Protein AF-0000000087767840 (afdb_homodimer)

InterPro domains:
  IPR015883 Beta-hexosaminidase, catalytic domain [PF00728] (191-527)
  IPR017853 Glycoside hydrolase superfamily [SSF51445] (191-541)
  IPR025705 Beta-hexosaminidase [PIRSF001093] (43-561)
  IPR025705 Beta-hexosaminidase [PR00738] (151-171)
  IPR025705 Beta-hexosaminidase [PR00738] (185-202)
  IPR025705 Beta-hexosaminidase [PR00738] (215-236)
  IPR025705 Beta-hexosaminidase [PR00738] 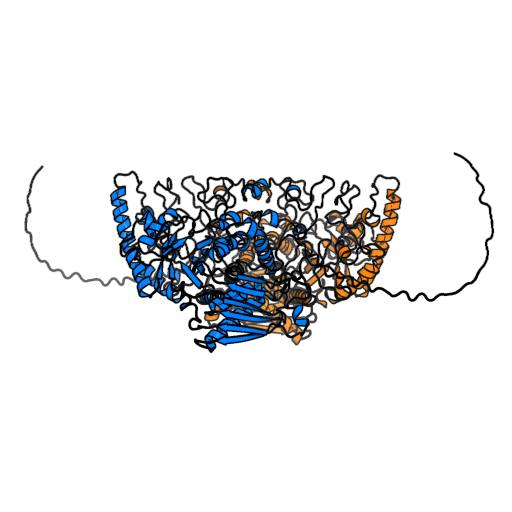(267-284)
  IPR025705 Beta-hexosaminidase [PR00738] (342-355)
  IPR025705 Beta-hexosaminidase [PR00738] (492-508)
  IPR025705 Beta-hexosaminidase [PR00738] (509-526)
  IPR025705 Beta-hexosaminidase [PTHR22600] (43-574)
  IPR029018 Beta-hexosaminidase-like, domain 2 [G3DSA:3.30.379.10] (41-187)
  IPR029018 Beta-hexosaminidase-like, domain 2 [SSF55545] (48-190)
  IPR029019 Beta-hexosaminidase, eukaryotic type, N-terminal [PF14845] (48-168)

Structure (mmCIF, N/CA/C/O backbone):
data_AF-0000000087767840-model_v1
#
loop_
_entity.id
_entity.type
_entity.pdbx_description
1 polymer Beta-hexosaminidase
#
loop_
_atom_site.group_PDB
_atom_site.id
_atom_site.type_symbol
_atom_site.label_atom_id
_atom_site.label_alt_id
_atom_site.label_comp_id
_atom_site.label_asym_id
_atom_site.label_entity_id
_atom_site.label_seq_id
_atom_site.pdbx_PDB_ins_code
_atom_site.Cartn_x
_atom_site.Cartn_y
_atom_site.Cartn_z
_atom_site.occupancy
_atom_site.B_iso_or_equiv
_atom_site.auth_seq_id
_atom_site.auth_comp_id
_atom_site.auth_asym_id
_atom_site.auth_atom_id
_atom_site.pdbx_PDB_model_num
ATOM 1 N N . MET A 1 1 ? 37.094 -31.891 -56.281 1 14.4 1 MET A N 1
ATOM 2 C CA . MET A 1 1 ? 38.344 -32.438 -56.812 1 14.4 1 MET A CA 1
ATOM 3 C C . MET A 1 1 ? 39.031 -33.312 -55.75 1 14.4 1 MET A C 1
ATOM 5 O O . MET A 1 1 ? 38.719 -33.25 -54.562 1 14.4 1 MET A O 1
ATOM 9 N N . ARG A 1 2 ? 40.375 -33.25 -55.844 1 15.21 2 ARG A N 1
ATOM 10 C CA . ARG A 1 2 ? 41.5 -34.125 -56.094 1 15.21 2 ARG A CA 1
ATOM 11 C C . ARG A 1 2 ? 42.094 -34.625 -54.781 1 15.21 2 ARG A C 1
ATOM 13 O O . ARG A 1 2 ? 41.844 -34.062 -53.719 1 15.21 2 ARG A O 1
ATOM 20 N N . ARG A 1 3 ? 43.312 -34.844 -54.75 1 14.16 3 ARG A N 1
ATOM 21 C CA . ARG A 1 3 ? 44.281 -35.938 -54.688 1 14.16 3 ARG A CA 1
ATOM 22 C C . ARG A 1 3 ? 45.031 -35.938 -53.375 1 14.16 3 ARG A C 1
ATOM 24 O O . ARG A 1 3 ? 45.219 -36.969 -52.719 1 14.16 3 ARG A O 1
ATOM 31 N N . LEU A 1 4 ? 45.75 -34.75 -53.125 1 14.25 4 LEU A N 1
ATOM 32 C CA . LEU A 1 4 ? 47.188 -35 -53.094 1 14.25 4 LEU A CA 1
ATOM 33 C C . LEU A 1 4 ? 47.594 -35.656 -51.75 1 14.25 4 LEU A C 1
ATOM 35 O O . LEU A 1 4 ? 46.875 -35.5 -50.75 1 14.25 4 LEU A O 1
ATOM 39 N N . GLN A 1 5 ? 48.781 -35.656 -51.281 1 13.77 5 GLN A N 1
ATOM 40 C CA . GLN A 1 5 ? 49.906 -36.594 -51.062 1 13.77 5 GLN A CA 1
ATOM 41 C C . GLN A 1 5 ? 50.25 -36.688 -49.594 1 13.77 5 GLN A C 1
ATOM 43 O O . GLN A 1 5 ? 50.5 -37.781 -49.062 1 13.77 5 GLN A O 1
ATOM 48 N N . ALA A 1 6 ? 50.781 -35.469 -48.969 1 15.95 6 ALA A N 1
ATOM 49 C CA . ALA A 1 6 ? 52.188 -35.688 -48.562 1 15.95 6 ALA A CA 1
ATOM 50 C C . ALA A 1 6 ? 52.281 -36.625 -47.375 1 15.95 6 ALA A C 1
ATOM 52 O O . ALA A 1 6 ? 51.344 -36.781 -46.625 1 15.95 6 ALA A O 1
ATOM 53 N N . ARG A 1 7 ? 53.5 -36.875 -46.719 1 15.53 7 ARG A N 1
ATOM 54 C CA . ARG A 1 7 ? 54.531 -37.844 -46.344 1 15.53 7 ARG A CA 1
ATOM 55 C C . ARG A 1 7 ? 54.594 -38 -44.812 1 15.53 7 ARG A C 1
ATOM 57 O O . ARG A 1 7 ? 54.906 -37.031 -44.094 1 15.53 7 ARG A O 1
ATOM 64 N N . GLY A 1 8 ? 53.906 -38.906 -44.125 1 13.84 8 GLY A N 1
ATOM 65 C CA . GLY A 1 8 ? 53.5 -39.094 -42.75 1 13.84 8 GLY A CA 1
ATOM 66 C C . GLY A 1 8 ? 54.625 -39.688 -41.906 1 13.84 8 GLY A C 1
ATOM 67 O O . GLY A 1 8 ? 54.375 -40.094 -40.75 1 13.84 8 GLY A O 1
ATOM 68 N N . VAL A 1 9 ? 55.906 -39.75 -42.406 1 15.02 9 VAL A N 1
ATOM 69 C CA . VAL A 1 9 ? 56.25 -41.031 -41.844 1 15.02 9 VAL A CA 1
ATOM 70 C C . VAL A 1 9 ? 56.375 -40.906 -40.312 1 15.02 9 VAL A C 1
ATOM 72 O O . VAL A 1 9 ? 55.75 -41.688 -39.562 1 15.02 9 VAL A O 1
ATOM 75 N N . ARG A 1 10 ? 57.562 -40.469 -39.719 1 15.62 10 ARG A N 1
ATOM 76 C CA . ARG A 1 10 ? 58.438 -41.469 -39.094 1 15.62 10 ARG A CA 1
ATOM 77 C C . ARG A 1 10 ? 58.125 -41.625 -37.625 1 15.62 10 ARG A C 1
ATOM 79 O O . ARG A 1 10 ? 57.438 -40.781 -37.031 1 15.62 10 ARG A O 1
ATOM 86 N N . ALA A 1 11 ? 59.219 -41.812 -36.719 1 16.53 11 ALA A N 1
ATOM 87 C CA . ALA A 1 11 ? 59.625 -42.938 -35.906 1 16.53 11 ALA A CA 1
ATOM 88 C C . ALA A 1 11 ? 59.25 -42.75 -34.438 1 16.53 11 ALA A C 1
ATOM 90 O O . ALA A 1 11 ? 58.969 -41.625 -34.031 1 16.53 11 ALA A O 1
ATOM 91 N N . THR A 1 12 ? 59.875 -43.438 -33.469 1 15.76 12 THR A N 1
ATOM 92 C CA . THR A 1 12 ? 59.656 -44.5 -32.469 1 15.76 12 THR A CA 1
ATOM 93 C C . THR A 1 12 ? 59.906 -43.969 -31.062 1 15.76 12 THR A C 1
ATOM 95 O O . THR A 1 12 ? 59.781 -44.719 -30.094 1 15.76 12 THR A O 1
ATOM 98 N N . ALA A 1 13 ? 60.125 -42.688 -30.781 1 16.31 13 ALA A N 1
ATOM 99 C CA . ALA A 1 13 ? 61.062 -42.406 -29.719 1 16.31 13 ALA A CA 1
ATOM 100 C C . ALA A 1 13 ? 60.531 -42.844 -28.359 1 16.31 13 ALA A C 1
ATOM 102 O O . ALA A 1 13 ? 59.375 -42.531 -28 1 16.31 13 ALA A O 1
ATOM 103 N N . GLY A 1 14 ? 61.188 -43.719 -27.688 1 15.73 14 GLY A N 1
ATOM 104 C CA . GLY A 1 14 ? 60.938 -44.656 -26.594 1 15.73 14 GLY A CA 1
ATOM 105 C C . GLY A 1 14 ? 60.656 -43.938 -25.281 1 15.73 14 GLY A C 1
ATOM 106 O O . GLY A 1 14 ? 59.469 -43.688 -24.953 1 15.73 14 GLY A O 1
ATOM 107 N N . GLY A 1 15 ? 61.688 -43.844 -24.328 1 16.19 15 GLY A N 1
ATOM 108 C CA . GLY A 1 15 ? 61.75 -44.656 -23.125 1 16.19 15 GLY A CA 1
ATOM 109 C C . GLY A 1 15 ? 61.219 -43.906 -21.891 1 16.19 15 GLY A C 1
ATOM 110 O O . GLY A 1 15 ? 60.312 -44.406 -21.219 1 16.19 15 GLY A O 1
ATOM 111 N N . PRO A 1 16 ? 62.031 -42.938 -21.25 1 18.22 16 PRO A N 1
ATOM 112 C CA . PRO A 1 16 ? 62.469 -43.281 -19.891 1 18.22 16 PRO A CA 1
ATOM 113 C C . PRO A 1 16 ? 61.469 -42.812 -18.828 1 18.22 16 PRO A C 1
ATOM 115 O O . PRO A 1 16 ? 60.625 -41.938 -19.094 1 18.22 16 PRO A O 1
ATOM 118 N N . ARG A 1 17 ? 61.688 -43.188 -17.453 1 18.27 17 ARG A N 1
ATOM 119 C CA . ARG A 1 17 ? 61.094 -43.688 -16.203 1 18.27 17 ARG A CA 1
ATOM 120 C C . ARG A 1 17 ? 60.719 -42.531 -15.289 1 18.27 17 ARG A C 1
ATOM 122 O O . ARG A 1 17 ? 59.75 -42.594 -14.547 1 18.27 17 ARG A O 1
ATOM 129 N N . GLY A 1 18 ? 61.5 -41.344 -15.289 1 17.02 18 GLY A N 1
ATOM 130 C CA . GLY A 1 18 ? 61.969 -41.031 -13.938 1 17.02 18 GLY A CA 1
ATOM 131 C C . GLY A 1 18 ? 60.875 -40.5 -13.047 1 17.02 18 GLY A C 1
ATOM 132 O O . GLY A 1 18 ? 59.781 -40.125 -13.531 1 17.02 18 GLY A O 1
ATOM 133 N N . THR A 1 19 ? 61.312 -39.688 -11.969 1 19.17 19 THR A N 1
ATOM 134 C CA . THR A 1 19 ? 61.219 -39.5 -10.523 1 19.17 19 THR A CA 1
ATOM 135 C C . THR A 1 19 ? 60.094 -38.531 -10.172 1 19.17 19 THR A C 1
ATOM 137 O O . THR A 1 19 ? 59.906 -37.531 -10.836 1 19.17 19 THR A O 1
ATOM 140 N N . LEU A 1 20 ? 59.188 -39 -9.336 1 18.48 20 LEU A N 1
ATOM 141 C CA . LEU A 1 20 ? 57.844 -38.625 -8.867 1 18.48 20 LEU A CA 1
ATOM 142 C C . LEU A 1 20 ? 57.906 -37.344 -8.008 1 18.48 20 LEU A C 1
ATOM 144 O O . LEU A 1 20 ? 58.25 -37.438 -6.824 1 18.48 20 LEU A O 1
ATOM 148 N N . ALA A 1 21 ? 58.719 -36.312 -8.352 1 19.33 21 ALA A N 1
ATOM 149 C CA . ALA A 1 21 ? 58.812 -35.312 -7.289 1 19.33 21 ALA A CA 1
ATOM 150 C C . ALA A 1 21 ? 57.438 -34.781 -6.887 1 19.33 21 ALA A C 1
ATOM 152 O O . ALA A 1 21 ? 56.656 -34.406 -7.746 1 19.33 21 ALA A O 1
ATOM 153 N N . LEU A 1 22 ? 57.125 -34.938 -5.676 1 19.12 22 LEU A N 1
ATOM 154 C CA . LEU A 1 22 ? 55.969 -34.719 -4.801 1 19.12 22 LEU A CA 1
ATOM 155 C C . LEU A 1 22 ? 55.656 -33.25 -4.707 1 19.12 22 LEU A C 1
ATOM 157 O O . LEU A 1 22 ? 56.344 -32.5 -4.008 1 19.12 22 LEU A O 1
ATOM 161 N N . ARG A 1 23 ? 55.719 -32.438 -5.801 1 18.42 23 ARG A N 1
ATOM 162 C CA . ARG A 1 23 ? 55.594 -31.016 -5.418 1 18.42 23 ARG A CA 1
ATOM 163 C C . ARG A 1 23 ? 54.281 -30.75 -4.699 1 18.42 23 ARG A C 1
ATOM 165 O O . ARG A 1 23 ? 53.219 -31.203 -5.141 1 18.42 23 ARG A O 1
ATOM 172 N N . THR A 1 24 ? 54.438 -30.453 -3.459 1 21.47 24 THR A N 1
ATOM 173 C CA . THR A 1 24 ? 53.5 -30.047 -2.406 1 21.47 24 THR A CA 1
ATOM 174 C C . THR A 1 24 ? 52.688 -28.859 -2.848 1 21.47 24 THR A C 1
ATOM 176 O O . THR A 1 24 ? 53.219 -27.781 -3.131 1 21.47 24 THR A O 1
ATOM 179 N N . LEU A 1 25 ? 51.719 -29.031 -3.779 1 21.23 25 LEU A N 1
ATOM 180 C CA . LEU A 1 25 ? 50.938 -27.891 -4.242 1 21.23 25 LEU A CA 1
ATOM 181 C C . LEU A 1 25 ? 50.25 -27.203 -3.072 1 21.23 25 LEU A C 1
ATOM 183 O O . LEU A 1 25 ? 49.438 -27.812 -2.375 1 21.23 25 LEU A O 1
ATOM 187 N N . CYS A 1 26 ? 50.969 -26.234 -2.525 1 20.5 26 CYS A N 1
ATOM 188 C CA . CYS A 1 26 ? 50.438 -25.281 -1.557 1 20.5 26 CYS A CA 1
ATOM 189 C C . CYS A 1 26 ? 49.156 -24.641 -2.059 1 20.5 26 CYS A C 1
ATOM 191 O O . CYS A 1 26 ? 49.156 -23.969 -3.09 1 20.5 26 CYS A O 1
ATOM 193 N N . ALA A 1 27 ? 48.062 -25.375 -1.836 1 21.2 27 ALA A N 1
ATOM 194 C CA . ALA A 1 27 ? 46.719 -24.953 -2.197 1 21.2 27 ALA A CA 1
ATOM 195 C C . ALA A 1 27 ? 46.406 -23.547 -1.663 1 21.2 27 ALA A C 1
ATOM 197 O O . ALA A 1 27 ? 46.312 -23.344 -0.449 1 21.2 27 ALA A O 1
ATOM 198 N N . LEU A 1 28 ? 47 -22.562 -2.393 1 21.48 28 LEU A N 1
ATOM 199 C CA . LEU A 1 28 ? 46.625 -21.188 -2.055 1 21.48 28 LEU A CA 1
ATOM 200 C C . LEU A 1 28 ? 45.125 -21.031 -2.055 1 21.48 28 LEU A C 1
ATOM 202 O O . LEU A 1 28 ? 44.469 -21.234 -3.086 1 21.48 28 LEU A O 1
ATOM 206 N N . LEU A 1 29 ? 44.5 -21.359 -0.953 1 22.59 29 LEU A N 1
ATOM 207 C CA . LEU A 1 29 ? 43.094 -21.109 -0.675 1 22.59 29 LEU A CA 1
ATOM 208 C C . LEU A 1 29 ? 42.75 -19.656 -0.995 1 22.59 29 LEU A C 1
ATOM 210 O O . LEU A 1 29 ? 43.25 -18.734 -0.343 1 22.59 29 LEU A O 1
ATOM 214 N N . VAL A 1 30 ? 42.625 -19.328 -2.279 1 23.3 30 VAL A N 1
ATOM 215 C CA . VAL A 1 30 ? 42.125 -18 -2.629 1 23.3 30 VAL A CA 1
ATOM 216 C C . VAL A 1 30 ? 40.75 -17.766 -1.977 1 23.3 30 VAL A C 1
ATOM 218 O O . VAL A 1 30 ? 39.781 -18.469 -2.281 1 23.3 30 VAL A O 1
ATOM 221 N N . VAL A 1 31 ? 40.75 -17.359 -0.746 1 24.27 31 VAL A N 1
ATOM 222 C CA . VAL A 1 31 ? 39.562 -16.812 -0.067 1 24.27 31 VAL A CA 1
ATOM 223 C C . VAL A 1 31 ? 38.906 -15.75 -0.939 1 24.27 31 VAL A C 1
ATOM 225 O O . VAL A 1 31 ? 39.531 -14.734 -1.265 1 24.27 31 VAL A O 1
ATOM 228 N N . ALA A 1 32 ? 38.062 -16.219 -1.858 1 24.17 32 ALA A N 1
ATOM 229 C CA . ALA A 1 32 ? 37.25 -15.289 -2.637 1 24.17 32 ALA A CA 1
ATOM 230 C C . ALA A 1 32 ? 36.562 -14.266 -1.733 1 24.17 32 ALA A C 1
ATOM 232 O O . ALA A 1 32 ? 35.719 -14.617 -0.908 1 24.17 32 ALA A O 1
ATOM 233 N N . GLN A 1 33 ? 37.344 -13.242 -1.322 1 25.7 33 GLN A N 1
ATOM 234 C CA . GLN A 1 33 ? 36.812 -12.031 -0.719 1 25.7 33 GLN A CA 1
ATOM 235 C C . GLN A 1 33 ? 35.656 -11.477 -1.542 1 25.7 33 GLN A C 1
ATOM 237 O O . GLN A 1 33 ? 35.844 -11.086 -2.697 1 25.7 33 GLN A O 1
ATOM 242 N N . GLY A 1 34 ? 34.594 -12.109 -1.526 1 23.67 34 GLY A N 1
ATOM 243 C CA . GLY A 1 34 ? 33.406 -11.492 -2.123 1 23.67 34 GLY A CA 1
ATOM 244 C C . GLY A 1 34 ? 33.312 -10.008 -1.843 1 23.67 34 GLY A C 1
ATOM 245 O O . GLY A 1 34 ? 33.094 -9.602 -0.698 1 23.67 34 GLY A O 1
ATOM 246 N N . ARG A 1 35 ? 34.125 -9.227 -2.592 1 27.34 35 ARG A N 1
ATOM 247 C CA . ARG A 1 35 ? 34.094 -7.77 -2.637 1 27.34 35 ARG A CA 1
ATOM 248 C C . ARG A 1 35 ? 32.656 -7.281 -2.912 1 27.34 35 ARG A C 1
ATOM 250 O O . ARG A 1 35 ? 32.125 -7.516 -3.992 1 27.34 35 ARG A O 1
ATOM 257 N N . GLY A 1 36 ? 31.859 -7.324 -2.012 1 27.94 36 GLY A N 1
ATOM 258 C CA . GLY A 1 36 ? 30.797 -6.352 -2.209 1 27.94 36 GLY A CA 1
ATOM 259 C C . GLY A 1 36 ? 31.297 -5.027 -2.758 1 27.94 36 GLY A C 1
ATOM 260 O O . GLY A 1 36 ? 32.156 -4.391 -2.164 1 27.94 36 GLY A O 1
ATOM 261 N N . ALA A 1 37 ? 31.469 -5.016 -4.066 1 28.83 37 ALA A N 1
ATOM 262 C CA . ALA A 1 37 ? 31.859 -3.783 -4.738 1 28.83 37 ALA A CA 1
ATOM 263 C C . ALA A 1 37 ? 31.234 -2.564 -4.07 1 28.83 37 ALA A C 1
ATOM 265 O O . ALA A 1 37 ? 30.016 -2.428 -4.043 1 28.83 37 ALA A O 1
ATOM 266 N N . ALA A 1 38 ? 31.844 -2.01 -3.123 1 30.78 38 ALA A N 1
ATOM 267 C CA . ALA A 1 38 ? 31.562 -0.62 -2.773 1 30.78 38 ALA A CA 1
ATOM 268 C C . ALA A 1 38 ? 31.547 0.264 -4.016 1 30.78 38 ALA A C 1
ATOM 270 O O . ALA A 1 38 ? 32.594 0.491 -4.641 1 30.78 38 ALA A O 1
ATOM 271 N N . VAL A 1 39 ? 30.641 0.196 -4.859 1 30.34 39 VAL A N 1
ATOM 272 C CA . VAL A 1 39 ? 30.578 1.286 -5.828 1 30.34 39 VAL A CA 1
ATOM 273 C C . VAL A 1 39 ? 30.859 2.613 -5.129 1 30.34 39 VAL A C 1
ATOM 275 O O . VAL A 1 39 ? 30.156 2.994 -4.195 1 30.34 39 VAL A O 1
ATOM 278 N N . SER A 1 40 ? 32.031 3.117 -5.098 1 34.78 40 SER A N 1
ATOM 279 C CA . SER A 1 40 ? 32.469 4.453 -4.695 1 34.78 40 SER A CA 1
ATOM 280 C C . SER A 1 40 ? 31.609 5.531 -5.363 1 34.78 40 SER A C 1
ATOM 282 O O . SER A 1 40 ? 32 6.105 -6.375 1 34.78 40 SER A O 1
ATOM 284 N N . ASP A 1 41 ? 30.422 5.309 -5.645 1 39.34 41 ASP A N 1
ATOM 285 C CA . ASP A 1 41 ? 29.781 6.332 -6.453 1 39.34 41 ASP A CA 1
ATOM 286 C C . ASP A 1 41 ? 29.672 7.652 -5.695 1 39.34 41 ASP A C 1
ATOM 288 O O . ASP A 1 41 ? 28.859 8.516 -6.039 1 39.34 41 ASP A O 1
ATOM 292 N N . GLY A 1 42 ? 30.781 7.934 -4.848 1 47.81 42 GLY A N 1
ATOM 293 C CA . GLY A 1 42 ? 30.844 9.203 -4.148 1 47.81 42 GLY A CA 1
ATOM 294 C C . GLY A 1 42 ? 29.922 9.273 -2.945 1 47.81 42 GLY A C 1
ATOM 295 O O . GLY A 1 42 ? 29.844 10.305 -2.273 1 47.81 42 GLY A O 1
ATOM 296 N N . THR A 1 43 ? 29.141 8.328 -2.809 1 53.97 43 THR A N 1
ATOM 297 C CA . THR A 1 43 ? 28.266 8.391 -1.639 1 53.97 43 THR A CA 1
ATOM 298 C C . THR A 1 43 ? 29.062 8.07 -0.368 1 53.97 43 THR A C 1
ATOM 300 O O . THR A 1 43 ? 29.75 7.055 -0.295 1 53.97 43 THR A O 1
ATOM 303 N N . PRO A 1 44 ? 29.141 9.094 0.521 1 60.88 44 PRO A N 1
ATOM 304 C CA . PRO A 1 44 ? 29.812 8.789 1.792 1 60.88 44 PRO A CA 1
ATOM 305 C C . PRO A 1 44 ? 29.312 7.496 2.428 1 60.88 44 PRO A C 1
ATOM 307 O O . PRO A 1 44 ? 28.109 7.184 2.346 1 60.88 44 PRO A O 1
ATOM 310 N N . PRO A 1 45 ? 30.25 6.602 2.76 1 63.88 45 PRO A N 1
ATOM 311 C CA . PRO A 1 45 ? 29.891 5.309 3.336 1 63.88 45 PRO A CA 1
ATOM 312 C C . PRO A 1 45 ? 28.891 5.434 4.488 1 63.88 45 PRO A C 1
ATOM 314 O O . PRO A 1 45 ? 28.125 4.508 4.754 1 63.88 45 PRO A O 1
ATOM 317 N N . VAL A 1 46 ? 29 6.625 5.113 1 79.5 46 VAL A N 1
ATOM 318 C CA . VAL A 1 46 ? 28.125 6.906 6.242 1 79.5 46 VAL A CA 1
ATOM 319 C C . VAL A 1 46 ? 27.328 8.188 5.973 1 79.5 46 VAL A C 1
ATOM 321 O O . VAL A 1 46 ? 27.906 9.203 5.578 1 79.5 46 VAL A O 1
ATOM 324 N N . SER A 1 47 ? 26.047 8.031 5.98 1 84.75 47 SER A N 1
ATOM 325 C CA . SER A 1 47 ? 25.219 9.227 5.762 1 84.75 47 SER A CA 1
ATOM 326 C C . SER A 1 47 ? 24 9.234 6.676 1 84.75 47 SER A C 1
ATOM 328 O O . SER A 1 47 ? 23.453 8.18 6.988 1 84.75 47 SER A O 1
ATOM 330 N N . ILE A 1 48 ? 23.781 10.43 7.234 1 92.19 48 ILE A N 1
ATOM 331 C CA . ILE A 1 48 ? 22.609 10.672 8.047 1 92.19 48 ILE A CA 1
ATOM 332 C C . ILE A 1 48 ? 21.75 11.758 7.395 1 92.19 48 ILE A C 1
ATOM 334 O O . ILE A 1 48 ? 22.266 12.789 6.949 1 92.19 48 ILE A O 1
ATOM 338 N N . TRP A 1 49 ? 20.484 11.477 7.133 1 95.12 49 TRP A N 1
ATOM 339 C CA . TRP A 1 49 ? 19.516 12.5 6.754 1 95.12 49 TRP A CA 1
ATOM 340 C C . TRP A 1 49 ? 18.609 12.852 7.922 1 95.12 49 TRP A C 1
ATOM 342 O O . TRP A 1 49 ? 18.031 11.961 8.562 1 95.12 49 TRP A O 1
ATOM 352 N N . PRO A 1 50 ? 18.391 14.164 8.234 1 97.5 50 PRO A N 1
ATOM 353 C CA . PRO A 1 50 ? 19.078 15.344 7.695 1 97.5 50 PRO A CA 1
ATOM 354 C C . PRO A 1 50 ? 20.531 15.414 8.117 1 97.5 50 PRO A C 1
ATOM 356 O O . PRO A 1 50 ? 20.953 14.727 9.062 1 97.5 50 PRO A O 1
ATOM 359 N N . LEU A 1 51 ? 21.266 16.281 7.402 1 97 51 LEU A N 1
ATOM 360 C CA . LEU A 1 51 ? 22.672 16.469 7.727 1 97 51 LEU A CA 1
ATOM 361 C C . LEU A 1 51 ? 22.844 17.016 9.148 1 97 51 LEU A C 1
ATOM 363 O O . LEU A 1 51 ? 22.312 18.078 9.477 1 97 51 LEU A O 1
ATOM 367 N N . PRO A 1 52 ? 23.609 16.281 9.992 1 97.38 52 PRO A N 1
ATOM 368 C CA . PRO A 1 52 ? 23.781 16.766 11.367 1 97.38 52 PRO A CA 1
ATOM 369 C C . PRO A 1 52 ? 24.703 17.984 11.461 1 97.38 52 PRO A C 1
ATOM 371 O O . PRO A 1 52 ? 25.469 18.25 10.539 1 97.38 52 PRO A O 1
ATOM 374 N N . GLU A 1 53 ? 24.562 18.656 12.586 1 97.38 53 GLU A N 1
ATOM 375 C CA . GLU A 1 53 ? 25.422 19.812 12.844 1 97.38 53 GLU A CA 1
ATOM 376 C C . GLU A 1 53 ? 26.906 19.391 12.805 1 97.38 53 GLU A C 1
ATOM 378 O O . GLU A 1 53 ? 27.734 20.125 12.273 1 97.38 53 GLU A O 1
ATOM 383 N N . SER A 1 54 ? 27.141 18.234 13.414 1 96.31 54 SER A N 1
ATOM 384 C CA . SER A 1 54 ? 28.484 17.688 13.375 1 96.31 54 SER A CA 1
ATOM 385 C C . SER A 1 54 ? 28.453 16.172 13.273 1 96.31 54 SER A C 1
ATOM 387 O O . SER A 1 54 ? 27.703 15.508 13.984 1 96.31 54 SER A O 1
ATOM 389 N N . LEU A 1 55 ? 29.188 15.641 12.336 1 94.62 55 LEU A N 1
ATOM 390 C CA . LEU A 1 55 ? 29.375 14.203 12.125 1 94.62 55 LEU A CA 1
ATOM 391 C C . LEU A 1 55 ? 30.859 13.875 11.898 1 94.62 55 LEU A C 1
ATOM 393 O O . LEU A 1 55 ? 31.484 14.414 10.984 1 94.62 55 LEU A O 1
ATOM 397 N N . SER A 1 56 ? 31.422 13.117 12.781 1 93.19 56 SER A N 1
ATOM 398 C CA . SER A 1 56 ? 32.781 12.641 12.648 1 93.19 56 SER A CA 1
ATOM 399 C C . SER A 1 56 ? 32.844 11.117 12.5 1 93.19 56 SER A C 1
ATOM 401 O O . SER A 1 56 ? 32.219 10.391 13.273 1 93.19 56 SER A O 1
ATOM 403 N N . VAL A 1 57 ? 33.469 10.656 11.469 1 90.25 57 VAL A N 1
ATOM 404 C CA . VAL A 1 57 ? 33.594 9.227 11.203 1 90.25 57 VAL A CA 1
ATOM 405 C C . VAL A 1 57 ? 35.062 8.891 10.945 1 90.25 57 VAL A C 1
ATOM 407 O O . VAL A 1 57 ? 35.875 9.773 10.633 1 90.25 57 VAL A O 1
ATOM 410 N N . ASN A 1 58 ? 35.406 7.645 11.156 1 84.38 58 ASN A N 1
ATOM 411 C CA . ASN A 1 58 ? 36.719 7.184 10.766 1 84.38 58 ASN A CA 1
ATOM 412 C C . ASN A 1 58 ? 36.906 7.191 9.25 1 84.38 58 ASN A C 1
ATOM 414 O O . ASN A 1 58 ? 36.219 6.465 8.539 1 84.38 58 ASN A O 1
ATOM 418 N N . SER A 1 59 ? 37.812 7.949 8.742 1 77.44 59 SER A N 1
ATOM 419 C CA . SER A 1 59 ? 38 8.156 7.309 1 77.44 59 SER A CA 1
ATOM 420 C C . SER A 1 59 ? 38.531 6.898 6.629 1 77.44 59 SER A C 1
ATOM 422 O O . SER A 1 59 ? 38.312 6.695 5.434 1 77.44 59 SER A O 1
ATOM 424 N N . ALA A 1 60 ? 39.188 6.055 7.375 1 76.56 60 ALA A N 1
ATOM 425 C CA . ALA A 1 60 ? 39.75 4.844 6.773 1 76.56 60 ALA A CA 1
ATOM 426 C C . ALA A 1 60 ? 38.656 3.818 6.488 1 76.56 60 ALA A C 1
ATOM 428 O O . ALA A 1 60 ? 38.719 3.086 5.5 1 76.56 60 ALA A O 1
ATOM 429 N N . CYS A 1 61 ? 37.594 3.953 7.215 1 77.69 61 CYS A N 1
ATOM 430 C CA . CYS A 1 61 ? 36.406 3.088 7.117 1 77.69 61 CYS A CA 1
ATOM 431 C C . CYS A 1 61 ? 36.812 1.685 6.672 1 77.69 61 CYS A C 1
ATOM 433 O O . CYS A 1 61 ? 36.469 1.261 5.566 1 77.69 61 CYS A O 1
ATOM 435 N N . SER A 1 62 ? 37.562 0.986 7.398 1 72.25 62 SER A N 1
ATOM 436 C CA . SER A 1 62 ? 37.969 -0.37 7.066 1 72.25 62 SER A CA 1
ATOM 437 C C . SER A 1 62 ? 36.812 -1.359 7.215 1 72.25 62 SER A C 1
ATOM 439 O O . SER A 1 62 ? 35.875 -1.103 7.949 1 72.25 62 SER A O 1
ATOM 441 N N . ALA A 1 63 ? 36.875 -2.369 6.469 1 69.06 63 ALA A N 1
ATOM 442 C CA . ALA A 1 63 ? 35.844 -3.379 6.395 1 69.06 63 ALA A CA 1
ATOM 443 C C . ALA A 1 63 ? 35.594 -4.02 7.762 1 69.06 63 ALA A C 1
ATOM 445 O O . ALA A 1 63 ? 34.5 -4.523 8.031 1 69.06 63 ALA A O 1
ATOM 446 N N . ASN A 1 64 ? 36.469 -3.896 8.602 1 69.56 64 ASN A N 1
ATOM 447 C CA . ASN A 1 64 ? 36.375 -4.566 9.891 1 69.56 64 ASN A CA 1
ATOM 448 C C . ASN A 1 64 ? 35.75 -3.654 10.945 1 69.56 64 ASN A C 1
ATOM 450 O O . ASN A 1 64 ? 35.5 -4.082 12.078 1 69.56 64 ASN A O 1
ATOM 454 N N . GLU A 1 65 ? 35.469 -2.508 10.547 1 79.5 65 GLU A N 1
ATOM 455 C CA . GLU A 1 65 ? 34.906 -1.543 11.492 1 79.5 65 GLU A CA 1
ATOM 456 C C . GLU A 1 65 ? 33.406 -1.383 11.305 1 79.5 65 GLU A C 1
ATOM 458 O O . GLU A 1 65 ? 32.938 -0.307 10.93 1 79.5 65 GLU A O 1
ATOM 463 N N . THR A 1 66 ? 32.719 -2.432 11.547 1 82.94 66 THR A N 1
ATOM 464 C CA . THR A 1 66 ? 31.266 -2.459 11.375 1 82.94 66 THR A CA 1
ATOM 465 C C . THR A 1 66 ? 30.578 -2.881 12.672 1 82.94 66 THR A C 1
ATOM 467 O O . THR A 1 66 ? 31.219 -3.447 13.562 1 82.94 66 THR A O 1
ATOM 470 N N . LEU A 1 67 ? 29.375 -2.469 12.898 1 84.5 67 LEU A N 1
ATOM 471 C CA . LEU A 1 67 ? 28.562 -2.812 14.062 1 84.5 67 LEU A CA 1
ATOM 472 C C . LEU A 1 67 ? 27.141 -3.205 13.641 1 84.5 67 LEU A C 1
ATOM 474 O O . LEU A 1 67 ? 26.453 -2.428 12.977 1 84.5 67 LEU A O 1
ATOM 478 N N . SER A 1 68 ? 26.766 -4.375 14 1 81.5 68 SER A N 1
ATOM 479 C CA . SER A 1 68 ? 25.359 -4.77 13.859 1 81.5 68 SER A CA 1
ATOM 480 C C . SER A 1 68 ? 24.547 -4.348 15.078 1 81.5 68 SER A C 1
ATOM 482 O O . SER A 1 68 ? 24.953 -4.566 16.219 1 81.5 68 SER A O 1
ATOM 484 N N . LEU A 1 69 ? 23.422 -3.73 14.805 1 84.25 69 LEU A N 1
ATOM 485 C CA . LEU A 1 69 ? 22.578 -3.295 15.906 1 84.25 69 LEU A CA 1
ATOM 486 C C . LEU A 1 69 ? 21.578 -4.387 16.281 1 84.25 69 LEU A C 1
ATOM 488 O O . LEU A 1 69 ? 20.766 -4.199 17.203 1 84.25 69 LEU A O 1
ATOM 492 N N . HIS A 1 70 ? 21.641 -5.457 15.617 1 76.69 70 HIS A N 1
ATOM 493 C CA . HIS A 1 70 ? 20.75 -6.562 15.938 1 76.69 70 HIS A CA 1
ATOM 494 C C . HIS A 1 70 ? 20.969 -7.047 17.375 1 76.69 70 HIS A C 1
ATOM 496 O O . HIS A 1 70 ? 22.094 -7.246 17.797 1 76.69 70 HIS A O 1
ATOM 502 N N . GLY A 1 71 ? 19.891 -7.219 18.156 1 78.25 71 GLY A N 1
ATOM 503 C CA . GLY A 1 71 ? 19.953 -7.703 19.516 1 78.25 71 GLY A CA 1
ATOM 504 C C . GLY A 1 71 ? 20.516 -6.68 20.484 1 78.25 71 GLY A C 1
ATOM 505 O O . GLY A 1 71 ? 20.906 -7.02 21.609 1 78.25 71 GLY A O 1
ATOM 506 N N . ALA A 1 72 ? 20.641 -5.453 20.078 1 87.75 72 ALA A N 1
ATOM 507 C CA . ALA A 1 72 ? 21.172 -4.398 20.938 1 87.75 72 ALA A CA 1
ATOM 508 C C . ALA A 1 72 ? 20.406 -4.32 22.25 1 87.75 72 ALA A C 1
ATOM 510 O O . ALA A 1 72 ? 19.188 -4.484 22.266 1 87.75 72 ALA A O 1
ATOM 511 N N . GLN A 1 73 ? 21.188 -4.078 23.359 1 89.44 73 GLN A N 1
ATOM 512 C CA . GLN A 1 73 ? 20.609 -4 24.688 1 89.44 73 GLN A CA 1
ATOM 513 C C . GLN A 1 73 ? 20.578 -2.559 25.188 1 89.44 73 GLN A C 1
ATOM 515 O O . GLN A 1 73 ? 21.609 -1.894 25.266 1 89.44 73 GLN A O 1
ATOM 520 N N . LEU A 1 74 ? 19.422 -2.127 25.656 1 94.69 74 LEU A N 1
ATOM 521 C CA . LEU A 1 74 ? 19.188 -0.737 26.031 1 94.69 74 LEU A CA 1
ATOM 522 C C . LEU A 1 74 ? 19.344 -0.553 27.531 1 94.69 74 LEU A C 1
ATOM 524 O O . LEU A 1 74 ? 18.812 -1.351 28.312 1 94.69 74 LEU A O 1
ATOM 528 N N . SER A 1 75 ? 20.125 0.373 27.953 1 96.38 75 SER A N 1
ATOM 529 C CA . SER A 1 75 ? 20.141 0.896 29.312 1 96.38 75 SER A CA 1
ATOM 530 C C . SER A 1 75 ? 19.797 2.383 29.328 1 96.38 75 SER A C 1
ATOM 532 O O . SER A 1 75 ? 20.234 3.139 28.469 1 96.38 75 SER A O 1
ATOM 534 N N . VAL A 1 76 ? 18.953 2.814 30.328 1 97.19 76 VAL A N 1
ATOM 535 C CA . VAL A 1 76 ? 18.453 4.18 30.359 1 97.19 76 VAL A CA 1
ATOM 536 C C . VAL A 1 76 ? 18.797 4.828 31.703 1 97.19 76 VAL A C 1
ATOM 538 O O . VAL A 1 76 ? 18.594 4.223 32.75 1 97.19 76 VAL A O 1
ATOM 541 N N . GLN A 1 77 ? 19.375 5.98 31.672 1 97.19 77 GLN A N 1
ATOM 542 C CA . GLN A 1 77 ? 19.609 6.812 32.844 1 97.19 77 GLN A CA 1
ATOM 543 C C . GLN A 1 77 ? 18.906 8.156 32.719 1 97.19 77 GLN A C 1
ATOM 545 O O . GLN A 1 77 ? 19.156 8.922 31.781 1 97.19 77 GLN A O 1
ATOM 550 N N . ILE A 1 78 ? 18 8.438 33.625 1 96.62 78 ILE A N 1
ATOM 551 C CA . ILE A 1 78 ? 17.25 9.695 33.688 1 96.62 78 ILE A CA 1
ATOM 552 C C . ILE A 1 78 ? 17.812 10.57 34.781 1 96.62 78 ILE A C 1
ATOM 554 O O . ILE A 1 78 ? 17.797 10.18 35.969 1 96.62 78 ILE A O 1
ATOM 558 N N . ARG A 1 79 ? 18.203 11.719 34.5 1 96.5 79 ARG A N 1
ATOM 559 C CA . ARG A 1 79 ? 18.812 12.578 35.5 1 96.5 79 ARG A CA 1
ATOM 560 C C . ARG A 1 79 ? 17.75 13.367 36.281 1 96.5 79 ARG A C 1
ATOM 562 O O . ARG A 1 79 ? 17.891 13.578 37.5 1 96.5 79 ARG A O 1
ATOM 569 N N . SER A 1 80 ? 16.719 13.867 35.531 1 95.75 80 SER A N 1
ATOM 570 C CA . SER A 1 80 ? 15.625 14.602 36.156 1 95.75 80 SER A CA 1
ATOM 571 C C . SER A 1 80 ? 14.289 14.289 35.5 1 95.75 80 SER A C 1
ATOM 573 O O . SER A 1 80 ? 14.242 14.062 34.281 1 95.75 80 SER A O 1
ATOM 575 N N . GLY A 1 81 ? 13.211 14.305 36.281 1 93.25 81 GLY A N 1
ATOM 576 C CA . GLY A 1 81 ? 11.883 13.992 35.812 1 93.25 81 GLY A CA 1
ATOM 577 C C . GLY A 1 81 ? 11.344 12.68 36.344 1 93.25 81 GLY A C 1
ATOM 578 O O . GLY A 1 81 ? 11.945 12.062 37.219 1 93.25 81 GLY A O 1
ATOM 579 N N . ASP A 1 82 ? 10.211 12.281 35.969 1 93.44 82 ASP A N 1
ATOM 580 C CA . ASP A 1 82 ? 9.594 11.023 36.375 1 93.44 82 ASP A CA 1
ATOM 581 C C . ASP A 1 82 ? 10.312 9.828 35.75 1 93.44 82 ASP A C 1
ATOM 583 O O . ASP A 1 82 ? 10.172 9.555 34.562 1 93.44 82 ASP A O 1
ATOM 587 N N . GLN A 1 83 ? 10.93 9.062 36.594 1 94.12 83 GLN A N 1
ATOM 588 C CA . GLN A 1 83 ? 11.805 7.977 36.156 1 94.12 83 GLN A CA 1
ATOM 589 C C . GLN A 1 83 ? 11.008 6.906 35.406 1 94.12 83 GLN A C 1
ATOM 591 O O . GLN A 1 83 ? 11.453 6.406 34.375 1 94.12 83 GLN A O 1
ATOM 596 N N . GLN A 1 84 ? 9.938 6.633 35.969 1 94.81 84 GLN A N 1
ATOM 597 C CA . GLN A 1 84 ? 9.148 5.559 35.375 1 94.81 84 GLN A CA 1
ATOM 598 C C . GLN A 1 84 ? 8.57 5.98 34.031 1 94.81 84 GLN A C 1
ATOM 600 O O . GLN A 1 84 ? 8.742 5.285 33.031 1 94.81 84 GLN A O 1
ATOM 605 N N . ALA A 1 85 ? 7.934 7.148 34 1 95.5 85 ALA A N 1
ATOM 606 C CA . ALA A 1 85 ? 7.32 7.633 32.781 1 95.5 85 ALA A CA 1
ATOM 607 C C . ALA A 1 85 ? 8.367 7.84 31.672 1 95.5 85 ALA A C 1
ATOM 609 O O . ALA A 1 85 ? 8.141 7.48 30.516 1 95.5 85 ALA A O 1
ATOM 610 N N . ALA A 1 86 ? 9.469 8.375 32.094 1 96.25 86 ALA A N 1
ATOM 611 C CA . ALA A 1 86 ? 10.555 8.625 31.141 1 96.25 86 ALA A CA 1
ATOM 612 C C . ALA A 1 86 ? 11.148 7.32 30.609 1 96.25 86 ALA A C 1
ATOM 614 O O . ALA A 1 86 ? 11.43 7.191 29.422 1 96.25 86 ALA A O 1
ATOM 615 N N . GLY A 1 87 ? 11.336 6.402 31.531 1 96.31 87 GLY A N 1
ATOM 616 C CA . GLY A 1 87 ? 11.82 5.094 31.125 1 96.31 87 GLY A CA 1
ATOM 617 C C . GLY A 1 87 ? 10.898 4.387 30.141 1 96.31 87 GLY A C 1
ATOM 618 O O . GLY A 1 87 ? 11.359 3.799 29.172 1 96.31 87 GLY A O 1
ATOM 619 N N . ASP A 1 88 ? 9.688 4.453 30.484 1 96 88 ASP A N 1
ATOM 620 C CA . ASP A 1 88 ? 8.695 3.846 29.594 1 96 88 ASP A CA 1
ATOM 621 C C . ASP A 1 88 ? 8.719 4.484 28.219 1 96 88 ASP A C 1
ATOM 623 O O . ASP A 1 88 ? 8.609 3.791 27.203 1 96 88 ASP A O 1
ATOM 627 N N . TYR A 1 89 ? 8.828 5.816 28.172 1 97.25 89 TYR A N 1
ATOM 628 C CA . TYR A 1 89 ? 8.938 6.516 26.906 1 97.25 89 TYR A CA 1
ATOM 629 C C . TYR A 1 89 ? 10.125 5.996 26.094 1 97.25 89 TYR A C 1
ATOM 631 O O . TYR A 1 89 ? 9.977 5.641 24.922 1 97.25 89 TYR A O 1
ATOM 639 N N . VAL A 1 90 ? 11.273 5.922 26.672 1 97.69 90 VAL A N 1
ATOM 640 C CA . VAL A 1 90 ? 12.5 5.562 25.969 1 97.69 90 VAL A CA 1
ATOM 641 C C . VAL A 1 90 ? 12.398 4.125 25.469 1 97.69 90 VAL A C 1
ATOM 643 O O . VAL A 1 90 ? 12.781 3.83 24.328 1 97.69 90 VAL A O 1
ATOM 646 N N . ARG A 1 91 ? 11.891 3.225 26.266 1 96.38 91 ARG A N 1
ATOM 647 C CA . ARG A 1 91 ? 11.773 1.821 25.875 1 96.38 91 ARG A CA 1
ATOM 648 C C . ARG A 1 91 ? 10.812 1.652 24.703 1 96.38 91 ARG A C 1
ATOM 650 O O . ARG A 1 91 ? 11.07 0.869 23.797 1 96.38 91 ARG A O 1
ATOM 657 N N . LYS A 1 92 ? 9.719 2.338 24.797 1 95.5 92 LYS A N 1
ATOM 658 C CA . LYS A 1 92 ? 8.773 2.264 23.688 1 95.5 92 LYS A CA 1
ATOM 659 C C . LYS A 1 92 ? 9.367 2.85 22.422 1 95.5 92 LYS A C 1
ATOM 661 O O . LYS A 1 92 ? 9.25 2.262 21.344 1 95.5 92 LYS A O 1
ATOM 666 N N . ALA A 1 93 ? 10 4.035 22.531 1 96.75 93 ALA A N 1
ATOM 667 C CA . ALA A 1 93 ? 10.672 4.645 21.391 1 96.75 93 ALA A CA 1
ATOM 668 C C . ALA A 1 93 ? 11.75 3.719 20.828 1 96.75 93 ALA A C 1
ATOM 670 O O . ALA A 1 93 ? 11.93 3.637 19.609 1 96.75 93 ALA A O 1
ATOM 671 N N . TRP A 1 94 ? 12.422 3.018 21.672 1 94.81 94 TRP A N 1
ATOM 672 C CA . TRP A 1 94 ? 13.469 2.074 21.281 1 94.81 94 TRP A CA 1
ATOM 673 C C . TRP A 1 94 ? 12.883 0.911 20.484 1 94.81 94 TRP A C 1
ATOM 675 O O . TRP A 1 94 ? 13.422 0.525 19.438 1 94.81 94 TRP A O 1
ATOM 685 N N . ARG A 1 95 ? 11.789 0.368 20.938 1 91.56 95 ARG A N 1
ATOM 686 C CA . ARG A 1 95 ? 11.125 -0.727 20.234 1 91.56 95 ARG A CA 1
ATOM 687 C C . ARG A 1 95 ? 10.711 -0.304 18.828 1 91.56 95 ARG A C 1
ATOM 689 O O . ARG A 1 95 ? 10.859 -1.068 17.875 1 91.56 95 ARG A O 1
ATOM 696 N N . LEU A 1 96 ? 10.227 0.86 18.719 1 90.81 96 LEU A N 1
ATOM 697 C CA . LEU A 1 96 ? 9.859 1.387 17.406 1 90.81 96 LEU A CA 1
ATOM 698 C C . LEU A 1 96 ? 11.094 1.564 16.531 1 90.81 96 LEU A C 1
ATOM 700 O O . LEU A 1 96 ? 11.07 1.229 15.344 1 90.81 96 LEU A O 1
ATOM 704 N N . ALA A 1 97 ? 12.148 2.047 17.125 1 89.88 97 ALA A N 1
ATOM 705 C CA . ALA A 1 97 ? 13.391 2.277 16.391 1 89.88 97 ALA A CA 1
ATOM 706 C C . ALA A 1 97 ? 13.977 0.966 15.875 1 89.88 97 ALA A C 1
ATOM 708 O O . ALA A 1 97 ? 14.531 0.914 14.773 1 89.88 97 ALA A O 1
ATOM 709 N N . GLN A 1 98 ? 13.867 -0.038 16.609 1 84.44 98 GLN A N 1
ATOM 710 C CA . GLN A 1 98 ? 14.398 -1.342 16.219 1 84.44 98 GLN A CA 1
ATOM 711 C C . GLN A 1 98 ? 13.727 -1.86 14.961 1 84.44 98 GLN A C 1
ATOM 713 O O . GLN A 1 98 ? 14.352 -2.578 14.172 1 84.44 98 GLN A O 1
ATOM 718 N N . GLN A 1 99 ? 12.539 -1.45 14.773 1 77.38 99 GLN A N 1
ATOM 719 C CA . GLN A 1 99 ? 11.82 -1.842 13.562 1 77.38 99 GLN A CA 1
ATOM 720 C C . GLN A 1 99 ? 12.414 -1.156 12.336 1 77.38 99 GLN A C 1
ATOM 722 O O . GLN A 1 99 ? 12.195 -1.605 11.203 1 77.38 99 GLN A O 1
ATOM 727 N N . ASP A 1 100 ? 13.086 -0.124 12.578 1 77.19 100 ASP A N 1
ATOM 728 C CA . ASP A 1 100 ? 13.633 0.665 11.477 1 77.19 100 ASP A CA 1
ATOM 729 C C . ASP A 1 100 ? 14.875 -0.007 10.883 1 77.19 100 ASP A C 1
ATOM 731 O O . ASP A 1 100 ? 15.211 0.225 9.719 1 77.19 100 ASP A O 1
ATOM 735 N N . TRP A 1 101 ? 15.602 -0.74 11.641 1 70.94 101 TRP A N 1
ATOM 736 C CA . TRP A 1 101 ? 16.781 -1.387 11.086 1 70.94 101 TRP A CA 1
ATOM 737 C C . TRP A 1 101 ? 16.641 -2.904 11.094 1 70.94 101 TRP A C 1
ATOM 739 O O . TRP A 1 101 ? 17.484 -3.623 10.562 1 70.94 101 TRP A O 1
ATOM 749 N N . SER A 1 102 ? 15.656 -3.48 11.836 1 61.59 102 SER A N 1
ATOM 750 C CA . SER A 1 102 ? 15.469 -4.926 11.875 1 61.59 102 SER A CA 1
ATOM 751 C C . SER A 1 102 ? 14.344 -5.359 10.93 1 61.59 102 SER A C 1
ATOM 753 O O . SER A 1 102 ? 13.305 -5.848 11.383 1 61.59 102 SER A O 1
ATOM 755 N N . VAL A 1 103 ? 14.18 -4.758 9.93 1 51.88 103 VAL A N 1
ATOM 756 C CA . VAL A 1 103 ? 13.008 -5.184 9.18 1 51.88 103 VAL A CA 1
ATOM 757 C C . VAL A 1 103 ? 12.977 -6.707 9.078 1 51.88 103 VAL A C 1
ATOM 759 O O . VAL A 1 103 ? 11.906 -7.316 9.102 1 51.88 103 VAL A O 1
ATOM 762 N N . ASN A 1 104 ? 14.039 -7.5 8.711 1 44.75 104 ASN A N 1
ATOM 763 C CA . ASN A 1 104 ? 13.969 -8.945 8.57 1 44.75 104 ASN A CA 1
ATOM 764 C C . ASN A 1 104 ? 14.547 -9.664 9.789 1 44.75 104 ASN A C 1
ATOM 766 O O . ASN A 1 104 ? 15.75 -9.914 9.852 1 44.75 104 ASN A O 1
ATOM 770 N N . SER A 1 105 ? 13.867 -9.484 10.875 1 43.62 105 SER A N 1
ATOM 771 C CA . SER A 1 105 ? 14.258 -10.078 12.156 1 43.62 105 SER A CA 1
ATOM 772 C C . SER A 1 105 ? 14.531 -11.57 12.016 1 43.62 105 SER A C 1
ATOM 774 O O . SER A 1 105 ? 15.297 -12.141 12.789 1 43.62 105 SER A O 1
ATOM 776 N N . ALA A 1 106 ? 13.789 -12.25 11.258 1 40 106 ALA A N 1
ATOM 777 C CA . ALA A 1 106 ? 13.852 -13.703 11.281 1 40 106 ALA A CA 1
ATOM 778 C C . ALA A 1 106 ? 15.266 -14.203 10.977 1 40 106 ALA A C 1
ATOM 780 O O . ALA A 1 106 ? 15.727 -15.188 11.562 1 40 106 ALA A O 1
ATOM 781 N N . ALA A 1 107 ? 15.875 -13.695 10.039 1 38.78 107 ALA A N 1
ATOM 782 C CA . ALA A 1 107 ? 17.203 -14.234 9.75 1 38.78 107 ALA A CA 1
ATOM 783 C C . ALA A 1 107 ? 18.141 -14.023 10.938 1 38.78 107 ALA A C 1
ATOM 785 O O . ALA A 1 107 ? 19 -14.867 11.219 1 38.78 107 ALA A O 1
ATOM 786 N N . MET A 1 108 ? 18.047 -12.93 11.586 1 43 108 MET A N 1
ATOM 787 C CA . MET A 1 108 ? 19.125 -12.547 12.508 1 43 108 MET A CA 1
ATOM 788 C C . MET A 1 108 ? 18.875 -13.141 13.898 1 43 108 MET A C 1
ATOM 790 O O . MET A 1 108 ? 19.703 -12.969 14.797 1 43 108 MET A O 1
ATOM 794 N N . ALA A 1 109 ? 17.609 -13.414 14.195 1 40.94 109 ALA A N 1
ATOM 795 C CA . ALA A 1 109 ? 17.469 -14.102 15.477 1 40.94 109 ALA A CA 1
ATOM 796 C C . ALA A 1 109 ? 18.375 -15.312 15.555 1 40.94 109 ALA A C 1
ATOM 798 O O . ALA A 1 109 ? 18.547 -15.906 16.625 1 40.94 109 ALA A O 1
ATOM 799 N N . MET A 1 110 ? 18.75 -15.75 14.492 1 36.19 110 MET A N 1
ATOM 800 C CA . MET A 1 110 ? 19.5 -17 14.516 1 36.19 110 MET A CA 1
ATOM 801 C C . MET A 1 110 ? 20.844 -16.828 15.219 1 36.19 110 MET A C 1
ATOM 803 O O . MET A 1 110 ? 21.531 -17.797 15.484 1 36.19 110 MET A O 1
ATOM 807 N N . THR A 1 111 ? 21.453 -15.695 15.055 1 41.41 111 THR A N 1
ATOM 808 C CA . THR A 1 111 ? 22.844 -15.844 15.469 1 41.41 111 THR A CA 1
ATOM 809 C C . THR A 1 111 ? 22.984 -15.625 16.969 1 41.41 111 THR A C 1
ATOM 811 O O . THR A 1 111 ? 24.078 -15.766 17.531 1 41.41 111 THR A O 1
ATOM 814 N N . GLY A 1 112 ? 22.078 -15.984 17.812 1 46.41 112 GLY A N 1
ATOM 815 C CA . GLY A 1 112 ? 22.266 -15.984 19.25 1 46.41 112 GLY A CA 1
ATOM 816 C C . GLY A 1 112 ? 23.188 -14.891 19.734 1 46.41 112 GLY A C 1
ATOM 817 O O . GLY A 1 112 ? 23.516 -14.828 20.922 1 46.41 112 GLY A O 1
ATOM 818 N N . ALA A 1 113 ? 24.016 -14.305 18.953 1 51.09 113 ALA A N 1
ATOM 819 C CA . ALA A 1 113 ? 25.047 -13.414 19.469 1 51.09 113 ALA A CA 1
ATOM 820 C C . ALA A 1 113 ? 24.438 -12.188 20.141 1 51.09 113 ALA A C 1
ATOM 822 O O . ALA A 1 113 ? 23.422 -11.664 19.672 1 51.09 113 ALA A O 1
ATOM 823 N N . SER A 1 114 ? 24.875 -11.906 21.328 1 64.69 114 SER A N 1
ATOM 824 C CA . SER A 1 114 ? 24.531 -10.734 22.141 1 64.69 114 SER A CA 1
ATOM 825 C C . SER A 1 114 ? 24.812 -9.445 21.375 1 64.69 114 SER A C 1
ATOM 827 O O . SER A 1 114 ? 25.891 -9.289 20.797 1 64.69 114 SER A O 1
ATOM 829 N N . GLY A 1 115 ? 23.828 -8.594 21.031 1 77.19 115 GLY A N 1
ATOM 830 C CA . GLY A 1 115 ? 23.984 -7.312 20.359 1 77.19 115 GLY A CA 1
ATOM 831 C C . GLY A 1 115 ? 24.688 -6.277 21.203 1 77.19 115 GLY A C 1
ATOM 832 O O . GLY A 1 115 ? 25.047 -6.547 22.359 1 77.19 115 GLY A O 1
ATOM 833 N N . PRO A 1 116 ? 25.078 -5.129 20.672 1 86.44 116 PRO A N 1
ATOM 834 C CA . PRO A 1 116 ? 25.812 -4.086 21.406 1 86.44 116 PRO A CA 1
ATOM 835 C C . PRO A 1 116 ? 24.984 -3.467 22.531 1 86.44 116 PRO A C 1
ATOM 837 O O . PRO A 1 116 ? 23.75 -3.604 22.547 1 86.44 116 PRO A O 1
ATOM 840 N N . ALA A 1 117 ? 25.797 -2.867 23.469 1 92.44 117 ALA A N 1
ATOM 841 C CA . ALA A 1 117 ? 25.141 -2.078 24.516 1 92.44 117 ALA A CA 1
ATOM 842 C C . ALA A 1 117 ? 24.812 -0.67 24.016 1 92.44 117 ALA A C 1
ATOM 844 O O . ALA A 1 117 ? 25.656 -0.022 23.391 1 92.44 117 ALA A O 1
ATOM 845 N N . VAL A 1 118 ? 23.625 -0.262 24.234 1 95.75 118 VAL A N 1
ATOM 846 C CA . VAL A 1 118 ? 23.188 1.097 23.938 1 95.75 118 VAL A CA 1
ATOM 847 C C . VAL A 1 118 ? 22.797 1.812 25.234 1 95.75 118 VAL A C 1
ATOM 849 O O . VAL A 1 118 ? 21.828 1.424 25.891 1 95.75 118 VAL A O 1
ATOM 852 N N . GLN A 1 119 ? 23.578 2.854 25.578 1 97.69 119 GLN A N 1
ATOM 853 C CA . GLN A 1 119 ? 23.297 3.633 26.781 1 97.69 119 GLN A CA 1
ATOM 854 C C . GLN A 1 119 ? 22.672 4.98 26.438 1 97.69 119 GLN A C 1
ATOM 856 O O . GLN A 1 119 ? 23.25 5.754 25.656 1 97.69 119 GLN A O 1
ATOM 861 N N . VAL A 1 120 ? 21.5 5.27 27.031 1 98.5 120 VAL A N 1
ATOM 862 C CA . VAL A 1 120 ? 20.797 6.531 26.828 1 98.5 120 VAL A CA 1
ATOM 863 C C . VAL A 1 120 ? 20.781 7.332 28.125 1 98.5 120 VAL A C 1
ATOM 865 O O . VAL A 1 120 ? 20.359 6.824 29.172 1 98.5 120 VAL A O 1
ATOM 868 N N . VAL A 1 121 ? 21.281 8.57 28.078 1 98.31 121 VAL A N 1
ATOM 869 C CA . VAL A 1 121 ? 21.234 9.492 29.203 1 98.31 121 VAL A CA 1
ATOM 870 C C . VAL A 1 121 ? 20.375 10.695 28.859 1 98.31 121 VAL A C 1
ATOM 872 O O . VAL A 1 121 ? 20.625 11.383 27.859 1 98.31 121 VAL A O 1
ATOM 875 N N . VAL A 1 122 ? 19.375 10.977 29.656 1 98.44 122 VAL A N 1
ATOM 876 C CA . VAL A 1 122 ? 18.484 12.125 29.453 1 98.44 122 VAL A CA 1
ATOM 877 C C . VAL A 1 122 ? 18.656 13.109 30.609 1 98.44 122 VAL A C 1
ATOM 879 O O . VAL A 1 122 ? 18.547 12.727 31.781 1 98.44 122 VAL A O 1
ATOM 882 N N . ARG A 1 123 ? 18.828 14.359 30.344 1 97.75 123 ARG A N 1
ATOM 883 C CA . ARG A 1 123 ? 19.078 15.359 31.375 1 97.75 123 ARG A CA 1
ATOM 884 C C . ARG A 1 123 ? 17.781 15.812 32.031 1 97.75 123 ARG A C 1
ATOM 886 O O . ARG A 1 123 ? 17.703 15.875 33.25 1 97.75 123 ARG A O 1
ATOM 893 N N . ASP A 1 124 ? 16.812 16.219 31.266 1 97 124 ASP A N 1
ATOM 894 C CA . ASP A 1 124 ? 15.516 16.688 31.75 1 97 124 ASP A CA 1
ATOM 895 C C . ASP A 1 124 ? 14.367 15.922 31.094 1 97 124 ASP A C 1
ATOM 897 O O . ASP A 1 124 ? 13.961 16.25 29.969 1 97 124 ASP A O 1
ATOM 901 N N . ALA A 1 125 ? 13.75 14.969 31.844 1 95.94 125 ALA A N 1
ATOM 902 C CA . ALA A 1 125 ? 12.656 14.156 31.328 1 95.94 125 ALA A CA 1
ATOM 903 C C . ALA A 1 125 ? 11.32 14.562 31.938 1 95.94 125 ALA A C 1
ATOM 905 O O . ALA A 1 125 ? 10.453 13.719 32.156 1 95.94 125 ALA A O 1
ATOM 906 N N . SER A 1 126 ? 11.227 15.828 32.219 1 93.94 126 SER A N 1
ATOM 907 C CA . SER A 1 126 ? 10.016 16.312 32.844 1 93.94 126 SER A CA 1
ATOM 908 C C . SER A 1 126 ? 8.812 16.203 31.922 1 93.94 126 SER A C 1
ATOM 910 O O . SER A 1 126 ? 7.672 16.078 32.375 1 93.94 126 SER A O 1
ATOM 912 N N . CYS A 1 127 ? 9.047 16.25 30.656 1 95.06 127 CYS A N 1
ATOM 913 C CA . CYS A 1 127 ? 7.977 16.109 29.688 1 95.06 127 CYS A CA 1
ATOM 914 C C . CYS A 1 127 ? 7.941 14.695 29.109 1 95.06 127 CYS A C 1
ATOM 916 O O . CYS A 1 127 ? 8.727 14.352 28.234 1 95.06 127 CYS A O 1
ATOM 918 N N . ALA A 1 128 ? 6.953 13.883 29.609 1 95.44 128 ALA A N 1
ATOM 919 C CA . ALA A 1 128 ? 6.883 12.492 29.156 1 95.44 128 ALA A CA 1
ATOM 920 C C . ALA A 1 128 ? 5.512 12.172 28.578 1 95.44 128 ALA A C 1
ATOM 922 O O . ALA A 1 128 ? 5.152 11.008 28.422 1 95.44 128 ALA A O 1
ATOM 923 N N . THR A 1 129 ? 4.734 13.273 28.281 1 95.81 129 THR A N 1
ATOM 924 C CA . THR A 1 129 ? 3.426 13.109 27.656 1 95.81 129 THR A CA 1
ATOM 925 C C . THR A 1 129 ? 3.277 14.055 26.469 1 95.81 129 THR A C 1
ATOM 927 O O . THR A 1 129 ? 3.977 15.07 26.375 1 95.81 129 THR A O 1
ATOM 930 N N . PRO A 1 130 ? 2.354 13.758 25.578 1 96.44 130 PRO A N 1
ATOM 931 C CA . PRO A 1 130 ? 2.168 14.609 24.406 1 96.44 130 PRO A CA 1
ATOM 932 C C . PRO A 1 130 ? 1.812 16.047 24.766 1 96.44 130 PRO A C 1
ATOM 934 O O . PRO A 1 130 ? 2.197 16.984 24.047 1 96.44 130 PRO A O 1
ATOM 937 N N . ALA A 1 131 ? 1.208 16.281 25.906 1 95.19 131 ALA A N 1
ATOM 938 C CA . ALA A 1 131 ? 0.687 17.578 26.281 1 95.19 131 ALA A CA 1
ATOM 939 C C . ALA A 1 131 ? 1.821 18.562 26.594 1 95.19 131 ALA A C 1
ATOM 941 O O . ALA A 1 131 ? 1.668 19.766 26.438 1 95.19 131 ALA A O 1
ATOM 942 N N . CYS A 1 132 ? 2.902 18.062 26.969 1 95.44 132 CYS A N 1
ATOM 943 C CA . CYS A 1 132 ? 3.973 18.953 27.391 1 95.44 132 CYS A CA 1
ATOM 944 C C . CYS A 1 132 ? 5 19.141 26.297 1 95.44 132 CYS A C 1
ATOM 946 O O . CYS A 1 132 ? 5.969 19.891 26.453 1 95.44 132 CYS A O 1
ATOM 948 N N . TYR A 1 133 ? 4.859 18.453 25.188 1 97.06 133 TYR A N 1
ATOM 949 C CA . TYR A 1 133 ? 5.727 18.641 24.031 1 97.06 133 TYR A CA 1
ATOM 950 C C . TYR A 1 133 ? 5.332 19.891 23.266 1 97.06 133 TYR A C 1
ATOM 952 O O . TYR A 1 133 ? 4.27 19.938 22.641 1 97.06 133 TYR A O 1
ATOM 960 N N . THR A 1 134 ? 6.18 20.938 23.312 1 96.12 134 THR A N 1
ATOM 961 C CA . THR A 1 134 ? 5.855 22.219 22.719 1 96.12 134 THR A CA 1
ATOM 962 C C . THR A 1 134 ? 6.949 22.672 21.75 1 96.12 134 THR A C 1
ATOM 964 O O . THR A 1 134 ? 7.938 21.953 21.562 1 96.12 134 THR A O 1
ATOM 967 N N . THR A 1 135 ? 6.727 23.828 21.172 1 94.19 135 THR A N 1
ATOM 968 C CA . THR A 1 135 ? 7.676 24.438 20.234 1 94.19 135 THR A CA 1
ATOM 969 C C . THR A 1 135 ? 8.969 24.812 20.938 1 94.19 135 THR A C 1
ATOM 971 O O . THR A 1 135 ? 10.016 24.953 20.312 1 94.19 135 THR A O 1
ATOM 974 N N . ALA A 1 136 ? 8.969 24.875 22.203 1 94.38 136 ALA A N 1
ATOM 975 C CA . ALA A 1 136 ? 10.125 25.312 22.984 1 94.38 136 ALA A CA 1
ATOM 976 C C . ALA A 1 136 ? 10.969 24.141 23.453 1 94.38 136 ALA A C 1
ATOM 978 O O . ALA A 1 136 ? 12.055 24.312 24 1 94.38 136 ALA A O 1
ATOM 979 N N . THR A 1 137 ? 10.523 22.953 23.203 1 97.25 137 THR A N 1
ATOM 980 C CA . THR A 1 137 ? 11.219 21.75 23.672 1 97.25 137 THR A CA 1
ATOM 981 C C . THR A 1 137 ? 12.594 21.641 23 1 97.25 137 THR A C 1
ATOM 983 O O . THR A 1 137 ? 12.711 21.766 21.781 1 97.25 137 THR A O 1
ATOM 986 N N . ASN A 1 138 ? 13.609 21.438 23.875 1 98.19 138 ASN A N 1
ATOM 987 C CA . ASN A 1 138 ? 14.961 21.203 23.359 1 98.19 138 ASN A CA 1
ATOM 988 C C . ASN A 1 138 ? 15.078 19.828 22.703 1 98.19 138 ASN A C 1
ATOM 990 O O . ASN A 1 138 ? 14.742 18.812 23.328 1 98.19 138 ASN A O 1
ATOM 994 N N . GLU A 1 139 ? 15.562 19.781 21.484 1 98.56 139 GLU A N 1
ATOM 995 C CA . GLU A 1 139 ? 15.586 18.531 20.734 1 98.56 139 GLU A CA 1
ATOM 996 C C . GLU A 1 139 ? 17.016 18.078 20.453 1 98.56 139 GLU A C 1
ATOM 998 O O . GLU A 1 139 ? 17.25 17.172 19.656 1 98.56 139 GLU A O 1
ATOM 1003 N N . SER A 1 140 ? 18.016 18.703 21.078 1 98.44 140 SER A N 1
ATOM 1004 C CA . SER A 1 140 ? 19.422 18.422 20.812 1 98.44 140 SER A CA 1
ATOM 1005 C C . SER A 1 140 ? 19.828 17.062 21.375 1 98.44 140 SER A C 1
ATOM 1007 O O . SER A 1 140 ? 19.188 16.547 22.297 1 98.44 140 SER A O 1
ATOM 1009 N N . TYR A 1 141 ? 20.875 16.422 20.781 1 98.69 141 TYR A N 1
ATOM 1010 C CA . TYR A 1 141 ? 21.406 15.148 21.25 1 98.69 141 TYR A CA 1
ATOM 1011 C C . TYR A 1 141 ? 22.844 14.961 20.781 1 98.69 141 TYR A C 1
ATOM 1013 O O . TYR A 1 141 ? 23.312 15.672 19.891 1 98.69 141 TYR A O 1
ATOM 1021 N N . SER A 1 142 ? 23.484 14.109 21.422 1 98.69 142 SER A N 1
ATOM 1022 C CA . SER A 1 142 ? 24.766 13.57 20.969 1 98.69 142 SER A CA 1
ATOM 1023 C C . SER A 1 142 ? 24.719 12.047 20.906 1 98.69 142 SER A C 1
ATOM 1025 O O . SER A 1 142 ? 24.031 11.398 21.703 1 98.69 142 SER A O 1
ATOM 1027 N N . LEU A 1 143 ? 25.328 11.469 19.906 1 98.31 143 LEU A N 1
ATOM 1028 C CA . LEU A 1 143 ? 25.438 10.039 19.656 1 98.31 143 LEU A CA 1
ATOM 1029 C C . LEU A 1 143 ? 26.891 9.641 19.406 1 98.31 143 LEU A C 1
ATOM 1031 O O . LEU A 1 143 ? 27.562 10.234 18.547 1 98.31 143 LEU A O 1
ATOM 1035 N N . SER A 1 144 ? 27.359 8.703 20.234 1 97.56 144 SER A N 1
ATOM 1036 C CA . SER A 1 144 ? 28.719 8.203 20.047 1 97.56 144 SER A CA 1
ATOM 1037 C C . SER A 1 144 ? 28.734 6.688 19.953 1 97.56 144 SER A C 1
ATOM 1039 O O . SER A 1 144 ? 28.078 5.996 20.719 1 97.56 144 SER A O 1
ATOM 1041 N N . ILE A 1 145 ? 29.406 6.207 18.938 1 95.5 145 ILE A N 1
ATOM 1042 C CA . ILE A 1 145 ? 29.672 4.781 18.766 1 95.5 145 ILE A CA 1
ATOM 1043 C C . ILE A 1 145 ? 31.172 4.527 18.812 1 95.5 145 ILE A C 1
ATOM 1045 O O . ILE A 1 145 ? 31.906 5.023 17.953 1 95.5 145 ILE A O 1
ATOM 1049 N N . SER A 1 146 ? 31.578 3.723 19.781 1 94.44 146 SER A N 1
ATOM 1050 C CA . SER A 1 146 ? 33 3.477 19.953 1 94.44 146 SER A CA 1
ATOM 1051 C C . SER A 1 146 ? 33.531 2.457 18.953 1 94.44 146 SER A C 1
ATOM 1053 O O . SER A 1 146 ? 32.75 1.773 18.297 1 94.44 146 SER A O 1
ATOM 1055 N N . LYS A 1 147 ? 34.781 2.371 18.891 1 90.19 147 LYS A N 1
ATOM 1056 C CA . LYS A 1 147 ? 35.438 1.384 18.031 1 90.19 147 LYS A CA 1
ATOM 1057 C C . LYS A 1 147 ? 35.062 -0.036 18.453 1 90.19 147 LYS A C 1
ATOM 1059 O O . LYS A 1 147 ? 35.031 -0.946 17.625 1 90.19 147 LYS A O 1
ATOM 1064 N N . GLN A 1 148 ? 34.844 -0.207 19.734 1 88.69 148 GLN A N 1
ATOM 1065 C CA . GLN A 1 148 ? 34.531 -1.52 20.297 1 88.69 148 GLN A CA 1
ATOM 1066 C C . GLN A 1 148 ? 33.031 -1.846 20.156 1 88.69 148 GLN A C 1
ATOM 1068 O O . GLN A 1 148 ? 32.625 -2.961 20.453 1 88.69 148 GLN A O 1
ATOM 1073 N N . GLY A 1 149 ? 32.281 -0.831 19.719 1 89.38 149 GLY A N 1
ATOM 1074 C CA . GLY A 1 149 ? 30.875 -1.123 19.406 1 89.38 149 GLY A CA 1
ATOM 1075 C C . GLY A 1 149 ? 29.922 -0.598 20.453 1 89.38 149 GLY A C 1
ATOM 1076 O O . GLY A 1 149 ? 28.703 -0.822 20.375 1 89.38 149 GLY A O 1
ATOM 1077 N N . GLY A 1 150 ? 30.391 0.075 21.438 1 93.06 150 GLY A N 1
ATOM 1078 C CA . GLY A 1 150 ? 29.516 0.704 22.406 1 93.06 150 GLY A CA 1
ATOM 1079 C C . GLY A 1 150 ? 28.797 1.928 21.859 1 93.06 150 GLY A C 1
ATOM 1080 O O . GLY A 1 150 ? 29.406 2.752 21.172 1 93.06 150 GLY A O 1
ATOM 1081 N N . VAL A 1 151 ? 27.5 2.012 22.125 1 96.69 151 VAL A N 1
ATOM 1082 C CA . VAL A 1 151 ? 26.688 3.137 21.656 1 96.69 151 VAL A CA 1
ATOM 1083 C C . VAL A 1 151 ? 26.25 3.986 22.844 1 96.69 151 VAL A C 1
ATOM 1085 O O . VAL A 1 151 ? 25.703 3.465 23.812 1 96.69 151 VAL A O 1
ATOM 1088 N N . GLN A 1 152 ? 26.531 5.254 22.781 1 98.12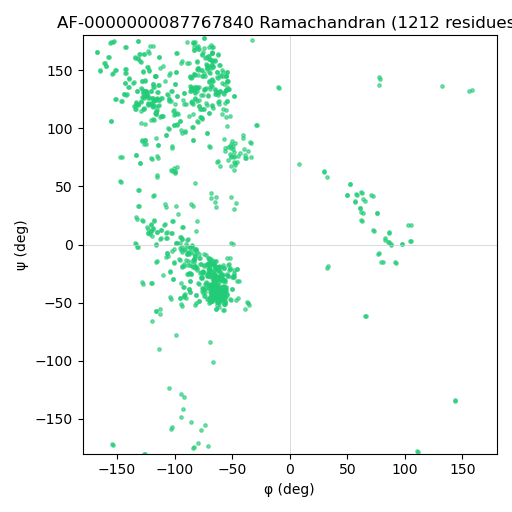 152 GLN A N 1
ATOM 1089 C CA . GLN A 1 152 ? 26.125 6.188 23.812 1 98.12 152 GLN A CA 1
ATOM 1090 C C . GLN A 1 152 ? 25.297 7.332 23.234 1 98.12 152 GLN A C 1
ATOM 1092 O O . GLN A 1 152 ? 25.719 7.969 22.266 1 98.12 152 GLN A O 1
ATOM 1097 N N . ILE A 1 153 ? 24.156 7.594 23.844 1 98.69 153 ILE A N 1
ATOM 1098 C CA . ILE A 1 153 ? 23.281 8.695 23.469 1 98.69 153 ILE A CA 1
ATOM 1099 C C . ILE A 1 153 ? 23.047 9.609 24.672 1 98.69 153 ILE A C 1
ATOM 1101 O O . ILE A 1 153 ? 22.734 9.141 25.766 1 98.69 153 ILE A O 1
ATOM 1105 N N . GLU A 1 154 ? 23.312 10.852 24.5 1 98.69 154 GLU A N 1
ATOM 1106 C CA . GLU A 1 154 ? 22.984 11.875 25.484 1 98.69 154 GLU A CA 1
ATOM 1107 C C . GLU A 1 154 ? 22.047 12.93 24.891 1 98.69 154 GLU A C 1
ATOM 1109 O O . GLU A 1 154 ? 22.297 13.422 23.781 1 98.69 154 GLU A O 1
ATOM 1114 N N . ALA A 1 155 ? 20.969 13.266 25.609 1 98.69 155 ALA A N 1
ATOM 1115 C CA . ALA A 1 155 ? 20.016 14.25 25.125 1 98.69 155 ALA A CA 1
ATOM 1116 C C . ALA A 1 155 ? 19.484 15.109 26.266 1 98.69 155 ALA A C 1
ATOM 1118 O O . ALA A 1 155 ? 19.453 14.672 27.422 1 98.69 155 ALA A O 1
ATOM 1119 N N . GLN A 1 156 ? 19.109 16.359 25.922 1 98 156 GLN A N 1
ATOM 1120 C CA . GLN A 1 156 ? 18.531 17.266 26.906 1 98 156 GLN A CA 1
ATOM 1121 C C . GLN A 1 156 ? 17.141 16.797 27.328 1 98 156 GLN A C 1
ATOM 1123 O O . GLN A 1 156 ? 16.766 16.906 28.484 1 98 156 GLN A O 1
ATOM 1128 N N . THR A 1 157 ? 16.344 16.328 26.422 1 98.5 157 THR A N 1
ATOM 1129 C CA . THR A 1 157 ? 14.984 15.875 26.672 1 98.5 157 THR A CA 1
ATOM 1130 C C . THR A 1 157 ? 14.742 14.508 26.031 1 98.5 157 THR A C 1
ATOM 1132 O O . THR A 1 157 ? 15.617 13.984 25.344 1 98.5 157 THR A O 1
ATOM 1135 N N . LEU A 1 158 ? 13.562 13.938 26.266 1 98.31 158 LEU A N 1
ATOM 1136 C CA . LEU A 1 158 ? 13.164 12.656 25.688 1 98.31 158 LEU A CA 1
ATOM 1137 C C . LEU A 1 158 ? 13.047 12.766 24.172 1 98.31 158 LEU A C 1
ATOM 1139 O O . LEU A 1 158 ? 13.32 11.797 23.453 1 98.31 158 LEU A O 1
ATOM 1143 N N . ILE A 1 159 ? 12.68 13.938 23.656 1 98.56 159 ILE A N 1
ATOM 1144 C CA . ILE A 1 159 ? 12.523 14.141 22.219 1 98.56 159 ILE A CA 1
ATOM 1145 C C . ILE A 1 159 ? 13.891 14.062 21.531 1 98.56 159 ILE A C 1
ATOM 1147 O O . ILE A 1 159 ? 14.008 13.531 20.422 1 98.56 159 ILE A O 1
ATOM 1151 N N . GLY A 1 160 ? 14.891 14.578 22.203 1 98.69 160 GLY A N 1
ATOM 1152 C CA . GLY A 1 160 ? 16.234 14.422 21.688 1 98.69 160 GLY A CA 1
ATOM 1153 C C . GLY A 1 160 ? 16.641 12.969 21.531 1 98.69 160 GLY A C 1
ATOM 1154 O O . GLY A 1 160 ? 17.359 12.617 20.578 1 98.69 160 GLY A O 1
ATOM 1155 N N . VAL A 1 161 ? 16.219 12.102 22.422 1 98.62 161 VAL A N 1
ATOM 1156 C CA . VAL A 1 161 ? 16.5 10.68 22.344 1 98.62 161 VAL A CA 1
ATOM 1157 C C . VAL A 1 161 ? 15.875 10.094 21.078 1 98.62 161 VAL A C 1
ATOM 1159 O O . VAL A 1 161 ? 16.516 9.312 20.375 1 98.62 161 VAL A O 1
ATOM 1162 N N . SER A 1 162 ? 14.648 10.453 20.812 1 98.06 162 SER A N 1
ATOM 1163 C CA . SER A 1 162 ? 13.969 9.977 19.609 1 98.06 162 SER A CA 1
ATOM 1164 C C . SER A 1 162 ? 14.75 10.352 18.344 1 98.06 162 SER A C 1
ATOM 1166 O O . SER A 1 162 ? 14.875 9.547 17.422 1 98.06 162 SER A O 1
ATOM 1168 N N . HIS A 1 163 ? 15.266 11.562 18.312 1 98.44 163 HIS A N 1
ATOM 1169 C CA . HIS A 1 163 ? 16.047 11.992 17.156 1 98.44 163 HIS A CA 1
ATOM 1170 C C . HIS A 1 163 ? 17.359 11.242 17.062 1 98.44 163 HIS A C 1
ATOM 1172 O O . HIS A 1 163 ? 17.859 10.961 15.969 1 98.44 163 HIS A O 1
ATOM 1178 N N . ALA A 1 164 ? 17.969 10.938 18.188 1 98.31 164 ALA A N 1
ATOM 1179 C CA . ALA A 1 164 ? 19.172 10.117 18.188 1 98.31 164 ALA A CA 1
ATOM 1180 C C . ALA A 1 164 ? 18.891 8.734 17.609 1 98.31 164 ALA A C 1
ATOM 1182 O O . ALA A 1 164 ? 19.703 8.188 16.859 1 98.31 164 ALA A O 1
ATOM 1183 N N . PHE A 1 165 ? 17.734 8.188 17.969 1 96.31 165 PHE A N 1
ATOM 1184 C CA . PHE A 1 165 ? 17.344 6.902 17.406 1 96.31 165 PHE A CA 1
ATOM 1185 C C . PHE A 1 165 ? 17.172 6.996 15.891 1 96.31 165 PHE A C 1
ATOM 1187 O O . PHE A 1 165 ? 17.484 6.059 15.164 1 96.31 165 PHE A O 1
ATOM 1194 N N . SER A 1 166 ? 16.641 8.109 15.414 1 95.38 166 SER A N 1
ATOM 1195 C CA . SER A 1 166 ? 16.531 8.336 13.977 1 95.38 166 SER A CA 1
ATOM 1196 C C . SER A 1 166 ? 17.906 8.32 13.312 1 95.38 166 SER A C 1
ATOM 1198 O O . SER A 1 166 ? 18.078 7.746 12.242 1 95.38 166 SER A O 1
ATOM 1200 N N . SER A 1 167 ? 18.859 8.945 13.938 1 95.31 167 SER A N 1
ATOM 1201 C CA . SER A 1 167 ? 20.219 8.953 13.422 1 95.31 167 SER A CA 1
ATOM 1202 C C . SER A 1 167 ? 20.812 7.547 13.398 1 95.31 167 SER A C 1
ATOM 1204 O O . SER A 1 167 ? 21.484 7.164 12.445 1 95.31 167 SER A O 1
ATOM 1206 N N . LEU A 1 168 ? 20.578 6.844 14.438 1 92.19 168 LEU A N 1
ATOM 1207 C CA . LEU A 1 168 ? 21.047 5.465 14.5 1 92.19 168 LEU A CA 1
ATOM 1208 C C . LEU A 1 168 ? 20.438 4.633 13.367 1 92.19 168 LEU A C 1
ATOM 1210 O O . LEU A 1 168 ? 21.125 3.816 12.758 1 92.19 168 LEU A O 1
ATOM 1214 N N . ALA A 1 169 ? 19.203 4.84 13.148 1 88.38 169 ALA A N 1
ATOM 1215 C CA . ALA A 1 169 ? 18.516 4.125 12.07 1 88.38 169 ALA A CA 1
ATOM 1216 C C . ALA A 1 169 ? 19.109 4.492 10.711 1 88.38 169 ALA A C 1
ATOM 1218 O O . ALA A 1 169 ? 19.172 3.652 9.805 1 88.38 169 ALA A O 1
ATOM 1219 N N . SER A 1 170 ? 19.469 5.699 10.586 1 88.25 170 SER A N 1
ATOM 1220 C CA . SER A 1 170 ? 20.094 6.156 9.352 1 88.25 170 SER A CA 1
ATOM 1221 C C . SER A 1 170 ? 21.453 5.496 9.156 1 88.25 170 SER A C 1
ATOM 1223 O O . SER A 1 170 ? 21.859 5.23 8.023 1 88.25 170 SER A O 1
ATOM 1225 N N . LEU A 1 171 ? 22.109 5.312 10.219 1 88.06 171 LEU A N 1
ATOM 1226 C CA . LEU A 1 171 ? 23.438 4.727 10.172 1 88.06 171 LEU A CA 1
ATOM 1227 C C . LEU A 1 171 ? 23.375 3.227 9.906 1 88.06 171 LEU A C 1
ATOM 1229 O O . LEU A 1 171 ? 24.203 2.678 9.188 1 88.06 171 LEU A O 1
ATOM 1233 N N . ALA A 1 172 ? 22.312 2.668 10.57 1 78.06 172 ALA A N 1
ATOM 1234 C CA . ALA A 1 172 ? 22.078 1.238 10.383 1 78.06 172 ALA A CA 1
ATOM 1235 C C . ALA A 1 172 ? 21.078 0.989 9.258 1 78.06 172 ALA A C 1
ATOM 1237 O O . ALA A 1 172 ? 20.188 1.815 9.008 1 78.06 172 ALA A O 1
ATOM 1238 N N . SER A 1 173 ? 21.562 0.72 8.039 1 63.94 173 SER A N 1
ATOM 1239 C CA . SER A 1 173 ? 20.562 0.46 7.016 1 63.94 173 SER A CA 1
ATOM 1240 C C . SER A 1 173 ? 20.031 -0.969 7.109 1 63.94 173 SER A C 1
ATOM 1242 O O . SER A 1 173 ? 20.672 -1.831 7.719 1 63.94 173 SER A O 1
ATOM 1244 N N . ALA A 1 174 ? 18.734 -0.982 6.762 1 57.62 174 ALA A N 1
ATOM 1245 C CA . ALA A 1 174 ? 18.109 -2.305 6.781 1 57.62 174 ALA A CA 1
ATOM 1246 C C . ALA A 1 174 ? 19 -3.336 6.094 1 57.62 174 ALA A C 1
ATOM 1248 O O . ALA A 1 174 ? 18.953 -4.523 6.426 1 57.62 174 ALA A O 1
ATOM 1249 N N . ASP A 1 175 ? 19.859 -2.818 5.281 1 60.69 175 ASP A N 1
ATOM 1250 C CA . ASP A 1 175 ? 20.625 -3.801 4.52 1 60.69 175 ASP A CA 1
ATOM 1251 C C . ASP A 1 175 ? 22.109 -3.73 4.867 1 60.69 175 ASP A C 1
ATOM 1253 O O . ASP A 1 175 ? 22.938 -4.434 4.27 1 60.69 175 ASP A O 1
ATOM 1257 N N . ALA A 1 176 ? 22.391 -2.771 5.812 1 66.19 176 ALA A N 1
ATOM 1258 C CA . ALA A 1 176 ? 23.812 -2.615 6.086 1 66.19 176 ALA A CA 1
ATOM 1259 C C . ALA A 1 176 ? 24.062 -2.33 7.562 1 66.19 176 ALA A C 1
ATOM 1261 O O . ALA A 1 176 ? 23.281 -1.62 8.203 1 66.19 176 ALA A O 1
ATOM 1262 N N . ASP A 1 177 ? 25.125 -2.977 8.078 1 75.44 177 ASP A N 1
ATOM 1263 C CA . ASP A 1 177 ? 25.609 -2.648 9.414 1 75.44 177 ASP A CA 1
ATOM 1264 C C . ASP A 1 177 ? 26.203 -1.242 9.453 1 75.44 177 ASP A C 1
ATOM 1266 O O . ASP A 1 177 ? 26.516 -0.663 8.406 1 75.44 177 ASP A O 1
ATOM 1270 N N . VAL A 1 178 ? 26.234 -0.731 10.648 1 80.75 178 VAL A N 1
ATOM 1271 C CA . VAL A 1 178 ? 26.938 0.541 10.812 1 80.75 178 VAL A CA 1
ATOM 1272 C C . VAL A 1 178 ? 28.406 0.374 10.453 1 80.75 178 VAL A C 1
ATOM 1274 O O . VAL A 1 178 ? 29.047 -0.601 10.859 1 80.75 178 VAL A O 1
ATOM 1277 N N . SER A 1 179 ? 28.891 1.261 9.656 1 85 179 SER A N 1
ATOM 1278 C CA . SER A 1 179 ? 30.281 1.137 9.211 1 85 179 SER A CA 1
ATOM 1279 C C . SER A 1 179 ? 31.078 2.383 9.562 1 85 179 SER A C 1
ATOM 1281 O O . SER A 1 179 ? 30.531 3.377 10.031 1 85 179 SER A O 1
ATOM 1283 N N . CYS A 1 180 ? 32.438 2.258 9.461 1 88.12 180 CYS A N 1
ATOM 1284 C CA . CYS A 1 180 ? 33.375 3.365 9.602 1 88.12 180 CYS A CA 1
ATOM 1285 C C . CYS A 1 180 ? 33.438 3.83 11.047 1 88.12 180 CYS A C 1
ATOM 1287 O O . CYS A 1 180 ? 33.438 5.031 11.32 1 88.12 180 CYS A O 1
ATOM 1289 N N . LEU A 1 181 ? 33.469 2.9 11.953 1 90.31 181 LEU A N 1
ATOM 1290 C CA . LEU A 1 181 ? 33.625 3.217 13.375 1 90.31 181 LEU A CA 1
ATOM 1291 C C . LEU A 1 181 ? 35 3.76 13.68 1 90.31 181 LEU A C 1
ATOM 1293 O O . LEU A 1 181 ? 36 3.375 13.031 1 90.31 181 LEU A O 1
ATOM 1297 N N . PRO A 1 182 ? 35.156 4.641 14.758 1 93.25 182 PRO A N 1
ATOM 1298 C CA . PRO A 1 182 ? 34.094 5.191 15.602 1 93.25 182 PRO A CA 1
ATOM 1299 C C . PRO A 1 182 ? 33.312 6.312 14.914 1 93.25 182 PRO A C 1
ATOM 1301 O O . PRO A 1 182 ? 33.781 6.867 13.914 1 93.25 182 PRO A O 1
ATOM 1304 N N . ILE A 1 183 ? 32.156 6.609 15.445 1 94.81 183 ILE A N 1
ATOM 1305 C CA . ILE A 1 183 ? 31.281 7.664 14.93 1 94.81 183 ILE A CA 1
ATOM 1306 C C . ILE A 1 183 ? 30.875 8.594 16.062 1 94.81 183 ILE A C 1
ATOM 1308 O O . ILE A 1 183 ? 30.562 8.141 17.172 1 94.81 183 ILE A O 1
ATOM 1312 N N . GLN A 1 184 ? 30.953 9.898 15.836 1 96.5 184 GLN A N 1
ATOM 1313 C CA . GLN A 1 184 ? 30.453 10.914 16.75 1 96.5 184 GLN A CA 1
ATOM 1314 C C . GLN A 1 184 ? 29.5 11.875 16.047 1 96.5 184 GLN A C 1
ATOM 1316 O O . GLN A 1 184 ? 29.828 12.445 15.008 1 96.5 184 GLN A O 1
ATOM 1321 N N . VAL A 1 185 ? 28.328 12.039 16.625 1 97.62 185 VAL A N 1
ATOM 1322 C CA . VAL A 1 185 ? 27.312 12.945 16.094 1 97.62 185 VAL A CA 1
ATOM 1323 C C . VAL A 1 185 ? 26.906 13.945 17.172 1 97.62 185 VAL A C 1
ATOM 1325 O O . VAL A 1 185 ? 26.641 13.555 18.328 1 97.62 185 VAL A O 1
ATOM 1328 N N . VAL A 1 186 ? 26.922 15.195 16.953 1 98.38 186 VAL A N 1
ATOM 1329 C CA . VAL A 1 186 ? 26.297 16.266 17.719 1 98.38 186 VAL A CA 1
ATOM 1330 C C . VAL A 1 186 ? 25.297 17 16.844 1 98.38 186 VAL A C 1
ATOM 1332 O O . VAL A 1 186 ? 25.641 17.5 15.773 1 98.38 186 VAL A O 1
ATOM 1335 N N . ASP A 1 187 ? 24.047 17.094 17.359 1 98.5 187 ASP A N 1
ATOM 1336 C CA . ASP A 1 187 ? 23.031 17.562 16.422 1 98.5 187 ASP A CA 1
ATOM 1337 C C . ASP A 1 187 ? 21.891 18.281 17.156 1 98.5 187 ASP A C 1
ATOM 1339 O O . ASP A 1 187 ? 21.672 18.047 18.344 1 98.5 187 ASP A O 1
ATOM 1343 N N . ARG A 1 188 ? 21.297 19.203 16.516 1 98.31 188 ARG A N 1
ATOM 1344 C CA . ARG A 1 188 ? 20.141 19.984 16.953 1 98.31 188 ARG A CA 1
ATOM 1345 C C . ARG A 1 188 ? 19.422 20.625 15.766 1 98.31 188 ARG A C 1
ATOM 1347 O O . ARG A 1 188 ? 20.016 20.859 14.719 1 98.31 188 ARG A O 1
ATOM 1354 N N . PRO A 1 189 ? 18.141 20.891 15.914 1 98.38 189 PRO A N 1
ATOM 1355 C CA . PRO A 1 189 ? 17.422 21.484 14.789 1 98.38 189 PRO A CA 1
ATOM 1356 C C . PRO A 1 189 ? 17.719 22.969 14.625 1 98.38 189 PRO A C 1
ATOM 1358 O O . PRO A 1 189 ? 17.906 23.688 15.617 1 98.38 189 PRO A O 1
ATOM 1361 N N . ARG A 1 190 ? 17.656 23.438 13.414 1 98.06 190 ARG A N 1
ATOM 1362 C CA . ARG A 1 190 ? 17.734 24.859 13.086 1 98.06 190 ARG A CA 1
ATOM 1363 C C . ARG A 1 190 ? 16.453 25.578 13.469 1 98.06 190 ARG A C 1
ATOM 1365 O O . ARG A 1 190 ? 16.484 26.703 13.969 1 98.06 190 ARG A O 1
ATOM 1372 N N . PHE A 1 191 ? 15.297 25 13.25 1 98.44 191 PHE A N 1
ATOM 1373 C CA . PHE A 1 191 ? 13.992 25.578 13.547 1 98.44 191 PHE A CA 1
ATOM 1374 C C . PHE A 1 191 ? 13.203 24.688 14.492 1 98.44 191 PHE A C 1
ATOM 1376 O O . PHE A 1 191 ? 13.273 23.453 14.391 1 98.44 191 PHE A O 1
ATOM 1383 N N . PRO A 1 192 ? 12.367 25.234 15.297 1 98.12 192 PRO A N 1
ATOM 1384 C CA . PRO A 1 192 ? 11.594 24.422 16.25 1 98.12 192 PRO A CA 1
ATOM 1385 C C . PRO A 1 192 ? 10.352 23.797 15.609 1 98.12 192 PRO A C 1
ATOM 1387 O O . PRO A 1 192 ? 9.773 22.875 16.172 1 98.12 192 PRO A O 1
ATOM 1390 N N . HIS A 1 193 ? 9.906 24.312 14.477 1 98.62 193 HIS A N 1
ATOM 1391 C CA . HIS A 1 193 ? 8.734 23.766 13.789 1 98.62 193 HIS A CA 1
ATOM 1392 C C . HIS A 1 193 ? 9.117 23.219 12.422 1 98.62 193 HIS A C 1
ATOM 1394 O O . HIS A 1 193 ? 9.469 23.969 11.516 1 98.62 193 HIS A O 1
ATOM 1400 N N . ARG A 1 194 ? 9.055 22.016 12.203 1 98.88 194 ARG A N 1
ATOM 1401 C CA . ARG A 1 194 ? 9.297 21.266 10.969 1 98.88 194 ARG A CA 1
ATOM 1402 C C . ARG A 1 194 ? 8.125 20.328 10.656 1 98.88 194 ARG A C 1
ATOM 1404 O O . ARG A 1 194 ? 8.133 19.172 11.062 1 98.88 194 ARG A O 1
ATOM 1411 N N . GLY A 1 195 ? 7.156 20.891 9.906 1 98.81 195 GLY A N 1
ATOM 1412 C CA . GLY A 1 195 ? 5.844 20.266 9.922 1 98.81 195 GLY A CA 1
ATOM 1413 C C . GLY A 1 195 ? 5.461 19.656 8.586 1 98.81 195 GLY A C 1
ATOM 1414 O O . GLY A 1 195 ? 6.105 19.922 7.57 1 98.81 195 GLY A O 1
ATOM 1415 N N . LEU A 1 196 ? 4.508 18.766 8.609 1 98.88 196 LEU A N 1
ATOM 1416 C CA . LEU A 1 196 ? 3.775 18.188 7.488 1 98.88 196 LEU A CA 1
ATOM 1417 C C . LEU A 1 196 ? 2.273 18.219 7.746 1 98.88 196 LEU A C 1
ATOM 1419 O O . LEU A 1 196 ? 1.807 17.75 8.789 1 98.88 196 LEU A O 1
ATOM 1423 N N . LEU A 1 197 ? 1.586 18.891 6.883 1 98.75 197 LEU A N 1
ATOM 1424 C CA . LEU A 1 197 ? 0.128 18.875 6.949 1 98.75 197 LEU A CA 1
ATOM 1425 C C . LEU A 1 197 ? -0.44 17.672 6.207 1 98.75 197 LEU A C 1
ATOM 1427 O O . LEU A 1 197 ? 0.016 17.344 5.109 1 98.75 197 LEU A O 1
ATOM 1431 N N . LEU A 1 198 ? -1.368 16.984 6.785 1 98.62 198 LEU A N 1
ATOM 1432 C CA . LEU A 1 198 ? -2.117 15.922 6.121 1 98.62 198 LEU A CA 1
ATOM 1433 C C . LEU A 1 198 ? -3.619 16.156 6.25 1 98.62 198 LEU A C 1
ATOM 1435 O O . LEU A 1 198 ? -4.148 16.219 7.359 1 98.62 198 LEU A O 1
ATOM 1439 N N . ASP A 1 199 ? -4.258 16.344 5.156 1 97.75 199 ASP A N 1
ATOM 1440 C CA . ASP A 1 199 ? -5.715 16.406 5.102 1 97.75 199 ASP A CA 1
ATOM 1441 C C . ASP A 1 199 ? -6.324 15.016 5 1 97.75 199 ASP A C 1
ATOM 1443 O O . ASP A 1 199 ? -6.031 14.266 4.062 1 97.75 199 ASP A O 1
ATOM 1447 N N . THR A 1 200 ? -7.195 14.656 5.926 1 97.25 200 THR A N 1
ATOM 1448 C CA . THR A 1 200 ? -7.809 13.328 5.934 1 97.25 200 THR A CA 1
ATOM 1449 C C . THR A 1 200 ? -9.297 13.422 5.617 1 97.25 200 THR A C 1
ATOM 1451 O O . THR A 1 200 ? -10.047 12.477 5.848 1 97.25 200 THR A O 1
ATOM 1454 N N . ALA A 1 201 ? -9.742 14.594 5.148 1 96.19 201 ALA A N 1
ATOM 1455 C CA . ALA A 1 201 ? -11.156 14.805 4.852 1 96.19 201 ALA A CA 1
ATOM 1456 C C . ALA A 1 201 ? -11.445 14.555 3.373 1 96.19 201 ALA A C 1
ATOM 1458 O O . ALA A 1 201 ? -12.469 13.961 3.029 1 96.19 201 ALA A O 1
ATOM 1459 N N . ARG A 1 202 ? -10.617 15.102 2.555 1 94.31 202 ARG A N 1
ATOM 1460 C CA . ARG A 1 202 ? -10.828 14.93 1.12 1 94.31 202 ARG A CA 1
ATOM 1461 C C . ARG A 1 202 ? -10.586 13.484 0.704 1 94.31 202 ARG A C 1
ATOM 1463 O O . ARG A 1 202 ? -11.203 12.992 -0.243 1 94.31 202 ARG A O 1
ATOM 1470 N N . ASN A 1 203 ? -9.609 12.867 1.363 1 91.5 203 ASN A N 1
ATOM 1471 C CA . ASN A 1 203 ? -9.344 11.438 1.305 1 91.5 203 ASN A CA 1
ATOM 1472 C C . ASN A 1 203 ? -9.141 10.844 2.697 1 91.5 203 ASN A C 1
ATOM 1474 O O . ASN A 1 203 ? -8.445 11.43 3.529 1 91.5 203 ASN A O 1
ATOM 1478 N N . TRP A 1 204 ? -9.836 9.703 2.945 1 91.38 204 TRP A N 1
ATOM 1479 C CA . TRP A 1 204 ? -9.602 9.023 4.211 1 91.38 204 TRP A CA 1
ATOM 1480 C C . TRP A 1 204 ? -8.336 8.172 4.145 1 91.38 204 TRP A C 1
ATOM 1482 O O . TRP A 1 204 ? -8.086 7.488 3.148 1 91.38 204 TRP A O 1
ATOM 1492 N N . PHE A 1 205 ? -7.5 8.227 5.137 1 92.19 205 PHE A N 1
ATOM 1493 C CA . PHE A 1 205 ? -6.32 7.395 5.316 1 92.19 205 PHE A CA 1
ATOM 1494 C C . PHE A 1 205 ? -6.434 6.566 6.59 1 92.19 205 PHE A C 1
ATOM 1496 O O . PHE A 1 205 ? -6.793 7.09 7.648 1 92.19 205 PHE A O 1
ATOM 1503 N N . SER A 1 206 ? -6.105 5.336 6.52 1 87 206 SER A N 1
ATOM 1504 C CA . SER A 1 206 ? -6.18 4.484 7.699 1 87 206 SER A CA 1
ATOM 1505 C C . SER A 1 206 ? -5.156 4.906 8.75 1 87 206 SER A C 1
ATOM 1507 O O . SER A 1 206 ? -4.164 5.562 8.43 1 87 206 SER A O 1
ATOM 1509 N N . VAL A 1 207 ? -5.398 4.535 9.992 1 90.44 207 VAL A N 1
ATOM 1510 C CA . VAL A 1 207 ? -4.453 4.797 11.07 1 90.44 207 VAL A CA 1
ATOM 1511 C C . VAL A 1 207 ? -3.092 4.199 10.727 1 90.44 207 VAL A C 1
ATOM 1513 O O . VAL A 1 207 ? -2.055 4.828 10.953 1 90.44 207 VAL A O 1
ATOM 1516 N N . GLU A 1 208 ? -3.074 3.025 10.07 1 85.81 208 GLU A N 1
ATOM 1517 C CA . GLU A 1 208 ? -1.822 2.379 9.688 1 85.81 208 GLU A CA 1
ATOM 1518 C C . GLU A 1 208 ? -1.101 3.18 8.602 1 85.81 208 GLU A C 1
ATOM 1520 O O . GLU A 1 208 ? 0.126 3.305 8.633 1 85.81 208 GLU A O 1
ATOM 1525 N N . ASP A 1 209 ? -1.883 3.664 7.629 1 89.06 209 ASP A N 1
ATOM 1526 C CA . ASP A 1 209 ? -1.272 4.508 6.605 1 89.06 209 ASP A CA 1
ATOM 1527 C C . ASP A 1 209 ? -0.622 5.742 7.23 1 89.06 209 ASP A C 1
ATOM 1529 O O . ASP A 1 209 ? 0.496 6.113 6.863 1 89.06 209 ASP A O 1
ATOM 1533 N N . ILE A 1 210 ? -1.321 6.375 8.141 1 96.44 210 ILE A N 1
ATOM 1534 C CA . ILE A 1 210 ? -0.811 7.574 8.789 1 96.44 210 ILE A CA 1
ATOM 1535 C C . ILE A 1 210 ? 0.47 7.242 9.555 1 96.44 210 ILE A C 1
ATOM 1537 O O . ILE A 1 210 ? 1.459 7.977 9.469 1 96.44 210 ILE A O 1
ATOM 1541 N N . LYS A 1 211 ? 0.502 6.141 10.242 1 95.06 211 LYS A N 1
ATOM 1542 C CA . LYS A 1 211 ? 1.669 5.746 11.023 1 95.06 211 LYS A CA 1
ATOM 1543 C C . LYS A 1 211 ? 2.85 5.41 10.117 1 95.06 211 LYS A C 1
ATOM 1545 O O . LYS A 1 211 ? 3.928 5.996 10.25 1 95.06 211 LYS A O 1
ATOM 1550 N N . LYS A 1 212 ? 2.613 4.594 9.117 1 90.5 212 LYS A N 1
ATOM 1551 C CA . LYS A 1 212 ? 3.701 3.975 8.359 1 90.5 212 LYS A CA 1
ATOM 1552 C C . LYS A 1 212 ? 4.156 4.875 7.215 1 90.5 212 LYS A C 1
ATOM 1554 O O . LYS A 1 212 ? 5.348 4.938 6.902 1 90.5 212 LYS A O 1
ATOM 1559 N N . LYS A 1 213 ? 3.193 5.527 6.586 1 94 213 LYS A N 1
ATOM 1560 C CA . LYS A 1 213 ? 3.535 6.27 5.375 1 94 213 LYS A CA 1
ATOM 1561 C C . LYS A 1 213 ? 3.84 7.73 5.695 1 94 213 LYS A C 1
ATOM 1563 O O . LYS A 1 213 ? 4.422 8.445 4.875 1 94 213 LYS A O 1
ATOM 1568 N N . VAL A 1 214 ? 3.375 8.172 6.875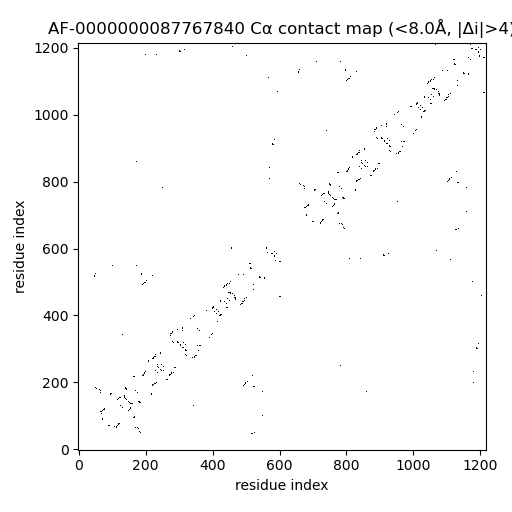 1 98.19 214 VAL A N 1
ATOM 1569 C CA . VAL A 1 214 ? 3.516 9.586 7.188 1 98.19 214 VAL A CA 1
ATOM 1570 C C . VAL A 1 214 ? 4.438 9.766 8.391 1 98.19 214 VAL A C 1
ATOM 1572 O O . VAL A 1 214 ? 5.578 10.211 8.25 1 98.19 214 VAL A O 1
ATOM 1575 N N . ILE A 1 215 ? 4.121 9.164 9.516 1 98.56 215 ILE A N 1
ATOM 1576 C CA . ILE A 1 215 ? 4.805 9.438 10.773 1 98.56 215 ILE A CA 1
ATOM 1577 C C . ILE A 1 215 ? 6.191 8.797 10.758 1 98.56 215 ILE A C 1
ATOM 1579 O O . ILE A 1 215 ? 7.18 9.422 11.148 1 98.56 215 ILE A O 1
ATOM 1583 N N . ASP A 1 216 ? 6.34 7.59 10.312 1 96.56 216 ASP A N 1
ATOM 1584 C CA . ASP A 1 216 ? 7.629 6.902 10.336 1 96.56 216 ASP A CA 1
ATOM 1585 C C . ASP A 1 216 ? 8.664 7.641 9.484 1 96.56 216 ASP A C 1
ATOM 1587 O O . ASP A 1 216 ? 9.766 7.926 9.953 1 96.56 216 ASP A O 1
ATOM 1591 N N . PRO A 1 217 ? 8.305 7.988 8.234 1 97.5 217 PRO A N 1
ATOM 1592 C CA . PRO A 1 217 ? 9.297 8.75 7.48 1 97.5 217 PRO A CA 1
ATOM 1593 C C . PRO A 1 217 ? 9.562 10.133 8.07 1 97.5 217 PRO A C 1
ATOM 1595 O O . PRO A 1 217 ? 10.672 10.656 7.973 1 97.5 217 PRO A O 1
ATOM 1598 N N . MET A 1 218 ? 8.547 10.773 8.703 1 98.69 218 MET A N 1
ATOM 1599 C CA . MET A 1 218 ? 8.773 12.031 9.414 1 98.69 218 MET A CA 1
ATOM 1600 C C . MET A 1 218 ? 9.836 11.859 10.5 1 98.69 218 MET A C 1
ATOM 1602 O O . MET A 1 218 ? 10.734 12.688 10.633 1 98.69 218 MET A O 1
ATOM 1606 N N . HIS A 1 219 ? 9.711 10.766 11.211 1 98.12 219 HIS A N 1
ATOM 1607 C CA . HIS A 1 219 ? 10.688 10.445 12.242 1 98.12 219 HIS A CA 1
ATOM 1608 C C . HIS A 1 219 ? 12.086 10.312 11.648 1 98.12 219 HIS A C 1
ATOM 1610 O O . HIS A 1 219 ? 13.047 10.891 12.172 1 98.12 219 HIS A O 1
ATOM 1616 N N . LEU A 1 220 ? 12.219 9.648 10.539 1 95.62 220 LEU A N 1
ATOM 1617 C CA . LEU A 1 220 ? 13.523 9.383 9.93 1 95.62 220 LEU A CA 1
ATOM 1618 C C . LEU A 1 220 ? 14.125 10.672 9.375 1 95.62 220 LEU A C 1
ATOM 1620 O O . LEU A 1 220 ? 15.336 10.75 9.156 1 95.62 220 LEU A O 1
ATOM 1624 N N . THR A 1 221 ? 13.266 11.633 9.109 1 98.31 221 THR A N 1
ATOM 1625 C CA . THR A 1 221 ? 13.734 12.898 8.562 1 98.31 221 THR A CA 1
ATOM 1626 C C . THR A 1 221 ? 13.672 14.008 9.617 1 98.31 221 THR A C 1
ATOM 1628 O O . THR A 1 221 ? 13.852 15.188 9.297 1 98.31 221 THR A O 1
ATOM 1631 N N . LYS A 1 222 ? 13.344 13.664 10.844 1 98.5 222 LYS A N 1
ATOM 1632 C CA . LYS A 1 222 ? 13.359 14.477 12.055 1 98.5 222 LYS A CA 1
ATOM 1633 C C . LYS A 1 222 ? 12.398 15.656 11.938 1 98.5 222 LYS A C 1
ATOM 1635 O O . LYS A 1 222 ? 12.695 16.75 12.414 1 98.5 222 LYS A O 1
ATOM 1640 N N . MET A 1 223 ? 11.391 15.484 11.172 1 98.81 223 MET A N 1
ATOM 1641 C CA . MET A 1 223 ? 10.242 16.375 11.273 1 98.81 223 MET A CA 1
ATOM 1642 C C . MET A 1 223 ? 9.523 16.203 12.609 1 98.81 223 MET A C 1
ATOM 1644 O O . MET A 1 223 ? 9.586 15.125 13.211 1 98.81 223 MET A O 1
ATOM 1648 N N . ASN A 1 224 ? 8.828 17.297 13.094 1 98.81 224 ASN A N 1
ATOM 1649 C CA . ASN A 1 224 ? 8.391 17.125 14.477 1 98.81 224 ASN A CA 1
ATOM 1650 C C . ASN A 1 224 ? 6.93 17.531 14.656 1 98.81 224 ASN A C 1
ATOM 1652 O O . ASN A 1 224 ? 6.406 17.5 15.766 1 98.81 224 ASN A O 1
ATOM 1656 N N . VAL A 1 225 ? 6.242 17.953 13.609 1 98.88 225 VAL A N 1
ATOM 1657 C CA . VAL A 1 225 ? 4.84 18.328 13.742 1 98.88 225 VAL A CA 1
ATOM 1658 C C . VAL A 1 225 ? 4.027 17.719 12.602 1 98.88 225 VAL A C 1
ATOM 1660 O O . VAL A 1 225 ? 4.332 17.938 11.43 1 98.88 225 VAL A O 1
ATOM 1663 N N . LEU A 1 226 ? 3.102 16.922 12.898 1 98.88 226 LEU A N 1
ATOM 1664 C CA . LEU A 1 226 ? 2.055 16.562 11.945 1 98.88 226 LEU A CA 1
ATOM 1665 C C . LEU A 1 226 ? 0.796 17.391 12.18 1 98.88 226 LEU A C 1
ATOM 1667 O O . LEU A 1 226 ? 0.126 17.234 13.203 1 98.88 226 LEU A O 1
ATOM 1671 N N . LYS A 1 227 ? 0.577 18.359 11.344 1 98.75 227 LYS A N 1
ATOM 1672 C CA . LYS A 1 227 ? -0.689 19.078 11.375 1 98.75 227 LYS A CA 1
ATOM 1673 C C . LYS A 1 227 ? -1.809 18.266 10.742 1 98.75 227 LYS A C 1
ATOM 1675 O O . LYS A 1 227 ? -1.816 18.047 9.523 1 98.75 227 LYS A O 1
ATOM 1680 N N . TRP A 1 228 ? -2.666 17.797 11.531 1 98.69 228 TRP A N 1
ATOM 1681 C CA . TRP A 1 228 ? -3.754 16.922 11.102 1 98.69 228 TRP A CA 1
ATOM 1682 C C . TRP A 1 228 ? -4.996 17.734 10.75 1 98.69 228 TRP A C 1
ATOM 1684 O O . TRP A 1 228 ? -5.711 18.219 11.641 1 98.69 228 TRP A O 1
ATOM 1694 N N . HIS A 1 229 ? -5.207 18.016 9.492 1 98.44 229 HIS A N 1
ATOM 1695 C CA . HIS A 1 229 ? -6.438 18.609 8.977 1 98.44 229 HIS A CA 1
ATOM 1696 C C . HIS A 1 229 ? -7.582 17.594 9 1 98.44 229 HIS A C 1
ATOM 1698 O O . HIS A 1 229 ? -7.758 16.828 8.047 1 98.44 229 HIS A O 1
ATOM 1704 N N . VAL A 1 230 ? -8.352 17.641 10.008 1 96.38 230 VAL A N 1
ATOM 1705 C CA . VAL A 1 230 ? -9.164 16.516 10.453 1 96.38 230 VAL A CA 1
ATOM 1706 C C . VAL A 1 230 ? -10.414 16.391 9.578 1 96.38 230 VAL A C 1
ATOM 1708 O O . VAL A 1 230 ? -10.781 15.297 9.156 1 96.38 230 VAL A O 1
ATOM 1711 N N . TYR A 1 231 ? -11.086 17.5 9.391 1 97.44 231 TYR A N 1
ATOM 1712 C CA . TYR A 1 231 ? -12.289 17.516 8.555 1 97.44 231 TYR A CA 1
ATOM 1713 C C . TYR A 1 231 ? -12.227 18.656 7.547 1 97.44 231 TYR A C 1
ATOM 1715 O O . TYR A 1 231 ? -11.383 19.562 7.664 1 97.44 231 TYR A O 1
ATOM 1723 N N . ASP A 1 232 ? -13.016 18.609 6.578 1 97.75 232 ASP A N 1
ATOM 1724 C CA . ASP A 1 232 ? -13.266 19.656 5.582 1 97.75 232 ASP A CA 1
ATOM 1725 C C . ASP A 1 232 ? -14.672 19.516 4.992 1 97.75 232 ASP A C 1
ATOM 1727 O O . ASP A 1 232 ? -15.492 18.75 5.5 1 97.75 232 ASP A O 1
ATOM 1731 N N . SER A 1 233 ? -14.984 20.25 4.012 1 96.81 233 SER A N 1
ATOM 1732 C CA . SER A 1 233 ? -16.312 20.281 3.406 1 96.81 233 SER A CA 1
ATOM 1733 C C . SER A 1 233 ? -16.734 18.891 2.932 1 96.81 233 SER A C 1
ATOM 1735 O O . SER A 1 233 ? -17.922 18.594 2.844 1 96.81 233 SER A O 1
ATOM 1737 N N . GLN A 1 234 ? -15.805 17.969 2.729 1 95.81 234 GLN A N 1
ATOM 1738 C CA . GLN A 1 234 ? -16.078 16.703 2.057 1 95.81 234 GLN A CA 1
ATOM 1739 C C . GLN A 1 234 ? -16.438 15.617 3.062 1 95.81 234 GLN A C 1
ATOM 1741 O O . GLN A 1 234 ? -17.234 14.719 2.758 1 95.81 234 GLN A O 1
ATOM 1746 N N . SER A 1 235 ? -15.805 15.641 4.203 1 96.62 235 SER A N 1
ATOM 1747 C CA . SER A 1 235 ? -16.109 14.633 5.211 1 96.62 235 SER A CA 1
ATOM 1748 C C . SER A 1 235 ? -15.648 15.078 6.598 1 96.62 235 SER A C 1
ATOM 1750 O O . SER A 1 235 ? -14.859 16.016 6.719 1 96.62 235 SER A O 1
ATOM 1752 N N . GLN A 1 236 ? -16.203 14.586 7.586 1 97.75 236 GLN A N 1
ATOM 1753 C CA . GLN A 1 236 ? -15.812 14.688 8.992 1 97.75 236 GLN A CA 1
ATOM 1754 C C . GLN A 1 236 ? -15.664 13.312 9.625 1 97.75 236 GLN A C 1
ATOM 1756 O O . GLN A 1 236 ? -16.609 12.812 10.25 1 97.75 236 GLN A O 1
ATOM 1761 N N . PRO A 1 237 ? -14.469 12.711 9.57 1 96.38 237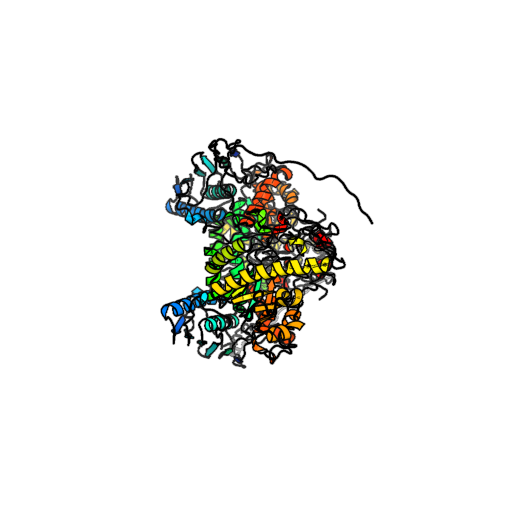 PRO A N 1
ATOM 1762 C CA . PRO A 1 237 ? -14.297 11.305 9.93 1 96.38 237 PRO A CA 1
ATOM 1763 C C . PRO A 1 237 ? -13.992 11.109 11.414 1 96.38 237 PRO A C 1
ATOM 1765 O O . PRO A 1 237 ? -13.992 9.977 11.898 1 96.38 237 PRO A O 1
ATOM 1768 N N . LEU A 1 238 ? -13.758 12.141 12.172 1 97.5 238 LEU A N 1
ATOM 1769 C CA . LEU A 1 238 ? -13.438 12.023 13.586 1 97.5 238 LEU A CA 1
ATOM 1770 C C . LEU A 1 238 ? -14.703 11.883 14.422 1 97.5 238 LEU A C 1
ATOM 1772 O O . LEU A 1 238 ? -15.664 12.633 14.234 1 97.5 238 LEU A O 1
ATOM 1776 N N . GLU A 1 239 ? -14.656 10.984 15.32 1 95.75 239 GLU A N 1
ATOM 1777 C CA . GLU A 1 239 ? -15.75 10.75 16.25 1 95.75 239 GLU A CA 1
ATOM 1778 C C . GLU A 1 239 ? -16.078 12.016 17.047 1 95.75 239 GLU A C 1
ATOM 1780 O O . GLU A 1 239 ? -15.188 12.695 17.531 1 95.75 239 GLU A O 1
ATOM 1785 N N . VAL A 1 240 ? -17.344 12.398 17.109 1 96 240 VAL A N 1
ATOM 1786 C CA . VAL A 1 240 ? -17.859 13.5 17.906 1 96 240 VAL A CA 1
ATOM 1787 C C . VAL A 1 240 ? -18.875 12.977 18.922 1 96 240 VAL A C 1
ATOM 1789 O O . VAL A 1 240 ? -19.891 12.383 18.547 1 96 240 VAL A O 1
ATOM 1792 N N . ARG A 1 241 ? -18.688 13.195 20.141 1 93.88 241 ARG A N 1
ATOM 1793 C CA . ARG A 1 241 ? -19.547 12.641 21.188 1 93.88 241 ARG A CA 1
ATOM 1794 C C . ARG A 1 241 ? -20.672 13.594 21.531 1 93.88 241 ARG A C 1
ATOM 1796 O O . ARG A 1 241 ? -21.828 13.172 21.719 1 93.88 241 ARG A O 1
ATOM 1803 N N . TRP A 1 242 ? -20.438 14.867 21.656 1 95.31 242 TRP A N 1
ATOM 1804 C CA . TRP A 1 242 ? -21.438 15.859 22.047 1 95.31 242 TRP A CA 1
ATOM 1805 C C . TRP A 1 242 ? -22.516 16 20.984 1 95.31 242 TRP A C 1
ATOM 1807 O O . TRP A 1 242 ? -23.672 16.281 21.312 1 95.31 242 TRP A O 1
ATOM 1817 N N . TRP A 1 243 ? -22.141 15.852 19.703 1 96.81 243 TRP A N 1
ATOM 1818 C CA . TRP A 1 243 ? -23.047 15.945 18.562 1 96.81 243 TRP A CA 1
ATOM 1819 C C . TRP A 1 243 ? -22.812 14.797 17.594 1 96.81 243 TRP A C 1
ATOM 1821 O O . TRP A 1 243 ? -22.312 15.016 16.484 1 96.81 243 TRP A O 1
ATOM 1831 N N . PRO A 1 244 ? -23.266 13.648 17.891 1 94.38 244 PRO A N 1
ATOM 1832 C CA . PRO A 1 244 ? -22.969 12.438 17.125 1 94.38 244 PRO A CA 1
ATOM 1833 C C . PRO A 1 244 ? -23.391 12.547 15.656 1 94.38 244 PRO A C 1
ATOM 1835 O O . PRO A 1 244 ? -22.766 11.93 14.789 1 94.38 244 PRO A O 1
ATOM 1838 N N . ALA A 1 245 ? -24.375 13.375 15.359 1 95.19 245 ALA A N 1
ATOM 1839 C CA . ALA A 1 245 ? -24.844 13.531 13.984 1 95.19 245 ALA A CA 1
ATOM 1840 C C . ALA A 1 245 ? -23.75 14.133 13.102 1 95.19 245 ALA A C 1
ATOM 1842 O O . ALA A 1 245 ? -23.797 13.992 11.875 1 95.19 245 ALA A O 1
ATOM 1843 N N . LEU A 1 246 ? -22.734 14.773 13.688 1 97.19 246 LEU A N 1
ATOM 1844 C CA . LEU A 1 246 ? -21.656 15.422 12.938 1 97.19 246 LEU A CA 1
ATOM 1845 C C . LEU A 1 246 ? -20.594 14.406 12.547 1 97.19 246 LEU A C 1
ATOM 1847 O O . LEU A 1 246 ? -19.688 14.727 11.766 1 97.19 246 LEU A O 1
ATOM 1851 N N . TRP A 1 247 ? -20.594 13.156 13.109 1 94.5 247 TRP A N 1
ATOM 1852 C CA . TRP A 1 247 ? -19.688 12.102 12.68 1 94.5 247 TRP A CA 1
ATOM 1853 C C . TRP A 1 247 ? -20.047 11.602 11.289 1 94.5 247 TRP A C 1
ATOM 1855 O O . TRP A 1 247 ? -20.734 10.602 11.141 1 94.5 247 TRP A O 1
ATOM 1865 N N . GLN A 1 248 ? -19.516 12.336 10.211 1 93.62 248 GLN A N 1
ATOM 1866 C CA . GLN A 1 248 ? -19.875 12.148 8.805 1 93.62 248 GLN A CA 1
ATOM 1867 C C . GLN A 1 248 ? -18.688 11.656 7.988 1 93.62 248 GLN A C 1
ATOM 1869 O O . GLN A 1 248 ? -18.141 12.398 7.176 1 93.62 248 GLN A O 1
ATOM 1874 N N . PRO A 1 249 ? -18.359 10.328 8.148 1 91.25 249 PRO A N 1
ATOM 1875 C CA . PRO A 1 249 ? -17.297 9.719 7.352 1 91.25 249 PRO A CA 1
ATOM 1876 C C . PRO A 1 249 ? -17.781 9.25 5.984 1 91.25 249 PRO A C 1
ATOM 1878 O O . PRO A 1 249 ? -18.969 9.375 5.668 1 91.25 249 PRO A O 1
ATOM 1881 N N . TYR A 1 250 ? -16.859 8.797 5.148 1 85.25 250 TYR A N 1
ATOM 1882 C CA . TYR A 1 250 ? -17.234 8.227 3.857 1 85.25 250 TYR A CA 1
ATOM 1883 C C . TYR A 1 250 ? -17.953 6.895 4.031 1 85.25 250 TYR A C 1
ATOM 1885 O O . TYR A 1 250 ? -18.781 6.516 3.203 1 85.25 250 TYR A O 1
ATOM 1893 N N . SER A 1 251 ? -17.516 6.172 5.055 1 77.06 251 SER A N 1
ATOM 1894 C CA . SER A 1 251 ? -18.141 4.902 5.402 1 77.06 251 SER A CA 1
ATOM 1895 C C . SER A 1 251 ? -17.969 4.594 6.887 1 77.06 251 SER A C 1
ATOM 1897 O O . SER A 1 251 ? -17.219 5.281 7.59 1 77.06 251 SER A O 1
ATOM 1899 N N . ARG A 1 252 ? -18.531 3.605 7.332 1 74.88 252 ARG A N 1
ATOM 1900 C CA . ARG A 1 252 ? -18.469 3.24 8.742 1 74.88 252 ARG A CA 1
ATOM 1901 C C . ARG A 1 252 ? -17.078 2.748 9.125 1 74.88 252 ARG A C 1
ATOM 1903 O O . ARG A 1 252 ? -16.734 2.684 10.312 1 74.88 252 ARG A O 1
ATOM 1910 N N . GLN A 1 253 ? -16.328 2.424 8.094 1 72.25 253 GLN A N 1
ATOM 1911 C CA . GLN A 1 253 ? -14.992 1.9 8.367 1 72.25 253 GLN A CA 1
ATOM 1912 C C . GLN A 1 253 ? -13.93 2.979 8.18 1 72.25 253 GLN A C 1
ATOM 1914 O O . GLN A 1 253 ? -12.781 2.801 8.586 1 72.25 253 GLN A O 1
ATOM 1919 N N . GLN A 1 254 ? -14.367 3.977 7.547 1 83.69 254 GLN A N 1
ATOM 1920 C CA . GLN A 1 254 ? -13.422 5.055 7.266 1 83.69 254 GLN A CA 1
ATOM 1921 C C . GLN A 1 254 ? -13.594 6.203 8.258 1 83.69 254 GLN A C 1
ATOM 1923 O O . GLN A 1 254 ? -13.891 7.332 7.859 1 83.69 254 GLN A O 1
ATOM 1928 N N . VAL A 1 255 ? -13.352 5.855 9.547 1 89.25 255 VAL A N 1
ATOM 1929 C CA . VAL A 1 255 ? -13.562 6.762 10.672 1 89.25 255 VAL A CA 1
ATOM 1930 C C . VAL A 1 255 ? -12.297 6.852 11.508 1 89.25 255 VAL A C 1
ATOM 1932 O O . VAL A 1 255 ? -11.383 6.039 11.352 1 89.25 255 VAL A O 1
ATOM 1935 N N . TYR A 1 256 ? -12.219 7.836 12.328 1 94.56 256 TYR A N 1
ATOM 1936 C CA . TYR A 1 256 ? -11.289 7.922 13.445 1 94.56 256 TYR A CA 1
ATOM 1937 C C . TYR A 1 256 ? -12.039 8.016 14.773 1 94.56 256 TYR A C 1
ATOM 1939 O O . TYR A 1 256 ? -12.641 9.047 15.078 1 94.56 256 TYR A O 1
ATOM 1947 N N . THR A 1 257 ? -11.992 6.961 15.492 1 93.56 257 THR A N 1
ATOM 1948 C CA . THR A 1 257 ? -12.516 7.039 16.844 1 93.56 257 THR A CA 1
ATOM 1949 C C . THR A 1 257 ? -11.602 7.871 17.734 1 93.56 257 THR A C 1
ATOM 1951 O O . THR A 1 257 ? -10.453 8.141 17.375 1 93.56 257 THR A O 1
ATOM 1954 N N . VAL A 1 258 ? -12.117 8.32 18.859 1 95.19 258 VAL A N 1
ATOM 1955 C CA . VAL A 1 258 ? -11.305 9.062 19.812 1 95.19 258 VAL A CA 1
ATOM 1956 C C . VAL A 1 258 ? -10.102 8.219 20.234 1 95.19 258 VAL A C 1
ATOM 1958 O O . VAL A 1 258 ? -8.984 8.727 20.328 1 95.19 258 VAL A O 1
ATOM 1961 N N . ASP A 1 259 ? -10.297 6.918 20.406 1 94.12 259 ASP A N 1
ATOM 1962 C CA . ASP A 1 259 ? -9.211 6.023 20.781 1 94.12 259 ASP A CA 1
ATOM 1963 C C . ASP A 1 259 ? -8.164 5.934 19.672 1 94.12 259 ASP A C 1
ATOM 1965 O O . ASP A 1 259 ? -6.961 5.887 19.953 1 94.12 259 ASP A O 1
ATOM 1969 N N . GLN A 1 260 ? -8.617 5.887 18.453 1 93.44 260 GLN A N 1
ATOM 1970 C CA . GLN A 1 260 ? -7.691 5.84 17.328 1 93.44 260 GLN A CA 1
ATOM 1971 C C . GLN A 1 260 ? -6.891 7.133 17.219 1 93.44 260 GLN A C 1
ATOM 1973 O O . GLN A 1 260 ? -5.695 7.105 16.906 1 93.44 260 GLN A O 1
ATOM 1978 N N . ALA A 1 261 ? -7.559 8.242 17.469 1 97.31 261 ALA A N 1
ATOM 1979 C CA . ALA A 1 261 ? -6.84 9.508 17.469 1 97.31 261 ALA A CA 1
ATOM 1980 C C . ALA A 1 261 ? -5.762 9.523 18.562 1 97.31 261 ALA A C 1
ATOM 1982 O O . ALA A 1 261 ? -4.629 9.938 18.312 1 97.31 261 ALA A O 1
ATOM 1983 N N . LYS A 1 262 ? -6.082 9.016 19.688 1 96.94 262 LYS A N 1
ATOM 1984 C CA . LYS A 1 262 ? -5.121 8.945 20.797 1 96.94 262 LYS A CA 1
ATOM 1985 C C . LYS A 1 262 ? -3.973 8 20.453 1 96.94 262 LYS A C 1
ATOM 1987 O O . LYS A 1 262 ? -2.828 8.25 20.844 1 96.94 262 LYS A O 1
ATOM 1992 N N . GLU A 1 263 ? -4.312 6.945 19.781 1 96.25 263 GLU A N 1
ATOM 1993 C CA . GLU A 1 263 ? -3.283 6.016 19.344 1 96.25 263 GLU A CA 1
ATOM 1994 C C . GLU A 1 263 ? -2.285 6.703 18.406 1 96.25 263 GLU A C 1
ATOM 1996 O O . GLU A 1 263 ? -1.072 6.527 18.562 1 96.25 263 GLU A O 1
ATOM 2001 N N . VAL A 1 264 ? -2.787 7.461 17.484 1 98.12 264 VAL A N 1
ATOM 2002 C CA . VAL A 1 264 ? -1.935 8.188 16.547 1 98.12 264 VAL A CA 1
ATOM 2003 C C . VAL A 1 264 ? -1.068 9.188 17.312 1 98.12 264 VAL A C 1
ATOM 2005 O O . VAL A 1 264 ? 0.131 9.305 17.047 1 98.12 264 VAL A O 1
ATOM 2008 N N . ILE A 1 265 ? -1.659 9.875 18.281 1 98.62 265 ILE A N 1
ATOM 2009 C CA . ILE A 1 265 ? -0.956 10.875 19.078 1 98.62 265 ILE A CA 1
ATOM 2010 C C . ILE A 1 265 ? 0.175 10.203 19.859 1 98.62 265 ILE A C 1
ATOM 2012 O O . ILE A 1 265 ? 1.309 10.695 19.859 1 98.62 265 ILE A O 1
ATOM 2016 N N . ASP A 1 266 ? -0.082 9.094 20.453 1 97.75 266 ASP A N 1
ATOM 2017 C CA . ASP A 1 266 ? 0.899 8.359 21.25 1 97.75 266 ASP A CA 1
ATOM 2018 C C . ASP A 1 266 ? 2.027 7.824 20.375 1 97.75 266 ASP A C 1
ATOM 2020 O O . ASP A 1 266 ? 3.203 7.945 20.734 1 97.75 266 ASP A O 1
ATOM 2024 N N . TYR A 1 267 ? 1.627 7.238 19.25 1 97.88 267 TYR A N 1
ATOM 2025 C CA . TYR A 1 267 ? 2.607 6.719 18.312 1 97.88 267 TYR A CA 1
ATOM 2026 C C . TYR A 1 267 ? 3.551 7.82 17.844 1 97.88 267 TYR A C 1
ATOM 2028 O O . TYR A 1 267 ? 4.77 7.641 17.828 1 97.88 267 TYR A O 1
ATOM 2036 N N . ALA A 1 268 ? 2.965 8.945 17.453 1 98.81 268 ALA A N 1
ATOM 2037 C CA . ALA A 1 268 ? 3.74 10.086 16.984 1 98.81 268 ALA A CA 1
ATOM 2038 C C . ALA A 1 268 ? 4.668 10.617 18.062 1 98.81 268 ALA A C 1
ATOM 2040 O O . ALA A 1 268 ? 5.832 10.922 17.812 1 98.81 268 ALA A O 1
ATOM 2041 N N . PHE A 1 269 ? 4.16 10.711 19.266 1 98.62 269 PHE A N 1
ATOM 2042 C CA . PHE A 1 269 ? 4.934 11.219 20.375 1 98.62 269 PHE A CA 1
ATOM 2043 C C . PHE A 1 269 ? 6.199 10.398 20.594 1 98.62 269 PHE A C 1
ATOM 2045 O O . PHE A 1 269 ? 7.285 10.953 20.781 1 98.62 269 PHE A O 1
ATOM 2052 N N . HIS A 1 270 ? 6.105 9.125 20.453 1 98.31 270 HIS A N 1
ATOM 2053 C CA . HIS A 1 270 ? 7.246 8.25 20.672 1 98.31 270 HIS A CA 1
ATOM 2054 C C . HIS A 1 270 ? 8.172 8.234 19.453 1 98.31 270 HIS A C 1
ATOM 2056 O O . HIS A 1 270 ? 9.25 7.645 19.5 1 98.31 270 HIS A O 1
ATOM 2062 N N . ARG A 1 271 ? 7.711 8.891 18.391 1 98.31 271 ARG A N 1
ATOM 2063 C CA . ARG A 1 271 ? 8.562 9.109 17.219 1 98.31 271 ARG A CA 1
ATOM 2064 C C . ARG A 1 271 ? 9.086 10.547 17.188 1 98.31 271 ARG A C 1
ATOM 2066 O O . ARG A 1 271 ? 9.664 10.977 16.188 1 98.31 271 ARG A O 1
ATOM 2073 N N . GLY A 1 272 ? 8.891 11.32 18.297 1 98.38 272 GLY A N 1
ATOM 2074 C CA . GLY A 1 272 ? 9.375 12.688 18.406 1 98.38 272 GLY A CA 1
ATOM 2075 C C . GLY A 1 272 ? 8.539 13.68 17.609 1 98.38 272 GLY A C 1
ATOM 2076 O O . GLY A 1 272 ? 9.062 14.688 17.141 1 98.38 272 GLY A O 1
ATOM 2077 N N . ILE A 1 273 ? 7.262 13.359 17.406 1 98.81 273 ILE A N 1
ATOM 2078 C CA . ILE A 1 273 ? 6.375 14.18 16.594 1 98.81 273 ILE A CA 1
ATOM 2079 C C . ILE A 1 273 ? 5.137 14.562 17.406 1 98.81 273 ILE A C 1
ATOM 2081 O O . ILE A 1 273 ? 4.566 13.727 18.109 1 98.81 273 ILE A O 1
ATOM 2085 N N . ARG A 1 274 ? 4.797 15.789 17.391 1 98.25 274 ARG A N 1
ATOM 2086 C CA . ARG A 1 274 ? 3.539 16.203 18.016 1 98.25 274 ARG A CA 1
ATOM 2087 C C . ARG A 1 274 ? 2.443 16.359 16.969 1 98.25 274 ARG A C 1
ATOM 2089 O O . ARG A 1 274 ? 2.719 16.719 15.82 1 98.25 274 ARG A O 1
ATOM 2096 N N . ILE A 1 275 ? 1.215 16.109 17.328 1 98.75 275 ILE A N 1
ATOM 2097 C CA . ILE A 1 275 ? 0.057 16.25 16.453 1 98.75 275 ILE A CA 1
ATOM 2098 C C . ILE A 1 275 ? -0.608 17.594 16.703 1 98.75 275 ILE A C 1
ATOM 2100 O O . ILE A 1 275 ? -1.088 17.875 17.797 1 98.75 275 ILE A O 1
ATOM 2104 N N . LEU A 1 276 ? -0.547 18.469 15.734 1 98.62 276 LEU A N 1
ATOM 2105 C CA . LEU A 1 276 ? -1.247 19.75 15.742 1 98.62 276 LEU A CA 1
ATOM 2106 C C . LEU A 1 276 ? -2.578 19.641 15 1 98.62 276 LEU A C 1
ATOM 2108 O O . LEU A 1 276 ? -2.605 19.547 13.773 1 98.62 276 LEU A O 1
ATOM 2112 N N . PRO A 1 277 ? -3.684 19.625 15.75 1 98.25 277 PRO A N 1
ATOM 2113 C CA . PRO A 1 277 ? -4.969 19.516 15.055 1 98.25 277 PRO A CA 1
ATOM 2114 C C . PRO A 1 277 ? -5.395 20.812 14.375 1 98.25 277 PRO A C 1
ATOM 2116 O O . PRO A 1 277 ? -5.105 21.906 14.875 1 98.25 277 PRO A O 1
ATOM 2119 N N . GLU A 1 278 ? -5.996 20.688 13.305 1 98.62 278 GLU A N 1
ATOM 2120 C CA . GLU A 1 278 ? -6.645 21.812 12.641 1 98.62 278 GLU A CA 1
ATOM 2121 C C . GLU A 1 278 ? -8.141 21.562 12.469 1 98.62 278 GLU A C 1
ATOM 2123 O O . GLU A 1 278 ? -8.539 20.594 11.828 1 98.62 278 GLU A O 1
ATOM 2128 N N . PHE A 1 279 ? -8.898 22.422 13.016 1 98.12 279 PHE A N 1
ATOM 2129 C CA . PHE A 1 279 ? -10.344 22.469 12.867 1 98.12 279 PHE A CA 1
ATOM 2130 C C . PHE A 1 279 ? -10.773 23.734 12.133 1 98.12 279 PHE A C 1
ATOM 2132 O O . PHE A 1 279 ? -11.172 24.719 12.758 1 98.12 279 PHE A O 1
ATOM 2139 N N . ASP A 1 280 ? -10.758 23.641 10.859 1 97.88 280 ASP A N 1
ATOM 2140 C CA . ASP A 1 280 ? -10.945 24.797 10 1 97.88 280 ASP A CA 1
ATOM 2141 C C . ASP A 1 280 ? -12.344 25.391 10.164 1 97.88 280 ASP A C 1
ATOM 2143 O O . ASP A 1 280 ? -13.328 24.641 10.219 1 97.88 280 ASP A O 1
ATOM 2147 N N . MET A 1 281 ? -12.43 26.703 10.305 1 97.81 281 MET A N 1
ATOM 2148 C CA . MET A 1 281 ? -13.672 27.453 10.43 1 97.81 281 MET A CA 1
ATOM 2149 C C . MET A 1 281 ? -13.422 28.938 10.195 1 97.81 281 MET A C 1
ATOM 2151 O O . MET A 1 281 ? -12.328 29.438 10.461 1 97.81 281 MET A O 1
ATOM 2155 N N . PRO A 1 282 ? -14.312 29.688 9.703 1 97.31 282 PRO A N 1
ATOM 2156 C CA . PRO A 1 282 ? -15.648 29.203 9.359 1 97.31 282 PRO A CA 1
ATOM 2157 C C . PRO A 1 282 ? -15.703 28.547 7.98 1 97.31 282 PRO A C 1
ATOM 2159 O O . PRO A 1 282 ? -16.703 27.922 7.629 1 97.31 282 PRO A O 1
ATOM 2162 N N . GLY A 1 283 ? -14.703 28.734 7.141 1 94.81 283 GLY A N 1
ATOM 2163 C CA . GLY A 1 283 ? -14.656 28.125 5.82 1 94.81 283 GLY A CA 1
ATOM 2164 C C . GLY A 1 283 ? -14.508 26.625 5.859 1 94.81 283 GLY A C 1
ATOM 2165 O O . GLY A 1 283 ? -14.273 26.047 6.926 1 94.81 283 GLY A O 1
ATOM 2166 N N . HIS A 1 284 ? -14.766 25.938 4.715 1 95.31 284 HIS A N 1
ATOM 2167 C CA . HIS A 1 284 ? -14.484 24.516 4.551 1 95.31 284 HIS A CA 1
ATOM 2168 C C . HIS A 1 284 ? -15.297 23.672 5.527 1 95.31 284 HIS A C 1
ATOM 2170 O O . HIS A 1 284 ? -14.75 22.781 6.184 1 95.31 284 HIS A O 1
ATOM 2176 N N . THR A 1 285 ? -16.594 24 5.652 1 97.62 285 THR A N 1
ATOM 2177 C CA . THR A 1 285 ? -17.391 23.344 6.68 1 97.62 285 THR A CA 1
ATOM 2178 C C . THR A 1 285 ? -18.719 22.859 6.105 1 97.62 285 THR A C 1
ATOM 2180 O O . THR A 1 285 ? -19.688 22.688 6.848 1 97.62 285 THR A O 1
ATOM 2183 N N . ASP A 1 286 ? -18.812 22.672 4.828 1 97.25 286 ASP A N 1
ATOM 2184 C CA . ASP A 1 286 ? -20.062 22.25 4.219 1 97.25 286 ASP A CA 1
ATOM 2185 C C . ASP A 1 286 ? -20.578 20.953 4.844 1 97.25 286 ASP A C 1
ATOM 2187 O O . ASP A 1 286 ? -21.781 20.734 4.93 1 97.25 286 ASP A O 1
ATOM 2191 N N . ILE A 1 287 ? -19.75 20.094 5.273 1 97.69 287 ILE A N 1
ATOM 2192 C CA . ILE A 1 287 ? -20.078 18.766 5.785 1 97.69 287 ILE A CA 1
ATOM 2193 C C . ILE A 1 287 ? -20.984 18.891 7 1 97.69 287 ILE A C 1
ATOM 2195 O O . ILE A 1 287 ? -21.734 17.953 7.332 1 97.69 287 ILE A O 1
ATOM 2199 N N . PHE A 1 288 ? -20.984 20.016 7.699 1 98.12 288 PHE A N 1
ATOM 2200 C CA . PHE A 1 288 ? -21.844 20.25 8.859 1 98.12 288 PHE A CA 1
ATOM 2201 C C . PHE A 1 288 ? -23.312 20.297 8.453 1 98.12 288 PHE A C 1
ATOM 2203 O O . PHE A 1 288 ? -24.188 20.047 9.281 1 98.12 288 PHE A O 1
ATOM 2210 N N . ALA A 1 289 ? -23.594 20.641 7.207 1 97.81 289 ALA A N 1
ATOM 2211 C CA . ALA A 1 289 ? -24.969 20.703 6.703 1 97.81 289 ALA A CA 1
ATOM 2212 C C . ALA A 1 289 ? -25.609 19.312 6.73 1 97.81 289 ALA A C 1
ATOM 2214 O O . ALA A 1 289 ? -26.828 19.203 6.871 1 97.81 289 ALA A O 1
ATOM 2215 N N . LYS A 1 290 ? -24.812 18.281 6.609 1 95.44 290 LYS A N 1
ATOM 2216 C CA . LYS A 1 290 ? -25.344 16.922 6.664 1 95.44 290 LYS A CA 1
ATOM 2217 C C . LYS A 1 290 ? -25.906 16.609 8.047 1 95.44 290 LYS A C 1
ATOM 2219 O O . LYS A 1 290 ? -26.844 15.828 8.18 1 95.44 290 LYS A O 1
ATOM 2224 N N . ALA A 1 291 ? -25.281 17.234 9.047 1 96.44 291 ALA A N 1
ATOM 2225 C CA . ALA A 1 291 ? -25.781 17.062 10.406 1 96.44 291 ALA A CA 1
ATOM 2226 C C . ALA A 1 291 ? -26.953 17.984 10.672 1 96.44 291 ALA A C 1
ATOM 2228 O O . ALA A 1 291 ? -27.938 17.578 11.305 1 96.44 291 ALA A O 1
ATOM 2229 N N . ASP A 1 292 ? -26.875 19.203 10.258 1 97.38 292 ASP A N 1
ATOM 2230 C CA . ASP A 1 292 ? -27.891 20.234 10.414 1 97.38 292 ASP A CA 1
ATOM 2231 C C . ASP A 1 292 ? -27.766 21.312 9.352 1 97.38 292 ASP A C 1
ATOM 2233 O O . ASP A 1 292 ? -26.906 22.203 9.453 1 97.38 292 ASP A O 1
ATOM 2237 N N . PRO A 1 293 ? -28.656 21.344 8.359 1 96.69 293 PRO A N 1
ATOM 2238 C CA . PRO A 1 293 ? -28.547 22.297 7.254 1 96.69 293 PRO A CA 1
ATOM 2239 C C . PRO A 1 293 ? -28.562 23.75 7.73 1 96.69 293 PRO A C 1
ATOM 2241 O O . PRO A 1 293 ? -28.047 24.641 7.039 1 96.69 293 PRO A O 1
ATOM 2244 N N . SER A 1 294 ? -29.156 24 8.844 1 96.44 294 SER A N 1
ATOM 2245 C CA . SER A 1 294 ? -29.25 25.359 9.336 1 96.44 294 SER A CA 1
ATOM 2246 C C . SER A 1 294 ? -27.906 25.891 9.789 1 96.44 294 SER A C 1
ATOM 2248 O O . SER A 1 294 ? -27.734 27.094 10 1 96.44 294 SER A O 1
ATOM 2250 N N . MET A 1 295 ? -26.906 25.031 9.906 1 97.62 295 MET A N 1
ATOM 2251 C CA . MET A 1 295 ? -25.578 25.391 10.406 1 97.62 295 MET A CA 1
ATOM 2252 C C . MET A 1 295 ? -24.781 26.109 9.328 1 97.62 295 MET A C 1
ATOM 2254 O O . MET A 1 295 ? -23.875 26.891 9.641 1 97.62 295 MET A O 1
ATOM 2258 N N . VAL A 1 296 ? -25.094 25.906 8 1 98.19 296 VAL A N 1
ATOM 2259 C CA . VAL A 1 296 ? -24.156 26.234 6.938 1 98.19 296 VAL A CA 1
ATOM 2260 C C . VAL A 1 296 ? -24.812 27.156 5.918 1 98.19 296 VAL A C 1
ATOM 2262 O O . VAL A 1 296 ? -25.969 26.953 5.551 1 98.19 296 VAL A O 1
ATOM 2265 N N . ALA A 1 297 ? -24.109 28.172 5.594 1 96.69 297 ALA A N 1
ATOM 2266 C CA . ALA A 1 297 ? -24.516 29.062 4.508 1 96.69 297 ALA A CA 1
ATOM 2267 C C . ALA A 1 297 ? -24.031 28.547 3.162 1 96.69 297 ALA A C 1
ATOM 2269 O O . ALA A 1 297 ? -22.938 27.984 3.068 1 96.69 297 ALA A O 1
ATOM 2270 N N . CYS A 1 298 ? -24.812 28.703 2.088 1 94.5 298 CYS A N 1
ATOM 2271 C CA . CYS A 1 298 ? -24.516 28.484 0.672 1 94.5 298 CYS A CA 1
ATOM 2272 C C . CYS A 1 298 ? -24.188 27.031 0.39 1 94.5 298 CYS A C 1
ATOM 2274 O O . CYS A 1 298 ? -23.438 26.734 -0.543 1 94.5 298 CYS A O 1
ATOM 2276 N N . SER A 1 299 ? -24.562 26.109 1.214 1 94.62 299 SER A N 1
ATOM 2277 C CA . SER A 1 299 ? -24.359 24.688 0.967 1 94.62 299 SER A CA 1
ATOM 2278 C C . SER A 1 299 ? -24.953 24.266 -0.372 1 94.62 299 SER A C 1
ATOM 2280 O O . SER A 1 299 ? -26.125 24.547 -0.65 1 94.62 299 SER A O 1
ATOM 2282 N N . GLY A 1 300 ? -24.203 23.703 -1.22 1 88.12 300 GLY A N 1
ATOM 2283 C CA . GLY A 1 300 ? -24.672 23.156 -2.48 1 88.12 300 GLY A CA 1
ATOM 2284 C C . GLY A 1 300 ? -24.812 24.188 -3.572 1 88.12 300 GLY A C 1
ATOM 2285 O O . GLY A 1 300 ? -25.312 23.906 -4.656 1 88.12 300 GLY A O 1
ATOM 2286 N N . PHE A 1 301 ? -24.406 25.328 -3.26 1 91.19 301 PHE A N 1
ATOM 2287 C CA . PHE A 1 301 ? -24.531 26.375 -4.262 1 91.19 301 PHE A CA 1
ATOM 2288 C C . PHE A 1 301 ? -23.609 26.109 -5.441 1 91.19 301 PHE A C 1
ATOM 2290 O O . PHE A 1 301 ? -22.469 25.688 -5.254 1 91.19 301 PHE A O 1
ATOM 2297 N N . LEU A 1 302 ? -24.062 26.375 -6.684 1 88.44 302 LEU A N 1
ATOM 2298 C CA . LEU A 1 302 ? -23.344 26.203 -7.949 1 88.44 302 LEU A CA 1
ATOM 2299 C C . LEU A 1 302 ? -23.531 27.438 -8.844 1 88.44 302 LEU A C 1
ATOM 2301 O O . LEU A 1 302 ? -24.531 28.156 -8.719 1 88.44 302 LEU A O 1
ATOM 2305 N N . PRO A 1 303 ? -22.672 27.672 -9.867 1 88.5 303 PRO A N 1
ATOM 2306 C CA . PRO A 1 303 ? -21.359 27.031 -9.953 1 88.5 303 PRO A CA 1
ATOM 2307 C C . PRO A 1 303 ? -20.484 27.312 -8.727 1 88.5 303 PRO A C 1
ATOM 2309 O O . PRO A 1 303 ? -20.656 28.344 -8.07 1 88.5 303 PRO A O 1
ATOM 2312 N N . TRP A 1 304 ? -19.703 26.312 -8.484 1 84.5 304 TRP A N 1
ATOM 2313 C CA . TRP A 1 304 ? -18.984 26.406 -7.207 1 84.5 304 TRP A CA 1
ATOM 2314 C C . TRP A 1 304 ? -18.016 27.578 -7.215 1 84.5 304 TRP A C 1
ATOM 2316 O O . TRP A 1 304 ? -17.734 28.156 -6.168 1 84.5 304 TRP A O 1
ATOM 2326 N N . ASP A 1 305 ? -17.578 27.625 -8.57 1 76 305 ASP A N 1
ATOM 2327 C CA . ASP A 1 305 ? -16.594 28.703 -8.711 1 76 305 ASP A CA 1
ATOM 2328 C C . ASP A 1 305 ? -17.25 29.953 -9.305 1 76 305 ASP A C 1
ATOM 2330 O O . ASP A 1 305 ? -18.328 29.875 -9.883 1 76 305 ASP A O 1
ATOM 2334 N N . GLY A 1 306 ? -17.266 31.109 -8.68 1 56.22 306 GLY A N 1
ATOM 2335 C CA . GLY A 1 306 ? -17.812 32.312 -9.297 1 56.22 306 GLY A CA 1
ATOM 2336 C C . GLY A 1 306 ? -16.906 32.906 -10.352 1 56.22 306 GLY A C 1
ATOM 2337 O O . GLY A 1 306 ? -15.836 32.375 -10.625 1 56.22 306 GLY A O 1
ATOM 2338 N N . LEU A 1 307 ? -17.578 33.844 -11.141 1 44.44 307 LEU A N 1
ATOM 2339 C CA . LEU A 1 307 ? -16.969 34.656 -12.172 1 44.44 307 LEU A CA 1
ATOM 2340 C C . LEU A 1 307 ? -15.711 35.344 -11.656 1 44.44 307 LEU A C 1
ATOM 2342 O O . LEU A 1 307 ? -15.781 36.344 -10.93 1 44.44 307 LEU A O 1
ATOM 2346 N N . GLY A 1 308 ? -14.453 34.719 -11.742 1 42.94 308 GLY A N 1
ATOM 2347 C CA . GLY A 1 308 ? -13.102 35.219 -11.523 1 42.94 308 GLY A CA 1
ATOM 2348 C C . GLY A 1 308 ? -12.75 35.344 -10.055 1 42.94 308 GLY A C 1
ATOM 2349 O O . GLY A 1 308 ? -13.641 35.469 -9.203 1 42.94 308 GLY A O 1
ATOM 2350 N N . TRP A 1 309 ? -11.578 34.969 -9.562 1 42.12 309 TRP A N 1
ATOM 2351 C CA . TRP A 1 309 ? -11.109 35.219 -8.203 1 42.12 309 TRP A CA 1
ATOM 2352 C C . TRP A 1 309 ? -11.609 36.594 -7.703 1 42.12 309 TRP A C 1
ATOM 2354 O O . TRP A 1 309 ? -11.875 36.75 -6.508 1 42.12 309 TRP A O 1
ATOM 2364 N N . ASP A 1 310 ? -11.336 37.562 -8.523 1 42.81 310 ASP A N 1
ATOM 2365 C CA . ASP A 1 310 ? -11.82 38.906 -8.352 1 42.81 310 ASP A CA 1
ATOM 2366 C C . ASP A 1 310 ? -13.344 38.969 -8.461 1 42.81 310 ASP A C 1
ATOM 2368 O O . ASP A 1 310 ? -13.945 40 -8.18 1 42.81 310 ASP A O 1
ATOM 2372 N N . VAL A 1 311 ? -14.023 37.844 -9.008 1 49.56 311 VAL A N 1
ATOM 2373 C CA . VAL A 1 311 ? -15.453 37.906 -9.305 1 49.56 311 VAL A CA 1
ATOM 2374 C C . VAL A 1 311 ? -16.203 36.906 -8.422 1 49.56 311 VAL A C 1
ATOM 2376 O O . VAL A 1 311 ? -15.719 35.812 -8.172 1 49.56 311 VAL A O 1
ATOM 2379 N N . GLY A 1 312 ? -17.047 37.188 -7.449 1 61.31 312 GLY A N 1
ATOM 2380 C CA . GLY A 1 312 ? -18.109 36.719 -6.566 1 61.31 312 GLY A CA 1
ATOM 2381 C C . GLY A 1 312 ? -18.344 35.219 -6.648 1 61.31 312 GLY A C 1
ATOM 2382 O O . GLY A 1 312 ? -19.188 34.75 -7.426 1 61.31 312 GLY A O 1
ATOM 2383 N N . THR A 1 313 ? -17.344 34.312 -6.137 1 79.06 313 THR A N 1
ATOM 2384 C CA . THR A 1 313 ? -17.516 32.875 -6.121 1 79.06 313 THR A CA 1
ATOM 2385 C C . THR A 1 313 ? -18.078 32.406 -4.781 1 79.06 313 THR A C 1
ATOM 2387 O O . THR A 1 313 ? -18.047 33.156 -3.801 1 79.06 313 THR A O 1
ATOM 2390 N N . TRP A 1 314 ? -18.672 31.234 -4.902 1 87.81 314 TRP A N 1
ATOM 2391 C CA . TRP A 1 314 ? -19.172 30.641 -3.672 1 87.81 314 TRP A CA 1
ATOM 2392 C C . TRP A 1 314 ? -18.031 29.969 -2.891 1 87.81 314 TRP A C 1
ATOM 2394 O O . TRP A 1 314 ? -18.062 29.938 -1.658 1 87.81 314 TRP A O 1
ATOM 2404 N N . CYS A 1 315 ? -17.031 29.406 -3.598 1 89.31 315 CYS A N 1
ATOM 2405 C CA . CYS A 1 315 ? -15.891 28.75 -2.98 1 89.31 315 CYS A CA 1
ATOM 2406 C C . CYS A 1 315 ? -14.789 28.5 -4.004 1 89.31 315 CYS A C 1
ATOM 2408 O O . CYS A 1 315 ? -15.008 28.641 -5.207 1 89.31 315 CYS A O 1
ATOM 2410 N N . ASN A 1 316 ? -13.594 28.188 -3.512 1 83.06 316 ASN A N 1
ATOM 2411 C CA . ASN A 1 316 ? -12.461 27.891 -4.379 1 83.06 316 ASN A CA 1
ATOM 2412 C C . ASN A 1 316 ? -12.406 26.422 -4.746 1 83.06 316 ASN A C 1
ATOM 2414 O O . ASN A 1 316 ? -11.812 26.047 -5.758 1 83.06 316 ASN A O 1
ATOM 2418 N N . GLN A 1 317 ? -12.961 25.547 -3.916 1 84.75 317 GLN A N 1
ATOM 2419 C CA . GLN A 1 317 ? -13.117 24.125 -4.148 1 84.75 317 GLN A CA 1
ATOM 2420 C C . GLN A 1 317 ? -14.453 23.609 -3.607 1 84.75 317 GLN A C 1
ATOM 2422 O O . GLN A 1 317 ? -14.828 23.938 -2.477 1 84.75 317 GLN A O 1
ATOM 2427 N N . PRO A 1 318 ? -15.172 22.906 -4.449 1 89.38 318 PRO A N 1
ATOM 2428 C CA . PRO A 1 318 ? -16.469 22.422 -3.977 1 89.38 318 PRO A CA 1
ATOM 2429 C C . PRO A 1 318 ? -16.344 21.328 -2.92 1 89.38 318 PRO A C 1
ATOM 2431 O O . PRO A 1 318 ? -15.305 20.656 -2.844 1 89.38 318 PRO A O 1
ATOM 2434 N N . PRO A 1 319 ? -17.328 21.094 -2.154 1 92.25 319 PRO A N 1
ATOM 2435 C CA . PRO A 1 319 ? -18.594 21.828 -2.152 1 92.25 319 PRO A CA 1
ATOM 2436 C C . PRO A 1 319 ? -18.5 23.156 -1.413 1 92.25 319 PRO A C 1
ATOM 2438 O O . PRO A 1 319 ? -17.703 23.297 -0.476 1 92.25 319 PRO A O 1
ATOM 2441 N N . ALA A 1 320 ? -19.375 24.078 -1.872 1 91.88 320 ALA A N 1
ATOM 2442 C CA . ALA A 1 320 ? -19.469 25.344 -1.162 1 91.88 320 ALA A CA 1
ATOM 2443 C C . ALA A 1 320 ? -20.219 25.172 0.159 1 91.88 320 ALA A C 1
ATOM 2445 O O . ALA A 1 320 ? -21.141 24.359 0.26 1 91.88 320 ALA A O 1
ATOM 2446 N N . GLY A 1 321 ? -19.828 25.953 1.128 1 94.44 321 GLY A N 1
ATOM 2447 C CA . GLY A 1 321 ? -20.484 25.938 2.424 1 94.44 321 GLY A CA 1
ATOM 2448 C C . GLY A 1 321 ? -19.594 26.422 3.551 1 94.44 321 GLY A C 1
ATOM 2449 O O . GLY A 1 321 ? -18.422 26.047 3.633 1 94.44 321 GLY A O 1
ATOM 2450 N N . GLN A 1 322 ? -20.141 27.328 4.383 1 96.69 322 GLN A N 1
ATOM 2451 C CA . GLN A 1 322 ? -19.422 27.859 5.531 1 96.69 322 GLN A CA 1
ATOM 2452 C C . GLN A 1 322 ? -20.344 28 6.742 1 96.69 322 GLN A C 1
ATOM 2454 O O . GLN A 1 322 ? -21.516 28.344 6.602 1 96.69 322 GLN A O 1
ATOM 2459 N N . ILE A 1 323 ? -19.859 27.734 7.871 1 98.06 323 ILE A N 1
ATOM 2460 C CA . ILE A 1 323 ? -20.641 27.875 9.094 1 98.06 323 ILE A CA 1
ATOM 2461 C C . ILE A 1 323 ? -21.188 29.297 9.195 1 98.06 323 ILE A C 1
ATOM 2463 O O . ILE A 1 323 ? -20.438 30.266 9.047 1 98.06 323 ILE A O 1
ATOM 2467 N N . ARG A 1 324 ? -22.469 29.406 9.5 1 97.44 324 ARG A N 1
ATOM 2468 C CA . ARG A 1 324 ? -23.109 30.719 9.703 1 97.44 324 ARG A CA 1
ATOM 2469 C C . ARG A 1 324 ? -22.578 31.391 10.961 1 97.44 324 ARG A C 1
ATOM 2471 O O . ARG A 1 324 ? -22.344 30.734 11.977 1 97.44 324 ARG A O 1
ATOM 2478 N N . PRO A 1 325 ? -22.406 32.719 10.859 1 96.12 325 PRO A N 1
ATOM 2479 C CA . PRO A 1 325 ? -21.812 33.406 12.008 1 96.12 325 PRO A CA 1
ATOM 2480 C C . PRO A 1 325 ? -22.641 33.25 13.281 1 96.12 325 PRO A C 1
ATOM 2482 O O . PRO A 1 325 ? -22.078 33.25 14.383 1 96.12 325 PRO A O 1
ATOM 2485 N N . GLU A 1 326 ? -23.938 33.094 13.211 1 94.25 326 GLU A N 1
ATOM 2486 C CA . GLU A 1 326 ? -24.812 32.969 14.375 1 94.25 326 GLU A CA 1
ATOM 2487 C C . GLU A 1 326 ? -24.594 31.641 15.102 1 94.25 326 GLU A C 1
ATOM 2489 O O . GLU A 1 326 ? -25.047 31.469 16.234 1 94.25 326 GLU A O 1
ATOM 2494 N N . ASN A 1 327 ? -23.891 30.734 14.43 1 97.06 327 ASN A N 1
ATOM 2495 C CA . ASN A 1 327 ? -23.703 29.406 15.008 1 97.06 327 ASN A CA 1
ATOM 2496 C C . ASN A 1 327 ? -22.312 29.234 15.617 1 97.06 327 ASN A C 1
ATOM 2498 O O . ASN A 1 327 ? -21.859 28.125 15.844 1 97.06 327 ASN A O 1
ATOM 2502 N N . VAL A 1 328 ? -21.609 30.312 15.938 1 97.44 328 VAL A N 1
ATOM 2503 C CA . VAL A 1 328 ? -20.266 30.281 16.484 1 97.44 328 VAL A CA 1
ATOM 2504 C C . VAL A 1 328 ? -20.266 29.547 17.828 1 97.44 328 VAL A C 1
ATOM 2506 O O . VAL A 1 328 ? -19.297 28.875 18.172 1 97.44 328 VAL A O 1
ATOM 2509 N N . SER A 1 329 ? -21.391 29.578 18.578 1 96.81 329 SER A N 1
ATOM 2510 C CA . SER A 1 329 ? -21.453 28.906 19.875 1 96.81 329 SER A CA 1
ATOM 2511 C C . SER A 1 329 ? -21.359 27.391 19.734 1 96.81 329 SER A C 1
ATOM 2513 O O . SER A 1 329 ? -20.766 26.719 20.562 1 96.81 329 SER A O 1
ATOM 2515 N N . VAL A 1 330 ? -21.953 26.891 18.703 1 97.75 330 VAL A N 1
ATOM 2516 C CA . VAL A 1 330 ? -21.859 25.453 18.422 1 97.75 330 VAL A CA 1
ATOM 2517 C C . VAL A 1 330 ? -20.406 25.094 18.109 1 97.75 330 VAL A C 1
ATOM 2519 O O . VAL A 1 330 ? -19.891 24.094 18.594 1 97.75 330 VAL A O 1
ATOM 2522 N N . MET A 1 331 ? -19.75 25.922 17.344 1 97.88 331 MET A N 1
ATOM 2523 C CA . MET A 1 331 ? -18.375 25.656 16.938 1 97.88 331 MET A CA 1
ATOM 2524 C C . MET A 1 331 ? -17.438 25.719 18.125 1 97.88 331 MET A C 1
ATOM 2526 O O . MET A 1 331 ? -16.5 24.922 18.234 1 97.88 331 MET A O 1
ATOM 2530 N N . THR A 1 332 ? -17.656 26.688 19.031 1 97.75 332 THR A N 1
ATOM 2531 C CA . THR A 1 332 ? -16.781 26.797 20.203 1 97.75 332 THR A CA 1
ATOM 2532 C C . THR A 1 332 ? -16.984 25.625 21.141 1 97.75 332 THR A C 1
ATOM 2534 O O . THR A 1 332 ? -16.031 25.156 21.766 1 97.75 332 THR A O 1
ATOM 2537 N N . ARG A 1 333 ? -18.188 25.109 21.266 1 97.38 333 ARG A N 1
ATOM 2538 C CA . ARG A 1 333 ? -18.438 23.922 22.062 1 97.38 333 ARG A CA 1
ATOM 2539 C C . ARG A 1 333 ? -17.719 22.703 21.469 1 97.38 333 ARG A C 1
ATOM 2541 O O . ARG A 1 333 ? -17.141 21.906 22.203 1 97.38 333 ARG A O 1
ATOM 2548 N N . LEU A 1 334 ? -17.828 22.547 20.203 1 97.88 334 LEU A N 1
ATOM 2549 C CA . LEU A 1 334 ? -17.125 21.469 19.516 1 97.88 334 LEU A CA 1
ATOM 2550 C C . LEU A 1 334 ? -15.617 21.594 19.703 1 97.88 334 LEU A C 1
ATOM 2552 O O . LEU A 1 334 ? -14.93 20.594 19.938 1 97.88 334 LEU A O 1
ATOM 2556 N N . LEU A 1 335 ? -15.156 22.781 19.562 1 97.81 335 LEU A N 1
ATOM 2557 C CA . LEU A 1 335 ? -13.734 23.047 19.75 1 97.81 335 LEU A CA 1
ATOM 2558 C C . LEU A 1 335 ? -13.258 22.594 21.125 1 97.81 335 LEU A C 1
ATOM 2560 O O . LEU A 1 335 ? -12.164 22.047 21.266 1 97.81 335 LEU A O 1
ATOM 2564 N N . GLU A 1 336 ? -14.047 22.812 22.156 1 97.38 336 GLU A N 1
ATOM 2565 C CA . GLU A 1 336 ? -13.727 22.375 23.5 1 97.38 336 GLU A CA 1
ATOM 2566 C C . GLU A 1 336 ? -13.594 20.859 23.562 1 97.38 336 GLU A C 1
ATOM 2568 O O . GLU A 1 336 ? -12.633 20.328 24.141 1 97.38 336 GLU A O 1
ATOM 2573 N N . GLU A 1 337 ? -14.484 20.172 22.969 1 96.75 337 GLU A N 1
ATOM 2574 C CA . GLU A 1 337 ? -14.406 18.719 22.938 1 96.75 337 GLU A CA 1
ATOM 2575 C C . GLU A 1 337 ? -13.164 18.25 22.188 1 96.75 337 GLU A C 1
ATOM 2577 O O . GLU A 1 337 ? -12.461 17.344 22.656 1 96.75 337 GLU A O 1
ATOM 2582 N N . TRP A 1 338 ? -12.945 18.859 21.062 1 96.81 338 TRP A N 1
ATOM 2583 C CA . TRP A 1 338 ? -11.828 18.438 20.219 1 96.81 338 TRP A CA 1
ATOM 2584 C C . TRP A 1 338 ? -10.5 18.703 20.906 1 96.81 338 TRP A C 1
ATOM 2586 O O . TRP A 1 338 ? -9.555 17.922 20.781 1 96.81 338 TRP A O 1
ATOM 2596 N N . MET A 1 339 ? -10.422 19.781 21.656 1 97 339 MET A N 1
ATOM 2597 C CA . MET A 1 339 ? -9.188 20.109 22.359 1 97 339 MET A CA 1
ATOM 2598 C C . MET A 1 339 ? -8.953 19.125 23.5 1 97 339 MET A C 1
ATOM 2600 O O . MET A 1 339 ? -7.812 18.938 23.938 1 97 339 MET A O 1
ATOM 2604 N N . GLU A 1 340 ? -9.961 18.469 23.969 1 96.25 340 GLU A N 1
ATOM 2605 C CA . GLU A 1 340 ? -9.797 17.406 24.953 1 96.25 340 GLU A CA 1
ATOM 2606 C C . GLU A 1 340 ? -9.18 16.156 24.312 1 96.25 340 GLU A C 1
ATOM 2608 O O . GLU A 1 340 ? -8.422 15.438 24.969 1 96.25 340 GLU A O 1
ATOM 2613 N N . VAL A 1 341 ? -9.492 15.945 23.078 1 97.06 341 VAL A N 1
ATOM 2614 C CA . VAL A 1 341 ? -8.977 14.789 22.359 1 97.06 341 VAL A CA 1
ATOM 2615 C C . VAL A 1 341 ? -7.516 15.023 21.984 1 97.06 341 VAL A C 1
ATOM 2617 O O . VAL A 1 341 ? -6.695 14.102 22.062 1 97.06 341 VAL A O 1
ATOM 2620 N N . PHE A 1 342 ? -7.172 16.234 21.625 1 98.19 342 PHE A N 1
ATOM 2621 C CA . PHE A 1 342 ? -5.836 16.578 21.156 1 98.19 342 PHE A CA 1
ATOM 2622 C C . PHE A 1 342 ? -5.117 17.453 22.172 1 98.19 342 PHE A C 1
ATOM 2624 O O . PHE A 1 342 ? -5.383 18.656 22.281 1 98.19 342 PHE A O 1
ATOM 2631 N N . PRO A 1 343 ? -4.137 16.984 22.812 1 97 343 PRO A N 1
ATOM 2632 C CA . PRO A 1 343 ? -3.535 17.688 23.938 1 97 343 PRO A CA 1
ATOM 2633 C C . PRO A 1 343 ? -2.49 18.719 23.5 1 97 343 PRO A C 1
ATOM 2635 O O . PRO A 1 343 ? -1.919 19.422 24.344 1 97 343 PRO A O 1
ATOM 2638 N N . ASN A 1 344 ? -2.23 18.859 22.234 1 97.38 344 ASN A N 1
ATOM 2639 C CA . ASN A 1 344 ? -1.202 19.766 21.734 1 97.38 344 ASN A CA 1
ATOM 2640 C C . ASN A 1 344 ? -1.429 21.203 22.234 1 97.38 344 ASN A C 1
ATOM 2642 O O . ASN A 1 344 ? -2.572 21.641 22.359 1 97.38 344 ASN A O 1
ATOM 2646 N N . SER A 1 345 ? -0.36 21.891 22.484 1 97.12 345 SER A N 1
ATOM 2647 C CA . SER A 1 345 ? -0.414 23.25 23.031 1 97.12 345 SER A CA 1
ATOM 2648 C C . SER A 1 345 ? -0.9 24.234 21.984 1 97.12 345 SER A C 1
ATOM 2650 O O . SER A 1 345 ? -1.301 25.359 22.312 1 97.12 345 SER A O 1
ATOM 2652 N N . VAL A 1 346 ? -0.874 23.891 20.766 1 98.19 346 VAL A N 1
ATOM 2653 C CA . VAL A 1 346 ? -1.331 24.75 19.672 1 98.19 346 VAL A CA 1
ATOM 2654 C C . VAL A 1 346 ? -2.562 24.125 19.016 1 98.19 346 VAL A C 1
ATOM 2656 O O . VAL A 1 346 ? -2.633 22.906 18.844 1 98.19 346 VAL A O 1
ATOM 2659 N N . VAL A 1 347 ? -3.506 24.922 18.734 1 98.06 347 VAL A N 1
ATOM 2660 C CA . VAL A 1 347 ? -4.684 24.516 17.969 1 98.06 347 VAL A CA 1
ATOM 2661 C C . VAL A 1 347 ? -4.891 25.453 16.797 1 98.06 347 VAL A C 1
ATOM 2663 O O . VAL A 1 347 ? -4.855 26.688 16.953 1 98.06 347 VAL A O 1
ATOM 2666 N N . SER A 1 348 ? -5.004 24.891 15.656 1 98.69 348 SER A N 1
ATOM 2667 C CA . SER A 1 348 ? -5.281 25.688 14.469 1 98.69 348 SER A CA 1
ATOM 2668 C C . SER A 1 348 ? -6.762 25.641 14.094 1 98.69 348 SER A C 1
ATOM 2670 O O . SER A 1 348 ? -7.387 24.578 14.172 1 98.69 348 SER A O 1
ATOM 2672 N N . THR A 1 349 ? -7.285 26.781 13.727 1 98.5 349 THR A N 1
ATOM 2673 C CA . THR A 1 349 ? -8.656 26.797 13.219 1 98.5 349 THR A CA 1
ATOM 2674 C C . THR A 1 349 ? -8.68 27.312 11.781 1 98.5 349 THR A C 1
ATOM 2676 O O . THR A 1 349 ? -9.742 27.688 11.266 1 98.5 349 THR A O 1
ATOM 2679 N N . GLY A 1 350 ? -7.523 27.359 11.203 1 97.44 350 GLY A N 1
ATOM 2680 C CA . GLY A 1 350 ? -7.336 27.625 9.789 1 97.44 350 GLY A CA 1
ATOM 2681 C C . GLY A 1 350 ? -7.762 29.031 9.383 1 97.44 350 GLY A C 1
ATOM 2682 O O . GLY A 1 350 ? -6.93 29.844 8.984 1 97.44 350 GLY A O 1
ATOM 2683 N N . ALA A 1 351 ? -9.109 29.312 9.586 1 96.75 351 ALA A N 1
ATOM 2684 C CA . ALA A 1 351 ? -9.719 30.516 9.023 1 96.75 351 ALA A CA 1
ATOM 2685 C C . ALA A 1 351 ? -9.383 30.656 7.543 1 96.75 351 ALA A C 1
ATOM 2687 O O . ALA A 1 351 ? -8.961 31.719 7.094 1 96.75 351 ALA A O 1
ATOM 2688 N N . ASP A 1 352 ? -9.469 29.516 6.895 1 93.75 352 ASP A N 1
ATOM 2689 C CA . ASP A 1 352 ? -9.07 29.406 5.496 1 93.75 352 ASP A CA 1
ATOM 2690 C C . ASP A 1 352 ? -10.195 29.844 4.566 1 93.75 352 ASP A C 1
ATOM 2692 O O . ASP A 1 352 ? -11.312 29.344 4.656 1 93.75 352 ASP A O 1
ATOM 2696 N N . GLU A 1 353 ? -9.938 30.812 3.775 1 92.12 353 GLU A N 1
ATOM 2697 C CA . GLU A 1 353 ? -10.734 31.188 2.609 1 92.12 353 GLU A CA 1
ATOM 2698 C C . GLU A 1 353 ? -12.18 31.5 3.006 1 92.12 353 GLU A C 1
ATOM 2700 O O . GLU A 1 353 ? -13.117 31.031 2.373 1 92.12 353 GLU A O 1
ATOM 2705 N N . TRP A 1 354 ? -12.352 32.188 4.039 1 94.38 354 TRP A N 1
ATOM 2706 C CA . TRP A 1 354 ? -13.68 32.75 4.324 1 94.38 354 TRP A CA 1
ATOM 2707 C C . TRP A 1 354 ? -14.195 33.562 3.143 1 94.38 354 TRP A C 1
ATOM 2709 O O . TRP A 1 354 ? -13.438 34.281 2.504 1 94.38 354 TRP A O 1
ATOM 2719 N N . ASN A 1 355 ? -15.523 33.406 2.9 1 92.38 355 ASN A N 1
ATOM 2720 C CA . ASN A 1 355 ? -16.156 34.031 1.747 1 92.38 355 ASN A CA 1
ATOM 2721 C C . ASN A 1 355 ? -17.406 34.812 2.148 1 92.38 355 ASN A C 1
ATOM 2723 O O . ASN A 1 355 ? -18.422 34.219 2.527 1 92.38 355 ASN A O 1
ATOM 2727 N N . ALA A 1 356 ? -17.391 36.156 1.979 1 92.69 356 ALA A N 1
ATOM 2728 C CA . ALA A 1 356 ? -18.484 37.031 2.367 1 92.69 356 ALA A CA 1
ATOM 2729 C C . ALA A 1 356 ? -19.734 36.75 1.54 1 92.69 356 ALA A C 1
ATOM 2731 O O . ALA A 1 356 ? -20.859 36.812 2.051 1 92.69 356 ALA A O 1
ATOM 2732 N N . ASN A 1 357 ? -19.594 36.469 0.241 1 91.75 357 ASN A N 1
ATOM 2733 C CA . ASN A 1 357 ? -20.734 36.125 -0.618 1 91.75 357 ASN A CA 1
ATOM 2734 C C . ASN A 1 357 ? -21.469 34.906 -0.121 1 91.75 357 ASN A C 1
ATOM 2736 O O . ASN A 1 357 ? -22.703 34.844 -0.155 1 91.75 357 ASN A O 1
ATOM 2740 N N . CYS A 1 358 ? -20.719 33.938 0.299 1 92.94 358 CYS A N 1
ATOM 2741 C CA . CYS A 1 358 ? -21.312 32.719 0.833 1 92.94 358 CYS A CA 1
ATOM 2742 C C . CYS A 1 358 ? -22.156 33 2.074 1 92.94 358 CYS A C 1
ATOM 2744 O O . CYS A 1 358 ? -23.312 32.594 2.164 1 92.94 358 CYS A O 1
ATOM 2746 N N . TRP A 1 359 ? -21.594 33.844 3.02 1 94.31 359 TRP A N 1
ATOM 2747 C CA . TRP A 1 359 ? -22.312 34.188 4.246 1 94.31 359 TRP A CA 1
ATOM 2748 C C . TRP A 1 359 ? -23.594 34.969 3.941 1 94.31 359 TRP A C 1
ATOM 2750 O O . TRP A 1 359 ? -24.609 34.781 4.613 1 94.31 359 TRP A O 1
ATOM 2760 N N . ALA A 1 360 ? -23.547 35.75 2.922 1 92.94 360 ALA A N 1
ATOM 2761 C CA . ALA A 1 360 ? -24.703 36.562 2.557 1 92.94 360 ALA A CA 1
ATOM 2762 C C . ALA A 1 360 ? -25.641 35.781 1.619 1 92.94 360 ALA A C 1
ATOM 2764 O O . ALA A 1 360 ? -26.766 36.219 1.384 1 92.94 360 ALA A O 1
ATOM 2765 N N . GLU A 1 361 ? -25.109 34.719 1.015 1 92.56 361 GLU A N 1
ATOM 2766 C CA . GLU A 1 361 ? -25.797 33.938 0.01 1 92.56 361 GLU A CA 1
ATOM 2767 C C . GLU A 1 361 ? -26.25 34.781 -1.168 1 92.56 361 GLU A C 1
ATOM 2769 O O . GLU A 1 361 ? -27.375 34.625 -1.655 1 92.56 361 GLU A O 1
ATOM 2774 N N . ARG A 1 362 ? -25.391 35.688 -1.441 1 89.19 362 ARG A N 1
ATOM 2775 C CA . ARG A 1 362 ? -25.562 36.531 -2.615 1 89.19 362 ARG A CA 1
ATOM 2776 C C . ARG A 1 362 ? -24.203 37.031 -3.107 1 89.19 362 ARG A C 1
ATOM 2778 O O . ARG A 1 362 ? -23.328 37.375 -2.303 1 89.19 362 ARG A O 1
ATOM 2785 N N . ILE A 1 363 ? -24.141 37.188 -4.418 1 87.81 363 ILE A N 1
ATOM 2786 C CA . ILE A 1 363 ? -22.906 37.656 -5.004 1 87.81 363 ILE A CA 1
ATOM 2787 C C . ILE A 1 363 ? -22.938 39.188 -5.102 1 87.81 363 ILE A C 1
ATOM 2789 O O . ILE A 1 363 ? -23.844 39.75 -5.703 1 87.81 363 ILE A O 1
ATOM 2793 N N . VAL A 1 364 ? -22.016 39.812 -4.484 1 88.44 364 VAL A N 1
ATOM 2794 C CA . VAL A 1 364 ? -21.828 41.25 -4.602 1 88.44 364 VAL A CA 1
ATOM 2795 C C . VAL A 1 364 ? -20.531 41.531 -5.34 1 88.44 364 VAL A C 1
ATOM 2797 O O . VAL A 1 364 ? -19.438 41.375 -4.789 1 88.44 364 VAL A O 1
ATOM 2800 N N . PRO A 1 365 ? -20.625 42.062 -6.59 1 84.25 365 PRO A N 1
ATOM 2801 C CA . PRO A 1 365 ? -19.406 42.312 -7.363 1 84.25 365 PRO A CA 1
ATOM 2802 C C . PRO A 1 365 ? -18.5 43.344 -6.703 1 84.25 365 PRO A C 1
ATOM 2804 O O . PRO A 1 365 ? -19 44.344 -6.148 1 84.25 365 PRO A O 1
ATOM 2807 N N . LYS A 1 366 ? -17.266 43.188 -6.785 1 86.31 366 LYS A N 1
ATOM 2808 C CA . LYS A 1 366 ? -16.281 44.031 -6.121 1 86.31 366 LYS A CA 1
ATOM 2809 C C . LYS A 1 366 ? -16.312 45.469 -6.66 1 86.31 366 LYS A C 1
ATOM 2811 O O . LYS A 1 366 ? -16 46.438 -5.941 1 86.31 366 LYS A O 1
ATOM 2816 N N . ASN A 1 367 ? -16.75 45.625 -7.887 1 86.94 367 ASN A N 1
ATOM 2817 C CA . ASN A 1 367 ? -16.766 46.938 -8.516 1 86.94 367 ASN A CA 1
ATOM 2818 C C . ASN A 1 367 ? -18.125 47.625 -8.336 1 86.94 367 ASN A C 1
ATOM 2820 O O . ASN A 1 367 ? -18.328 48.75 -8.82 1 86.94 367 ASN A O 1
ATOM 2824 N N . SER A 1 368 ? -18.969 47 -7.609 1 89.12 368 SER A N 1
ATOM 2825 C CA . SER A 1 368 ? -20.281 47.625 -7.387 1 89.12 368 SER A CA 1
ATOM 2826 C C . SER A 1 368 ? -20.203 48.688 -6.297 1 89.12 368 SER A C 1
ATOM 2828 O O . SER A 1 368 ? -19.328 48.656 -5.438 1 89.12 368 SER A O 1
ATOM 2830 N N . SER A 1 369 ? -21.203 49.625 -6.355 1 94.06 369 SER A N 1
ATOM 2831 C CA . SER A 1 369 ? -21.25 50.688 -5.387 1 94.06 369 SER A CA 1
ATOM 2832 C C . SER A 1 369 ? -21.609 50.188 -3.996 1 94.06 369 SER A C 1
ATOM 2834 O O . SER A 1 369 ? -21.297 50.844 -2.992 1 94.06 369 SER A O 1
ATOM 2836 N N . GLU A 1 370 ? -22.156 49 -3.912 1 93.62 370 GLU A N 1
ATOM 2837 C CA . GLU A 1 370 ? -22.594 48.469 -2.633 1 93.62 370 GLU A CA 1
ATOM 2838 C C . GLU A 1 370 ? -21.484 47.688 -1.954 1 93.62 370 GLU A C 1
ATOM 2840 O O . GLU A 1 370 ? -21.562 47.375 -0.762 1 93.62 370 GLU A O 1
ATOM 2845 N N . TYR A 1 371 ? -20.438 47.375 -2.682 1 92.75 371 TYR A N 1
ATOM 2846 C CA . TYR A 1 371 ? -19.453 46.406 -2.221 1 92.75 371 TYR A CA 1
ATOM 2847 C C . TYR A 1 371 ? -18.734 46.906 -0.972 1 92.75 371 TYR A C 1
ATOM 2849 O O . TYR A 1 371 ? -18.562 46.156 -0.007 1 92.75 371 TYR A O 1
ATOM 2857 N N . PRO A 1 372 ? -18.406 48.219 -0.887 1 95 372 PRO A N 1
ATOM 2858 C CA . PRO A 1 372 ? -17.672 48.688 0.294 1 95 372 PRO A CA 1
ATOM 2859 C C . PRO A 1 372 ? -18.438 48.469 1.593 1 95 372 PRO A C 1
ATOM 2861 O O . PRO A 1 372 ? -17.891 48 2.58 1 95 372 PRO A O 1
ATOM 2864 N N . GLN A 1 373 ? -19.672 48.812 1.598 1 96.25 373 GLN A N 1
ATOM 2865 C CA . GLN A 1 373 ? -20.484 48.625 2.793 1 96.25 373 GLN A CA 1
ATOM 2866 C C . GLN A 1 373 ? -20.734 47.156 3.062 1 96.25 373 GLN A C 1
ATOM 2868 O O . GLN A 1 373 ? -20.703 46.719 4.215 1 96.25 373 GLN A O 1
ATOM 2873 N N . PHE A 1 374 ? -21.078 46.406 2.053 1 94.69 374 PHE A N 1
ATOM 2874 C CA . PHE A 1 374 ? -21.266 44.969 2.146 1 94.69 374 PHE A CA 1
ATOM 2875 C C . PHE A 1 374 ? -20.062 44.312 2.793 1 94.69 374 PHE A C 1
ATOM 2877 O O . PHE A 1 374 ? -20.203 43.5 3.721 1 94.69 374 PHE A O 1
ATOM 2884 N N . TRP A 1 375 ? -18.812 44.688 2.312 1 94.56 375 TRP A N 1
ATOM 2885 C CA . TRP A 1 375 ? -17.562 44.125 2.809 1 94.56 375 TRP A CA 1
ATOM 2886 C C . TRP A 1 375 ? -17.359 44.5 4.277 1 94.56 375 TRP A C 1
ATOM 2888 O O . TRP A 1 375 ? -17.031 43.625 5.094 1 94.56 375 TRP A O 1
ATOM 2898 N N . ALA A 1 376 ? -17.594 45.75 4.605 1 96 376 ALA A N 1
ATOM 2899 C CA . ALA A 1 376 ? -17.406 46.219 5.977 1 96 376 ALA A CA 1
ATOM 2900 C C . ALA A 1 376 ? -18.312 45.469 6.945 1 96 376 ALA A C 1
ATOM 2902 O O . ALA A 1 376 ? -17.875 45.062 8.023 1 96 376 ALA A O 1
ATOM 2903 N N . ASP A 1 377 ? -19.531 45.312 6.543 1 96.44 377 ASP A N 1
ATOM 2904 C CA . ASP A 1 377 ? -20.5 44.594 7.375 1 96.44 377 ASP A CA 1
ATOM 2905 C C . ASP A 1 377 ? -20.094 43.125 7.547 1 96.44 377 ASP A C 1
ATOM 2907 O O . ASP A 1 377 ? -20.203 42.562 8.641 1 96.44 377 ASP A O 1
ATOM 2911 N N . SER A 1 378 ? -19.703 42.531 6.457 1 95.44 378 SER A N 1
ATOM 2912 C CA . SER A 1 378 ? -19.297 41.156 6.488 1 95.44 378 SER A CA 1
ATOM 2913 C C . SER A 1 378 ? -18.062 40.938 7.363 1 95.44 378 SER A C 1
ATOM 2915 O O . SER A 1 378 ? -17.969 39.969 8.125 1 95.44 378 SER A O 1
ATOM 2917 N N . LEU A 1 379 ? -17.094 41.844 7.273 1 96.69 379 LEU A N 1
ATOM 2918 C CA . LEU A 1 379 ? -15.859 41.781 8.047 1 96.69 379 LEU A CA 1
ATOM 2919 C C . LEU A 1 379 ? -16.141 41.875 9.539 1 96.69 379 LEU A C 1
ATOM 2921 O O . LEU A 1 379 ? -15.477 41.25 10.352 1 96.69 379 LEU A O 1
ATOM 2925 N N . GLU A 1 380 ? -17.109 42.75 9.883 1 97.25 380 GLU A N 1
ATOM 2926 C CA . GLU A 1 380 ? -17.469 42.875 11.289 1 97.25 380 GLU A CA 1
ATOM 2927 C C . GLU A 1 380 ? -18.016 41.531 11.844 1 97.25 380 GLU A C 1
ATOM 2929 O O . GLU A 1 380 ? -17.734 41.188 12.992 1 97.25 380 GLU A O 1
ATOM 2934 N N . LYS A 1 381 ? -18.766 40.875 11.062 1 97.31 381 LYS A N 1
ATOM 2935 C CA . LYS A 1 381 ? -19.281 39.562 11.461 1 97.31 381 LYS A CA 1
ATOM 2936 C C . LYS A 1 381 ? -18.141 38.562 11.633 1 97.31 381 LYS A C 1
ATOM 2938 O O . LYS A 1 381 ? -18.141 37.781 12.57 1 97.31 381 LYS A O 1
ATOM 2943 N N . LEU A 1 382 ? -17.188 38.594 10.664 1 97.62 382 LEU A N 1
ATOM 2944 C CA . LEU A 1 382 ? -16.047 37.719 10.75 1 97.62 382 LEU A CA 1
ATOM 2945 C C . LEU A 1 382 ? -15.227 38 12.008 1 97.62 382 LEU A C 1
ATOM 2947 O O . LEU A 1 382 ? -14.797 37.062 12.695 1 97.62 382 LEU A O 1
ATOM 2951 N N . LYS A 1 383 ? -15.031 39.281 12.305 1 97.81 383 LYS A N 1
ATOM 2952 C CA . LYS A 1 383 ? -14.305 39.688 13.508 1 97.81 383 LYS A CA 1
ATOM 2953 C C . LYS A 1 383 ? -14.961 39.125 14.766 1 97.81 383 LYS A C 1
ATOM 2955 O O . LYS A 1 383 ? -14.281 38.562 15.625 1 97.81 383 LYS A O 1
ATOM 2960 N N . ALA A 1 384 ? -16.266 39.312 14.836 1 97.94 384 ALA A N 1
ATOM 2961 C CA . ALA A 1 384 ? -17 38.812 16 1 97.94 384 ALA A CA 1
ATOM 2962 C C . ALA A 1 384 ? -16.844 37.312 16.141 1 97.94 384 ALA A C 1
ATOM 2964 O O . ALA A 1 384 ? -16.688 36.781 17.25 1 97.94 384 ALA A O 1
ATOM 2965 N N . PHE A 1 385 ? -16.984 36.594 15.086 1 98.06 385 PHE A N 1
ATOM 2966 C CA . PHE A 1 385 ? -16.812 35.125 15.055 1 98.06 385 PHE A CA 1
ATOM 2967 C C . PHE A 1 385 ? -15.43 34.75 15.57 1 98.06 385 PHE A C 1
ATOM 2969 O O . PHE A 1 385 ? -15.312 33.906 16.453 1 98.06 385 PHE A O 1
ATOM 2976 N N . GLN A 1 386 ? -14.336 35.375 15.023 1 98.31 386 GLN A N 1
ATOM 2977 C CA . GLN A 1 386 ? -12.961 35.031 15.352 1 98.31 386 GLN A CA 1
ATOM 2978 C C . GLN A 1 386 ? -12.641 35.375 16.812 1 98.31 386 GLN A C 1
ATOM 2980 O O . GLN A 1 386 ? -11.844 34.688 17.453 1 98.31 386 GLN A O 1
ATOM 2985 N N . VAL A 1 387 ? -13.258 36.469 17.297 1 98.56 387 VAL A N 1
ATOM 2986 C CA . VAL A 1 387 ? -13.062 36.844 18.688 1 98.56 387 VAL A CA 1
ATOM 2987 C C . VAL A 1 387 ? -13.492 35.719 19.594 1 98.56 387 VAL A C 1
ATOM 2989 O O . VAL A 1 387 ? -12.773 35.344 20.547 1 98.56 387 VAL A O 1
ATOM 2992 N N . GLU A 1 388 ? -14.625 35.156 19.328 1 98.31 388 GLU A N 1
ATOM 2993 C CA . GLU A 1 388 ? -15.141 34.031 20.141 1 98.31 388 GLU A CA 1
ATOM 2994 C C . GLU A 1 388 ? -14.25 32.812 20.031 1 98.31 388 GLU A C 1
ATOM 2996 O O . GLU A 1 388 ? -14 32.125 21.031 1 98.31 388 GLU A O 1
ATOM 3001 N N . VAL A 1 389 ? -13.805 32.5 18.844 1 98.38 389 VAL A N 1
ATOM 3002 C CA . VAL A 1 389 ? -12.945 31.328 18.609 1 98.38 389 VAL A CA 1
ATOM 3003 C C . VAL A 1 389 ? -11.633 31.5 19.359 1 98.38 389 VAL A C 1
ATOM 3005 O O . VAL A 1 389 ? -11.203 30.609 20.094 1 98.38 389 VAL A O 1
ATOM 3008 N N . ALA A 1 390 ? -11 32.688 19.188 1 98.31 390 ALA A N 1
ATOM 3009 C CA . ALA A 1 390 ? -9.734 32.969 19.859 1 98.31 390 ALA A CA 1
ATOM 3010 C C . ALA A 1 390 ? -9.883 32.875 21.375 1 98.31 390 ALA A C 1
ATOM 3012 O O . ALA A 1 390 ? -9 32.344 22.062 1 98.31 390 ALA A O 1
ATOM 3013 N N . ALA A 1 391 ? -10.977 33.406 21.875 1 98.19 391 ALA A N 1
ATOM 3014 C CA . ALA A 1 391 ? -11.227 33.375 23.312 1 98.19 391 ALA A CA 1
ATOM 3015 C C . ALA A 1 391 ? -11.367 31.953 23.828 1 98.19 391 ALA A C 1
ATOM 3017 O O . ALA A 1 391 ? -10.914 31.641 24.922 1 98.19 391 ALA A O 1
ATOM 3018 N N . THR A 1 392 ? -12.023 31.156 23.078 1 98.38 392 THR A N 1
ATOM 3019 C CA . THR A 1 392 ? -12.227 29.766 23.453 1 98.38 392 THR A CA 1
ATOM 3020 C C . THR A 1 392 ? -10.891 29.031 23.516 1 98.38 392 THR A C 1
ATOM 3022 O O . THR A 1 392 ? -10.633 28.281 24.469 1 98.38 392 THR A O 1
ATOM 3025 N N . VAL A 1 393 ? -9.992 29.219 22.516 1 98.25 393 VAL A N 1
ATOM 3026 C CA . VAL A 1 393 ? -8.68 28.594 22.5 1 98.25 393 VAL A CA 1
ATOM 3027 C C . VAL A 1 393 ? -7.852 29.094 23.688 1 98.25 393 VAL A C 1
ATOM 3029 O O . VAL A 1 393 ? -7.223 28.297 24.391 1 98.25 393 VAL A O 1
ATOM 3032 N N . ALA A 1 394 ? -7.918 30.406 23.906 1 97.44 394 ALA A N 1
ATOM 3033 C CA . ALA A 1 394 ? -7.188 31 25.031 1 97.44 394 ALA A CA 1
ATOM 3034 C C . ALA A 1 394 ? -7.703 30.469 26.359 1 97.44 394 ALA A C 1
ATOM 3036 O O . ALA A 1 394 ? -6.922 30.25 27.297 1 97.44 394 ALA A O 1
ATOM 3037 N N . GLY A 1 395 ? -8.984 30.344 26.453 1 97.25 395 GLY A N 1
ATOM 3038 C CA . GLY A 1 395 ? -9.586 29.812 27.672 1 97.25 395 GLY A CA 1
ATOM 3039 C C . GLY A 1 395 ? -9.109 28.422 28.031 1 97.25 395 GLY A C 1
ATOM 3040 O O . GLY A 1 395 ? -9.07 28.062 29.203 1 97.25 395 GLY A O 1
ATOM 3041 N N . ALA A 1 396 ? -8.758 27.688 27.031 1 96.75 396 ALA A N 1
ATOM 3042 C CA . ALA A 1 396 ? -8.227 26.344 27.25 1 96.75 396 ALA A CA 1
ATOM 3043 C C . ALA A 1 396 ? -6.711 26.359 27.422 1 96.75 396 ALA A C 1
ATOM 3045 O O . ALA A 1 396 ? -6.066 25.312 27.469 1 96.75 396 ALA A O 1
ATOM 3046 N N . GLN A 1 397 ? -6.133 27.547 27.438 1 95.94 397 GLN A N 1
ATOM 3047 C CA . GLN A 1 397 ? -4.707 27.781 27.641 1 95.94 397 GLN A CA 1
ATOM 3048 C C . GLN A 1 397 ? -3.891 27.203 26.484 1 95.94 397 GLN A C 1
ATOM 3050 O O . GLN A 1 397 ? -2.857 26.562 26.719 1 95.94 397 GLN A O 1
ATOM 3055 N N . ARG A 1 398 ? -4.434 27.328 25.359 1 97.12 398 ARG A N 1
ATOM 3056 C CA . ARG A 1 398 ? -3.738 26.922 24.156 1 97.12 398 ARG A CA 1
ATOM 3057 C C . ARG A 1 398 ? -3.346 28.125 23.312 1 97.12 398 ARG A C 1
ATOM 3059 O O . ARG A 1 398 ? -3.922 29.203 23.453 1 97.12 398 ARG A O 1
ATOM 3066 N N . GLN A 1 399 ? -2.314 27.953 22.547 1 97.81 399 GLN A N 1
ATOM 3067 C CA . GLN A 1 399 ? -1.955 28.953 21.547 1 97.81 399 GLN A CA 1
ATOM 3068 C C . GLN A 1 399 ? -2.756 28.766 20.266 1 97.81 399 GLN A C 1
ATOM 3070 O O . GLN A 1 399 ? -2.949 27.625 19.797 1 97.81 399 GLN A O 1
ATOM 3075 N N . TRP A 1 400 ? -3.301 29.875 19.766 1 98.38 400 TRP A N 1
ATOM 3076 C CA . TRP A 1 400 ? -4.145 29.859 18.562 1 98.38 400 TRP A CA 1
ATOM 3077 C C . TRP A 1 400 ? -3.301 29.969 17.297 1 98.38 400 TRP A C 1
ATOM 3079 O O . TRP A 1 400 ? -2.236 30.594 17.312 1 98.38 400 TRP A O 1
ATOM 3089 N N . ALA A 1 401 ? -3.66 29.312 16.203 1 98.75 401 ALA A N 1
ATOM 3090 C CA . ALA A 1 401 ? -3.006 29.406 14.898 1 98.75 401 ALA A CA 1
ATOM 3091 C C . ALA A 1 401 ? -4.035 29.531 13.781 1 98.75 401 ALA A C 1
ATOM 3093 O O . ALA A 1 401 ? -5.094 28.906 13.82 1 98.75 401 ALA A O 1
ATOM 3094 N N . VAL A 1 402 ? -3.777 30.359 12.797 1 98.69 402 VAL A N 1
ATOM 3095 C CA . VAL A 1 402 ? -4.629 30.562 11.633 1 98.69 402 VAL A CA 1
ATOM 3096 C C . VAL A 1 402 ? -3.762 30.781 10.391 1 98.69 402 VAL A C 1
ATOM 3098 O O . VAL A 1 402 ? -2.543 30.938 10.5 1 98.69 402 VAL A O 1
ATOM 3101 N N . TYR A 1 403 ? -4.332 30.781 9.227 1 98.38 403 TYR A N 1
ATOM 3102 C CA . TYR A 1 403 ? -3.627 31.078 7.988 1 98.38 403 TYR A CA 1
ATOM 3103 C C . TYR A 1 403 ? -3.477 32.594 7.805 1 98.38 403 TYR A C 1
ATOM 3105 O O . TYR A 1 403 ? -4.074 33.375 8.547 1 98.38 403 TYR A O 1
ATOM 3113 N N . ASP A 1 404 ? -2.725 33.031 6.879 1 97.81 404 ASP A N 1
ATOM 3114 C CA . ASP A 1 404 ? -2.213 34.406 6.805 1 97.81 404 ASP A CA 1
ATOM 3115 C C . ASP A 1 404 ? -3.262 35.344 6.227 1 97.81 404 ASP A C 1
ATOM 3117 O O . ASP A 1 404 ? -3.105 36.562 6.293 1 97.81 404 ASP A O 1
ATOM 3121 N N . GLU A 1 405 ? -4.434 34.875 5.793 1 96.06 405 GLU A N 1
ATOM 3122 C CA . GLU A 1 405 ? -5.512 35.75 5.32 1 96.06 405 GLU A CA 1
ATOM 3123 C C . GLU A 1 405 ? -6 36.656 6.426 1 96.06 405 GLU A C 1
ATOM 3125 O O . GLU A 1 405 ? -6.371 37.812 6.164 1 96.06 405 GLU A O 1
ATOM 3130 N N . SER A 1 406 ? -6.043 36.156 7.594 1 97.06 406 SER A N 1
ATOM 3131 C CA . SER A 1 406 ? -6.516 36.938 8.734 1 97.06 406 SER A CA 1
ATOM 3132 C C . SER A 1 406 ? -5.707 38.219 8.906 1 97.06 406 SER A C 1
ATOM 3134 O O . SER A 1 406 ? -6.227 39.25 9.383 1 97.06 406 SER A O 1
ATOM 3136 N N . PHE A 1 407 ? -4.457 38.188 8.531 1 97.88 407 PHE A N 1
ATOM 3137 C CA . PHE A 1 407 ? -3.561 39.344 8.664 1 97.88 407 PHE A CA 1
ATOM 3138 C C . PHE A 1 407 ? -3.572 40.188 7.398 1 97.88 407 PHE A C 1
ATOM 3140 O O . PHE A 1 407 ? -3.703 41.406 7.465 1 97.88 407 PHE A O 1
ATOM 3147 N N . VAL A 1 408 ? -3.504 39.562 6.254 1 97.06 408 VAL A N 1
ATOM 3148 C CA . VAL A 1 408 ? -3.232 40.281 5.027 1 97.06 408 VAL A CA 1
ATOM 3149 C C . VAL A 1 408 ? -4.547 40.656 4.34 1 97.06 408 VAL A C 1
ATOM 3151 O O . VAL A 1 408 ? -4.789 41.812 4.027 1 97.06 408 VAL A O 1
ATOM 3154 N N . ASP A 1 409 ? -5.375 39.688 4.145 1 94.62 409 ASP A N 1
ATOM 3155 C CA . ASP A 1 409 ? -6.605 39.938 3.398 1 94.62 409 ASP A CA 1
ATOM 3156 C C . ASP A 1 409 ? -7.633 40.688 4.25 1 94.62 409 ASP A C 1
ATOM 3158 O O . ASP A 1 409 ? -8.312 41.594 3.766 1 94.62 409 ASP A O 1
ATOM 3162 N N . TRP A 1 410 ? -7.785 40.344 5.496 1 96.44 410 TRP A N 1
ATOM 3163 C CA . TRP A 1 410 ? -8.867 40.875 6.324 1 96.44 410 TRP A CA 1
ATOM 3164 C C . TRP A 1 410 ? -8.344 41.906 7.332 1 96.44 410 TRP A C 1
ATOM 3166 O O . TRP A 1 410 ? -9.125 42.531 8.039 1 96.44 410 TRP A O 1
ATOM 3176 N N . LYS A 1 411 ? -7.074 42.031 7.469 1 96.44 411 LYS A N 1
ATOM 3177 C CA . LYS A 1 411 ? -6.422 43.062 8.266 1 96.44 411 LYS A CA 1
ATOM 3178 C C . LYS A 1 411 ? -6.98 43.094 9.688 1 96.44 411 LYS A C 1
ATOM 3180 O O . LYS A 1 411 ? -7.359 44.156 10.195 1 96.44 411 LYS A O 1
ATOM 3185 N N . LEU A 1 412 ? -6.961 41.938 10.25 1 97.25 412 LEU A N 1
ATOM 3186 C CA . LEU A 1 412 ? -7.566 41.781 11.57 1 97.25 412 LEU A CA 1
ATOM 3187 C C . LEU A 1 412 ? -6.543 42.094 12.664 1 97.25 412 LEU A C 1
ATOM 3189 O O . LEU A 1 412 ? -6.887 42.125 13.852 1 97.25 412 LEU A O 1
ATOM 3193 N N . ASN A 1 413 ? -5.262 42.281 12.312 1 95.75 413 ASN A N 1
ATOM 3194 C CA . ASN A 1 413 ? -4.234 42.594 13.297 1 95.75 413 ASN A CA 1
ATOM 3195 C C . ASN A 1 413 ? -4.582 43.812 14.109 1 95.75 413 ASN A C 1
ATOM 3197 O O . ASN A 1 413 ? -5.16 44.781 13.586 1 95.75 413 ASN A O 1
ATOM 3201 N N . GLY A 1 414 ? -4.215 43.812 15.391 1 94.19 414 GLY A N 1
ATOM 3202 C CA . GLY A 1 414 ? -4.5 44.938 16.281 1 94.19 414 GLY A CA 1
ATOM 3203 C C . GLY A 1 414 ? -5.863 44.812 16.938 1 94.19 414 GLY A C 1
ATOM 3204 O O . GLY A 1 414 ? -6.258 45.719 17.703 1 94.19 414 GLY A O 1
ATOM 3205 N N . THR A 1 415 ? -6.562 43.781 16.625 1 96 415 THR A N 1
ATOM 3206 C CA . THR A 1 415 ? -7.867 43.531 17.234 1 96 415 THR A CA 1
ATOM 3207 C C . THR A 1 415 ? -7.879 42.219 18 1 96 415 THR A C 1
ATOM 3209 O O . THR A 1 415 ? -6.945 41.438 17.875 1 96 415 THR A O 1
ATOM 3212 N N . ASP A 1 416 ? -8.984 41.969 18.766 1 96.81 416 ASP A N 1
ATOM 3213 C CA . ASP A 1 416 ? -9.148 40.75 19.516 1 96.81 416 ASP A CA 1
ATOM 3214 C C . ASP A 1 416 ? -9.5 39.594 18.578 1 96.81 416 ASP A C 1
ATOM 3216 O O . ASP A 1 416 ? -9.469 38.406 18.969 1 96.81 416 ASP A O 1
ATOM 3220 N N . ALA A 1 417 ? -9.766 39.906 17.312 1 98.25 417 ALA A N 1
ATOM 3221 C CA . ALA A 1 417 ? -10.078 38.875 16.312 1 98.25 417 ALA A CA 1
ATOM 3222 C C . ALA A 1 417 ? -8.812 38.188 15.844 1 98.25 417 ALA A C 1
ATOM 3224 O O . ALA A 1 417 ? -8.883 37.125 15.234 1 98.25 417 ALA A O 1
ATOM 3225 N N . LEU A 1 418 ? -7.699 38.781 16.094 1 98.56 418 LEU A N 1
ATOM 3226 C CA . LEU A 1 418 ? -6.387 38.188 15.828 1 98.56 418 LEU A CA 1
ATOM 3227 C C . LEU A 1 418 ? -5.371 38.625 16.875 1 98.56 418 LEU A C 1
ATOM 3229 O O . LEU A 1 418 ? -4.473 39.438 16.594 1 98.56 418 LEU A O 1
ATOM 3233 N N . PRO A 1 419 ? -5.438 38.094 18.047 1 98.25 419 PRO A N 1
ATOM 3234 C CA . PRO A 1 419 ? -4.578 38.531 19.141 1 98.25 419 PRO A CA 1
ATOM 3235 C C . PRO A 1 419 ? -3.096 38.281 18.875 1 98.25 419 PRO A C 1
ATOM 3237 O O . PRO A 1 419 ? -2.738 37.344 18.156 1 98.25 419 PRO A O 1
ATOM 3240 N N . LYS A 1 420 ? -2.252 39.188 19.438 1 96.94 420 LYS A N 1
ATOM 3241 C CA . LYS A 1 420 ? -0.808 38.969 19.391 1 96.94 420 LYS A CA 1
ATOM 3242 C C . LYS A 1 420 ? -0.439 37.594 19.969 1 96.94 420 LYS A C 1
ATOM 3244 O O . LYS A 1 420 ? -1.148 37.062 20.812 1 96.94 420 LYS A O 1
ATOM 3249 N N . GLY A 1 421 ? 0.618 37.031 19.438 1 96 421 GLY A N 1
ATOM 3250 C CA . GLY A 1 421 ? 1.06 35.719 19.875 1 96 421 GLY A CA 1
ATOM 3251 C C . GLY A 1 421 ? 0.466 34.594 19.078 1 96 421 GLY A C 1
ATOM 3252 O O . GLY A 1 421 ? 0.929 33.469 19.172 1 96 421 GLY A O 1
ATOM 3253 N N . THR A 1 422 ? -0.608 34.875 18.297 1 98.31 422 THR A N 1
ATOM 3254 C CA . THR A 1 422 ? -1.154 33.906 17.375 1 98.31 422 THR A CA 1
ATOM 3255 C C . THR A 1 422 ? -0.095 33.438 16.375 1 98.31 422 THR A C 1
ATOM 3257 O O . THR A 1 422 ? 0.738 34.25 15.945 1 98.31 422 THR A O 1
ATOM 3260 N N . ILE A 1 423 ? -0.027 32.156 16.062 1 98.62 423 ILE A N 1
ATOM 3261 C CA . ILE A 1 423 ? 0.84 31.656 15.008 1 98.62 423 ILE A CA 1
ATOM 3262 C C . ILE A 1 423 ? 0.15 31.828 13.656 1 98.62 423 ILE A C 1
ATOM 3264 O O . ILE A 1 423 ? -1.003 31.422 13.484 1 98.62 423 ILE A O 1
ATOM 3268 N N . LEU A 1 424 ? 0.817 32.5 12.734 1 98.75 424 LEU A N 1
ATOM 3269 C CA . LEU A 1 424 ? 0.313 32.625 11.367 1 98.75 424 LEU A CA 1
ATOM 3270 C C . LEU A 1 424 ? 1.014 31.641 10.438 1 98.75 424 LEU A C 1
ATOM 3272 O O . LEU A 1 424 ? 2.238 31.688 10.297 1 98.75 424 LEU A O 1
ATOM 3276 N N . PHE A 1 425 ? 0.272 30.703 9.891 1 98.75 425 PHE A N 1
ATOM 3277 C CA . PHE A 1 425 ? 0.782 29.875 8.805 1 98.75 425 PHE A CA 1
ATOM 3278 C C . PHE A 1 425 ? 0.74 30.625 7.48 1 98.75 425 PHE A C 1
ATOM 3280 O O . PHE A 1 425 ? -0.335 31 7.008 1 98.75 425 PHE A O 1
ATOM 3287 N N . VAL A 1 426 ? 1.874 30.828 6.855 1 98.31 426 VAL A N 1
ATOM 3288 C CA . VAL A 1 426 ? 1.996 31.734 5.719 1 98.31 426 VAL A CA 1
ATOM 3289 C C . VAL A 1 426 ? 2.117 30.938 4.43 1 98.31 426 VAL A C 1
ATOM 3291 O O . VAL A 1 426 ? 3.205 30.469 4.078 1 98.31 426 VAL A O 1
ATOM 3294 N N . TRP A 1 427 ? 1.05 30.797 3.719 1 96.25 427 TRP A N 1
ATOM 3295 C CA . TRP A 1 427 ? 1.061 29.984 2.506 1 96.25 427 TRP A CA 1
ATOM 3296 C C . TRP A 1 427 ? 1.081 30.875 1.261 1 96.25 427 TRP A C 1
ATOM 3298 O O . TRP A 1 427 ? 1.522 30.438 0.193 1 96.25 427 TRP A O 1
ATOM 3308 N N . GLU A 1 428 ? 0.641 32.094 1.336 1 92.94 428 GLU A N 1
ATOM 3309 C CA . GLU A 1 428 ? 0.501 32.906 0.139 1 92.94 428 GLU A CA 1
ATOM 3310 C C . GLU A 1 428 ? 1.372 34.156 0.224 1 92.94 428 GLU A C 1
ATOM 3312 O O . GLU A 1 428 ? 1.905 34.625 -0.787 1 92.94 428 GLU A O 1
ATOM 3317 N N . TYR A 1 429 ? 1.582 34.75 1.417 1 94.62 429 TYR A N 1
ATOM 3318 C CA . TYR A 1 429 ? 2.156 36.062 1.549 1 94.62 429 TYR A CA 1
ATOM 3319 C C . TYR A 1 429 ? 3.51 36.031 2.248 1 94.62 429 TYR A C 1
ATOM 3321 O O . TYR A 1 429 ? 3.736 36.719 3.232 1 94.62 429 TYR A O 1
ATOM 3329 N N . GLU A 1 430 ? 4.375 35.312 1.687 1 94.19 430 GLU A N 1
ATOM 3330 C CA . GLU A 1 430 ? 5.711 35.188 2.25 1 94.19 430 GLU A CA 1
ATOM 3331 C C . GLU A 1 430 ? 6.383 36.531 2.445 1 94.19 430 GLU A C 1
ATOM 3333 O O . GLU A 1 430 ? 7.129 36.719 3.41 1 94.19 430 GLU A O 1
ATOM 3338 N N . ASP A 1 431 ? 6.148 37.438 1.535 1 94.75 431 ASP A N 1
ATOM 3339 C CA . ASP A 1 431 ? 6.777 38.781 1.551 1 94.75 431 ASP A CA 1
ATOM 3340 C C . ASP A 1 431 ? 6.293 39.594 2.738 1 94.75 431 ASP A C 1
ATOM 3342 O O . ASP A 1 431 ? 6.902 40.594 3.086 1 94.75 431 ASP A O 1
ATOM 3346 N N . GLN A 1 432 ? 5.238 39.188 3.404 1 96.56 432 GLN A N 1
ATOM 3347 C CA . GLN A 1 432 ? 4.664 39.938 4.516 1 96.56 432 GLN A CA 1
ATOM 3348 C C . GLN A 1 432 ? 5.129 39.375 5.859 1 96.56 432 GLN A C 1
ATOM 3350 O O . GLN A 1 432 ? 4.773 39.906 6.914 1 96.56 432 GLN A O 1
ATOM 3355 N N . MET A 1 433 ? 5.969 38.344 5.887 1 97.75 433 MET A N 1
ATOM 3356 C CA . MET A 1 433 ? 6.422 37.719 7.129 1 97.75 433 MET A CA 1
ATOM 3357 C C . MET A 1 433 ? 7.125 38.75 8.023 1 97.75 433 MET A C 1
ATOM 3359 O O . MET A 1 433 ? 6.91 38.75 9.234 1 97.75 433 MET A O 1
ATOM 3363 N N . PRO A 1 434 ? 7.957 39.719 7.465 1 97.44 434 PRO A N 1
ATOM 3364 C CA . PRO A 1 434 ? 8.562 40.75 8.328 1 97.44 434 PRO A CA 1
ATOM 3365 C C . PRO A 1 434 ? 7.523 41.594 9.031 1 97.44 434 PRO A C 1
ATOM 3367 O O . PRO A 1 434 ? 7.66 41.906 10.219 1 97.44 434 PRO A O 1
ATOM 3370 N N . ALA A 1 435 ? 6.504 41.938 8.312 1 97.31 435 ALA A N 1
ATOM 3371 C CA . ALA A 1 435 ? 5.445 42.781 8.898 1 97.31 435 ALA A CA 1
ATOM 3372 C C . ALA A 1 435 ? 4.684 42 9.969 1 97.31 435 ALA A C 1
ATOM 3374 O O . ALA A 1 435 ? 4.324 42.562 11.008 1 97.31 435 ALA A O 1
ATOM 3375 N N . MET A 1 436 ? 4.402 40.75 9.742 1 98.12 436 MET A N 1
ATOM 3376 C CA . MET A 1 436 ? 3.695 39.875 10.688 1 98.12 436 MET A CA 1
ATOM 3377 C C . MET A 1 436 ? 4.469 39.75 11.992 1 98.12 436 MET A C 1
ATOM 3379 O O . MET A 1 436 ? 3.9 39.938 13.07 1 98.12 436 MET A O 1
ATOM 3383 N N . THR A 1 437 ? 5.781 39.5 11.883 1 97.94 437 THR A N 1
ATOM 3384 C CA . THR A 1 437 ? 6.598 39.312 13.078 1 97.94 437 THR A CA 1
ATOM 3385 C C . THR A 1 437 ? 6.73 40.625 13.836 1 97.94 437 THR A C 1
ATOM 3387 O O . THR A 1 437 ? 6.707 40.656 15.07 1 97.94 437 THR A O 1
ATOM 3390 N N . ALA A 1 438 ? 6.809 41.75 13.117 1 97.31 438 ALA A N 1
ATOM 3391 C CA . ALA A 1 438 ? 6.883 43.062 13.742 1 97.31 438 ALA A CA 1
ATOM 3392 C C . ALA A 1 438 ? 5.605 43.375 14.516 1 97.31 438 ALA A C 1
ATOM 3394 O O . ALA A 1 438 ? 5.641 44.062 15.531 1 97.31 438 ALA A O 1
ATOM 3395 N N . ALA A 1 439 ? 4.527 42.844 14.039 1 97.62 439 ALA A N 1
ATOM 3396 C CA . ALA A 1 439 ? 3.229 43.094 14.656 1 97.62 439 ALA A CA 1
ATOM 3397 C C . ALA A 1 439 ? 2.996 42.188 15.852 1 97.62 439 ALA A C 1
ATOM 3399 O O . ALA A 1 439 ? 1.96 42.25 16.516 1 97.62 439 ALA A O 1
ATOM 3400 N N . GLY A 1 440 ? 3.914 41.25 16.141 1 97.31 440 GLY A N 1
ATOM 3401 C CA . GLY A 1 440 ? 3.84 40.5 17.375 1 97.31 440 GLY A CA 1
ATOM 3402 C C . GLY A 1 440 ? 3.34 39.062 17.156 1 97.31 440 GLY A C 1
ATOM 3403 O O . GLY A 1 440 ? 2.918 38.406 18.109 1 97.31 440 GLY A O 1
ATOM 3404 N N . TYR A 1 441 ? 3.367 38.594 15.93 1 98.19 441 TYR A N 1
ATOM 3405 C CA . TYR A 1 441 ? 2.928 37.219 15.617 1 98.19 441 TYR A CA 1
ATOM 3406 C C . TYR A 1 441 ? 4.121 36.312 15.383 1 98.19 441 TYR A C 1
ATOM 3408 O O . TYR A 1 441 ? 5.199 36.781 14.992 1 98.19 441 TYR A O 1
ATOM 3416 N N . ASP A 1 442 ? 4.016 35.062 15.727 1 97.94 442 ASP A N 1
ATOM 3417 C CA . ASP A 1 442 ? 4.922 34 15.242 1 97.94 442 ASP A CA 1
ATOM 3418 C C . ASP A 1 442 ? 4.477 33.5 13.875 1 97.94 442 ASP A C 1
ATOM 3420 O O . ASP A 1 442 ? 3.285 33.5 13.555 1 97.94 442 ASP A O 1
ATOM 3424 N N . VAL A 1 443 ? 5.473 33.125 13.055 1 98.31 443 VAL A N 1
ATOM 3425 C CA . VAL A 1 443 ? 5.082 32.719 11.703 1 98.31 443 VAL A CA 1
ATOM 3426 C C . VAL A 1 443 ? 5.691 31.359 11.375 1 98.31 443 VAL A C 1
ATOM 3428 O O . VAL A 1 443 ? 6.793 31.031 11.828 1 98.31 443 VAL A O 1
ATOM 3431 N N . VAL A 1 444 ? 4.996 30.484 10.703 1 98.69 444 VAL A N 1
ATOM 3432 C CA . VAL A 1 444 ? 5.453 29.25 10.078 1 98.69 444 VAL A CA 1
ATOM 3433 C C . VAL A 1 444 ? 5.324 29.359 8.562 1 98.69 444 VAL A C 1
ATOM 3435 O O . VAL A 1 444 ? 4.227 29.562 8.039 1 98.69 444 VAL A O 1
ATOM 3438 N N . ALA A 1 445 ? 6.422 29.234 7.867 1 98.44 445 ALA A N 1
ATOM 3439 C CA . ALA A 1 445 ? 6.418 29.359 6.414 1 98.44 445 ALA A CA 1
ATOM 3440 C C . ALA A 1 445 ? 5.875 28.078 5.766 1 98.44 445 ALA A C 1
ATOM 3442 O O . ALA A 1 445 ? 6.297 26.984 6.102 1 98.44 445 ALA A O 1
ATOM 3443 N N . 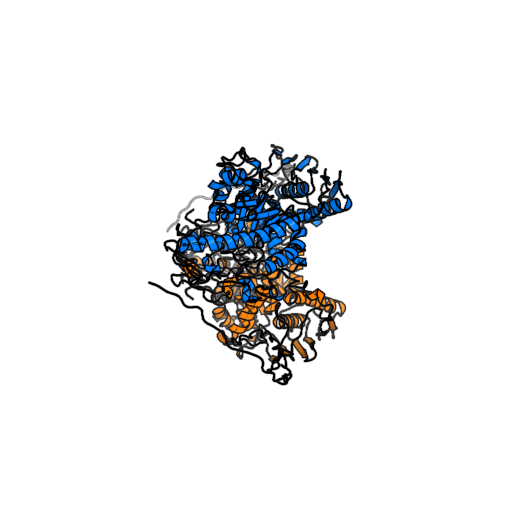MET A 1 446 ? 4.938 28.188 4.898 1 97.44 446 MET A N 1
ATOM 3444 C CA . MET A 1 446 ? 4.426 27.078 4.105 1 97.44 446 MET A CA 1
ATOM 3445 C C . MET A 1 446 ? 4.004 27.547 2.717 1 97.44 446 MET A C 1
ATOM 3447 O O . MET A 1 446 ? 2.887 27.281 2.277 1 97.44 446 MET A O 1
ATOM 3451 N N . PRO A 1 447 ? 4.902 28.219 1.979 1 96.31 447 PRO A N 1
ATOM 3452 C CA . PRO A 1 447 ? 4.539 28.797 0.683 1 96.31 447 PRO A CA 1
ATOM 3453 C C . PRO A 1 447 ? 4.109 27.734 -0.334 1 96.31 447 PRO A C 1
ATOM 3455 O O . PRO A 1 447 ? 4.82 26.75 -0.548 1 96.31 447 PRO A O 1
ATOM 3458 N N . TYR A 1 448 ? 2.951 27.953 -1.001 1 93.94 448 TYR A N 1
ATOM 3459 C CA . TYR A 1 448 ? 2.441 27 -1.986 1 93.94 448 TYR A CA 1
ATOM 3460 C C . TYR A 1 448 ? 3.414 26.844 -3.15 1 93.94 448 TYR A C 1
ATOM 3462 O O . TYR A 1 448 ? 3.479 25.797 -3.781 1 93.94 448 TYR A O 1
ATOM 3470 N N . LYS A 1 449 ? 4.277 27.797 -3.398 1 92 449 LYS A N 1
ATOM 3471 C CA . LYS A 1 449 ? 5.199 27.797 -4.531 1 92 449 LYS A CA 1
ATOM 3472 C C . LYS A 1 449 ? 6.344 26.812 -4.312 1 92 449 LYS A C 1
ATOM 3474 O O . LYS A 1 449 ? 7.016 26.406 -5.266 1 92 449 LYS A O 1
ATOM 3479 N N . HIS A 1 450 ? 6.512 26.438 -3.029 1 94.75 450 HIS A N 1
ATOM 3480 C CA . HIS A 1 450 ? 7.688 25.625 -2.75 1 94.75 450 HIS A CA 1
ATOM 3481 C C . HIS A 1 450 ? 7.309 24.344 -1.997 1 94.75 450 HIS A C 1
ATOM 3483 O O . HIS A 1 450 ? 7.926 23.297 -2.195 1 94.75 450 HIS A O 1
ATOM 3489 N N . TRP A 1 451 ? 6.297 24.438 -1.154 1 97.19 451 TRP A N 1
ATOM 3490 C CA . TRP A 1 451 ? 6.191 23.344 -0.19 1 97.19 451 TRP A CA 1
ATOM 3491 C C . TRP A 1 451 ? 4.789 22.734 -0.203 1 97.19 451 TRP A C 1
ATOM 3493 O O . TRP A 1 451 ? 4.371 22.109 0.768 1 97.19 451 TRP A O 1
ATOM 3503 N N . TYR A 1 452 ? 3.994 22.938 -1.324 1 94.75 452 TYR A N 1
ATOM 3504 C CA . TYR A 1 452 ? 2.797 22.141 -1.566 1 94.75 452 TYR A CA 1
ATOM 3505 C C . TYR A 1 452 ? 3.143 20.844 -2.293 1 94.75 452 TYR A C 1
ATOM 3507 O O . TYR A 1 452 ? 3.885 20.859 -3.279 1 94.75 452 TYR A O 1
ATOM 3515 N N . LEU A 1 453 ? 2.582 19.75 -1.862 1 92.5 453 LEU A N 1
ATOM 3516 C CA . LEU A 1 453 ? 3.008 18.453 -2.35 1 92.5 453 LEU A CA 1
ATOM 3517 C C . LEU A 1 453 ? 2.039 17.922 -3.4 1 92.5 453 LEU A C 1
ATOM 3519 O O . LEU A 1 453 ? 2.398 17.062 -4.203 1 92.5 453 LEU A O 1
ATOM 3523 N N . ASP A 1 454 ? 0.757 18.234 -3.395 1 82.88 454 ASP A N 1
ATOM 3524 C CA . ASP A 1 454 ? -0.194 17.609 -4.305 1 82.88 454 ASP A CA 1
ATOM 3525 C C . ASP A 1 454 ? -0.845 18.641 -5.219 1 82.88 454 ASP A C 1
ATOM 3527 O O . ASP A 1 454 ? -2.066 18.656 -5.379 1 82.88 454 ASP A O 1
ATOM 3531 N N . CYS A 1 455 ? -0.092 19.562 -5.727 1 75.44 455 CYS A N 1
ATOM 3532 C CA . CYS A 1 455 ? -0.565 20.453 -6.77 1 75.44 455 CYS A CA 1
ATOM 3533 C C . CYS A 1 455 ? 0.377 20.453 -7.965 1 75.44 455 CYS A C 1
ATOM 3535 O O . CYS A 1 455 ? 1.56 20.141 -7.828 1 75.44 455 CYS A O 1
ATOM 3537 N N . GLY A 1 456 ? -0.155 20.656 -9.062 1 70 456 GLY A N 1
ATOM 3538 C CA . GLY A 1 456 ? 0.606 20.688 -10.305 1 70 456 GLY A CA 1
ATOM 3539 C C . GLY A 1 456 ? 0.81 19.328 -10.922 1 70 456 GLY A C 1
ATOM 3540 O O . GLY A 1 456 ? 1.51 19.188 -11.93 1 70 456 GLY A O 1
ATOM 3541 N N . LEU A 1 457 ? 0.211 18.344 -10.242 1 66.94 457 LEU A N 1
ATOM 3542 C CA . LEU A 1 457 ? 0.299 17 -10.805 1 66.94 457 LEU A CA 1
ATOM 3543 C C . LEU A 1 457 ? -0.522 16.891 -12.078 1 66.94 457 LEU A C 1
ATOM 3545 O O . LEU A 1 457 ? -1.661 17.359 -12.133 1 66.94 457 LEU A O 1
ATOM 3549 N N . GLY A 1 458 ? -0.002 16.281 -13.117 1 56.09 458 GLY A N 1
ATOM 3550 C CA . GLY A 1 458 ? -0.744 16 -14.336 1 56.09 458 GLY A CA 1
ATOM 3551 C C . GLY A 1 458 ? -0.866 17.203 -15.258 1 56.09 458 GLY A C 1
ATOM 3552 O O . GLY A 1 458 ? -1.533 17.125 -16.297 1 56.09 458 GLY A O 1
ATOM 3553 N N . THR A 1 459 ? -0.597 18.344 -14.781 1 53.12 459 THR A N 1
ATOM 3554 C CA . THR A 1 459 ? -0.855 19.516 -15.617 1 53.12 459 THR A CA 1
ATOM 3555 C C . THR A 1 459 ? 0.431 20 -16.281 1 53.12 459 THR A C 1
ATOM 3557 O O . THR A 1 459 ? 1.495 20 -15.664 1 53.12 459 THR A O 1
ATOM 3560 N N . LYS A 1 460 ? 0.357 19.781 -17.703 1 48 460 LYS A N 1
ATOM 3561 C CA . LYS A 1 460 ? 1.449 20.406 -18.438 1 48 460 LYS A CA 1
ATOM 3562 C C . LYS A 1 460 ? 1.41 21.922 -18.312 1 48 460 LYS A C 1
ATOM 3564 O O . LYS A 1 460 ? 2.41 22.609 -18.547 1 48 460 LYS A O 1
ATOM 3569 N N . ASP A 1 461 ? 0.258 22.359 -18.141 1 45.53 461 ASP A N 1
ATOM 3570 C CA . ASP A 1 461 ? 0.012 23.781 -18.359 1 45.53 461 ASP A CA 1
ATOM 3571 C C . ASP A 1 461 ? 0.51 24.609 -17.172 1 45.53 461 ASP A C 1
ATOM 3573 O O . ASP A 1 461 ? 0.123 24.359 -16.031 1 45.53 461 ASP A O 1
ATOM 3577 N N . LYS A 1 462 ? 1.407 25.359 -17.5 1 53.03 462 LYS A N 1
ATOM 3578 C CA . LYS A 1 462 ? 1.979 26.391 -16.625 1 53.03 462 LYS A CA 1
ATOM 3579 C C . LYS A 1 462 ? 0.885 27.266 -16.016 1 53.03 462 LYS A C 1
ATOM 3581 O O . LYS A 1 462 ? 1.139 28 -15.062 1 53.03 462 LYS A O 1
ATOM 3586 N N . ASP A 1 463 ? -0.396 26.875 -16.406 1 52.31 463 ASP A N 1
ATOM 3587 C CA . ASP A 1 463 ? -1.337 27.922 -16.031 1 52.31 463 ASP A CA 1
ATOM 3588 C C . ASP A 1 463 ? -2.186 27.469 -14.836 1 52.31 463 ASP A C 1
ATOM 3590 O O . ASP A 1 463 ? -3.15 28.156 -14.469 1 52.31 463 ASP A O 1
ATOM 3594 N N . ASN A 1 464 ? -1.915 26.391 -14.156 1 60.59 464 ASN A N 1
ATOM 3595 C CA . ASN A 1 464 ? -2.576 26.031 -12.906 1 60.59 464 ASN A CA 1
ATOM 3596 C C . ASN A 1 464 ? -2.008 26.812 -11.727 1 60.59 464 ASN A C 1
ATOM 3598 O O . ASN A 1 464 ? -0.823 27.156 -11.711 1 60.59 464 ASN A O 1
ATOM 3602 N N . TRP A 1 465 ? -3 27.281 -10.914 1 68.5 465 TRP A N 1
ATOM 3603 C CA . TRP A 1 465 ? -2.627 28.234 -9.867 1 68.5 465 TRP A CA 1
ATOM 3604 C C . TRP A 1 465 ? -1.48 27.688 -9.023 1 68.5 465 TRP A C 1
ATOM 3606 O O . TRP A 1 465 ? -0.717 28.453 -8.43 1 68.5 465 TRP A O 1
ATOM 3616 N N . CYS A 1 466 ? -1.356 26.359 -9.078 1 77.06 466 CYS A N 1
ATOM 3617 C CA . CYS A 1 466 ? -0.333 25.781 -8.211 1 77.06 466 CYS A CA 1
ATOM 3618 C C . CYS A 1 466 ? 0.686 25 -9.023 1 77.06 466 CYS A C 1
ATOM 3620 O O . CYS A 1 466 ? 1.473 24.234 -8.461 1 77.06 466 CYS A O 1
ATOM 3622 N N . ALA A 1 467 ? 0.571 25.141 -10.312 1 75.62 467 ALA A N 1
ATOM 3623 C CA . ALA A 1 467 ? 1.598 24.547 -11.164 1 75.62 467 ALA A CA 1
ATOM 3624 C C . ALA A 1 467 ? 2.908 25.312 -11.07 1 75.62 467 ALA A C 1
ATOM 3626 O O . ALA A 1 467 ? 2.912 26.5 -10.734 1 75.62 467 ALA A O 1
ATOM 3627 N N . PRO A 1 468 ? 4.078 24.781 -11.312 1 78.06 468 PRO A N 1
ATOM 3628 C CA . PRO A 1 468 ? 4.332 23.375 -11.625 1 78.06 468 PRO A CA 1
ATOM 3629 C C . PRO A 1 468 ? 4.434 22.5 -10.383 1 78.06 468 PRO A C 1
ATOM 3631 O O . PRO A 1 468 ? 4.367 23 -9.258 1 78.06 468 PRO A O 1
ATOM 3634 N N . LEU A 1 469 ? 4.527 21.203 -10.586 1 79.12 469 LEU A N 1
ATOM 3635 C CA . LEU A 1 469 ? 4.836 20.281 -9.492 1 79.12 469 LEU A CA 1
ATOM 3636 C C . LEU A 1 469 ? 6.129 20.688 -8.797 1 79.12 469 LEU A C 1
ATOM 3638 O O . LEU A 1 469 ? 7.117 21.031 -9.453 1 79.12 469 LEU A O 1
ATOM 3642 N N . LYS A 1 470 ? 6.148 20.734 -7.523 1 89.38 470 LYS A N 1
ATOM 3643 C CA . LYS A 1 470 ? 7.352 21.047 -6.754 1 89.38 470 LYS A CA 1
ATOM 3644 C C . LYS A 1 470 ? 8.195 19.797 -6.539 1 89.38 470 LYS A C 1
ATOM 3646 O O . LYS A 1 470 ? 7.895 18.969 -5.668 1 89.38 470 LYS A O 1
ATOM 3651 N N . ASP A 1 471 ? 9.273 19.625 -7.332 1 86.5 471 ASP A N 1
ATOM 3652 C CA . ASP A 1 471 ? 10.164 18.484 -7.113 1 86.5 471 ASP A CA 1
ATOM 3653 C C . ASP A 1 471 ? 11.039 18.703 -5.883 1 86.5 471 ASP A C 1
ATOM 3655 O O . ASP A 1 471 ? 10.961 19.734 -5.23 1 86.5 471 ASP A O 1
ATOM 3659 N N . TRP A 1 472 ? 11.883 17.703 -5.539 1 92.75 472 TRP A N 1
ATOM 3660 C CA . TRP A 1 472 ? 12.633 17.766 -4.285 1 92.75 472 TRP A CA 1
ATOM 3661 C C . TRP A 1 472 ? 13.648 18.906 -4.328 1 92.75 472 TRP A C 1
ATOM 3663 O O . TRP A 1 472 ? 13.945 19.516 -3.301 1 92.75 472 TRP A O 1
ATOM 3673 N N . LYS A 1 473 ? 14.188 19.281 -5.551 1 93.38 473 LYS A N 1
ATOM 3674 C CA . LYS A 1 473 ? 15.164 20.359 -5.664 1 93.38 473 LYS A CA 1
ATOM 3675 C C . LYS A 1 473 ? 14.531 21.703 -5.363 1 93.38 473 LYS A C 1
ATOM 3677 O O . LYS A 1 473 ? 15.117 22.531 -4.66 1 93.38 473 LYS A O 1
ATOM 3682 N N . ASN A 1 474 ? 13.352 21.906 -5.949 1 91.31 474 ASN A N 1
ATOM 3683 C CA . ASN A 1 474 ? 12.602 23.125 -5.648 1 91.31 474 ASN A CA 1
ATOM 3684 C C . ASN A 1 474 ? 12.336 23.25 -4.152 1 91.31 474 ASN A C 1
ATOM 3686 O O . ASN A 1 474 ? 12.531 24.328 -3.576 1 91.31 474 ASN A O 1
ATOM 3690 N N . MET A 1 475 ? 11.961 22.219 -3.559 1 95.38 475 MET A N 1
ATOM 3691 C CA . MET A 1 475 ? 11.656 22.234 -2.129 1 95.38 475 MET A CA 1
ATOM 3692 C C . MET A 1 475 ? 12.922 22.469 -1.308 1 95.38 475 MET A C 1
ATOM 3694 O O . MET A 1 475 ? 12.891 23.156 -0.291 1 95.38 475 MET A O 1
ATOM 3698 N N . TYR A 1 476 ? 14.039 21.922 -1.771 1 96.94 476 TYR A N 1
ATOM 3699 C CA . TYR A 1 476 ? 15.312 22.031 -1.068 1 96.94 476 TYR A CA 1
ATOM 3700 C C . TYR A 1 476 ? 15.883 23.438 -1.154 1 96.94 476 TYR A C 1
ATOM 3702 O O . TYR A 1 476 ? 16.609 23.875 -0.259 1 96.94 476 TYR A O 1
ATOM 3710 N N . GLN A 1 477 ? 15.555 24.156 -2.135 1 95.06 477 GLN A N 1
ATOM 3711 C CA . GLN A 1 477 ? 16.172 25.453 -2.402 1 95.06 477 GLN A CA 1
ATOM 3712 C C . GLN A 1 477 ? 15.531 26.547 -1.546 1 95.06 477 GLN A C 1
ATOM 3714 O O . GLN A 1 477 ? 16.156 27.578 -1.279 1 95.06 477 GLN A O 1
ATOM 3719 N N . TYR A 1 478 ? 14.43 26.344 -1.076 1 95.94 478 TYR A N 1
ATOM 3720 C CA . TYR A 1 478 ? 13.727 27.375 -0.315 1 95.94 478 TYR A CA 1
ATOM 3721 C C . TYR A 1 478 ? 14.227 27.422 1.126 1 95.94 478 TYR A C 1
ATOM 3723 O O . TYR A 1 478 ? 14.445 26.375 1.743 1 95.94 478 TYR A O 1
ATOM 3731 N N . ASP A 1 479 ? 14.445 28.625 1.609 1 96.44 479 ASP A N 1
ATOM 3732 C CA . ASP A 1 479 ? 14.805 28.938 2.992 1 96.44 479 ASP A CA 1
ATOM 3733 C C . ASP A 1 479 ? 13.953 30.078 3.537 1 96.44 479 ASP A C 1
ATOM 3735 O O . ASP A 1 479 ? 14.031 31.203 3.051 1 96.44 479 ASP A O 1
ATOM 3739 N N . PRO A 1 480 ? 13.227 29.844 4.602 1 96.31 480 PRO A N 1
ATOM 3740 C CA . PRO A 1 480 ? 12.305 30.859 5.117 1 96.31 480 PRO A CA 1
ATOM 3741 C C . PRO A 1 480 ? 13.023 32.125 5.555 1 96.31 480 PRO A C 1
ATOM 3743 O O . PRO A 1 480 ? 12.406 33.188 5.637 1 96.31 480 PRO A O 1
ATOM 3746 N N . LEU A 1 481 ? 14.305 32.062 5.797 1 96.62 481 LEU A N 1
ATOM 3747 C CA . LEU A 1 481 ? 15.008 33.219 6.336 1 96.62 481 LEU A CA 1
ATOM 3748 C C . LEU A 1 481 ? 15.875 33.875 5.27 1 96.62 481 LEU A C 1
ATOM 3750 O O . LEU A 1 481 ? 16.438 34.969 5.496 1 96.62 481 LEU A O 1
ATOM 3754 N N . ALA A 1 482 ? 16 33.281 4.117 1 91.5 482 ALA A N 1
ATOM 3755 C CA . ALA A 1 482 ? 16.922 33.781 3.098 1 91.5 482 ALA A CA 1
ATOM 3756 C C . ALA A 1 482 ? 16.594 35.219 2.732 1 91.5 482 ALA A C 1
ATOM 3758 O O . ALA A 1 482 ? 17.5 36.031 2.574 1 91.5 482 ALA A O 1
ATOM 3759 N N . ASN A 1 483 ? 15.305 35.594 2.633 1 87.06 483 ASN A N 1
ATOM 3760 C CA . ASN A 1 483 ? 14.906 36.938 2.244 1 87.06 483 ASN A CA 1
ATOM 3761 C C . ASN A 1 483 ? 14.117 37.625 3.354 1 87.06 483 ASN A C 1
ATOM 3763 O O . ASN A 1 483 ? 13.367 38.562 3.094 1 87.06 483 ASN A O 1
ATOM 3767 N N . PHE A 1 484 ? 14.32 37.094 4.48 1 93.88 484 PHE A N 1
ATOM 3768 C CA . PHE A 1 484 ? 13.602 37.688 5.609 1 93.88 484 PHE A CA 1
ATOM 3769 C C . PHE A 1 484 ? 14.281 38.969 6.082 1 93.88 484 PHE A C 1
ATOM 3771 O O . PHE A 1 484 ? 15.453 38.969 6.457 1 93.88 484 PHE A O 1
ATOM 3778 N N . THR A 1 485 ? 13.586 40.094 6.141 1 91.56 485 THR A N 1
ATOM 3779 C CA . THR A 1 485 ? 14.156 41.406 6.473 1 91.56 485 THR A CA 1
ATOM 3780 C C . THR A 1 485 ? 13.633 41.906 7.82 1 91.56 485 THR A C 1
ATOM 3782 O O . THR A 1 485 ? 13.867 43.062 8.203 1 91.56 485 THR A O 1
ATOM 3785 N N . GLY A 1 486 ? 12.891 41.125 8.484 1 90.56 486 GLY A N 1
ATOM 3786 C CA . GLY A 1 486 ? 12.359 41.531 9.773 1 90.56 486 GLY A CA 1
ATOM 3787 C C . GLY A 1 486 ? 13.414 41.656 10.852 1 90.56 486 GLY A C 1
ATOM 3788 O O . GLY A 1 486 ? 14.531 41.156 10.68 1 90.56 486 GLY A O 1
ATOM 3789 N N . ARG A 1 487 ? 13.008 42.188 11.977 1 90.75 487 ARG A N 1
ATOM 3790 C CA . ARG A 1 487 ? 13.953 42.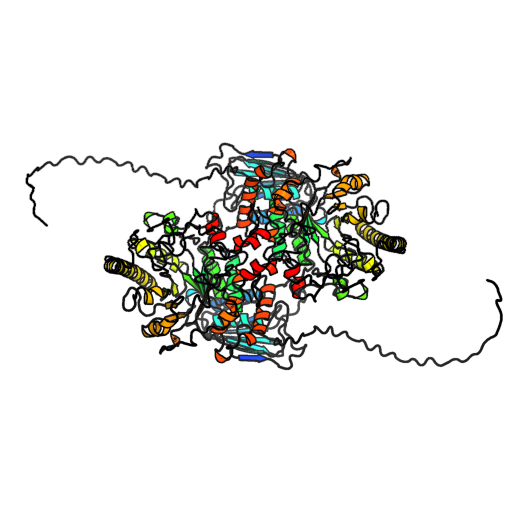469 13.055 1 90.75 487 ARG A CA 1
ATOM 3791 C C . ARG A 1 487 ? 14.156 41.25 13.945 1 90.75 487 ARG A C 1
ATOM 3793 O O . ARG A 1 487 ? 15.195 41.125 14.594 1 90.75 487 ARG A O 1
ATOM 3800 N N . ASP A 1 488 ? 13.188 40.406 13.945 1 93.31 488 ASP A N 1
ATOM 3801 C CA . ASP A 1 488 ? 13.25 39.281 14.875 1 93.31 488 ASP A CA 1
ATOM 3802 C C . ASP A 1 488 ? 13.07 37.938 14.141 1 93.31 488 ASP A C 1
ATOM 3804 O O . ASP A 1 488 ? 11.984 37.375 14.164 1 93.31 488 ASP A O 1
ATOM 3808 N N . PRO A 1 489 ? 14.133 37.406 13.641 1 95.19 489 PRO A N 1
ATOM 3809 C CA . PRO A 1 489 ? 14.047 36.156 12.906 1 95.19 489 PRO A CA 1
ATOM 3810 C C . PRO A 1 489 ? 13.602 34.969 13.789 1 95.19 489 PRO A C 1
ATOM 3812 O O . PRO A 1 489 ? 13.172 33.938 13.273 1 95.19 489 PRO A O 1
ATOM 3815 N N . SER A 1 490 ? 13.742 35.125 15.094 1 95.44 490 SER A N 1
ATOM 3816 C CA . SER A 1 490 ? 13.367 34.031 16 1 95.44 490 SER A CA 1
ATOM 3817 C C . SER A 1 490 ? 11.859 33.812 15.992 1 95.44 490 SER A C 1
ATOM 3819 O O . SER A 1 490 ? 11.391 32.75 16.438 1 95.44 490 SER A O 1
ATOM 3821 N N . ARG A 1 491 ? 11.078 34.719 15.484 1 97.25 491 ARG A N 1
ATOM 3822 C CA . ARG A 1 491 ? 9.625 34.594 15.414 1 97.25 491 ARG A CA 1
ATOM 3823 C C . ARG A 1 491 ? 9.211 33.781 14.18 1 97.25 491 ARG A C 1
ATOM 3825 O O . ARG A 1 491 ? 8.047 33.406 14.047 1 97.25 491 ARG A O 1
ATOM 3832 N N . VAL A 1 492 ? 10.148 33.594 13.312 1 98.25 492 VAL A N 1
ATOM 3833 C CA . VAL A 1 492 ? 9.953 32.594 12.281 1 98.25 492 VAL A CA 1
ATOM 3834 C C . VAL A 1 492 ? 10.242 31.203 12.852 1 98.25 492 VAL A C 1
ATOM 3836 O O . VAL A 1 492 ? 11.406 30.812 12.977 1 98.25 492 VAL A O 1
ATOM 3839 N N . LEU A 1 493 ? 9.219 30.453 13.094 1 98.44 493 LEU A N 1
ATOM 3840 C CA . LEU A 1 493 ? 9.344 29.219 13.852 1 98.44 493 LEU A CA 1
ATOM 3841 C C . LEU A 1 493 ? 9.867 28.078 12.961 1 98.44 493 LEU A C 1
ATOM 3843 O O . LEU A 1 493 ? 10.328 27.062 13.469 1 98.44 493 LEU A O 1
ATOM 3847 N N . GLY A 1 494 ? 9.734 28.234 11.672 1 98.38 494 GLY A N 1
ATOM 3848 C CA . GLY A 1 494 ? 10.148 27.219 10.719 1 98.38 494 GLY A CA 1
ATOM 3849 C C . GLY A 1 494 ? 9.227 27.109 9.523 1 98.38 494 GLY A C 1
ATOM 3850 O O . GLY A 1 494 ? 8.883 28.125 8.906 1 98.38 494 GLY A O 1
ATOM 3851 N N . GLY A 1 495 ? 8.93 25.828 9.227 1 98.62 495 GLY A N 1
ATOM 3852 C CA . GLY A 1 495 ? 8.125 25.641 8.031 1 98.62 495 GLY A CA 1
ATOM 3853 C C . GLY A 1 495 ? 7.332 24.344 8.047 1 98.62 495 GLY A C 1
ATOM 3854 O O . GLY A 1 495 ? 7.484 23.531 8.961 1 98.62 495 GLY A O 1
ATOM 3855 N N . GLU A 1 496 ? 6.484 24.234 6.984 1 98.56 496 GLU A N 1
ATOM 3856 C CA . GLU A 1 496 ? 5.566 23.109 6.871 1 98.56 496 GLU A CA 1
ATOM 3857 C C . GLU A 1 496 ? 5.258 22.797 5.41 1 98.56 496 GLU A C 1
ATOM 3859 O O . GLU A 1 496 ? 4.98 23.703 4.617 1 98.56 496 GLU A O 1
ATOM 3864 N N . ALA A 1 497 ? 5.492 21.5 5.031 1 98.38 497 ALA A N 1
ATOM 3865 C CA . ALA A 1 497 ? 4.969 21.031 3.744 1 98.38 497 ALA A CA 1
ATOM 3866 C C . ALA A 1 497 ? 3.488 20.688 3.846 1 98.38 497 ALA A C 1
ATOM 3868 O O . ALA A 1 497 ? 3.004 20.312 4.914 1 98.38 497 ALA A O 1
ATOM 3869 N N . ALA A 1 498 ? 2.797 20.844 2.766 1 97.75 498 ALA A N 1
ATOM 3870 C CA . ALA A 1 498 ? 1.349 20.656 2.846 1 97.75 498 ALA A CA 1
ATOM 3871 C C . ALA A 1 498 ? 0.873 19.578 1.881 1 97.75 498 ALA A C 1
ATOM 3873 O O . ALA A 1 498 ? 1.104 19.672 0.673 1 97.75 498 ALA A O 1
ATOM 3874 N N . MET A 1 499 ? 0.265 18.562 2.398 1 96.75 499 MET A N 1
ATOM 3875 C CA . MET A 1 499 ? -0.476 17.547 1.654 1 96.75 499 MET A CA 1
ATOM 3876 C C . MET A 1 499 ? -1.978 17.703 1.87 1 96.75 499 MET A C 1
ATOM 3878 O O . MET A 1 499 ? -2.543 17.094 2.781 1 96.75 499 MET A O 1
ATOM 3882 N N . TRP A 1 500 ? -2.637 18.406 0.982 1 94.88 500 TRP A N 1
ATOM 3883 C CA . TRP A 1 500 ? -4.062 18.688 1.093 1 94.88 500 TRP A CA 1
ATOM 3884 C C . TRP A 1 500 ? -4.898 17.531 0.581 1 94.88 500 TRP A C 1
ATOM 3886 O O . TRP A 1 500 ? -6.109 17.469 0.805 1 94.88 500 TRP A O 1
ATOM 3896 N N . SER A 1 501 ? -4.25 16.547 -0.059 1 90.69 501 SER A N 1
ATOM 3897 C CA . SER A 1 501 ? -4.855 15.32 -0.572 1 90.69 501 SER A CA 1
ATOM 3898 C C . SER A 1 501 ? -5.922 15.625 -1.617 1 90.69 501 SER A C 1
ATOM 3900 O O . SER A 1 501 ? -6.945 14.938 -1.684 1 90.69 501 SER A O 1
ATOM 3902 N N . GLU A 1 502 ? -5.719 16.688 -2.332 1 85.69 502 GLU A N 1
ATOM 3903 C CA . GLU A 1 502 ? -6.633 17.031 -3.418 1 85.69 502 GLU A CA 1
ATOM 3904 C C . GLU A 1 502 ? -6.391 16.156 -4.641 1 85.69 502 GLU A C 1
ATOM 3906 O O . GLU A 1 502 ? -7.312 15.906 -5.426 1 85.69 502 GLU A O 1
ATOM 3911 N N . MET A 1 503 ? -5.137 15.711 -4.738 1 80.75 503 MET A N 1
ATOM 3912 C CA . MET A 1 503 ? -4.746 14.938 -5.918 1 80.75 503 MET A CA 1
ATOM 3913 C C . MET A 1 503 ? -4.008 13.664 -5.516 1 80.75 503 MET A C 1
ATOM 3915 O O . MET A 1 503 ? -3.053 13.258 -6.18 1 80.75 503 MET A O 1
ATOM 3919 N N . VAL A 1 504 ? -4.426 13.148 -4.398 1 82.94 504 VAL A N 1
ATOM 3920 C CA . VAL A 1 504 ? -3.689 11.969 -3.941 1 82.94 504 VAL A CA 1
ATOM 3921 C C . VAL A 1 504 ? -4.637 11.016 -3.227 1 82.94 504 VAL A C 1
ATOM 3923 O O . VAL A 1 504 ? -5.324 11.398 -2.277 1 82.94 504 VAL A O 1
ATOM 3926 N N . ARG A 1 505 ? -4.688 9.883 -3.682 1 82.44 505 ARG A N 1
ATOM 3927 C CA . ARG A 1 505 ? -5.363 8.805 -2.975 1 82.44 505 ARG A CA 1
ATOM 3928 C C . ARG A 1 505 ? -4.371 7.949 -2.193 1 82.44 505 ARG A C 1
ATOM 3930 O O . ARG A 1 505 ? -3.158 8.07 -2.385 1 82.44 505 ARG A O 1
ATOM 3937 N N . PRO A 1 506 ? -4.855 7.168 -1.303 1 81.81 506 PRO A N 1
ATOM 3938 C CA . PRO A 1 506 ? -3.951 6.43 -0.42 1 81.81 506 PRO A CA 1
ATOM 3939 C C . PRO A 1 506 ? -2.92 5.602 -1.188 1 81.81 506 PRO A C 1
ATOM 3941 O O . PRO A 1 506 ? -1.78 5.461 -0.738 1 81.81 506 PRO A O 1
ATOM 3944 N N . VAL A 1 507 ? -3.172 5.215 -2.373 1 76.25 507 VAL A N 1
ATOM 3945 C CA . VAL A 1 507 ? -2.324 4.301 -3.133 1 76.25 507 VAL A CA 1
ATOM 3946 C C . VAL A 1 507 ? -1.028 5.008 -3.527 1 76.25 507 VAL A C 1
ATOM 3948 O O . VAL A 1 507 ? 0.027 4.375 -3.619 1 76.25 507 VAL A O 1
ATOM 3951 N N . ILE A 1 508 ? -1.044 6.316 -3.668 1 80.25 508 ILE A N 1
ATOM 3952 C CA . ILE A 1 508 ? 0.165 7.008 -4.102 1 80.25 508 ILE A CA 1
ATOM 3953 C C . ILE A 1 508 ? 0.586 8.023 -3.039 1 80.25 508 ILE A C 1
ATOM 3955 O O . ILE A 1 508 ? 1.359 8.938 -3.322 1 80.25 508 ILE A O 1
ATOM 3959 N N . LEU A 1 509 ? 0.075 7.91 -1.807 1 88.88 509 LEU A N 1
ATOM 3960 C CA . LEU A 1 509 ? 0.369 8.875 -0.75 1 88.88 509 LEU A CA 1
ATOM 3961 C C . LEU A 1 509 ? 1.871 8.977 -0.508 1 88.88 509 LEU A C 1
ATOM 3963 O O . LEU A 1 509 ? 2.449 10.062 -0.607 1 88.88 509 LEU A O 1
ATOM 3967 N N . ASP A 1 510 ? 2.502 7.805 -0.199 1 89.5 510 ASP A N 1
ATOM 3968 C CA . ASP A 1 510 ? 3.926 7.84 0.119 1 89.5 510 ASP A CA 1
ATOM 3969 C C . ASP A 1 510 ? 4.758 8.18 -1.116 1 89.5 510 ASP A C 1
ATOM 3971 O O . ASP A 1 510 ? 5.824 8.789 -1.007 1 89.5 510 ASP A O 1
ATOM 3975 N N . TYR A 1 511 ? 4.242 7.863 -2.307 1 84.25 511 TYR A N 1
ATOM 3976 C CA . TYR A 1 511 ? 4.914 8.18 -3.561 1 84.25 511 TYR A CA 1
ATOM 3977 C C . TYR A 1 511 ? 5 9.688 -3.764 1 84.25 511 TYR A C 1
ATOM 3979 O O . TYR A 1 511 ? 5.992 10.195 -4.297 1 84.25 511 TYR A O 1
ATOM 3987 N N . ILE A 1 512 ? 3.955 10.391 -3.371 1 87.38 512 ILE A N 1
ATOM 3988 C CA . ILE A 1 512 ? 3.896 11.828 -3.586 1 87.38 512 ILE A CA 1
ATOM 3989 C C . ILE A 1 512 ? 4.582 12.555 -2.43 1 87.38 512 ILE A C 1
ATOM 3991 O O . ILE A 1 512 ? 5.223 13.586 -2.627 1 87.38 512 ILE A O 1
ATOM 3995 N N . LEU A 1 513 ? 4.551 12.047 -1.27 1 94.44 513 LEU A N 1
ATOM 3996 C CA . LEU A 1 513 ? 5.137 12.672 -0.086 1 94.44 513 LEU A CA 1
ATOM 3997 C C . LEU A 1 513 ? 6.656 12.625 -0.144 1 94.44 513 LEU A C 1
ATOM 3999 O O . LEU A 1 513 ? 7.32 13.641 0.095 1 94.44 513 LEU A O 1
ATOM 4003 N N . TRP A 1 514 ? 7.141 11.445 -0.474 1 93.75 514 TRP A N 1
ATOM 4004 C CA . TRP A 1 514 ? 8.57 11.219 -0.282 1 93.75 514 TRP A CA 1
ATOM 4005 C C . TRP A 1 514 ? 9.258 10.945 -1.613 1 93.75 514 TRP A C 1
ATOM 4007 O O . TRP A 1 514 ? 8.672 10.344 -2.514 1 93.75 514 TRP A O 1
ATOM 4017 N N . PRO A 1 515 ? 10.469 11.43 -1.696 1 94.06 515 PRO A N 1
ATOM 4018 C CA . PRO A 1 515 ? 11.312 12.07 -0.688 1 94.06 515 PRO A CA 1
ATOM 4019 C C . PRO A 1 515 ? 11.18 13.594 -0.688 1 94.06 515 PRO A C 1
ATOM 4021 O O . PRO A 1 515 ? 12.008 14.289 -0.09 1 94.06 515 PRO A O 1
ATOM 4024 N N . ARG A 1 516 ? 10.188 14.148 -1.302 1 94.81 516 ARG A N 1
ATOM 4025 C CA . ARG A 1 516 ? 10.078 15.594 -1.471 1 94.81 516 ARG A CA 1
ATOM 4026 C C . ARG A 1 516 ? 9.977 16.297 -0.122 1 94.81 516 ARG A C 1
ATOM 4028 O O . ARG A 1 516 ? 10.672 17.281 0.125 1 94.81 516 ARG A O 1
ATOM 4035 N N . ALA A 1 517 ? 9.18 15.797 0.765 1 97.75 517 ALA A N 1
ATOM 4036 C CA . ALA A 1 517 ? 9.055 16.406 2.088 1 97.75 517 ALA A CA 1
ATOM 4037 C C . ALA A 1 517 ? 10.367 16.297 2.863 1 97.75 517 ALA A C 1
ATOM 4039 O O . ALA A 1 517 ? 10.648 17.141 3.719 1 97.75 517 ALA A O 1
ATOM 4040 N N . ALA A 1 518 ? 11.148 15.305 2.588 1 98.12 518 ALA A N 1
ATOM 4041 C CA . ALA A 1 518 ? 12.445 15.148 3.248 1 98.12 518 ALA A CA 1
ATOM 4042 C C . ALA A 1 518 ? 13.391 16.281 2.869 1 98.12 518 ALA A C 1
ATOM 4044 O O . ALA A 1 518 ? 14.242 16.672 3.666 1 98.12 518 ALA A O 1
ATOM 4045 N N . ALA A 1 519 ? 13.273 16.75 1.646 1 97.56 519 ALA A N 1
ATOM 4046 C CA . ALA A 1 519 ? 14.094 17.875 1.215 1 97.56 519 ALA A CA 1
ATOM 4047 C C . ALA A 1 519 ? 13.859 19.094 2.105 1 97.56 519 ALA A C 1
ATOM 4049 O O . ALA A 1 519 ? 14.812 19.719 2.57 1 97.56 519 ALA A O 1
ATOM 4050 N N . MET A 1 520 ? 12.633 19.391 2.377 1 98.06 520 MET A N 1
ATOM 4051 C CA . MET A 1 520 ? 12.305 20.5 3.279 1 98.06 520 MET A CA 1
ATOM 4052 C C . MET A 1 520 ? 12.82 20.219 4.688 1 98.06 520 MET A C 1
ATOM 4054 O O . MET A 1 520 ? 13.352 21.109 5.344 1 98.06 520 MET A O 1
ATOM 4058 N N . ALA A 1 521 ? 12.664 18.984 5.133 1 98.69 521 ALA A N 1
ATOM 4059 C CA . ALA A 1 521 ? 13.07 18.609 6.484 1 98.69 521 ALA A CA 1
ATOM 4060 C C . ALA A 1 521 ? 14.531 18.969 6.738 1 98.69 521 ALA A C 1
ATOM 4062 O O . ALA A 1 521 ? 14.867 19.531 7.789 1 98.69 521 ALA A O 1
ATOM 4063 N N . GLU A 1 522 ? 15.375 18.703 5.801 1 98.44 522 GLU A N 1
ATOM 4064 C CA . GLU A 1 522 ? 16.781 19.016 5.992 1 98.44 522 GLU A CA 1
ATOM 4065 C C . GLU A 1 522 ? 17.016 20.531 6.051 1 98.44 522 GLU A C 1
ATOM 4067 O O . GLU A 1 522 ? 17.797 21 6.871 1 98.44 522 GLU A O 1
ATOM 4072 N N . ARG A 1 523 ? 16.328 21.25 5.238 1 97.62 523 ARG A N 1
ATOM 4073 C CA . ARG A 1 523 ? 16.484 22.703 5.215 1 97.62 523 ARG A CA 1
ATOM 4074 C C . ARG A 1 523 ? 16.078 23.312 6.547 1 97.62 523 ARG A C 1
ATOM 4076 O O . ARG A 1 523 ? 16.625 24.359 6.949 1 97.62 523 ARG A O 1
ATOM 4083 N N . LEU A 1 524 ? 15.227 22.688 7.207 1 98.44 524 LEU A N 1
ATOM 4084 C CA . LEU A 1 524 ? 14.695 23.219 8.461 1 98.44 524 LEU A CA 1
ATOM 4085 C C . LEU A 1 524 ? 15.461 22.656 9.656 1 98.44 524 LEU A C 1
ATOM 4087 O O . LEU A 1 524 ? 15.32 23.156 10.773 1 98.44 524 LEU A O 1
ATOM 4091 N N . TRP A 1 525 ? 16.25 21.641 9.477 1 98.56 525 TRP A N 1
ATOM 4092 C CA . TRP A 1 525 ? 16.969 21 10.562 1 98.56 525 TRP A CA 1
ATOM 4093 C C . TRP A 1 525 ? 18.453 21.406 10.555 1 98.56 525 TRP A C 1
ATOM 4095 O O . TRP A 1 525 ? 19 21.781 11.586 1 98.56 525 TRP A O 1
ATOM 4105 N N . SER A 1 526 ? 19.062 21.406 9.461 1 98.19 526 SER A N 1
ATOM 4106 C CA . SER A 1 526 ? 20.516 21.469 9.312 1 98.19 526 SER A CA 1
ATOM 4107 C C . SER A 1 526 ? 21 22.906 9.242 1 98.19 526 SER A C 1
ATOM 4109 O O . SER A 1 526 ? 20.234 23.812 8.891 1 98.19 526 SER A O 1
ATOM 4111 N N . PRO A 1 527 ? 22.25 23.125 9.594 1 96.81 527 PRO A N 1
ATOM 4112 C CA . PRO A 1 527 ? 22.812 24.469 9.43 1 96.81 527 PRO A CA 1
ATOM 4113 C C . PRO A 1 527 ? 22.656 25 8 1 96.81 527 PRO A C 1
ATOM 4115 O O . PRO A 1 527 ? 22.938 24.281 7.039 1 96.81 527 PRO A O 1
ATOM 4118 N N . ALA A 1 528 ? 22.219 26.25 7.918 1 95.31 528 ALA A N 1
ATOM 4119 C CA . ALA A 1 528 ? 21.875 26.844 6.629 1 95.31 528 ALA A CA 1
ATOM 4120 C C . ALA A 1 528 ? 23.078 26.812 5.684 1 95.31 528 ALA A C 1
ATOM 4122 O O . ALA A 1 528 ? 22.922 26.531 4.492 1 95.31 528 ALA A O 1
ATOM 4123 N N . ASP A 1 529 ? 24.266 27 6.172 1 94.19 529 ASP A N 1
ATOM 4124 C CA . ASP A 1 529 ? 25.453 27.125 5.34 1 94.19 529 ASP A CA 1
ATOM 4125 C C . ASP A 1 529 ? 25.891 25.766 4.801 1 94.19 529 ASP A C 1
ATOM 4127 O O . ASP A 1 529 ? 26.531 25.688 3.748 1 94.19 529 ASP A O 1
ATOM 4131 N N . ALA A 1 530 ? 25.5 24.703 5.48 1 94.31 530 ALA A N 1
ATOM 4132 C CA . ALA A 1 530 ? 25.922 23.359 5.082 1 94.31 530 ALA A CA 1
ATOM 4133 C C . ALA A 1 530 ? 24.969 22.75 4.062 1 94.31 530 ALA A C 1
ATOM 4135 O O . ALA A 1 530 ? 25.25 21.703 3.477 1 94.31 530 ALA A O 1
ATOM 4136 N N . THR A 1 531 ? 23.844 23.438 3.809 1 94 531 THR A N 1
ATOM 4137 C CA . THR A 1 531 ? 22.797 22.828 3 1 94 531 THR A CA 1
ATOM 4138 C C . THR A 1 531 ? 22.312 23.781 1.912 1 94 531 THR A C 1
ATOM 4140 O O . THR A 1 531 ? 21.109 23.891 1.664 1 94 531 THR A O 1
ATOM 4143 N N . LYS A 1 532 ? 23.203 24.375 1.229 1 91.06 532 LYS A N 1
ATOM 4144 C CA . LYS A 1 532 ? 22.891 25.344 0.183 1 91.06 532 LYS A CA 1
ATOM 4145 C C . LYS A 1 532 ? 22.781 24.672 -1.18 1 91.06 532 LYS A C 1
ATOM 4147 O O . LYS A 1 532 ? 22.219 25.234 -2.115 1 91.06 532 LYS A O 1
ATOM 4152 N N . SER A 1 533 ? 23.344 23.453 -1.257 1 93.69 533 SER A N 1
ATOM 4153 C CA . SER A 1 533 ? 23.422 22.797 -2.559 1 93.69 533 SER A CA 1
ATOM 4154 C C . SER A 1 533 ? 22.578 21.531 -2.588 1 93.69 533 SER A C 1
ATOM 4156 O O . SER A 1 533 ? 22.891 20.547 -1.913 1 93.69 533 SER A O 1
ATOM 4158 N N . ALA A 1 534 ? 21.562 21.578 -3.432 1 94.12 534 ALA A N 1
ATOM 4159 C CA . ALA A 1 534 ? 20.766 20.359 -3.645 1 94.12 534 ALA A CA 1
ATOM 4160 C C . ALA A 1 534 ? 21.609 19.25 -4.242 1 94.12 534 ALA A C 1
ATOM 4162 O O . ALA A 1 534 ? 21.422 18.078 -3.906 1 94.12 534 ALA A O 1
ATOM 4163 N N . GLU A 1 535 ? 22.516 19.578 -5.098 1 92.75 535 GLU A N 1
ATOM 4164 C CA . GLU A 1 535 ? 23.391 18.609 -5.734 1 92.75 535 GLU A CA 1
ATOM 4165 C C . GLU A 1 535 ? 24.234 17.859 -4.703 1 92.75 535 GLU A C 1
ATOM 4167 O O . GLU A 1 535 ? 24.422 16.641 -4.801 1 92.75 535 GLU A O 1
ATOM 4172 N N . ALA A 1 536 ? 24.672 18.578 -3.77 1 93.44 536 ALA A N 1
ATOM 4173 C CA . ALA A 1 536 ? 25.5 17.984 -2.729 1 93.44 536 ALA A CA 1
ATOM 4174 C C . ALA A 1 536 ? 24.672 17.078 -1.824 1 93.44 536 ALA A C 1
ATOM 4176 O O . ALA A 1 536 ? 25.203 16.125 -1.237 1 93.44 536 ALA A O 1
ATOM 4177 N N . ALA A 1 537 ? 23.391 17.359 -1.76 1 95.5 537 ALA A N 1
ATOM 4178 C CA . ALA A 1 537 ? 22.516 16.609 -0.873 1 95.5 537 ALA A CA 1
ATOM 4179 C C . ALA A 1 537 ? 22.031 15.312 -1.54 1 95.5 537 ALA A C 1
ATOM 4181 O O . ALA A 1 537 ? 21.562 14.391 -0.864 1 95.5 537 ALA A O 1
ATOM 4182 N N . ARG A 1 538 ? 22.125 15.234 -2.812 1 93.75 538 ARG A N 1
ATOM 4183 C CA . ARG A 1 538 ? 21.469 14.203 -3.619 1 93.75 538 ARG A CA 1
ATOM 4184 C C . ARG A 1 538 ? 21.891 12.812 -3.174 1 93.75 538 ARG A C 1
ATOM 4186 O O . ARG A 1 538 ? 21.047 11.938 -2.965 1 93.75 538 ARG A O 1
ATOM 4193 N N . PRO A 1 539 ? 23.219 12.539 -2.961 1 89.62 539 PRO A N 1
ATOM 4194 C CA . PRO A 1 539 ? 23.594 11.18 -2.574 1 89.62 539 PRO A CA 1
ATOM 4195 C C . PRO A 1 539 ? 22.969 10.75 -1.246 1 89.62 539 PRO A C 1
ATOM 4197 O O . PRO A 1 539 ? 22.594 9.594 -1.085 1 89.62 539 PRO A O 1
ATOM 4200 N N . ARG A 1 540 ? 22.859 11.656 -0.343 1 92.38 540 ARG A N 1
ATOM 4201 C CA . ARG A 1 540 ? 22.266 11.336 0.95 1 92.38 540 ARG A CA 1
ATOM 4202 C C . ARG A 1 540 ? 20.766 11.102 0.816 1 92.38 540 ARG A C 1
ATOM 4204 O O . ARG A 1 540 ? 20.203 10.219 1.477 1 92.38 540 ARG A O 1
ATOM 4211 N N . LEU A 1 541 ? 20.172 11.875 -0.03 1 94.12 541 LEU A N 1
ATOM 4212 C CA . LEU A 1 541 ? 18.75 11.711 -0.252 1 94.12 541 LEU A CA 1
ATOM 4213 C C . LEU A 1 541 ? 18.453 10.383 -0.945 1 94.12 541 LEU A C 1
ATOM 4215 O O . LEU A 1 541 ? 17.453 9.734 -0.646 1 94.12 541 LEU A O 1
ATOM 4219 N N . GLU A 1 542 ? 19.297 9.992 -1.888 1 87.88 542 GLU A N 1
ATOM 4220 C CA . GLU A 1 542 ? 19.172 8.695 -2.547 1 87.88 542 GLU A CA 1
ATOM 4221 C C . GLU A 1 542 ? 19.25 7.551 -1.537 1 87.88 542 GLU A C 1
ATOM 4223 O O . GLU A 1 542 ? 18.5 6.574 -1.638 1 87.88 542 GLU A O 1
ATOM 4228 N N . ARG A 1 543 ? 20.125 7.684 -0.637 1 86.56 543 ARG A N 1
ATOM 4229 C CA . ARG A 1 543 ? 20.234 6.672 0.41 1 86.56 543 ARG A CA 1
ATOM 4230 C C . ARG A 1 543 ? 18.969 6.613 1.252 1 86.56 543 ARG A C 1
ATOM 4232 O O . ARG A 1 543 ? 18.516 5.527 1.628 1 86.56 543 ARG A O 1
ATOM 4239 N N . LEU A 1 544 ? 18.453 7.77 1.585 1 91.06 544 LEU A N 1
ATOM 4240 C CA . LEU A 1 544 ? 17.188 7.801 2.322 1 91.06 544 LEU A CA 1
ATOM 4241 C C . LEU A 1 544 ? 16.094 7.094 1.543 1 91.06 544 LEU A C 1
ATOM 4243 O O . LEU A 1 544 ? 15.312 6.324 2.115 1 91.06 544 LEU A O 1
ATOM 4247 N N . VAL A 1 545 ? 15.984 7.367 0.259 1 87.88 545 VAL A N 1
ATOM 4248 C CA . VAL A 1 545 ? 14.977 6.738 -0.591 1 87.88 545 VAL A CA 1
ATOM 4249 C C . VAL A 1 545 ? 15.109 5.219 -0.513 1 87.88 545 VAL A C 1
ATOM 4251 O O . VAL A 1 545 ? 14.117 4.512 -0.323 1 87.88 545 VAL A O 1
ATOM 4254 N N . ALA A 1 546 ? 16.297 4.766 -0.597 1 79.69 546 ALA A N 1
ATOM 4255 C CA . ALA A 1 546 ? 16.547 3.33 -0.512 1 79.69 546 ALA A CA 1
ATOM 4256 C C . ALA A 1 546 ? 16.094 2.773 0.837 1 79.69 546 ALA A C 1
ATOM 4258 O O . ALA A 1 546 ? 15.516 1.688 0.907 1 79.69 546 ALA A O 1
ATOM 4259 N N . GLN A 1 547 ? 16.359 3.516 1.836 1 82.88 547 GLN A N 1
ATOM 4260 C CA . GLN A 1 547 ? 15.977 3.086 3.18 1 82.88 547 GLN A CA 1
ATOM 4261 C C . GLN A 1 547 ? 14.461 3.031 3.334 1 82.88 547 GLN A C 1
ATOM 4263 O O . GLN A 1 547 ? 13.93 2.131 3.988 1 82.88 547 GLN A O 1
ATOM 4268 N N . LEU A 1 548 ? 13.797 4.004 2.822 1 87.12 548 LEU A N 1
ATOM 4269 C CA . LEU A 1 548 ? 12.344 4.027 2.889 1 87.12 548 LEU A CA 1
ATOM 4270 C C . LEU A 1 548 ? 11.75 2.84 2.135 1 87.12 548 LEU A C 1
ATOM 4272 O O . LEU A 1 548 ? 10.789 2.223 2.6 1 87.12 548 LEU A O 1
ATOM 4276 N N . GLU A 1 549 ? 12.328 2.518 1.021 1 77.06 549 GLU A N 1
ATOM 4277 C CA . GLU A 1 549 ? 11.859 1.371 0.247 1 77.06 549 GLU A CA 1
ATOM 4278 C C . GLU A 1 549 ? 12.016 0.075 1.038 1 77.06 549 GLU A C 1
ATOM 4280 O O . GLU A 1 549 ? 11.125 -0.779 1.014 1 77.06 549 GLU A O 1
ATOM 4285 N N . LEU A 1 550 ? 13.141 -0.001 1.686 1 72.56 550 LEU A N 1
ATOM 4286 C CA . LEU A 1 550 ? 13.406 -1.198 2.475 1 72.56 550 LEU A CA 1
ATOM 4287 C C . LEU A 1 550 ? 12.398 -1.339 3.611 1 72.56 550 LEU A C 1
ATOM 4289 O O . LEU A 1 550 ? 12.164 -2.445 4.102 1 72.56 550 LEU A O 1
ATOM 4293 N N . ARG A 1 551 ? 11.82 -0.252 3.928 1 76.62 551 ARG A N 1
ATOM 4294 C CA . ARG A 1 551 ? 10.852 -0.248 5.027 1 76.62 551 ARG A CA 1
ATOM 4295 C C . ARG A 1 551 ? 9.43 -0.42 4.508 1 76.62 551 ARG A C 1
ATOM 4297 O O . ARG A 1 551 ? 8.469 -0.252 5.258 1 76.62 551 ARG A O 1
ATOM 4304 N N . GLY A 1 552 ? 9.336 -0.657 3.275 1 72.06 552 GLY A N 1
ATOM 4305 C CA . GLY A 1 552 ? 8.047 -1 2.701 1 72.06 552 GLY A CA 1
ATOM 4306 C C . GLY A 1 552 ? 7.34 0.186 2.07 1 72.06 552 GLY A C 1
ATOM 4307 O O . GLY A 1 552 ? 6.211 0.058 1.586 1 72.06 552 GLY A O 1
ATOM 4308 N N . LEU A 1 553 ? 7.977 1.313 2.117 1 83.06 553 LEU A N 1
ATOM 4309 C CA . LEU A 1 553 ? 7.406 2.484 1.46 1 83.06 553 LEU A CA 1
ATOM 4310 C C . LEU A 1 553 ? 7.742 2.488 -0.028 1 83.06 553 LEU A C 1
ATOM 4312 O O . LEU A 1 553 ? 8.555 1.685 -0.488 1 83.06 553 LEU A O 1
ATOM 4316 N N . ARG A 1 554 ? 7.023 3.385 -0.705 1 78.88 554 ARG A N 1
ATOM 4317 C CA . ARG A 1 554 ? 7.25 3.543 -2.137 1 78.88 554 ARG A CA 1
ATOM 4318 C C . ARG A 1 554 ? 7.449 5.012 -2.502 1 78.88 554 ARG A C 1
ATOM 4320 O O . ARG A 1 554 ? 6.633 5.598 -3.215 1 78.88 554 ARG A O 1
ATOM 4327 N N . PRO A 1 555 ? 8.57 5.461 -2.061 1 87.06 555 PRO A N 1
ATOM 4328 C CA . PRO A 1 555 ? 8.867 6.848 -2.424 1 87.06 555 PRO A CA 1
ATOM 4329 C C . PRO A 1 555 ? 9.117 7.023 -3.92 1 87.06 555 PRO A C 1
ATOM 4331 O O . PRO A 1 555 ? 9.445 6.059 -4.613 1 87.06 555 PRO A O 1
ATOM 4334 N N . SER A 1 556 ? 8.875 8.211 -4.418 1 80.38 556 SER A N 1
ATOM 4335 C CA . SER A 1 556 ? 9.195 8.492 -5.812 1 80.38 556 SER A CA 1
ATOM 4336 C C . SER A 1 556 ? 10.703 8.523 -6.035 1 80.38 556 SER A C 1
ATOM 4338 O O . SER A 1 556 ? 11.461 8.898 -5.141 1 80.38 556 SER A O 1
ATOM 4340 N N . PRO A 1 557 ? 11.156 8.102 -7.246 1 74.81 557 PRO A N 1
ATOM 4341 C CA . PRO A 1 557 ? 12.555 8.383 -7.594 1 74.81 557 PRO A CA 1
ATOM 4342 C C . PRO A 1 557 ? 12.867 9.875 -7.625 1 74.81 557 PRO A C 1
ATOM 4344 O O . PRO A 1 557 ? 11.969 10.695 -7.773 1 74.81 557 PRO A O 1
ATOM 4347 N N . LEU A 1 558 ? 14.211 10.188 -7.383 1 81.88 558 LEU A N 1
ATOM 4348 C CA . LEU A 1 558 ? 14.602 11.586 -7.297 1 81.88 558 LEU A CA 1
ATOM 4349 C C . LEU A 1 558 ? 14.352 12.305 -8.617 1 81.88 558 LEU A C 1
ATOM 4351 O O . LEU A 1 558 ? 13.977 13.484 -8.625 1 81.88 558 LEU A O 1
ATOM 4355 N N . ASP A 1 559 ? 14.805 11.664 -9.75 1 67.69 559 ASP A N 1
ATOM 4356 C CA . ASP A 1 559 ? 14.656 12.312 -11.047 1 67.69 559 ASP A CA 1
ATOM 4357 C C . ASP A 1 559 ? 13.25 12.094 -11.609 1 67.69 559 ASP A C 1
ATOM 4359 O O . ASP A 1 559 ? 13.07 11.367 -12.586 1 67.69 559 ASP A O 1
ATOM 4363 N N . PHE A 1 560 ? 12.258 12.406 -10.844 1 55.28 560 PHE A N 1
ATOM 4364 C CA . PHE A 1 560 ? 10.836 12.719 -10.891 1 55.28 560 PHE A CA 1
ATOM 4365 C C . PHE A 1 560 ? 10 11.453 -11.062 1 55.28 560 PHE A C 1
ATOM 4367 O O . PHE A 1 560 ? 10.422 10.516 -11.75 1 55.28 560 PHE A O 1
ATOM 4374 N N . PRO A 1 561 ? 8.82 11.523 -10.375 1 53.16 561 PRO A N 1
ATOM 4375 C CA . PRO A 1 561 ? 7.738 10.555 -10.211 1 53.16 561 PRO A CA 1
ATOM 4376 C C . PRO A 1 561 ? 7.055 10.195 -11.531 1 53.16 561 PRO A C 1
ATOM 4378 O O . PRO A 1 561 ? 6.418 11.055 -12.148 1 53.16 561 PRO A O 1
ATOM 4381 N N . ASN A 1 562 ? 7.77 9.406 -12.398 1 57.28 562 ASN A N 1
ATOM 4382 C CA . ASN A 1 562 ? 7.043 8.898 -13.555 1 57.28 562 ASN A CA 1
ATOM 4383 C C . ASN A 1 562 ? 6.27 7.625 -13.219 1 57.28 562 ASN A C 1
ATOM 4385 O O . ASN A 1 562 ? 6.855 6.641 -12.758 1 57.28 562 ASN A O 1
ATOM 4389 N N . PHE A 1 563 ? 4.965 7.848 -13.258 1 60.81 563 PHE A N 1
ATOM 4390 C CA . PHE A 1 563 ? 4.109 6.707 -12.953 1 60.81 563 PHE A CA 1
ATOM 4391 C C . PHE A 1 563 ? 4.48 5.508 -13.812 1 60.81 563 PHE A C 1
ATOM 4393 O O . PHE A 1 563 ? 4.109 4.375 -13.5 1 60.81 563 PHE A O 1
ATOM 4400 N N . LYS A 1 564 ? 5.332 5.793 -14.844 1 63.41 564 LYS A N 1
ATOM 4401 C CA . LYS A 1 564 ? 5.812 4.699 -15.688 1 63.41 564 LYS A CA 1
ATOM 4402 C C . LYS A 1 564 ? 6.703 3.75 -14.891 1 63.41 564 LYS A C 1
ATOM 4404 O O . LYS A 1 564 ? 6.84 2.576 -15.25 1 63.41 564 LYS A O 1
ATOM 4409 N N . TYR A 1 565 ? 7.152 4.32 -13.914 1 69.31 565 TYR A N 1
ATOM 4410 C CA . TYR A 1 565 ? 8.016 3.535 -13.047 1 69.31 565 TYR A CA 1
ATOM 4411 C C . TYR A 1 565 ? 7.254 2.371 -12.422 1 69.31 565 TYR A C 1
ATOM 4413 O O . TYR A 1 565 ? 7.84 1.333 -12.109 1 69.31 565 TYR A O 1
ATOM 4421 N N . PHE A 1 566 ? 5.914 2.574 -12.453 1 72.62 566 PHE A N 1
ATOM 4422 C CA . PHE A 1 566 ? 5.098 1.534 -11.844 1 72.62 566 PHE A CA 1
ATOM 4423 C C . PHE A 1 566 ? 4.969 0.333 -12.766 1 72.62 566 PHE A C 1
ATOM 4425 O O . PHE A 1 566 ? 4.574 -0.752 -12.336 1 72.62 566 PHE A O 1
ATOM 4432 N N . LEU A 1 567 ? 5.398 0.516 -14.07 1 75.69 567 LEU A N 1
ATOM 4433 C CA . LEU A 1 567 ? 5.148 -0.505 -15.078 1 75.69 567 LEU A CA 1
ATOM 4434 C C . LEU A 1 567 ? 6.438 -1.221 -15.461 1 75.69 567 LEU A C 1
ATOM 4436 O O . LEU A 1 567 ? 6.516 -1.839 -16.531 1 75.69 567 LEU A O 1
ATOM 4440 N N . LEU A 1 568 ? 7.512 -1.112 -14.625 1 78.25 568 LEU A N 1
ATOM 4441 C CA . LEU A 1 568 ? 8.781 -1.78 -14.883 1 78.25 568 LEU A CA 1
ATOM 4442 C C . LEU A 1 568 ? 9.102 -2.787 -13.781 1 78.25 568 LEU A C 1
ATOM 4444 O O . LEU A 1 568 ? 8.773 -2.561 -12.617 1 78.25 568 LEU A O 1
ATOM 4448 N N . PRO A 1 569 ? 9.75 -3.928 -14.234 1 85.38 569 PRO A N 1
ATOM 4449 C CA . PRO A 1 569 ? 10.25 -4.812 -13.18 1 85.38 569 PRO A CA 1
ATOM 4450 C C . PRO A 1 569 ? 11.266 -4.129 -12.266 1 85.38 569 PRO A C 1
ATOM 4452 O O . PRO A 1 569 ? 12.023 -3.266 -12.719 1 85.38 569 PRO A O 1
ATOM 4455 N N . GLN A 1 570 ? 11.281 -4.453 -11.016 1 84.19 570 GLN A N 1
ATOM 4456 C CA . GLN A 1 570 ? 12.273 -3.953 -10.07 1 84.19 570 GLN A CA 1
ATOM 4457 C C . GLN A 1 570 ? 13.688 -4.215 -10.57 1 84.19 570 GLN A C 1
ATOM 4459 O O . GLN A 1 570 ? 14.602 -3.428 -10.305 1 84.19 570 GLN A O 1
ATOM 4464 N N . TRP A 1 571 ? 13.852 -5.258 -11.383 1 87.38 571 TRP A N 1
ATOM 4465 C CA . TRP A 1 571 ? 15.133 -5.629 -11.977 1 87.38 571 TRP A CA 1
ATOM 4466 C C . TRP A 1 571 ? 15.711 -4.473 -12.781 1 87.38 571 TRP A C 1
ATOM 4468 O O . TRP A 1 571 ? 16.938 -4.289 -12.82 1 87.38 571 TRP A O 1
ATOM 4478 N N . CYS A 1 572 ? 14.969 -3.658 -13.344 1 83.62 572 CYS A N 1
ATOM 4479 C CA . CYS A 1 572 ? 15.375 -2.553 -14.203 1 83.62 572 CYS A CA 1
ATOM 4480 C C . CYS A 1 572 ? 16.062 -1.458 -13.391 1 83.62 572 CYS A C 1
ATOM 4482 O O . CYS A 1 572 ? 16.719 -0.584 -13.953 1 83.62 572 CYS A O 1
ATOM 4484 N N . ASP A 1 573 ? 15.859 -1.521 -12.094 1 75.5 573 ASP A N 1
ATOM 4485 C CA . ASP A 1 573 ? 16.484 -0.501 -11.25 1 75.5 573 ASP A CA 1
ATOM 4486 C C . ASP A 1 573 ? 18 -0.581 -11.32 1 75.5 573 ASP A C 1
ATOM 4488 O O . ASP A 1 573 ? 18.688 0.429 -11.156 1 75.5 573 ASP A O 1
ATOM 4492 N N . THR A 1 574 ? 18.578 -1.823 -11.594 1 77.19 574 THR A N 1
ATOM 4493 C CA . THR A 1 574 ? 20.031 -1.995 -11.516 1 77.19 574 THR A CA 1
ATOM 4494 C C . THR A 1 574 ? 20.547 -2.73 -12.75 1 77.19 574 THR A C 1
ATOM 4496 O O . THR A 1 574 ? 21.766 -2.92 -12.898 1 77.19 574 THR A O 1
ATOM 4499 N N . ALA A 1 575 ? 19.625 -3.113 -13.617 1 86.25 575 ALA A N 1
ATOM 4500 C CA . ALA A 1 575 ? 20.031 -3.889 -14.789 1 86.25 575 ALA A CA 1
ATOM 4501 C C . ALA A 1 575 ? 20.875 -3.045 -15.742 1 86.25 575 ALA A C 1
ATOM 4503 O O . ALA A 1 575 ? 20.609 -1.855 -15.93 1 86.25 575 ALA A O 1
ATOM 4504 N N . PRO A 1 576 ? 21.953 -3.68 -16.234 1 85.62 576 PRO A N 1
ATOM 4505 C CA . PRO A 1 576 ? 22.609 -2.99 -17.359 1 85.62 576 PRO A CA 1
ATOM 4506 C C . PRO A 1 576 ? 21.688 -2.852 -18.562 1 85.62 576 PRO A C 1
ATOM 4508 O O . PRO A 1 576 ? 20.656 -3.51 -18.641 1 85.62 576 PRO A O 1
ATOM 4511 N N . PRO A 1 577 ? 22 -1.998 -19.516 1 87.25 577 PRO A N 1
ATOM 4512 C CA . PRO A 1 577 ? 21.172 -1.872 -20.719 1 87.25 577 PRO A CA 1
ATOM 4513 C C . PRO A 1 577 ? 20.953 -3.209 -21.422 1 87.25 577 PRO A C 1
ATOM 4515 O O . PRO A 1 577 ? 21.875 -3.996 -21.578 1 87.25 577 PRO A O 1
ATOM 4518 N N . GLN A 1 578 ? 19.797 -3.445 -21.766 1 89.12 578 GLN A N 1
ATOM 4519 C CA . GLN A 1 578 ? 19.375 -4.664 -22.438 1 89.12 578 GLN A CA 1
ATOM 4520 C C . GLN A 1 578 ? 18.766 -4.352 -23.797 1 89.12 578 GLN A C 1
ATOM 4522 O O . GLN A 1 578 ? 17.562 -4.543 -24 1 89.12 578 GLN A O 1
ATOM 4527 N N . PRO A 1 579 ? 19.562 -4 -24.781 1 87.69 579 PRO A N 1
ATOM 4528 C CA . PRO A 1 579 ? 19.016 -3.645 -26.078 1 87.69 579 PRO A CA 1
ATOM 4529 C C . PRO A 1 579 ? 18.438 -4.848 -26.828 1 87.69 579 PRO A C 1
ATOM 4531 O O . PRO A 1 579 ? 18.984 -5.949 -26.75 1 87.69 579 PRO A O 1
ATOM 4534 N N . ASP A 1 580 ? 17.312 -4.633 -27.484 1 84.75 580 ASP A N 1
ATOM 4535 C CA . ASP A 1 580 ? 16.781 -5.637 -28.391 1 84.75 580 ASP A CA 1
ATOM 4536 C C . ASP A 1 580 ? 17.438 -5.543 -29.766 1 84.75 580 ASP A C 1
ATOM 4538 O O . ASP A 1 580 ? 18.438 -4.84 -29.938 1 84.75 580 ASP A O 1
ATOM 4542 N N . SER A 1 581 ? 16.984 -6.297 -30.672 1 83.44 581 SER A N 1
ATOM 4543 C CA . SER A 1 581 ? 17.562 -6.34 -32 1 83.44 581 SER A CA 1
ATOM 4544 C C . SER A 1 581 ? 17.469 -4.984 -32.719 1 83.44 581 SER A C 1
ATOM 4546 O O . SER A 1 581 ? 18.234 -4.699 -33.625 1 83.44 581 SER A O 1
ATOM 4548 N N . GLU A 1 582 ? 16.594 -4.094 -32.25 1 81.38 582 GLU A N 1
ATOM 4549 C CA . GLU A 1 582 ? 16.438 -2.758 -32.812 1 81.38 582 GLU A CA 1
ATOM 4550 C C . GLU A 1 582 ? 17.219 -1.725 -32 1 81.38 582 GLU A C 1
ATOM 4552 O O . GLU A 1 582 ? 17.188 -0.531 -32.312 1 81.38 582 GLU A O 1
ATOM 4557 N N . GLY A 1 583 ? 17.891 -2.227 -31 1 82.06 583 GLY A N 1
ATOM 4558 C CA . GLY A 1 583 ? 18.703 -1.335 -30.203 1 82.06 583 GLY A CA 1
ATOM 4559 C C . GLY A 1 583 ? 17.938 -0.664 -29.078 1 82.06 583 GLY A C 1
ATOM 4560 O O . GLY A 1 583 ? 18.453 0.238 -28.422 1 82.06 583 GLY A O 1
ATOM 4561 N N . VAL A 1 584 ? 16.703 -1.142 -28.859 1 81.31 584 VAL A N 1
ATOM 4562 C CA . VAL A 1 584 ? 15.891 -0.531 -27.828 1 81.31 584 VAL A CA 1
ATOM 4563 C C . VAL A 1 584 ? 16.109 -1.271 -26.5 1 81.31 584 VAL A C 1
ATOM 4565 O O . VAL A 1 584 ? 15.945 -2.492 -26.438 1 81.31 584 VAL A O 1
ATOM 4568 N N . ASP A 1 585 ? 16.375 -0.452 -25.484 1 85.75 585 ASP A N 1
ATOM 4569 C CA . ASP A 1 585 ? 16.625 -1.028 -24.172 1 85.75 585 ASP A CA 1
ATOM 4570 C C . ASP A 1 585 ? 15.32 -1.519 -23.531 1 85.75 585 ASP A C 1
ATOM 4572 O O . ASP A 1 585 ? 14.328 -0.79 -23.5 1 85.75 585 ASP A O 1
ATOM 4576 N N . TYR A 1 586 ? 15.328 -2.693 -23 1 84.94 586 TYR A N 1
ATOM 4577 C CA . TYR A 1 586 ? 14.172 -3.293 -22.344 1 84.94 586 TYR A CA 1
ATOM 4578 C C . TYR A 1 586 ? 13.664 -2.414 -21.203 1 84.94 586 TYR A C 1
ATOM 4580 O O . TYR A 1 586 ? 12.461 -2.285 -21 1 84.94 586 TYR A O 1
ATOM 4588 N N . CYS A 1 587 ? 14.602 -1.784 -20.453 1 81.38 587 CYS A N 1
ATOM 4589 C CA . CYS A 1 587 ? 14.25 -1.034 -19.25 1 81.38 587 CYS A CA 1
ATOM 4590 C C . CYS A 1 587 ? 14 0.433 -19.578 1 81.38 587 CYS A C 1
ATOM 4592 O O . CYS A 1 587 ? 13.766 1.241 -18.672 1 81.38 587 CYS A O 1
ATOM 4594 N N . ALA A 1 588 ? 14.227 0.803 -20.859 1 71.06 588 ALA A N 1
ATOM 4595 C CA . ALA A 1 588 ? 13.922 2.18 -21.25 1 71.06 588 ALA A CA 1
ATOM 4596 C C . ALA A 1 588 ? 12.422 2.408 -21.328 1 71.06 588 ALA A C 1
ATOM 4598 O O . ALA A 1 588 ? 11.688 1.562 -21.844 1 71.06 588 ALA A O 1
ATOM 4599 N N . PRO A 1 589 ? 11.961 3.361 -20.547 1 54 589 PRO A N 1
ATOM 4600 C CA . PRO A 1 589 ? 10.516 3.623 -20.562 1 54 589 PRO A CA 1
ATOM 4601 C C . PRO A 1 589 ? 9.953 3.688 -21.984 1 54 589 PRO A C 1
ATOM 4603 O O . PRO A 1 589 ? 8.766 3.41 -22.188 1 54 589 PRO A O 1
ATOM 4606 N N . ALA A 1 590 ? 10.711 4.152 -23.078 1 44.03 590 ALA A N 1
ATOM 4607 C CA . ALA A 1 590 ? 10.211 4.344 -24.438 1 44.03 590 ALA A CA 1
ATOM 4608 C C . ALA A 1 590 ? 9.727 3.027 -25.047 1 44.03 590 ALA A C 1
ATOM 4610 O O . ALA A 1 590 ? 8.75 3.002 -25.797 1 44.03 590 ALA A O 1
ATOM 4611 N N . LYS A 1 591 ? 10.5 2.131 -25.031 1 44.69 591 LYS A N 1
ATOM 4612 C CA . LYS A 1 591 ? 10.164 0.911 -25.75 1 44.69 591 LYS A CA 1
ATOM 4613 C C . LYS A 1 591 ? 8.93 0.239 -25.156 1 44.69 591 LYS A C 1
ATOM 4615 O O . LYS A 1 591 ? 8.07 -0.263 -25.891 1 44.69 591 LYS A O 1
ATOM 4620 N N . LEU A 1 592 ? 9.125 0.012 -23.797 1 41.12 592 LEU A N 1
ATOM 4621 C CA . LEU A 1 592 ? 7.945 -0.66 -23.266 1 41.12 592 LEU A CA 1
ATOM 4622 C C . LEU A 1 592 ? 6.668 0.058 -23.688 1 41.12 592 LEU A C 1
ATOM 4624 O O . LEU A 1 592 ? 5.605 -0.559 -23.781 1 41.12 592 LEU A O 1
ATOM 4628 N N . TYR A 1 593 ? 6.895 1.475 -23.906 1 40.03 593 TYR A N 1
ATOM 4629 C CA . TYR A 1 593 ? 5.758 2.357 -24.125 1 40.03 593 TYR A CA 1
ATOM 4630 C C . TYR A 1 593 ? 5.875 3.059 -25.484 1 40.03 593 TYR A C 1
ATOM 4632 O O . TYR A 1 593 ? 5.344 4.156 -25.656 1 40.03 593 TYR A O 1
ATOM 4640 N N . ALA A 1 594 ? 6.734 2.656 -26.281 1 37.16 594 ALA A N 1
ATOM 4641 C CA . ALA A 1 594 ? 6.992 3.391 -27.516 1 37.16 594 ALA A CA 1
ATOM 4642 C C . ALA A 1 594 ? 5.703 3.973 -28.094 1 37.16 594 ALA A C 1
ATOM 4644 O O . ALA A 1 594 ? 5.703 5.07 -28.656 1 37.16 594 ALA A O 1
ATOM 4645 N N . ASP A 1 595 ? 4.809 3.131 -28.172 1 35.84 595 ASP A N 1
ATOM 4646 C CA . ASP A 1 595 ? 3.617 3.672 -28.812 1 35.84 595 ASP A CA 1
ATOM 4647 C C . ASP A 1 595 ? 2.711 4.363 -27.797 1 35.84 595 ASP A C 1
ATOM 4649 O O . ASP A 1 595 ? 1.544 4.641 -28.078 1 35.84 595 ASP A O 1
ATOM 4653 N N . VAL A 1 596 ? 3.139 4.289 -26.594 1 34.06 596 VAL A N 1
ATOM 4654 C CA . VAL A 1 596 ? 2.42 5.039 -25.562 1 34.06 596 VAL A CA 1
ATOM 4655 C C . VAL A 1 596 ? 2.922 6.48 -25.531 1 34.06 596 VAL A C 1
ATOM 4657 O O . VAL A 1 596 ? 4.129 6.723 -25.453 1 34.06 596 VAL A O 1
ATOM 4660 N N . ASP A 1 597 ? 2.328 7.352 -26.281 1 32.56 597 ASP A N 1
ATOM 4661 C CA . ASP A 1 597 ? 2.684 8.75 -26.047 1 32.56 597 ASP A CA 1
ATOM 4662 C C . ASP A 1 597 ? 2.881 9.023 -24.562 1 32.56 597 ASP A C 1
ATOM 4664 O O . ASP A 1 597 ? 1.909 9.211 -23.812 1 32.56 597 ASP A O 1
ATOM 4668 N N . LEU A 1 598 ? 3.928 8.586 -24.094 1 34.78 598 LEU A N 1
ATOM 4669 C CA . LEU A 1 598 ? 4.43 8.789 -22.734 1 34.78 598 LEU A CA 1
ATOM 4670 C C . LEU A 1 598 ? 4.465 10.273 -22.391 1 34.78 598 LEU A C 1
ATOM 4672 O O . LEU A 1 598 ? 4.84 10.641 -21.266 1 34.78 598 LEU A O 1
ATOM 4676 N N . SER A 1 599 ? 4.383 11.039 -23.484 1 35.22 599 SER A N 1
ATOM 4677 C CA . SER A 1 599 ? 4.402 12.469 -23.219 1 35.22 599 SER A CA 1
ATOM 4678 C C . SER A 1 599 ? 3.414 12.836 -22.109 1 35.22 599 SER A C 1
ATOM 4680 O O . SER A 1 599 ? 3.543 13.891 -21.484 1 35.22 599 SER A O 1
ATOM 4682 N N . VAL A 1 600 ? 2.514 12.016 -22.062 1 33.91 600 VAL A N 1
ATOM 4683 C CA . VAL A 1 600 ? 1.498 12.297 -21.047 1 33.91 600 VAL A CA 1
ATOM 4684 C C . VAL A 1 600 ? 2.102 12.156 -19.656 1 33.91 600 VAL A C 1
ATOM 4686 O O . VAL A 1 600 ? 1.771 12.922 -18.75 1 33.91 600 VAL A O 1
ATOM 4689 N N . PHE A 1 601 ? 2.795 11.094 -19.469 1 36.16 601 PHE A N 1
ATOM 4690 C CA . PHE A 1 601 ? 3.488 10.992 -18.188 1 36.16 601 PHE A CA 1
ATOM 4691 C C . PHE A 1 601 ? 4.598 12.039 -18.094 1 36.16 601 PHE A C 1
ATOM 4693 O O . PHE A 1 601 ? 4.93 12.5 -17 1 36.16 601 PHE A O 1
ATOM 4700 N N . ASP A 1 602 ? 5.18 12.234 -19.281 1 36.66 602 ASP A N 1
ATOM 4701 C CA . ASP A 1 602 ? 6.145 13.328 -19.281 1 36.66 602 ASP A CA 1
ATOM 4702 C C . ASP A 1 602 ? 5.5 14.633 -18.828 1 36.66 602 ASP A C 1
ATOM 4704 O O . ASP A 1 602 ? 6.152 15.469 -18.203 1 36.66 602 ASP A O 1
ATOM 4708 N N . ASN A 1 603 ? 4.324 14.82 -19.344 1 32.25 603 ASN A N 1
ATOM 4709 C CA . ASN A 1 603 ? 3.654 16.062 -18.969 1 32.25 603 ASN A CA 1
ATOM 4710 C C . ASN A 1 603 ? 3.162 16.031 -17.531 1 32.25 603 ASN A C 1
ATOM 4712 O O . ASN A 1 603 ? 2.666 17.031 -17 1 32.25 603 ASN A O 1
ATOM 4716 N N . LEU A 1 604 ? 2.773 14.93 -17.125 1 33.03 604 LEU A N 1
ATOM 4717 C CA . LEU A 1 604 ? 2.43 14.945 -15.703 1 33.03 604 LEU A CA 1
ATOM 4718 C C . LEU A 1 604 ? 3.604 15.438 -14.859 1 33.03 604 LEU A C 1
ATOM 4720 O O . LEU A 1 604 ? 3.422 15.852 -13.711 1 33.03 604 LEU A O 1
ATOM 4724 N N . VAL A 1 605 ? 4.918 14.969 -15.32 1 30.61 605 VAL A N 1
ATOM 4725 C CA . VAL A 1 605 ? 6.141 15.508 -14.727 1 30.61 605 VAL A CA 1
ATOM 4726 C C . VAL A 1 605 ? 6.758 16.531 -15.664 1 30.61 605 VAL A C 1
ATOM 4728 O O . VAL A 1 605 ? 6.688 16.391 -16.891 1 30.61 605 VAL A O 1
ATOM 4731 N N . GLY A 1 606 ? 6.445 17.734 -15.734 1 28.48 606 GLY A N 1
ATOM 4732 C CA . GLY A 1 606 ? 7.156 18.688 -16.578 1 28.48 606 GLY A CA 1
ATOM 4733 C C . GLY A 1 606 ? 8.438 18.125 -17.156 1 28.48 606 GLY A C 1
ATOM 4734 O O . GLY A 1 606 ? 8.961 17.125 -16.672 1 28.48 606 GLY A O 1
ATOM 4735 N N . PRO A 1 607 ? 8.68 18.391 -18.562 1 27.86 607 PRO A N 1
ATOM 4736 C CA . PRO A 1 607 ? 10.023 18.062 -19.047 1 27.86 607 PRO A CA 1
ATOM 4737 C C . PRO A 1 607 ? 11.094 18.172 -17.969 1 27.86 607 PRO A C 1
ATOM 4739 O O . PRO A 1 607 ? 11.102 19.156 -17.203 1 27.86 607 PRO A O 1
ATOM 4742 N N . ILE A 1 608 ? 11.508 17.031 -17.469 1 24.19 608 ILE A N 1
ATOM 4743 C CA . ILE A 1 608 ? 12.766 17.234 -16.766 1 24.19 608 ILE A CA 1
ATOM 4744 C C . ILE A 1 608 ? 13.797 17.859 -17.703 1 24.19 608 ILE A C 1
ATOM 4746 O O . ILE A 1 608 ? 13.969 17.406 -18.828 1 24.19 608 ILE A O 1
ATOM 4750 N N . MET B 1 1 ? -42.375 67.625 -0.637 1 15.55 1 MET B N 1
ATOM 4751 C CA . MET B 1 1 ? -43.156 68.562 0.164 1 15.55 1 MET B CA 1
ATOM 4752 C C . MET B 1 1 ? -43.625 67.938 1.45 1 15.55 1 MET B C 1
ATOM 4754 O O . MET B 1 1 ? -43.688 66.688 1.547 1 15.55 1 MET B O 1
ATOM 4758 N N . ARG B 1 2 ? -44.688 68.438 2.078 1 15.55 2 ARG B N 1
ATOM 4759 C CA . ARG B 1 2 ? -45 68.938 3.408 1 15.55 2 ARG B CA 1
ATOM 4760 C C . ARG B 1 2 ? -45.594 67.875 4.301 1 15.55 2 ARG B C 1
ATOM 4762 O O . ARG B 1 2 ? -45.969 66.812 3.816 1 15.55 2 ARG B O 1
ATOM 4769 N N . ARG B 1 3 ? -46.719 68.062 4.965 1 14.84 3 ARG B N 1
ATOM 4770 C CA . ARG B 1 3 ? -47.094 68.25 6.359 1 14.84 3 ARG B CA 1
ATOM 4771 C C . ARG B 1 3 ? -47.656 67 6.969 1 14.84 3 ARG B C 1
ATOM 4773 O O . ARG B 1 3 ? -48.094 66.125 6.246 1 14.84 3 ARG B O 1
ATOM 4780 N N . LEU B 1 4 ? -48.531 67.062 8.148 1 14.71 4 LEU B N 1
ATOM 4781 C CA . LEU B 1 4 ? -48.594 66.875 9.594 1 14.71 4 LEU B CA 1
ATOM 4782 C C . LEU B 1 4 ? -49.5 65.688 9.945 1 14.71 4 LEU B C 1
ATOM 4784 O O . LEU B 1 4 ? -49.094 64.812 10.719 1 14.71 4 LEU B O 1
ATOM 4788 N N . GLN B 1 5 ? -50.812 65.625 10.188 1 14.05 5 GLN B N 1
ATOM 4789 C CA . GLN B 1 5 ? -51.438 65.688 11.484 1 14.05 5 GLN B CA 1
ATOM 4790 C C . GLN B 1 5 ? -52 64.375 11.922 1 14.05 5 GLN B C 1
ATOM 4792 O O . GLN B 1 5 ? -52.562 63.594 11.109 1 14.05 5 GLN B O 1
ATOM 4797 N N . ALA B 1 6 ? -51.906 63.812 13.5 1 16.09 6 ALA B N 1
ATOM 4798 C CA . ALA B 1 6 ? -51.469 63.031 14.641 1 16.09 6 ALA B CA 1
ATOM 4799 C C . ALA B 1 6 ? -52.625 62.281 15.297 1 16.09 6 ALA B C 1
ATOM 4801 O O . ALA B 1 6 ? -52.438 61.688 16.359 1 16.09 6 ALA B O 1
ATOM 4802 N N . ARG B 1 7 ? -53.844 62.156 14.812 1 14.36 7 ARG B N 1
ATOM 4803 C CA . ARG B 1 7 ? -55 62.219 15.703 1 14.36 7 ARG B CA 1
ATOM 4804 C C . ARG B 1 7 ? -55.219 60.875 16.422 1 14.36 7 ARG B C 1
ATOM 4806 O O . ARG B 1 7 ? -54.719 59.844 15.977 1 14.36 7 ARG B O 1
ATOM 4813 N N . GLY B 1 8 ? -56.469 60.812 17.156 1 14.86 8 GLY B N 1
ATOM 4814 C CA . GLY B 1 8 ? -57 60.656 18.5 1 14.86 8 GLY B CA 1
ATOM 4815 C C . GLY B 1 8 ? -57.281 59.188 18.828 1 14.86 8 GLY B C 1
ATOM 4816 O O . GLY B 1 8 ? -57.156 58.312 17.969 1 14.86 8 GLY B O 1
ATOM 4817 N N . VAL B 1 9 ? -58.469 58.781 19.375 1 15.23 9 VAL B N 1
ATOM 4818 C CA . VAL B 1 9 ? -58.938 58.531 20.734 1 15.23 9 VAL B CA 1
ATOM 4819 C C . VAL B 1 9 ? -59.219 57.031 20.922 1 15.23 9 VAL B C 1
ATOM 4821 O O . VAL B 1 9 ? -58.812 56.438 21.922 1 15.23 9 VAL B O 1
ATOM 4824 N N . ARG B 1 10 ? -60.062 56.375 20.109 1 14.96 10 ARG B N 1
ATOM 4825 C CA . ARG B 1 10 ? -61.219 55.875 20.828 1 14.96 10 ARG B CA 1
ATOM 4826 C C . ARG B 1 10 ? -60.938 54.562 21.516 1 14.96 10 ARG B C 1
ATOM 4828 O O . ARG B 1 10 ? -60.125 53.781 21.047 1 14.96 10 ARG B O 1
ATOM 4835 N N . ALA B 1 11 ? -61.844 54.125 22.344 1 16.31 11 ALA B N 1
ATOM 4836 C CA . ALA B 1 11 ? -62.094 53.594 23.672 1 16.31 11 ALA B CA 1
ATOM 4837 C C . ALA B 1 11 ? -61.906 52.062 23.719 1 16.31 11 ALA B C 1
ATOM 4839 O O . ALA B 1 11 ? -61.875 51.438 22.672 1 16.31 11 ALA B O 1
ATOM 4840 N N . THR B 1 12 ? -62.531 51.469 24.547 1 15.09 12 THR B N 1
ATOM 4841 C CA . THR B 1 12 ? -62.312 50.75 25.797 1 15.09 12 THR B CA 1
ATOM 4842 C C . THR B 1 12 ? -62.406 49.219 25.594 1 15.09 12 THR B C 1
ATOM 4844 O O . THR B 1 12 ? -61.406 48.531 25.672 1 15.09 12 THR B O 1
ATOM 4847 N N . ALA B 1 13 ? -63.375 48.438 26.406 1 16.14 13 ALA B N 1
ATOM 4848 C CA . ALA B 1 13 ? -63.125 47.625 27.578 1 16.14 13 ALA B CA 1
ATOM 4849 C C . ALA B 1 13 ? -63.312 46.125 27.25 1 16.14 13 ALA B C 1
ATOM 4851 O O . ALA B 1 13 ? -62.625 45.281 27.812 1 16.14 13 ALA B O 1
ATOM 4852 N N . GLY B 1 14 ? -64.188 45.781 26.188 1 16.5 14 GLY B N 1
ATOM 4853 C CA . GLY B 1 14 ? -65.125 44.75 26.688 1 16.5 14 GLY B CA 1
ATOM 4854 C C . GLY B 1 14 ? -64.438 43.375 26.812 1 16.5 14 GLY B C 1
ATOM 4855 O O . GLY B 1 14 ? -63.375 43.156 26.266 1 16.5 14 GLY B O 1
ATOM 4856 N N . GLY B 1 15 ? -65.062 42.438 27.438 1 16.84 15 GLY B N 1
ATOM 4857 C CA . GLY B 1 15 ? -65 41.438 28.484 1 16.84 15 GLY B CA 1
ATOM 4858 C C . GLY B 1 15 ? -64.5 40.062 28 1 16.84 15 GLY B C 1
ATOM 4859 O O . GLY B 1 15 ? -63.656 39.438 28.609 1 16.84 15 GLY B O 1
ATOM 4860 N N . PRO B 1 16 ? -65.062 39.562 26.797 1 18.33 16 PRO B N 1
ATOM 4861 C CA . PRO B 1 16 ? -65.625 38.219 27.031 1 18.33 16 PRO B CA 1
ATOM 4862 C C . PRO B 1 16 ? -64.562 37.125 27.016 1 18.33 16 PRO B C 1
ATOM 4864 O O . PRO B 1 16 ? -63.469 37.281 26.406 1 18.33 16 PRO B O 1
ATOM 4867 N N . ARG B 1 17 ? -64.562 36.219 28.016 1 19.55 17 ARG B N 1
ATOM 4868 C CA . ARG B 1 17 ? -63.75 35.188 28.672 1 19.55 17 ARG B CA 1
ATOM 4869 C C . ARG B 1 17 ? -63.562 34 27.734 1 19.55 17 ARG B C 1
ATOM 4871 O O . ARG B 1 17 ? -64.438 33.156 27.562 1 19.55 17 ARG B O 1
ATOM 4878 N N . GLY B 1 18 ? -63.25 34.156 26.438 1 16.66 18 GLY B N 1
ATOM 4879 C CA . GLY B 1 18 ? -63.406 33 25.547 1 16.66 18 GLY B CA 1
ATOM 4880 C C . GLY B 1 18 ? -62.531 31.844 25.938 1 16.66 18 GLY B C 1
ATOM 4881 O O . GLY B 1 18 ? -61.406 32.031 26.422 1 16.66 18 GLY B O 1
ATOM 4882 N N . THR B 1 19 ? -63.188 30.734 26.219 1 19.56 19 THR B N 1
ATOM 4883 C CA . THR B 1 19 ? -62.906 29.406 26.734 1 19.56 19 THR B CA 1
ATOM 4884 C C . THR B 1 19 ? -61.812 28.719 25.922 1 19.56 19 THR B C 1
ATOM 4886 O O . THR B 1 19 ? -61.906 28.688 24.688 1 19.56 19 THR B O 1
ATOM 4889 N N . LEU B 1 20 ? -60.594 28.688 26.422 1 18.45 20 LEU B N 1
ATOM 4890 C CA . LEU B 1 20 ? -59.312 28.219 25.891 1 18.45 20 LEU B CA 1
ATOM 4891 C C . LEU B 1 20 ? -59.375 26.734 25.562 1 18.45 20 LEU B C 1
ATOM 4893 O O . LEU B 1 20 ? -59.5 25.891 26.453 1 18.45 20 LEU B O 1
ATOM 4897 N N . ALA B 1 21 ? -60.188 26.406 24.516 1 19.22 21 ALA B N 1
ATOM 4898 C CA . ALA B 1 21 ? -60.188 24.984 24.219 1 19.22 21 ALA B CA 1
ATOM 4899 C C . ALA B 1 21 ? -58.781 24.453 24.062 1 19.22 21 ALA B C 1
ATOM 4901 O O . ALA B 1 21 ? -57.938 25.078 23.391 1 19.22 21 ALA B O 1
ATOM 4902 N N . LEU B 1 22 ? -58.344 23.656 24.984 1 19.05 22 LEU B N 1
ATOM 4903 C CA . LEU B 1 22 ? -57.125 22.891 25.281 1 19.05 22 LEU B CA 1
ATOM 4904 C C . LEU B 1 22 ? -56.719 22.047 24.078 1 19.05 22 LEU B C 1
ATOM 4906 O O . LEU B 1 22 ? -57.344 21.016 23.797 1 19.05 22 LEU B O 1
ATOM 4910 N N . ARG B 1 23 ? -56.812 22.562 22.781 1 18.91 23 ARG B N 1
ATOM 4911 C CA . ARG B 1 23 ? -56.562 21.516 21.797 1 18.91 23 ARG B CA 1
ATOM 4912 C C . ARG B 1 23 ? -55.219 20.844 22.047 1 18.91 23 ARG B C 1
ATOM 4914 O O . ARG B 1 23 ? -54.188 21.516 22.281 1 18.91 23 ARG B O 1
ATOM 4921 N N . THR B 1 24 ? -55.219 19.594 22.5 1 20.5 24 THR B N 1
ATOM 4922 C CA . THR B 1 24 ? -54.25 18.547 22.766 1 20.5 24 THR B CA 1
ATOM 4923 C C . THR B 1 24 ? -53.312 18.375 21.578 1 20.5 24 THR B C 1
ATOM 4925 O O . THR B 1 24 ? -53.75 18 20.484 1 20.5 24 THR B O 1
ATOM 4928 N N . LEU B 1 25 ? -52.5 19.406 21.25 1 21.2 25 LEU B N 1
ATOM 4929 C CA . LEU B 1 25 ? -51.625 19.234 20.094 1 21.2 25 LEU B CA 1
ATOM 4930 C C . LEU B 1 25 ? -50.781 17.953 20.234 1 21.2 25 LEU B C 1
ATOM 4932 O O . LEU B 1 25 ? -49.969 17.828 21.156 1 21.2 25 LEU B O 1
ATOM 4936 N N . CYS B 1 26 ? -51.406 16.859 19.844 1 20.2 26 CYS B N 1
ATOM 4937 C CA . CYS B 1 26 ? -50.75 15.555 19.719 1 20.2 26 CYS B CA 1
ATOM 4938 C C . CYS B 1 26 ? -49.469 15.672 18.922 1 20.2 26 CYS B C 1
ATOM 4940 O O . CYS B 1 26 ? -49.5 16.062 17.75 1 20.2 26 CYS B O 1
ATOM 4942 N N . ALA B 1 27 ? -48.406 16.094 19.625 1 21.81 27 ALA B N 1
ATOM 4943 C CA . ALA B 1 27 ? -47.031 16.188 19.078 1 21.81 27 ALA B CA 1
ATOM 4944 C C . ALA B 1 27 ? -46.688 14.938 18.297 1 21.81 27 ALA B C 1
ATOM 4946 O O . ALA B 1 27 ? -46.531 13.852 18.875 1 21.81 27 ALA B O 1
ATOM 4947 N N . LEU B 1 28 ? -47.25 14.859 17.094 1 21.94 28 LEU B N 1
ATOM 4948 C CA . LEU B 1 28 ? -46.812 13.766 16.234 1 21.94 28 LEU B CA 1
ATOM 4949 C C . LEU B 1 28 ? -45.281 13.758 16.125 1 21.94 28 LEU B C 1
ATOM 4951 O O . LEU B 1 28 ? -44.688 14.719 15.633 1 21.94 28 LEU B O 1
ATOM 4955 N N . LEU B 1 29 ? -44.625 13.242 17.172 1 22.48 29 LEU B N 1
ATOM 4956 C CA . LEU B 1 29 ? -43.188 12.953 17.141 1 22.48 29 LEU B CA 1
ATOM 4957 C C . LEU B 1 29 ? -42.812 12.289 15.82 1 22.48 29 LEU B C 1
ATOM 4959 O O . LEU B 1 29 ? -43.219 11.172 15.531 1 22.48 29 LEU B O 1
ATOM 4963 N N . VAL B 1 30 ? -42.688 13.109 14.781 1 23.73 30 VAL B N 1
ATOM 4964 C CA . VAL B 1 30 ? -42.156 12.57 13.539 1 23.73 30 VAL B CA 1
ATOM 4965 C C . VAL B 1 30 ? -40.781 11.945 13.797 1 23.73 30 VAL B C 1
ATOM 4967 O O . VAL B 1 30 ? -39.844 12.633 14.172 1 23.73 30 VAL B O 1
ATOM 4970 N N . VAL B 1 31 ? -40.719 10.758 14.297 1 23.89 31 VAL B N 1
ATOM 4971 C CA . VAL B 1 31 ? -39.531 9.914 14.336 1 23.89 31 VAL B CA 1
ATOM 4972 C C . VAL B 1 31 ? -38.875 9.906 12.961 1 23.89 31 VAL B C 1
ATOM 4974 O O . VAL B 1 31 ? -39.469 9.492 11.969 1 23.89 31 VAL B O 1
ATOM 4977 N N . ALA B 1 32 ? -38.031 10.883 12.773 1 26.25 32 ALA B N 1
ATOM 4978 C CA . ALA B 1 32 ? -37.188 10.844 11.578 1 26.25 32 ALA B CA 1
ATOM 4979 C C . ALA B 1 32 ? -36.531 9.477 11.414 1 26.25 32 ALA B C 1
ATOM 4981 O O . ALA B 1 32 ? -35.688 9.086 12.219 1 26.25 32 ALA B O 1
ATOM 4982 N N . GLN B 1 33 ? -37.344 8.492 10.953 1 26.86 33 GLN B N 1
ATOM 4983 C CA . GLN B 1 33 ? -36.781 7.262 10.414 1 26.86 33 GLN B CA 1
ATOM 4984 C C . GLN B 1 33 ? -35.625 7.555 9.461 1 26.86 33 GLN B C 1
ATOM 4986 O O . GLN B 1 33 ? -35.844 8.195 8.422 1 26.86 33 GLN B O 1
ATOM 4991 N N . GLY B 1 34 ? -34.594 7.973 10.023 1 24.89 34 GLY B N 1
ATOM 4992 C CA . GLY B 1 34 ? -33.406 8.055 9.172 1 24.89 34 GLY B CA 1
ATOM 4993 C C . GLY B 1 34 ? -33.344 6.965 8.117 1 24.89 34 GLY B C 1
ATOM 4994 O O . GLY B 1 34 ? -33.25 5.781 8.438 1 24.89 34 GLY B O 1
ATOM 4995 N N . ARG B 1 35 ? -34.156 7.113 7.094 1 25.25 35 ARG B N 1
ATOM 4996 C CA . ARG B 1 35 ? -34.188 6.301 5.883 1 25.25 35 ARG B CA 1
ATOM 4997 C C . ARG B 1 35 ? -32.781 6.113 5.328 1 25.25 35 ARG B C 1
ATOM 4999 O O . ARG B 1 35 ? -32.156 7.062 4.82 1 25.25 35 ARG B O 1
ATOM 5006 N N . GLY B 1 36 ? -31.984 5.434 5.949 1 28.41 36 GLY B N 1
ATOM 5007 C CA . GLY B 1 36 ? -30.922 4.938 5.09 1 28.41 36 GLY B CA 1
ATOM 5008 C C . GLY B 1 36 ? -31.391 4.582 3.697 1 28.41 36 GLY B C 1
ATOM 5009 O O . GLY B 1 36 ? -32.312 3.762 3.535 1 28.41 36 GLY B O 1
ATOM 5010 N N . ALA B 1 37 ? -31.531 5.602 2.879 1 28.75 37 ALA B N 1
ATOM 5011 C CA . ALA B 1 37 ? -31.906 5.398 1.482 1 28.75 37 ALA B CA 1
ATOM 5012 C C . ALA B 1 37 ? -31.312 4.105 0.938 1 28.75 37 ALA B C 1
ATOM 5014 O O . ALA B 1 37 ? -30.094 3.977 0.82 1 28.75 37 ALA B O 1
ATOM 5015 N N . ALA B 1 38 ? -31.938 3.064 1.088 1 31.3 38 ALA B N 1
ATOM 5016 C CA . ALA B 1 38 ? -31.656 1.938 0.199 1 31.3 38 ALA B CA 1
ATOM 5017 C C . ALA B 1 38 ? -31.703 2.373 -1.264 1 31.3 38 ALA B C 1
ATOM 5019 O O . ALA B 1 38 ? -32.781 2.619 -1.816 1 31.3 38 ALA B O 1
ATOM 5020 N N . VAL B 1 39 ? -30.859 3.15 -1.727 1 29.89 39 VAL B N 1
ATOM 5021 C CA . VAL B 1 39 ? -30.828 3.234 -3.182 1 29.89 39 VAL B CA 1
ATOM 5022 C C . VAL B 1 39 ? -31 1.84 -3.785 1 29.89 39 VAL B C 1
ATOM 5024 O O . VAL B 1 39 ? -30.188 0.948 -3.525 1 29.89 39 VAL B O 1
ATOM 5027 N N . SER B 1 40 ? -32.125 1.408 -4.082 1 34.75 40 SER B N 1
ATOM 5028 C CA . SER B 1 40 ? -32.5 0.216 -4.848 1 34.75 40 SER B CA 1
ATOM 5029 C C . SER B 1 40 ? -31.672 0.127 -6.133 1 34.75 40 SER B C 1
ATOM 5031 O O . SER B 1 40 ? -32.156 0.529 -7.199 1 34.75 40 SER B O 1
ATOM 5033 N N . ASP B 1 41 ? -30.469 0.507 -6.145 1 39.84 41 ASP B N 1
ATOM 5034 C CA . ASP B 1 41 ? -29.844 0.516 -7.461 1 39.84 41 ASP B CA 1
ATOM 5035 C C . ASP B 1 41 ? -29.766 -0.894 -8.039 1 39.84 41 ASP B C 1
ATOM 5037 O O . ASP B 1 41 ? -28.953 -1.156 -8.945 1 39.84 41 ASP B O 1
ATOM 5041 N N . GLY B 1 42 ? -30.797 -1.747 -7.688 1 48.22 42 GLY B N 1
ATOM 5042 C CA . GLY B 1 42 ? -30.844 -3.084 -8.258 1 48.22 42 GLY B CA 1
ATOM 5043 C C . GLY B 1 42 ? -29.875 -4.047 -7.613 1 48.22 42 GLY B C 1
ATOM 5044 O O . GLY B 1 42 ? -29.781 -5.211 -8.016 1 48.22 42 GLY B O 1
ATOM 5045 N N . THR B 1 43 ? -29.078 -3.553 -6.805 1 54.34 43 THR B N 1
ATOM 5046 C CA . THR B 1 43 ? -28.156 -4.48 -6.172 1 54.34 43 THR B CA 1
ATOM 5047 C C . THR B 1 43 ? -28.859 -5.312 -5.105 1 54.34 43 THR B C 1
ATOM 5049 O O . THR B 1 43 ? -29.531 -4.766 -4.23 1 54.34 43 THR B O 1
ATOM 5052 N N . PRO B 1 44 ? -28.906 -6.629 -5.336 1 61.06 44 PRO B N 1
ATOM 5053 C CA . PRO B 1 44 ? -29.5 -7.465 -4.289 1 61.06 44 PRO B CA 1
ATOM 5054 C C . PRO B 1 44 ? -28.938 -7.148 -2.902 1 61.06 44 PRO B C 1
ATOM 5056 O O . PRO B 1 44 ? -27.75 -6.852 -2.758 1 61.06 44 PRO B O 1
ATOM 5059 N N . PRO B 1 45 ? -29.875 -6.898 -1.963 1 64.12 45 PRO B N 1
ATOM 5060 C CA . PRO B 1 45 ? -29.453 -6.547 -0.604 1 64.12 45 PRO B CA 1
ATOM 5061 C C . PRO B 1 45 ? -28.406 -7.512 -0.04 1 64.12 45 PRO B C 1
ATOM 5063 O O . PRO B 1 45 ? -27.609 -7.133 0.825 1 64.12 45 PRO B O 1
ATOM 5066 N N . VAL B 1 46 ? -28.516 -8.734 -0.589 1 79.62 46 VAL B N 1
ATOM 5067 C CA . VAL B 1 46 ? -27.594 -9.781 -0.159 1 79.62 46 VAL B CA 1
ATOM 5068 C C . VAL B 1 46 ? -26.844 -10.336 -1.368 1 79.62 46 VAL B C 1
ATOM 5070 O O . VAL B 1 46 ? -27.469 -10.672 -2.385 1 79.62 46 VAL B O 1
ATOM 5073 N N . SER B 1 47 ? -25.547 -10.234 -1.302 1 85.06 47 SER B N 1
ATOM 5074 C CA . SER B 1 47 ? -24.781 -10.781 -2.408 1 85.06 47 SER B CA 1
ATOM 5075 C C . SER B 1 47 ? -23.516 -11.477 -1.908 1 85.06 47 SER B C 1
ATOM 5077 O O . SER B 1 47 ? -22.922 -11.055 -0.918 1 85.06 47 SER B O 1
ATOM 5079 N N . ILE B 1 48 ? -23.312 -12.656 -2.508 1 92.25 48 ILE B N 1
ATOM 5080 C CA . ILE B 1 48 ? -22.094 -13.414 -2.256 1 92.25 48 ILE B CA 1
ATOM 5081 C C . ILE B 1 48 ? -21.297 -13.562 -3.553 1 92.25 48 ILE B C 1
ATOM 5083 O O . ILE B 1 48 ? -21.859 -13.859 -4.605 1 92.25 48 ILE B O 1
ATOM 5087 N N . TRP B 1 49 ? -20.031 -13.141 -3.557 1 95.19 49 TRP B N 1
ATOM 5088 C CA . TRP B 1 49 ? -19.109 -13.461 -4.641 1 95.19 49 TRP B CA 1
ATOM 5089 C C . TRP B 1 49 ? -18.156 -14.57 -4.234 1 95.19 49 TRP B C 1
ATOM 5091 O O . TRP B 1 49 ? -17.531 -14.5 -3.172 1 95.19 49 TRP B O 1
ATOM 5101 N N . PRO B 1 50 ? -17.953 -15.625 -5.07 1 97.5 50 PRO B N 1
ATOM 5102 C CA . PRO B 1 50 ? -18.688 -15.953 -6.293 1 97.5 50 PRO B CA 1
ATOM 5103 C C . PRO B 1 50 ? -20.141 -16.359 -6.016 1 97.5 50 PRO B C 1
ATOM 5105 O O . PRO B 1 50 ? -20.484 -16.672 -4.879 1 97.5 50 PRO B O 1
ATOM 5108 N N . LEU B 1 51 ? -20.922 -16.359 -7.109 1 97.06 51 LEU B N 1
ATOM 5109 C CA . LEU B 1 51 ? -22.312 -16.766 -7 1 97.06 51 LEU B CA 1
ATOM 5110 C C . LEU B 1 51 ? -22.422 -18.219 -6.531 1 97.06 51 LEU B C 1
ATOM 5112 O O . LEU B 1 51 ? -21.906 -19.125 -7.184 1 97.06 51 LEU B O 1
ATOM 5116 N N . PRO B 1 52 ? -23.141 -18.453 -5.402 1 97.38 52 PRO B N 1
ATOM 5117 C CA . PRO B 1 52 ? -23.25 -19.828 -4.914 1 97.38 52 PRO B CA 1
ATOM 5118 C C . PRO B 1 52 ? -24.188 -20.688 -5.77 1 97.38 52 PRO B C 1
ATOM 5120 O O . PRO B 1 52 ? -25 -20.141 -6.516 1 97.38 52 PRO B O 1
ATOM 5123 N N . GLU B 1 53 ? -24 -21.984 -5.617 1 97.44 53 GLU B N 1
ATOM 5124 C CA . GLU B 1 53 ? -24.891 -22.906 -6.305 1 97.44 53 GLU B CA 1
ATOM 5125 C C . GLU B 1 53 ? -26.344 -22.656 -5.934 1 97.44 53 GLU B C 1
ATOM 5127 O O . GLU B 1 53 ? -27.234 -22.719 -6.797 1 97.44 53 GLU B O 1
ATOM 5132 N N . SER B 1 54 ? -26.516 -22.422 -4.641 1 96.38 54 SER B N 1
ATOM 5133 C CA . SER B 1 54 ? -27.859 -22.078 -4.164 1 96.38 54 SER B CA 1
ATOM 5134 C C . SER B 1 54 ? -27.797 -21.047 -3.039 1 96.38 54 SER B C 1
ATOM 5136 O O . SER B 1 54 ? -26.984 -21.172 -2.117 1 96.38 54 SER B O 1
ATOM 5138 N N . LEU B 1 55 ? -28.562 -20.016 -3.174 1 94.69 55 LEU B N 1
ATOM 5139 C CA . LEU B 1 55 ? -28.734 -18.953 -2.176 1 94.69 55 LEU B CA 1
ATOM 5140 C C . LEU B 1 55 ? -30.203 -18.625 -1.985 1 94.69 55 LEU B C 1
ATOM 5142 O O . LEU B 1 55 ? -30.891 -18.25 -2.941 1 94.69 55 LEU B O 1
ATOM 5146 N N . SER B 1 56 ? -30.703 -18.859 -0.807 1 93.25 56 SER B N 1
ATOM 5147 C CA . SER B 1 56 ? -32.062 -18.484 -0.453 1 93.25 56 SER B CA 1
ATOM 5148 C C . SER B 1 56 ? -32.094 -17.438 0.642 1 93.25 56 SER B C 1
ATOM 5150 O O . SER B 1 56 ? -31.422 -17.578 1.663 1 93.25 56 SER B O 1
ATOM 5152 N N . VAL B 1 57 ? -32.781 -16.359 0.39 1 90.31 57 VAL B N 1
ATOM 5153 C CA . VAL B 1 57 ? -32.906 -15.266 1.351 1 90.31 57 VAL B CA 1
ATOM 5154 C C . VAL B 1 57 ? -34.375 -14.883 1.52 1 90.31 57 VAL B C 1
ATOM 5156 O O . VAL B 1 57 ? -35.188 -15.211 0.673 1 90.31 57 VAL B O 1
ATOM 5159 N N . ASN B 1 58 ? -34.625 -14.281 2.641 1 84.19 58 ASN B N 1
ATOM 5160 C CA . ASN B 1 58 ? -35.969 -13.727 2.822 1 84.19 58 ASN B CA 1
ATOM 5161 C C . ASN B 1 58 ? -36.219 -12.555 1.879 1 84.19 58 ASN B C 1
ATOM 5163 O O . ASN B 1 58 ? -35.562 -11.523 1.973 1 84.19 58 ASN B O 1
ATOM 5167 N N . SER B 1 59 ? -37.188 -12.656 1.006 1 77.62 59 SER B N 1
ATOM 5168 C CA . SER B 1 59 ? -37.438 -11.672 -0.039 1 77.62 59 SER B CA 1
ATOM 5169 C C . SER B 1 59 ? -37.969 -10.359 0.549 1 77.62 59 SER B C 1
ATOM 5171 O O . SER B 1 59 ? -37.812 -9.297 -0.05 1 77.62 59 SER B O 1
ATOM 5173 N N . ALA B 1 60 ? -38.562 -10.438 1.708 1 76.81 60 ALA B N 1
ATOM 5174 C CA . ALA B 1 60 ? -39.125 -9.227 2.307 1 76.81 60 ALA B CA 1
ATOM 5175 C C . ALA B 1 60 ? -38 -8.344 2.885 1 76.81 60 ALA B C 1
ATOM 5177 O O . ALA B 1 60 ? -38.125 -7.113 2.842 1 76.81 60 ALA B O 1
ATOM 5178 N N . CYS B 1 61 ? -36.906 -8.969 3.191 1 77.81 61 CYS B N 1
ATOM 5179 C CA . CYS B 1 61 ? -35.75 -8.328 3.752 1 77.81 61 CYS B CA 1
ATOM 5180 C C . CYS B 1 61 ? -36.125 -7.113 4.59 1 77.81 61 CYS B C 1
ATOM 5182 O O . CYS B 1 61 ? -35.812 -5.977 4.223 1 77.81 61 CYS B O 1
ATOM 5184 N N . SER B 1 62 ? -36.844 -7.258 5.625 1 72.62 62 SER B N 1
ATOM 5185 C CA . SER B 1 62 ? -37.25 -6.16 6.492 1 72.62 62 SER B CA 1
ATOM 5186 C C . SER B 1 62 ? -36.062 -5.629 7.309 1 72.62 62 SER B C 1
ATOM 5188 O O . SER B 1 62 ? -35.094 -6.336 7.523 1 72.62 62 SER B O 1
ATOM 5190 N N . ALA B 1 63 ? -36.125 -4.414 7.625 1 68.56 63 ALA B N 1
ATOM 5191 C CA . ALA B 1 63 ? -35.062 -3.701 8.32 1 68.56 63 ALA B CA 1
ATOM 5192 C C . ALA B 1 63 ? -34.75 -4.363 9.656 1 68.56 63 ALA B C 1
ATOM 5194 O O . ALA B 1 63 ? -33.625 -4.234 10.172 1 68.56 63 ALA B O 1
ATOM 5195 N N . ASN B 1 64 ? -35.562 -5.137 10.133 1 69.25 64 ASN B N 1
ATOM 5196 C CA . ASN B 1 64 ? -35.406 -5.727 11.453 1 69.25 64 ASN B CA 1
ATOM 5197 C C . ASN B 1 64 ? -34.75 -7.109 11.375 1 69.25 64 ASN B C 1
ATOM 5199 O O . ASN B 1 64 ? -34.438 -7.715 12.398 1 69.25 64 ASN B O 1
ATOM 5203 N N . GLU B 1 65 ? -34.531 -7.504 10.219 1 79.12 65 GLU B N 1
ATOM 5204 C CA . GLU B 1 65 ? -33.969 -8.828 10.031 1 79.12 65 GLU B CA 1
ATOM 5205 C C . GLU B 1 65 ? -32.469 -8.75 9.711 1 79.12 65 GLU B C 1
ATOM 5207 O O . GLU B 1 65 ? -32.031 -9.109 8.609 1 79.12 65 GLU B O 1
ATOM 5212 N N . THR B 1 66 ? -31.734 -8.258 10.648 1 82.62 66 THR B N 1
ATOM 5213 C CA . THR B 1 66 ? -30.297 -8.078 10.492 1 82.62 66 THR B CA 1
ATOM 5214 C C . THR B 1 66 ? -29.531 -8.812 11.594 1 82.62 66 THR B C 1
ATOM 5216 O O . THR B 1 66 ? -30.109 -9.172 12.617 1 82.62 66 THR B O 1
ATOM 5219 N N . LEU B 1 67 ? -28.328 -9.219 11.359 1 84.5 67 LEU B N 1
ATOM 5220 C CA . LEU B 1 67 ? -27.453 -9.898 12.312 1 84.5 67 LEU B CA 1
ATOM 5221 C C . LEU B 1 67 ? -26.047 -9.289 12.289 1 84.5 67 LEU B C 1
ATOM 5223 O O . LEU B 1 67 ? -25.406 -9.234 11.234 1 84.5 67 LEU B O 1
ATOM 5227 N N . SER B 1 68 ? -25.625 -8.836 13.422 1 81.31 68 SER B N 1
ATOM 5228 C CA . SER B 1 68 ? -24.219 -8.445 13.578 1 81.31 68 SER B CA 1
ATOM 5229 C C . SER B 1 68 ? -23.359 -9.641 13.953 1 81.31 68 SER B C 1
ATOM 5231 O O . SER B 1 68 ? -23.719 -10.414 14.852 1 81.31 68 SER B O 1
ATOM 5233 N N . LEU B 1 69 ? -22.266 -9.789 13.258 1 84.31 69 LEU B N 1
ATOM 5234 C CA . LEU B 1 69 ? -21.359 -10.898 13.562 1 84.31 69 LEU B CA 1
ATOM 5235 C C . LEU B 1 69 ? -20.328 -10.5 14.609 1 84.31 69 LEU B C 1
ATOM 5237 O O . LEU B 1 69 ? -19.484 -11.305 14.984 1 84.31 69 LEU B O 1
ATOM 5241 N N . HIS B 1 70 ? -20.391 -9.297 15.031 1 76.62 70 HIS B N 1
ATOM 5242 C CA . HIS B 1 70 ? -19.453 -8.844 16.047 1 76.62 70 HIS B CA 1
ATOM 5243 C C . HIS B 1 70 ? -19.594 -9.664 17.328 1 76.62 70 HIS B C 1
ATOM 5245 O O . HIS B 1 70 ? -20.703 -9.898 17.797 1 76.62 70 HIS B O 1
ATOM 5251 N N . GLY B 1 71 ? -18.5 -10.156 17.906 1 78.44 71 GLY B N 1
ATOM 5252 C CA . GLY B 1 71 ? -18.484 -10.922 19.141 1 78.44 71 GLY B CA 1
ATOM 5253 C C . GLY B 1 71 ? -19.016 -12.336 18.953 1 78.44 71 GLY B C 1
ATOM 5254 O O . GLY B 1 71 ? -19.344 -13.008 19.938 1 78.44 71 GLY B O 1
ATOM 5255 N N . ALA B 1 72 ? -19.188 -12.773 17.734 1 87.81 72 ALA B N 1
ATOM 5256 C CA . ALA B 1 72 ? -19.719 -14.109 17.469 1 87.81 72 ALA B CA 1
ATOM 5257 C C . ALA B 1 72 ? -18.891 -15.172 18.188 1 87.81 72 ALA B C 1
ATOM 5259 O O . ALA B 1 72 ? -17.656 -15.062 18.281 1 87.81 72 ALA B O 1
ATOM 5260 N N . GLN B 1 73 ? -19.609 -16.219 18.734 1 89.5 73 GLN B N 1
ATOM 5261 C CA . GLN B 1 73 ? -18.984 -17.297 19.469 1 89.5 73 GLN B CA 1
ATOM 5262 C C . GLN B 1 73 ? -18.953 -18.578 18.641 1 89.5 73 GLN B C 1
ATOM 5264 O O . GLN B 1 73 ? -20 -19.078 18.219 1 89.5 73 GLN B O 1
ATOM 5269 N N . LEU B 1 74 ? -17.797 -19.172 18.531 1 94.75 74 LEU B N 1
ATOM 5270 C CA . LEU B 1 74 ? -17.578 -20.328 17.656 1 94.75 74 LEU B CA 1
ATOM 5271 C C . LEU B 1 74 ? -17.656 -21.625 18.453 1 94.75 74 LEU B C 1
ATOM 5273 O O . LEU B 1 74 ? -17.078 -21.734 19.531 1 94.75 74 LEU B O 1
ATOM 5277 N N . SER B 1 75 ? -18.438 -22.531 18.016 1 96.44 75 SER B N 1
ATOM 5278 C CA . SER B 1 75 ? -18.406 -23.922 18.453 1 96.44 75 SER B CA 1
ATOM 5279 C C . SER B 1 75 ? -18.094 -24.859 17.281 1 96.44 75 SER B C 1
ATOM 5281 O O . SER B 1 75 ? -18.594 -24.656 16.172 1 96.44 75 SER B O 1
ATOM 5283 N N . VAL B 1 76 ? -17.219 -25.891 17.516 1 97.25 76 VAL B N 1
ATOM 5284 C CA . VAL B 1 76 ? -16.734 -26.75 16.438 1 97.25 76 VAL B CA 1
ATOM 5285 C C . VAL B 1 76 ? -17.031 -28.203 16.781 1 97.25 76 VAL B C 1
ATOM 5287 O O . VAL B 1 76 ? -16.766 -28.656 17.906 1 97.25 76 VAL B O 1
ATOM 5290 N N . GLN B 1 77 ? -17.625 -28.906 15.898 1 97.31 77 GLN B N 1
ATOM 5291 C CA . GLN B 1 77 ? -17.828 -30.359 15.977 1 97.31 77 GLN B CA 1
ATOM 5292 C C . GLN B 1 77 ? -17.141 -31.078 14.812 1 97.31 77 GLN B C 1
ATOM 5294 O O . GLN B 1 77 ? -17.469 -30.812 13.648 1 97.31 77 GLN B O 1
ATOM 5299 N N . ILE B 1 78 ? -16.203 -31.938 15.117 1 96.75 78 ILE B N 1
ATOM 5300 C CA . ILE B 1 78 ? -15.492 -32.719 14.133 1 96.75 78 ILE B CA 1
ATOM 5301 C C . ILE B 1 78 ? -16 -34.156 14.156 1 96.75 78 ILE B C 1
ATOM 5303 O O . ILE B 1 78 ? -15.938 -34.844 15.195 1 96.75 78 ILE B O 1
ATOM 5307 N N . ARG B 1 79 ? -16.438 -34.656 13.102 1 96.62 79 ARG B N 1
ATOM 5308 C CA . ARG B 1 79 ? -17.016 -36 13.086 1 96.62 79 ARG B CA 1
ATOM 5309 C C . ARG B 1 79 ? -15.945 -37.062 12.898 1 96.62 79 ARG B C 1
ATOM 5311 O O . ARG B 1 79 ? -16.031 -38.156 13.484 1 96.62 79 ARG B O 1
ATOM 5318 N N . SER B 1 80 ? -14.961 -36.781 11.992 1 95.88 80 SER B N 1
ATOM 5319 C CA . SER B 1 80 ? -13.859 -37.688 11.75 1 95.88 80 SER B CA 1
ATOM 5320 C C . SER B 1 80 ? -12.555 -36.938 11.508 1 95.88 80 SER B C 1
ATOM 5322 O O . SER B 1 80 ? -12.555 -35.844 10.945 1 95.88 80 SER B O 1
ATOM 5324 N N . GLY B 1 81 ? -11.438 -37.562 11.945 1 93.44 81 GLY B N 1
ATOM 5325 C CA . GLY B 1 81 ? -10.125 -36.938 11.82 1 93.44 81 GLY B CA 1
ATOM 5326 C C . GLY B 1 81 ? -9.523 -36.531 13.156 1 93.44 81 GLY B C 1
ATOM 5327 O O . GLY B 1 81 ? -10.078 -36.844 14.211 1 93.44 81 GLY B O 1
ATOM 5328 N N . ASP B 1 82 ? -8.414 -35.969 13.188 1 93.44 82 ASP B N 1
ATOM 5329 C CA . ASP B 1 82 ? -7.746 -35.5 14.391 1 93.44 82 ASP B CA 1
ATOM 5330 C C . ASP B 1 82 ? -8.469 -34.281 14.984 1 93.44 82 ASP B C 1
ATOM 5332 O O . ASP B 1 82 ? -8.391 -33.188 14.445 1 93.44 82 ASP B O 1
ATOM 5336 N N . GLN B 1 83 ? -9.031 -34.5 16.156 1 94.12 83 GLN B N 1
ATOM 5337 C CA . GLN B 1 83 ? -9.898 -33.5 16.766 1 94.12 83 GLN B CA 1
ATOM 5338 C C . GLN B 1 83 ? -9.117 -32.219 17.109 1 94.12 83 GLN B C 1
ATOM 5340 O O . GLN B 1 83 ? -9.602 -31.109 16.875 1 94.12 83 GLN B O 1
ATOM 5345 N N . GLN B 1 84 ? -8.016 -32.438 17.609 1 94.75 84 GLN B N 1
ATOM 5346 C CA . GLN B 1 84 ? -7.227 -31.312 18.062 1 94.75 84 GLN B CA 1
ATOM 5347 C C . GLN B 1 84 ? -6.719 -30.5 16.859 1 94.75 84 GLN B C 1
ATOM 5349 O O . GLN B 1 84 ? -6.926 -29.281 16.797 1 94.75 84 GLN B O 1
ATOM 5354 N N . ALA B 1 85 ? -6.121 -31.188 15.906 1 95.5 85 ALA B N 1
ATOM 5355 C CA . ALA B 1 85 ? -5.574 -30.516 14.734 1 95.5 85 ALA B CA 1
ATOM 5356 C C . ALA B 1 85 ? -6.676 -29.812 13.945 1 95.5 85 ALA B C 1
ATOM 5358 O O . ALA B 1 85 ? -6.5 -28.672 13.5 1 95.5 85 ALA B O 1
ATOM 5359 N N . ALA B 1 86 ? -7.77 -30.484 13.828 1 96.25 86 ALA B N 1
ATOM 5360 C CA . ALA B 1 86 ? -8.898 -29.922 13.094 1 96.25 86 ALA B CA 1
ATOM 5361 C C . ALA B 1 86 ? -9.492 -28.719 13.828 1 96.25 86 ALA B C 1
ATOM 5363 O O . ALA B 1 86 ? -9.828 -27.719 13.203 1 96.25 86 ALA B O 1
ATOM 5364 N N . GLY B 1 87 ? -9.625 -28.875 15.117 1 96.25 87 GLY B N 1
ATOM 5365 C CA . GLY B 1 87 ? -10.102 -27.75 15.914 1 96.25 87 GLY B CA 1
ATOM 5366 C C . GLY B 1 87 ? -9.211 -26.531 15.82 1 96.25 87 GLY B C 1
ATOM 5367 O O . GLY B 1 87 ? -9.703 -25.406 15.688 1 96.25 87 GLY B O 1
ATOM 5368 N N . ASP B 1 88 ? -7.977 -26.781 15.914 1 96.06 88 ASP B N 1
ATOM 5369 C CA . ASP B 1 88 ? -7.012 -25.703 15.797 1 96.06 88 ASP B CA 1
ATOM 5370 C C . ASP B 1 88 ? -7.121 -25.016 14.438 1 96.06 88 ASP B C 1
ATOM 5372 O O . ASP B 1 88 ? -7.047 -23.781 14.352 1 96.06 88 ASP B O 1
ATOM 5376 N N . TYR B 1 89 ? -7.262 -25.812 13.391 1 97.25 89 TYR B N 1
ATOM 5377 C CA . TYR B 1 89 ? -7.449 -25.25 12.055 1 97.25 89 TYR B CA 1
ATOM 5378 C C . TYR B 1 89 ? -8.656 -24.328 12.016 1 97.25 89 TYR B C 1
ATOM 5380 O O . TYR B 1 89 ? -8.555 -23.188 11.562 1 97.25 89 TYR B O 1
ATOM 5388 N N . VAL B 1 90 ? -9.781 -24.766 12.477 1 97.75 90 VAL B N 1
ATOM 5389 C CA . VAL B 1 90 ? -11.031 -24.016 12.383 1 97.75 90 VAL B CA 1
ATOM 5390 C C . VAL B 1 90 ? -10.922 -22.734 13.195 1 97.75 90 VAL B C 1
ATOM 5392 O O . VAL B 1 90 ? -11.352 -21.656 12.734 1 97.75 90 VAL B O 1
ATOM 5395 N N . ARG B 1 91 ? -10.344 -22.781 14.367 1 96.38 91 ARG B N 1
ATOM 5396 C CA . ARG B 1 91 ? -10.211 -21.609 15.219 1 96.38 91 ARG B CA 1
ATOM 5397 C C . ARG B 1 91 ? -9.305 -20.562 14.578 1 96.38 91 ARG B C 1
ATOM 5399 O O . ARG B 1 91 ? -9.594 -19.375 14.641 1 96.38 91 ARG B O 1
ATOM 5406 N N . LYS B 1 92 ? -8.234 -21.031 14.039 1 95.5 92 LYS B N 1
ATOM 5407 C CA . LYS B 1 92 ? -7.344 -20.094 13.367 1 95.5 92 LYS B CA 1
ATOM 5408 C C . LYS B 1 92 ? -8.016 -19.469 12.148 1 95.5 92 LYS B C 1
ATOM 5410 O O . LYS B 1 92 ? -7.934 -18.266 11.938 1 95.5 92 LYS B O 1
ATOM 5415 N N . ALA B 1 93 ? -8.664 -20.328 11.32 1 96.75 93 ALA B N 1
ATOM 5416 C CA . ALA B 1 93 ? -9.406 -19.812 10.164 1 96.75 93 ALA B CA 1
ATOM 5417 C C . ALA B 1 93 ? -10.484 -18.828 10.594 1 96.75 93 ALA B C 1
ATOM 5419 O O . ALA B 1 93 ? -10.727 -17.828 9.914 1 96.75 93 ALA B O 1
ATOM 5420 N N . TRP B 1 94 ? -11.102 -19.062 11.703 1 94.81 94 TRP B N 1
ATOM 5421 C CA . TRP B 1 94 ? -12.141 -18.203 12.25 1 94.81 94 TRP B CA 1
ATOM 5422 C C . TRP B 1 94 ? -11.57 -16.844 12.641 1 94.81 94 TRP B C 1
ATOM 5424 O O . TRP B 1 94 ? -12.148 -15.805 12.32 1 94.81 94 TRP B O 1
ATOM 5434 N N . ARG B 1 95 ? -10.445 -16.844 13.297 1 91.5 95 ARG B N 1
ATOM 5435 C CA . ARG B 1 95 ? -9.789 -15.594 13.688 1 91.5 95 ARG B CA 1
ATOM 5436 C C . ARG B 1 95 ? -9.453 -14.75 12.469 1 91.5 95 ARG B C 1
ATOM 5438 O O . ARG B 1 95 ? -9.633 -13.523 12.484 1 91.5 95 ARG B O 1
ATOM 5445 N N . LEU B 1 96 ? -9 -15.375 11.461 1 90.88 96 LEU B N 1
ATOM 5446 C CA . LEU B 1 96 ? -8.711 -14.664 10.219 1 90.88 96 LEU B CA 1
ATOM 5447 C C . LEU B 1 96 ? -9.984 -14.117 9.594 1 90.88 96 LEU B C 1
ATOM 5449 O O . LEU B 1 96 ? -10.016 -12.977 9.125 1 90.88 96 LEU B O 1
ATOM 5453 N N . ALA B 1 97 ? -11.023 -14.898 9.633 1 89.81 97 ALA B N 1
ATOM 5454 C CA . ALA B 1 97 ? -12.297 -14.5 9.055 1 89.81 97 ALA B CA 1
ATOM 5455 C C . ALA B 1 97 ? -12.883 -13.297 9.789 1 89.81 97 ALA B C 1
ATOM 5457 O O . ALA B 1 97 ? -13.484 -12.414 9.172 1 89.81 97 ALA B O 1
ATOM 5458 N N . GLN B 1 98 ? -12.719 -13.25 11.031 1 84.38 98 GLN B N 1
ATOM 5459 C CA . GLN B 1 98 ? -13.242 -12.156 11.836 1 84.38 98 GLN B CA 1
ATOM 5460 C C . GLN B 1 98 ? -12.617 -10.82 11.43 1 84.38 98 GLN B C 1
ATOM 5462 O O . GLN B 1 98 ? -13.258 -9.773 11.539 1 84.38 98 GLN B O 1
ATOM 5467 N N . GLN B 1 99 ? -11.453 -10.906 10.93 1 77.25 99 GLN B N 1
ATOM 5468 C CA . GLN B 1 99 ? -10.789 -9.695 10.453 1 77.25 99 GLN B CA 1
ATOM 5469 C C . GLN B 1 99 ? -11.453 -9.172 9.18 1 77.25 99 GLN B C 1
ATOM 5471 O O . GLN B 1 99 ? -11.281 -8 8.828 1 77.25 99 GLN B O 1
ATOM 5476 N N . ASP B 1 100 ? -12.133 -10.016 8.562 1 76.94 100 ASP B N 1
ATOM 5477 C CA . ASP B 1 100 ? -12.75 -9.664 7.289 1 76.94 100 ASP B CA 1
ATOM 5478 C C . ASP B 1 100 ? -14 -8.812 7.508 1 76.94 100 ASP B C 1
ATOM 5480 O O . ASP B 1 100 ? -14.406 -8.055 6.621 1 76.94 100 ASP B O 1
ATOM 5484 N N . TRP B 1 101 ? -14.664 -8.953 8.602 1 70.94 101 TRP B N 1
ATOM 5485 C CA . TRP B 1 101 ? -15.859 -8.148 8.812 1 70.94 101 TRP B CA 1
ATOM 5486 C C . TRP B 1 101 ? -15.672 -7.207 10 1 70.94 101 TRP B C 1
ATOM 5488 O O . TRP B 1 101 ? -16.531 -6.371 10.281 1 70.94 101 TRP B O 1
ATOM 5498 N N . SER B 1 102 ? -14.633 -7.41 10.883 1 61.56 102 SER B N 1
ATOM 5499 C CA . SER B 1 102 ? -14.422 -6.547 12.039 1 61.56 102 SER B CA 1
ATOM 5500 C C . SER B 1 102 ? -13.383 -5.469 11.742 1 61.56 102 SER B C 1
ATOM 5502 O O . SER B 1 102 ? -12.367 -5.367 12.43 1 61.56 102 SER B O 1
ATOM 5504 N N . VAL B 1 103 ? -13.219 -5.125 10.648 1 51.84 103 VAL B N 1
ATOM 5505 C CA . VAL B 1 103 ? -12.094 -4.215 10.477 1 51.84 103 VAL B CA 1
ATOM 5506 C C . VAL B 1 103 ? -12.117 -3.152 11.578 1 51.84 103 VAL B C 1
ATOM 5508 O O . VAL B 1 103 ? -11.062 -2.703 12.031 1 51.84 103 VAL B O 1
ATOM 5511 N N . ASN B 1 104 ? -13.211 -2.445 11.984 1 44.94 104 ASN B N 1
ATOM 5512 C CA . ASN B 1 104 ? -13.141 -1.402 13 1 44.94 104 ASN B CA 1
ATOM 5513 C C . ASN B 1 104 ? -13.602 -1.919 14.367 1 44.94 104 ASN B C 1
ATOM 5515 O O . ASN B 1 104 ? -14.789 -1.863 14.688 1 44.94 104 ASN B O 1
ATOM 5519 N N . SER B 1 105 ? -12.859 -2.867 14.859 1 43.28 105 SER B N 1
ATOM 5520 C CA . SER B 1 105 ? -13.141 -3.49 16.141 1 43.28 105 SER B CA 1
ATOM 5521 C C . SER B 1 105 ? -13.352 -2.441 17.234 1 43.28 105 SER B C 1
ATOM 5523 O O . SER B 1 105 ? -14.039 -2.697 18.219 1 43.28 105 SER B O 1
ATOM 5525 N N . ALA B 1 106 ? -12.641 -1.444 17.219 1 39.84 106 ALA B N 1
ATOM 5526 C CA . ALA B 1 106 ? -12.656 -0.552 18.375 1 39.84 106 ALA B CA 1
ATOM 5527 C C . ALA B 1 106 ? -14.07 -0.068 18.688 1 39.84 106 ALA B C 1
ATOM 5529 O O . ALA B 1 106 ? -14.453 0.047 19.859 1 39.84 106 ALA B O 1
ATOM 5530 N N . ALA B 1 107 ? -14.758 0.372 17.75 1 39.22 107 ALA B N 1
ATOM 5531 C CA . ALA B 1 107 ? -16.094 0.87 18.078 1 39.22 107 ALA B CA 1
ATOM 5532 C C . ALA B 1 107 ? -16.938 -0.226 18.719 1 39.22 107 ALA B C 1
ATOM 5534 O O . ALA B 1 107 ? -17.75 0.046 19.609 1 39.22 107 ALA B O 1
ATOM 5535 N N . MET B 1 108 ? -16.797 -1.381 18.219 1 42.62 108 MET B N 1
ATOM 5536 C CA . MET B 1 108 ? -17.828 -2.338 18.594 1 42.62 108 MET B CA 1
ATOM 5537 C C . MET B 1 108 ? -17.484 -3.014 19.922 1 42.62 108 MET B C 1
ATOM 5539 O O . MET B 1 108 ? -18.25 -3.846 20.422 1 42.62 108 MET B O 1
ATOM 5543 N N . ALA B 1 109 ? -16.203 -3.059 20.219 1 41.19 109 ALA B N 1
ATOM 5544 C CA . ALA B 1 109 ? -15.961 -3.631 21.547 1 41.19 109 ALA B CA 1
ATOM 5545 C C . ALA B 1 109 ? -16.859 -2.982 22.594 1 41.19 109 ALA B C 1
ATOM 5547 O O . ALA B 1 109 ? -17.016 -3.504 23.703 1 41.19 109 ALA B O 1
ATOM 5548 N N . MET B 1 110 ? -17.297 -1.863 22.297 1 37.66 110 MET B N 1
ATOM 5549 C CA . MET B 1 110 ? -18.016 -1.151 23.359 1 37.66 110 MET B CA 1
ATOM 5550 C C . MET B 1 110 ? -19.312 -1.867 23.719 1 37.66 110 MET B C 1
ATOM 5552 O O . MET B 1 110 ? -19.953 -1.53 24.703 1 37.66 110 MET B O 1
ATOM 5556 N N . THR B 1 111 ? -19.953 -2.447 22.703 1 41.91 111 THR B N 1
ATOM 5557 C CA . THR B 1 111 ? -21.312 -2.707 23.156 1 41.91 111 THR B CA 1
ATOM 5558 C C . THR B 1 111 ? -21.391 -4.02 23.922 1 41.91 111 THR B C 1
ATOM 5560 O O . THR B 1 111 ? -22.438 -4.367 24.484 1 41.91 111 THR B O 1
ATOM 5563 N N . GLY B 1 112 ? -20.406 -4.457 24.656 1 46.72 112 GLY B N 1
ATOM 5564 C CA . GLY B 1 112 ? -20.5 -5.59 25.562 1 46.72 112 GLY B CA 1
ATOM 5565 C C . GLY B 1 112 ? -21.438 -6.672 25.062 1 46.72 112 GLY B C 1
ATOM 5566 O O . GLY B 1 112 ? -21.703 -7.648 25.766 1 46.72 112 GLY B O 1
ATOM 5567 N N . ALA B 1 113 ? -22.328 -6.453 24.156 1 51.19 113 ALA B N 1
ATOM 5568 C CA . ALA B 1 113 ? -23.375 -7.426 23.828 1 51.19 113 ALA B CA 1
ATOM 5569 C C . ALA B 1 113 ? -22.766 -8.703 23.25 1 51.19 113 ALA B C 1
ATOM 5571 O O . ALA B 1 113 ? -21.781 -8.648 22.516 1 51.19 113 ALA B O 1
ATOM 5572 N N . SER B 1 114 ? -23.188 -9.828 23.781 1 65.19 114 SER B N 1
ATOM 5573 C CA . SER B 1 114 ? -22.828 -11.18 23.344 1 65.19 114 SER B CA 1
ATOM 5574 C C . SER B 1 114 ? -23.188 -11.391 21.891 1 65.19 114 SER B C 1
ATOM 5576 O O . SER B 1 114 ? -24.297 -11.047 21.453 1 65.19 114 SER B O 1
ATOM 5578 N N . GLY B 1 115 ? -22.25 -11.633 20.953 1 77.38 115 GLY B N 1
ATOM 5579 C CA . GLY B 1 115 ? -22.453 -11.906 19.531 1 77.38 115 GLY B CA 1
ATOM 5580 C C . GLY B 1 115 ? -23.156 -13.227 19.281 1 77.38 115 GLY B C 1
ATOM 5581 O O . GLY B 1 115 ? -23.438 -13.969 20.219 1 77.38 115 GLY B O 1
ATOM 5582 N N . PRO B 1 116 ? -23.594 -13.539 18.078 1 86.5 116 PRO B N 1
ATOM 5583 C CA . PRO B 1 116 ? -24.312 -14.773 17.734 1 86.5 116 PRO B CA 1
ATOM 5584 C C . PRO B 1 116 ? -23.453 -16.016 17.906 1 86.5 116 PRO B C 1
ATOM 5586 O O . PRO B 1 116 ? -22.234 -15.922 17.969 1 86.5 116 PRO B O 1
ATOM 5589 N N . ALA B 1 117 ? -24.234 -17.156 18.062 1 92.69 117 ALA B N 1
ATOM 5590 C CA . ALA B 1 117 ? -23.562 -18.438 18.047 1 92.69 117 ALA B CA 1
ATOM 5591 C C . ALA B 1 117 ? -23.297 -18.922 16.625 1 92.69 117 ALA B C 1
ATOM 5593 O O . ALA B 1 117 ? -24.172 -18.844 15.766 1 92.69 117 ALA B O 1
ATOM 5594 N N . VAL B 1 118 ? -22.094 -19.312 16.391 1 95.88 118 VAL B N 1
ATOM 5595 C CA . VAL B 1 118 ? -21.703 -19.906 15.109 1 95.88 118 VAL B CA 1
ATOM 5596 C C . VAL B 1 118 ? -21.266 -21.359 15.336 1 95.88 118 VAL B C 1
ATOM 5598 O O . VAL B 1 118 ? -20.266 -21.625 16 1 95.88 118 VAL B O 1
ATOM 5601 N N . GLN B 1 119 ? -22.047 -22.297 14.773 1 97.75 119 GLN B N 1
ATOM 5602 C CA . GLN B 1 119 ? -21.734 -23.719 14.898 1 97.75 119 GLN B CA 1
ATOM 5603 C C . GLN B 1 119 ? -21.156 -24.266 13.594 1 97.75 119 GLN B C 1
ATOM 5605 O O . GLN B 1 119 ? -21.781 -24.156 12.539 1 97.75 119 GLN B O 1
ATOM 5610 N N . VAL B 1 120 ? -19.969 -24.891 13.672 1 98.56 120 VAL B N 1
ATOM 5611 C CA . VAL B 1 120 ? -19.297 -25.484 12.523 1 98.56 120 VAL B CA 1
ATOM 5612 C C . VAL B 1 120 ? -19.25 -27 12.703 1 98.56 120 VAL B C 1
ATOM 5614 O O . VAL B 1 120 ? -18.766 -27.5 13.727 1 98.56 120 VAL B O 1
ATOM 5617 N N . VAL B 1 121 ? -19.766 -27.75 11.742 1 98.38 121 VAL B N 1
ATOM 5618 C CA . VAL B 1 121 ? -19.688 -29.203 11.719 1 98.38 121 VAL B CA 1
ATOM 5619 C C . VAL B 1 121 ? -18.859 -29.656 10.508 1 98.38 121 VAL B C 1
ATOM 5621 O O . VAL B 1 121 ? -19.172 -29.297 9.367 1 98.38 121 VAL B O 1
ATOM 5624 N N . VAL B 1 122 ? -17.828 -30.438 10.734 1 98.44 122 VAL B N 1
ATOM 5625 C CA . VAL B 1 122 ? -16.984 -30.969 9.672 1 98.44 122 VAL B CA 1
ATOM 5626 C C . VAL B 1 122 ? -17.109 -32.5 9.633 1 98.44 122 VAL B C 1
ATOM 5628 O O . VAL B 1 122 ? -16.938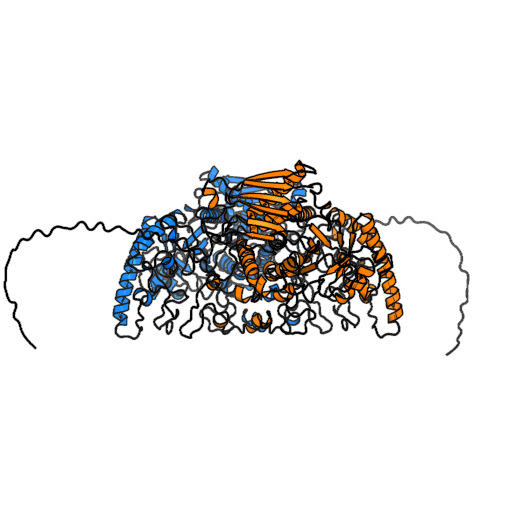 -33.156 10.648 1 98.44 122 VAL B O 1
ATOM 5631 N N . ARG B 1 123 ? -17.328 -33.062 8.492 1 97.81 123 ARG B N 1
ATOM 5632 C CA . ARG B 1 123 ? -17.562 -34.5 8.359 1 97.81 123 ARG B CA 1
ATOM 5633 C C . ARG B 1 123 ? -16.25 -35.281 8.352 1 97.81 123 ARG B C 1
ATOM 5635 O O . ARG B 1 123 ? -16.094 -36.281 9.062 1 97.81 123 ARG B O 1
ATOM 5642 N N . ASP B 1 124 ? -15.305 -34.875 7.52 1 97 124 ASP B N 1
ATOM 5643 C CA . ASP B 1 124 ? -14.008 -35.531 7.395 1 97 124 ASP B CA 1
ATOM 5644 C C . ASP B 1 124 ? -12.875 -34.5 7.52 1 97 124 ASP B C 1
ATOM 5646 O O . ASP B 1 124 ? -12.539 -33.812 6.551 1 97 124 ASP B O 1
ATOM 5650 N N . ALA B 1 125 ? -12.203 -34.5 8.711 1 95.81 125 ALA B N 1
ATOM 5651 C CA . ALA B 1 125 ? -11.117 -33.562 8.969 1 95.81 125 ALA B CA 1
ATOM 5652 C C . ALA B 1 125 ? -9.766 -34.281 8.969 1 95.81 125 ALA B C 1
ATOM 5654 O O . ALA B 1 125 ? -8.867 -33.906 9.742 1 95.81 125 ALA B O 1
ATOM 5655 N N . SER B 1 126 ? -9.688 -35.25 8.133 1 93.94 126 SER B N 1
ATOM 5656 C CA . SER B 1 126 ? -8.453 -36.031 8.102 1 93.94 126 SER B CA 1
ATOM 5657 C C . SER B 1 126 ? -7.293 -35.219 7.551 1 93.94 126 SER B C 1
ATOM 5659 O O . SER B 1 126 ? -6.133 -35.469 7.879 1 93.94 126 SER B O 1
ATOM 5661 N N . CYS B 1 127 ? -7.598 -34.25 6.746 1 95.06 127 CYS B N 1
ATOM 5662 C CA . CYS B 1 127 ? -6.57 -33.375 6.203 1 95.06 127 CYS B CA 1
ATOM 5663 C C . CYS B 1 127 ? -6.527 -32.062 6.957 1 95.06 127 CYS B C 1
ATOM 5665 O O . CYS B 1 127 ? -7.348 -31.172 6.715 1 95.06 127 CYS B O 1
ATOM 5667 N N . ALA B 1 128 ? -5.5 -31.906 7.863 1 95.38 128 ALA B N 1
ATOM 5668 C CA . ALA B 1 128 ? -5.418 -30.703 8.672 1 95.38 128 ALA B CA 1
ATOM 5669 C C . ALA B 1 128 ? -4.074 -30 8.484 1 95.38 128 ALA B C 1
ATOM 5671 O O . ALA B 1 128 ? -3.695 -29.141 9.289 1 95.38 128 ALA B O 1
ATOM 5672 N N . THR B 1 129 ? -3.332 -30.438 7.406 1 95.75 129 THR B N 1
ATOM 5673 C CA . THR B 1 129 ? -2.053 -29.812 7.082 1 95.75 129 THR B CA 1
ATOM 5674 C C . THR B 1 129 ? -1.983 -29.469 5.598 1 95.75 129 THR B C 1
ATOM 5676 O O . THR B 1 129 ? -2.709 -30.047 4.785 1 95.75 129 THR B O 1
ATOM 5679 N N . PRO B 1 130 ? -1.104 -28.562 5.227 1 96.38 130 PRO B N 1
ATOM 5680 C CA . PRO B 1 130 ? -0.996 -28.172 3.82 1 96.38 130 PRO B CA 1
ATOM 5681 C C . PRO B 1 130 ? -0.654 -29.344 2.9 1 96.38 130 PRO B C 1
ATOM 5683 O O . PRO B 1 130 ? -1.096 -29.375 1.75 1 96.38 130 PRO B O 1
ATOM 5686 N N . ALA B 1 131 ? 0.007 -30.344 3.408 1 95.19 131 ALA B N 1
ATOM 5687 C CA . ALA B 1 131 ? 0.518 -31.453 2.596 1 95.19 131 ALA B CA 1
ATOM 5688 C C . ALA B 1 131 ? -0.62 -32.344 2.082 1 95.19 131 ALA B C 1
ATOM 5690 O O . ALA B 1 131 ? -0.5 -32.969 1.027 1 95.19 131 ALA B O 1
ATOM 5691 N N . CYS B 1 132 ? -1.678 -32.312 2.752 1 95.5 132 CYS B N 1
ATOM 5692 C CA . CYS B 1 132 ? -2.744 -33.25 2.375 1 95.5 132 CYS B CA 1
ATOM 5693 C C . CYS B 1 132 ? -3.83 -32.531 1.58 1 95.5 132 CYS B C 1
ATOM 5695 O O . CYS B 1 132 ? -4.801 -33.156 1.143 1 95.5 132 CYS B O 1
ATOM 5697 N N . TYR B 1 133 ? -3.725 -31.234 1.447 1 97 133 TYR B N 1
ATOM 5698 C CA . TYR B 1 133 ? -4.648 -30.469 0.619 1 97 133 TYR B CA 1
ATOM 5699 C C . TYR B 1 133 ? -4.32 -30.625 -0.86 1 97 133 TYR B C 1
ATOM 5701 O O . TYR B 1 133 ? -3.291 -30.141 -1.334 1 97 133 TYR B O 1
ATOM 5709 N N . THR B 1 134 ? -5.188 -31.328 -1.603 1 96.12 134 THR B N 1
ATOM 5710 C CA . THR B 1 134 ? -4.922 -31.656 -2.998 1 96.12 134 THR B CA 1
ATOM 5711 C C . THR B 1 134 ? -6.07 -31.203 -3.893 1 96.12 134 THR B C 1
ATOM 5713 O O . THR B 1 134 ? -7.055 -30.656 -3.408 1 96.12 134 THR B O 1
ATOM 5716 N N . THR B 1 135 ? -5.902 -31.469 -5.188 1 94.25 135 THR B N 1
ATOM 5717 C CA . THR B 1 135 ? -6.91 -31.141 -6.191 1 94.25 135 THR B CA 1
ATOM 5718 C C . THR B 1 135 ? -8.18 -31.953 -5.98 1 94.25 135 THR B C 1
ATOM 5720 O O . THR B 1 135 ? -9.258 -31.578 -6.438 1 94.25 135 THR B O 1
ATOM 5723 N N . ALA B 1 136 ? -8.117 -33 -5.234 1 94.5 136 ALA B N 1
ATOM 5724 C CA . ALA B 1 136 ? -9.242 -33.906 -5.043 1 94.5 136 ALA B CA 1
ATOM 5725 C C . ALA B 1 136 ? -10.039 -33.531 -3.793 1 94.5 136 ALA B C 1
ATOM 5727 O O . ALA B 1 136 ? -11.102 -34.125 -3.539 1 94.5 136 ALA B O 1
ATOM 5728 N N . THR B 1 137 ? -9.578 -32.625 -3.049 1 97.31 137 THR B N 1
ATOM 5729 C CA . THR B 1 137 ? -10.227 -32.25 -1.793 1 97.31 137 THR B CA 1
ATOM 5730 C C . THR B 1 137 ? -11.625 -31.703 -2.047 1 97.31 137 THR B C 1
ATOM 5732 O O . THR B 1 137 ? -11.805 -30.828 -2.898 1 97.31 137 THR B O 1
ATOM 5735 N N . ASN B 1 138 ? -12.594 -32.281 -1.306 1 98.25 138 ASN B N 1
ATOM 5736 C CA . ASN B 1 138 ? -13.953 -31.75 -1.38 1 98.25 138 ASN B CA 1
ATOM 5737 C C . ASN B 1 138 ? -14.07 -30.391 -0.694 1 98.25 138 ASN B C 1
ATOM 5739 O O . ASN B 1 138 ? -13.672 -30.234 0.462 1 98.25 138 ASN B O 1
ATOM 5743 N N . GLU B 1 139 ? -14.617 -29.422 -1.401 1 98.62 139 GLU B N 1
ATOM 5744 C CA . GLU B 1 139 ? -14.648 -28.047 -0.879 1 98.62 139 GLU B CA 1
ATOM 5745 C C . GLU B 1 139 ? -16.078 -27.594 -0.638 1 98.62 139 GLU B C 1
ATOM 5747 O O . GLU B 1 139 ? -16.312 -26.406 -0.388 1 98.62 139 GLU B O 1
ATOM 5752 N N . SER B 1 140 ? -17.062 -28.469 -0.688 1 98.5 140 SER B N 1
ATOM 5753 C CA . SER B 1 140 ? -18.469 -28.125 -0.559 1 98.5 140 SER B CA 1
ATOM 5754 C C . SER B 1 140 ? -18.812 -27.734 0.874 1 98.5 140 SER B C 1
ATOM 5756 O O . SER B 1 140 ? -18.109 -28.125 1.813 1 98.5 140 SER B O 1
ATOM 5758 N N . TYR B 1 141 ? -19.859 -26.906 1.046 1 98.75 141 TYR B N 1
ATOM 5759 C CA . TYR B 1 141 ? -20.344 -26.5 2.357 1 98.75 141 TYR B CA 1
ATOM 5760 C C . TYR B 1 141 ? -21.812 -26.047 2.283 1 98.75 141 TYR B C 1
ATOM 5762 O O . TYR B 1 141 ? -22.328 -25.797 1.196 1 98.75 141 TYR B O 1
ATOM 5770 N N . SER B 1 142 ? -22.391 -26.031 3.383 1 98.69 142 SER B N 1
ATOM 5771 C CA . SER B 1 142 ? -23.688 -25.375 3.584 1 98.69 142 SER B CA 1
ATOM 5772 C C . SER B 1 142 ? -23.625 -24.375 4.734 1 98.69 142 SER B C 1
ATOM 5774 O O . SER B 1 142 ? -22.875 -24.578 5.699 1 98.69 142 SER B O 1
ATOM 5776 N N . LEU B 1 143 ? -24.266 -23.266 4.602 1 98.31 143 LEU B N 1
ATOM 5777 C CA . LEU B 1 143 ? -24.359 -22.172 5.574 1 98.31 143 LEU B CA 1
ATOM 5778 C C . LEU B 1 143 ? -25.812 -21.766 5.793 1 98.31 143 LEU B C 1
ATOM 5780 O O . LEU B 1 143 ? -26.531 -21.484 4.836 1 98.31 143 LEU B O 1
ATOM 5784 N N . SER B 1 144 ? -26.203 -21.828 7.055 1 97.56 144 SER B N 1
ATOM 5785 C CA . SER B 1 144 ? -27.562 -21.422 7.398 1 97.56 144 SER B CA 1
ATOM 5786 C C . SER B 1 144 ? -27.547 -20.391 8.523 1 97.56 144 SER B C 1
ATOM 5788 O O . SER B 1 144 ? -26.828 -20.547 9.516 1 97.56 144 SER B O 1
ATOM 5790 N N . ILE B 1 145 ? -28.266 -19.328 8.312 1 95.5 145 ILE B N 1
ATOM 5791 C CA . ILE B 1 145 ? -28.5 -18.312 9.336 1 95.5 145 ILE B CA 1
ATOM 5792 C C . ILE B 1 145 ? -30 -18.219 9.625 1 95.5 145 ILE B C 1
ATOM 5794 O O . ILE B 1 145 ? -30.781 -17.875 8.742 1 95.5 145 ILE B O 1
ATOM 5798 N N . SER B 1 146 ? -30.344 -18.484 10.867 1 94.44 146 SER B N 1
ATOM 5799 C CA . SER B 1 146 ? -31.75 -18.516 11.242 1 94.44 146 SER B CA 1
ATOM 5800 C C . SER B 1 146 ? -32.281 -17.109 11.438 1 94.44 146 SER B C 1
ATOM 5802 O O . SER B 1 146 ? -31.531 -16.141 11.531 1 94.44 146 SER B O 1
ATOM 5804 N N . LYS B 1 147 ? -33.562 -17.031 11.539 1 90.12 147 LYS B N 1
ATOM 5805 C CA . LYS B 1 147 ? -34.219 -15.758 11.805 1 90.12 147 LYS B CA 1
ATOM 5806 C C . LYS B 1 147 ? -33.812 -15.203 13.164 1 90.12 147 LYS B C 1
ATOM 5808 O O . LYS B 1 147 ? -33.781 -13.992 13.367 1 90.12 147 LYS B O 1
ATOM 5813 N N . GLN B 1 148 ? -33.5 -16.109 14.086 1 88.62 148 GLN B N 1
ATOM 5814 C CA . GLN B 1 148 ? -33.156 -15.719 15.445 1 88.62 148 GLN B CA 1
ATOM 5815 C C . GLN B 1 148 ? -31.656 -15.375 15.547 1 88.62 148 GLN B C 1
ATOM 5817 O O . GLN B 1 148 ? -31.188 -14.906 16.594 1 88.62 148 GLN B O 1
ATOM 5822 N N . GLY B 1 149 ? -30.938 -15.633 14.43 1 89.31 149 GLY B N 1
ATOM 5823 C CA . GLY B 1 149 ? -29.547 -15.18 14.406 1 89.31 149 GLY B CA 1
ATOM 5824 C C . GLY B 1 149 ? -28.547 -16.297 14.602 1 89.31 149 GLY B C 1
ATOM 5825 O O . GLY B 1 149 ? -27.344 -16.062 14.664 1 89.31 149 GLY B O 1
ATOM 5826 N N . GLY B 1 150 ? -28.984 -17.5 14.703 1 93.19 150 GLY B N 1
ATOM 5827 C CA . GLY B 1 150 ? -28.078 -18.625 14.773 1 93.19 150 GLY B CA 1
ATOM 5828 C C . GLY B 1 150 ? -27.422 -18.953 13.445 1 93.19 150 GLY B C 1
ATOM 5829 O O . GLY B 1 150 ? -28.078 -18.938 12.406 1 93.19 150 GLY B O 1
ATOM 5830 N N . VAL B 1 151 ? -26.109 -19.172 13.477 1 96.69 151 VAL B N 1
ATOM 5831 C CA . VAL B 1 151 ? -25.359 -19.484 12.266 1 96.69 151 VAL B CA 1
ATOM 5832 C C . VAL B 1 151 ? -24.875 -20.938 12.312 1 96.69 151 VAL B C 1
ATOM 5834 O O . VAL B 1 151 ? -24.281 -21.359 13.297 1 96.69 151 VAL B O 1
ATOM 5837 N N . GLN B 1 152 ? -25.203 -21.672 11.289 1 98.12 152 GLN B N 1
ATOM 5838 C CA . GLN B 1 152 ? -24.75 -23.062 11.18 1 98.12 152 GLN B CA 1
ATOM 5839 C C . GLN B 1 152 ? -23.984 -23.297 9.883 1 98.12 152 GLN B C 1
ATOM 5841 O O . GLN B 1 152 ? -24.453 -22.938 8.805 1 98.12 152 GLN B O 1
ATOM 5846 N N . ILE B 1 153 ? -22.812 -23.891 10.008 1 98.69 153 ILE B N 1
ATOM 5847 C CA . ILE B 1 153 ? -21.984 -24.266 8.867 1 98.69 153 ILE B CA 1
ATOM 5848 C C . ILE B 1 153 ? -21.719 -25.781 8.891 1 98.69 153 ILE B C 1
ATOM 5850 O O . ILE B 1 153 ? -21.328 -26.328 9.922 1 98.69 153 ILE B O 1
ATOM 5854 N N . GLU B 1 154 ? -22.016 -26.422 7.828 1 98.69 154 GLU B N 1
ATOM 5855 C CA . GLU B 1 154 ? -21.656 -27.828 7.621 1 98.69 154 GLU B CA 1
ATOM 5856 C C . GLU B 1 154 ? -20.781 -28 6.383 1 98.69 154 GLU B C 1
ATOM 5858 O O . GLU B 1 154 ? -21.094 -27.438 5.324 1 98.69 154 GLU B O 1
ATOM 5863 N N . ALA B 1 155 ? -19.688 -28.734 6.516 1 98.69 155 ALA B N 1
ATOM 5864 C CA . ALA B 1 155 ? -18.766 -28.953 5.395 1 98.69 155 ALA B CA 1
ATOM 5865 C C . ALA B 1 155 ? -18.203 -30.375 5.402 1 98.69 155 ALA B C 1
ATOM 5867 O O . ALA B 1 155 ? -18.125 -31 6.457 1 98.69 155 ALA B O 1
ATOM 5868 N N . GLN B 1 156 ? -17.891 -30.859 4.191 1 98 156 GLN B N 1
ATOM 5869 C CA . GLN B 1 156 ? -17.266 -32.188 4.07 1 98 156 GLN B CA 1
ATOM 5870 C C . GLN B 1 156 ? -15.852 -32.188 4.633 1 98 156 GLN B C 1
ATOM 5872 O O . GLN B 1 156 ? -15.414 -33.156 5.238 1 98 156 GLN B O 1
ATOM 5877 N N . THR B 1 157 ? -15.094 -31.172 4.406 1 98.5 157 THR B N 1
ATOM 5878 C CA . THR B 1 157 ? -13.711 -31.047 4.852 1 98.5 157 THR B CA 1
ATOM 5879 C C . THR B 1 157 ? -13.469 -29.688 5.512 1 98.5 157 THR B C 1
ATOM 5881 O O . THR B 1 157 ? -14.359 -28.844 5.539 1 98.5 157 THR B O 1
ATOM 5884 N N . LEU B 1 158 ? -12.258 -29.484 6.051 1 98.31 158 LEU B N 1
ATOM 5885 C CA . LEU B 1 158 ? -11.859 -28.219 6.672 1 98.31 158 LEU B CA 1
ATOM 5886 C C . LEU B 1 158 ? -11.82 -27.094 5.645 1 98.31 158 LEU B C 1
ATOM 5888 O O . LEU B 1 158 ? -12.109 -25.938 5.973 1 98.31 158 LEU B O 1
ATOM 5892 N N . ILE B 1 159 ? -11.508 -27.422 4.387 1 98.56 159 ILE B N 1
ATOM 5893 C CA . ILE B 1 159 ? -11.43 -26.422 3.328 1 98.56 159 ILE B CA 1
ATOM 5894 C C . ILE B 1 159 ? -12.82 -25.859 3.035 1 98.56 159 ILE B C 1
ATOM 5896 O O . ILE B 1 159 ? -12.977 -24.672 2.771 1 98.56 159 ILE B O 1
ATOM 5900 N N . GLY B 1 160 ? -13.797 -26.719 3.09 1 98.69 160 GLY B N 1
ATOM 5901 C CA . GLY B 1 160 ? -15.172 -26.266 2.961 1 98.69 160 GLY B CA 1
ATOM 5902 C C . GLY B 1 160 ? -15.555 -25.234 4.016 1 98.69 160 GLY B C 1
ATOM 5903 O O . GLY B 1 160 ? -16.297 -24.297 3.734 1 98.69 160 GLY B O 1
ATOM 5904 N N . VAL B 1 161 ? -15.062 -25.391 5.223 1 98.62 161 VAL B N 1
ATOM 5905 C CA . VAL B 1 161 ? -15.32 -24.453 6.309 1 98.62 161 VAL B CA 1
ATOM 5906 C C . VAL B 1 161 ? -14.742 -23.094 5.953 1 98.62 161 VAL B C 1
ATOM 5908 O O . VAL B 1 161 ? -15.391 -22.062 6.156 1 98.62 161 VAL B O 1
ATOM 5911 N N . SER B 1 162 ? -13.531 -23.078 5.441 1 98.12 162 SER B N 1
ATOM 5912 C CA . SER B 1 162 ? -12.906 -21.828 5.039 1 98.12 162 SER B CA 1
ATOM 5913 C C . SER B 1 162 ? -13.75 -21.094 4.004 1 98.12 162 SER B C 1
ATOM 5915 O O . SER B 1 162 ? -13.898 -19.875 4.074 1 98.12 162 SER B O 1
ATOM 5917 N N . HIS B 1 163 ? -14.305 -21.812 3.059 1 98.44 163 HIS B N 1
ATOM 5918 C CA . HIS B 1 163 ? -15.141 -21.203 2.041 1 98.44 163 HIS B CA 1
ATOM 5919 C C . HIS B 1 163 ? -16.453 -20.688 2.639 1 98.44 163 HIS B C 1
ATOM 5921 O O . HIS B 1 163 ? -16.984 -19.672 2.201 1 98.44 163 HIS B O 1
ATOM 5927 N N . ALA B 1 164 ? -16.984 -21.406 3.607 1 98.31 164 ALA B N 1
ATOM 5928 C CA . ALA B 1 164 ? -18.172 -20.922 4.309 1 98.31 164 ALA B CA 1
ATOM 5929 C C . ALA B 1 164 ? -17.875 -19.594 5.016 1 98.31 164 ALA B C 1
ATOM 5931 O O . ALA B 1 164 ? -18.719 -18.688 5.02 1 98.31 164 ALA B O 1
ATOM 5932 N N . PHE B 1 165 ? -16.703 -19.516 5.602 1 96.38 165 PHE B N 1
ATOM 5933 C CA . PHE B 1 165 ? -16.297 -18.266 6.242 1 96.38 165 PHE B CA 1
ATOM 5934 C C . PHE B 1 165 ? -16.203 -17.141 5.223 1 96.38 165 PHE B C 1
ATOM 5936 O O . PHE B 1 165 ? -16.547 -15.992 5.52 1 96.38 165 PHE B O 1
ATOM 5943 N N . SER B 1 166 ? -15.727 -17.438 4.031 1 95.38 166 SER B N 1
ATOM 5944 C CA . SER B 1 166 ? -15.695 -16.453 2.957 1 95.38 166 SER B CA 1
ATOM 5945 C C . SER B 1 166 ? -17.094 -15.961 2.621 1 95.38 166 SER B C 1
ATOM 5947 O O . SER B 1 166 ? -17.312 -14.766 2.412 1 95.38 166 SER B O 1
ATOM 5949 N N . SER B 1 167 ? -18.031 -16.859 2.572 1 95.31 167 SER B N 1
ATOM 5950 C CA . SER B 1 167 ? -19.406 -16.484 2.312 1 95.31 167 SER B CA 1
ATOM 5951 C C . SER B 1 167 ? -19.969 -15.609 3.43 1 95.31 167 SER B C 1
ATOM 5953 O O . SER B 1 167 ? -20.672 -14.633 3.166 1 95.31 167 SER B O 1
ATOM 5955 N N . LEU B 1 168 ? -19.656 -15.977 4.605 1 92.19 168 LEU B N 1
ATOM 5956 C CA . LEU B 1 168 ? -20.094 -15.188 5.75 1 92.19 168 LEU B CA 1
ATOM 5957 C C . LEU B 1 168 ? -19.531 -13.773 5.676 1 92.19 168 LEU B C 1
ATOM 5959 O O . LEU B 1 168 ? -20.219 -12.797 5.965 1 92.19 168 LEU B O 1
ATOM 5963 N N . ALA B 1 169 ? -18.312 -13.695 5.312 1 88.44 169 ALA B N 1
ATOM 5964 C CA . ALA B 1 169 ? -17.656 -12.398 5.172 1 88.44 169 ALA B CA 1
ATOM 5965 C C . ALA B 1 169 ? -18.328 -11.57 4.07 1 88.44 169 ALA B C 1
ATOM 5967 O O . ALA B 1 169 ? -18.406 -10.344 4.176 1 88.44 169 ALA B O 1
ATOM 5968 N N . SER B 1 170 ? -18.719 -12.234 3.066 1 88.31 170 SER B N 1
ATOM 5969 C CA . SER B 1 170 ? -19.422 -11.562 1.977 1 88.31 170 SER B CA 1
ATOM 5970 C C . SER B 1 170 ? -20.766 -11.031 2.434 1 88.31 170 SER B C 1
ATOM 5972 O O . SER B 1 170 ? -21.219 -9.984 1.964 1 88.31 170 SER B O 1
ATOM 5974 N N . LEU B 1 171 ? -21.375 -11.758 3.27 1 88.12 171 LEU B N 1
ATOM 5975 C CA . LEU B 1 171 ? -22.688 -11.391 3.762 1 88.12 171 LEU B CA 1
ATOM 5976 C C . LEU B 1 171 ? -22.594 -10.25 4.77 1 88.12 171 LEU B C 1
ATOM 5978 O O . LEU B 1 171 ? -23.453 -9.367 4.797 1 88.12 171 LEU B O 1
ATOM 5982 N N . ALA B 1 172 ? -21.484 -10.406 5.551 1 78.12 172 ALA B N 1
ATOM 5983 C CA . ALA B 1 172 ? -21.219 -9.359 6.543 1 78.12 172 ALA B CA 1
ATOM 5984 C C . ALA B 1 172 ? -20.266 -8.305 5.992 1 78.12 172 ALA B C 1
ATOM 5986 O O . ALA B 1 172 ? -19.422 -8.602 5.141 1 78.12 172 ALA B O 1
ATOM 5987 N N . SER B 1 173 ? -20.828 -7.164 5.523 1 63.88 173 SER B N 1
ATOM 5988 C CA . SER B 1 173 ? -19.859 -6.176 5.051 1 63.88 173 SER B CA 1
ATOM 5989 C C . SER B 1 173 ? -19.297 -5.352 6.207 1 63.88 173 SER B C 1
ATOM 5991 O O . SER B 1 173 ? -19.891 -5.309 7.289 1 63.88 173 SER B O 1
ATOM 5993 N N . ALA B 1 174 ? -18.016 -5.051 5.926 1 57.59 174 ALA B N 1
ATOM 5994 C CA . ALA B 1 174 ? -17.375 -4.227 6.945 1 57.59 174 ALA B CA 1
ATOM 5995 C C . ALA B 1 174 ? -18.281 -3.072 7.367 1 57.59 174 ALA B C 1
ATOM 5997 O O . ALA B 1 174 ? -18.188 -2.596 8.5 1 57.59 174 ALA B O 1
ATOM 5998 N N . ASP B 1 175 ? -19.188 -2.779 6.496 1 60.56 175 ASP B N 1
ATOM 5999 C CA . ASP B 1 175 ? -19.969 -1.593 6.824 1 60.56 175 ASP B CA 1
ATOM 6000 C C . ASP B 1 175 ? -21.438 -1.95 7.055 1 60.56 175 ASP B C 1
ATOM 6002 O O . ASP B 1 175 ? -22.266 -1.067 7.281 1 60.56 175 ASP B O 1
ATOM 6006 N N . ALA B 1 176 ? -21.688 -3.293 6.895 1 65.88 176 ALA B N 1
ATOM 6007 C CA . ALA B 1 176 ? -23.094 -3.643 7.004 1 65.88 176 ALA B CA 1
ATOM 6008 C C . ALA B 1 176 ? -23.281 -4.984 7.711 1 65.88 176 ALA B C 1
ATOM 6010 O O . ALA B 1 176 ? -22.484 -5.906 7.512 1 65.88 176 ALA B O 1
ATOM 6011 N N . ASP B 1 177 ? -24.312 -5.016 8.578 1 75.19 177 ASP B N 1
ATOM 6012 C CA . ASP B 1 177 ? -24.734 -6.281 9.172 1 75.19 177 ASP B CA 1
ATOM 6013 C C . ASP B 1 177 ? -25.359 -7.195 8.117 1 75.19 177 ASP B C 1
ATOM 6015 O O . ASP B 1 177 ? -25.719 -6.746 7.027 1 75.19 177 ASP B O 1
ATOM 6019 N N . VAL B 1 178 ? -25.344 -8.453 8.453 1 80.75 178 VAL B N 1
ATOM 6020 C CA . VAL B 1 178 ? -26.047 -9.383 7.59 1 80.75 178 VAL B CA 1
ATOM 6021 C C . VAL B 1 178 ? -27.547 -9.039 7.562 1 80.75 178 VAL B C 1
ATOM 6023 O O . VAL B 1 178 ? -28.141 -8.766 8.609 1 80.75 178 VAL B O 1
ATOM 6026 N N . SER B 1 179 ? -28.094 -8.969 6.402 1 85.06 179 SER B N 1
ATOM 6027 C CA . SER B 1 179 ? -29.484 -8.578 6.281 1 85.06 179 SER B CA 1
ATOM 6028 C C . SER B 1 179 ? -30.312 -9.648 5.559 1 85.06 179 SER B C 1
ATOM 6030 O O . SER B 1 179 ? -29.75 -10.617 5.051 1 85.06 179 SER B O 1
ATOM 6032 N N . CYS B 1 180 ? -31.641 -9.531 5.668 1 88.06 180 CYS B N 1
ATOM 6033 C CA . CYS B 1 180 ? -32.594 -10.352 4.934 1 88.06 180 CYS B CA 1
ATOM 6034 C C . CYS B 1 180 ? -32.625 -11.781 5.473 1 88.06 180 CYS B C 1
ATOM 6036 O O . CYS B 1 180 ? -32.625 -12.742 4.699 1 88.06 180 CYS B O 1
ATOM 6038 N N . LEU B 1 181 ? -32.594 -11.906 6.75 1 90.25 181 LEU B N 1
ATOM 6039 C CA . LEU B 1 181 ? -32.656 -13.219 7.387 1 90.25 181 LEU B CA 1
ATOM 6040 C C . LEU B 1 181 ? -34.062 -13.82 7.215 1 90.25 181 LEU B C 1
ATOM 6042 O O . LEU B 1 181 ? -35.031 -13.094 7.152 1 90.25 181 LEU B O 1
ATOM 6046 N N . PRO B 1 182 ? -34.156 -15.211 7.215 1 93.25 182 PRO B N 1
ATOM 6047 C CA . PRO B 1 182 ? -33.062 -16.188 7.254 1 93.25 182 PRO B CA 1
ATOM 6048 C C . PRO B 1 182 ? -32.344 -16.328 5.91 1 93.25 182 PRO B C 1
ATOM 6050 O O . PRO B 1 182 ? -32.875 -15.898 4.879 1 93.25 182 PRO B O 1
ATOM 6053 N N . ILE B 1 183 ? -31.188 -16.906 5.961 1 94.88 183 ILE B N 1
ATOM 6054 C CA . ILE B 1 183 ? -30.359 -17.141 4.773 1 94.88 183 ILE B CA 1
ATOM 6055 C C . ILE B 1 183 ? -29.922 -18.594 4.73 1 94.88 183 ILE B C 1
ATOM 6057 O O . ILE B 1 183 ? -29.547 -19.172 5.754 1 94.88 183 ILE B O 1
ATOM 6061 N N . GLN B 1 184 ? -30.031 -19.219 3.572 1 96.56 184 GLN B N 1
ATOM 6062 C CA . GLN B 1 184 ? -29.516 -20.562 3.318 1 96.56 184 GLN B CA 1
ATOM 6063 C C . GLN B 1 184 ? -28.609 -20.594 2.088 1 96.56 184 GLN B C 1
ATOM 6065 O O . GLN B 1 184 ? -29.016 -20.141 1.013 1 96.56 184 GLN B O 1
ATOM 6070 N N . VAL B 1 185 ? -27.422 -21.094 2.258 1 97.69 185 VAL B N 1
ATOM 6071 C CA . VAL B 1 185 ? -26.453 -21.234 1.173 1 97.69 185 VAL B CA 1
ATOM 6072 C C . VAL B 1 185 ? -26.016 -22.688 1.045 1 97.69 185 VAL B C 1
ATOM 6074 O O . VAL B 1 185 ? -25.703 -23.344 2.045 1 97.69 185 VAL B O 1
ATOM 6077 N N . VAL B 1 186 ? -26.078 -23.297 -0.082 1 98.38 186 VAL B N 1
ATOM 6078 C CA . VAL B 1 186 ? -25.438 -24.547 -0.467 1 98.38 186 VAL B CA 1
ATOM 6079 C C . VAL B 1 186 ? -24.5 -24.297 -1.64 1 98.38 186 VAL B C 1
ATOM 6081 O O . VAL B 1 186 ? -24.906 -23.781 -2.676 1 98.38 186 VAL B O 1
ATOM 6084 N N . ASP B 1 187 ? -23.219 -24.719 -1.438 1 98.5 187 ASP B N 1
ATOM 6085 C CA . ASP B 1 187 ? -22.266 -24.266 -2.436 1 98.5 187 ASP B CA 1
ATOM 6086 C C . ASP B 1 187 ? -21.125 -25.25 -2.604 1 98.5 187 ASP B C 1
ATOM 6088 O O . ASP B 1 187 ? -20.844 -26.047 -1.702 1 98.5 187 ASP B O 1
ATOM 6092 N N . ARG B 1 188 ? -20.578 -25.312 -3.764 1 98.31 188 ARG B N 1
ATOM 6093 C CA . ARG B 1 188 ? -19.422 -26.109 -4.156 1 98.31 188 ARG B CA 1
ATOM 6094 C C . ARG B 1 188 ? -18.766 -25.562 -5.418 1 98.31 188 ARG B C 1
ATOM 6096 O O . ARG B 1 188 ? -19.438 -24.906 -6.227 1 98.31 188 ARG B O 1
ATOM 6103 N N . PRO B 1 189 ? -17.5 -25.797 -5.598 1 98.44 189 PRO B N 1
ATOM 6104 C CA . PRO B 1 189 ? -16.844 -25.266 -6.805 1 98.44 189 PRO B CA 1
ATOM 6105 C C . PRO B 1 189 ? -17.188 -26.078 -8.055 1 98.44 189 PRO B C 1
ATOM 6107 O O . PRO B 1 189 ? -17.344 -27.297 -7.98 1 98.44 189 PRO B O 1
ATOM 6110 N N . ARG B 1 190 ? -17.188 -25.422 -9.18 1 98.12 190 ARG B N 1
ATOM 6111 C CA . ARG B 1 190 ? -17.312 -26.062 -10.484 1 98.12 190 ARG B CA 1
ATOM 6112 C C . ARG B 1 190 ? -16.016 -26.766 -10.875 1 98.12 190 ARG B C 1
ATOM 6114 O O . ARG B 1 190 ? -16.062 -27.859 -11.445 1 98.12 190 ARG B O 1
ATOM 6121 N N . PHE B 1 191 ? -14.867 -26.219 -10.609 1 98.44 191 PHE B N 1
ATOM 6122 C CA . PHE B 1 191 ? -13.562 -26.766 -10.945 1 98.44 191 PHE B CA 1
ATOM 6123 C C . PHE B 1 191 ? -12.711 -26.938 -9.688 1 98.44 191 PHE B C 1
ATOM 6125 O O . PHE B 1 191 ? -12.758 -26.094 -8.789 1 98.44 191 PHE B O 1
ATOM 6132 N N . PRO B 1 192 ? -11.844 -27.891 -9.656 1 98.12 192 PRO B N 1
ATOM 6133 C CA . PRO B 1 192 ? -11 -28.109 -8.477 1 98.12 192 PRO B CA 1
ATOM 6134 C C . PRO B 1 192 ? -9.781 -27.188 -8.445 1 98.12 192 PRO B C 1
ATOM 6136 O O . PRO B 1 192 ? -9.148 -27.031 -7.398 1 98.12 192 PRO B O 1
ATOM 6139 N N . HIS B 1 193 ? -9.406 -26.609 -9.562 1 98.62 193 HIS B N 1
ATOM 6140 C CA . HIS B 1 193 ? -8.258 -25.703 -9.625 1 98.62 193 HIS B CA 1
ATOM 6141 C C . HIS B 1 193 ? -8.695 -24.297 -10.016 1 98.62 193 HIS B C 1
ATOM 6143 O O . HIS B 1 193 ? -9.102 -24.062 -11.156 1 98.62 193 HIS B O 1
ATOM 6149 N N . ARG B 1 194 ? -8.617 -23.375 -9.203 1 98.88 194 ARG B N 1
ATOM 6150 C CA . ARG B 1 194 ? -8.898 -21.953 -9.375 1 98.88 194 ARG B CA 1
ATOM 6151 C C . ARG B 1 194 ? -7.727 -21.109 -8.898 1 98.88 194 ARG B C 1
ATOM 6153 O O . ARG B 1 194 ? -7.695 -20.688 -7.738 1 98.88 194 ARG B O 1
ATOM 6160 N N . GLY B 1 195 ? -6.801 -20.844 -9.844 1 98.81 195 GLY B N 1
ATOM 6161 C CA . GLY B 1 195 ? -5.477 -20.422 -9.406 1 98.81 195 GLY B CA 1
ATOM 6162 C C . GLY B 1 195 ? -5.148 -19 -9.773 1 98.81 195 GLY B C 1
ATOM 6163 O O . GLY B 1 195 ? -5.848 -18.375 -10.578 1 98.81 195 GLY B O 1
ATOM 6164 N N . LEU B 1 196 ? -4.172 -18.438 -9.109 1 98.88 196 LEU B N 1
ATOM 6165 C CA . LEU B 1 196 ? -3.484 -17.188 -9.391 1 98.88 196 LEU B CA 1
ATOM 6166 C C . LEU B 1 196 ? -1.972 -17.375 -9.328 1 98.88 196 LEU B C 1
ATOM 6168 O O . LEU B 1 196 ? -1.443 -17.875 -8.344 1 98.88 196 LEU B O 1
ATOM 6172 N N . LEU B 1 197 ? -1.346 -17.094 -10.422 1 98.75 197 LEU B N 1
ATOM 6173 C CA . LEU B 1 197 ? 0.113 -17.109 -10.445 1 98.75 197 LEU B CA 1
ATOM 6174 C C . LEU B 1 197 ? 0.673 -15.758 -9.992 1 98.75 197 LEU B C 1
ATOM 6176 O O . LEU B 1 197 ? 0.171 -14.703 -10.391 1 98.75 197 LEU B O 1
ATOM 6180 N N . LEU B 1 198 ? 1.636 -15.766 -9.141 1 98.56 198 LEU B N 1
ATOM 6181 C CA . LEU B 1 198 ? 2.377 -14.57 -8.75 1 98.56 198 LEU B CA 1
ATOM 6182 C C . LEU B 1 198 ? 3.877 -14.781 -8.93 1 98.56 198 LEU B C 1
ATOM 6184 O O . LEU B 1 198 ? 4.457 -15.68 -8.32 1 98.56 198 LEU B O 1
ATOM 6188 N N . ASP B 1 199 ? 4.469 -14.016 -9.781 1 97.75 199 ASP B N 1
ATOM 6189 C CA . ASP B 1 199 ? 5.918 -13.984 -9.938 1 97.75 199 ASP B CA 1
ATOM 6190 C C . ASP B 1 199 ? 6.559 -13.023 -8.938 1 97.75 199 ASP B C 1
ATOM 6192 O O . ASP B 1 199 ? 6.234 -11.836 -8.922 1 97.75 199 ASP B O 1
ATOM 6196 N N . THR B 1 200 ? 7.469 -13.508 -8.125 1 97.25 200 THR B N 1
ATOM 6197 C CA . THR B 1 200 ? 8.109 -12.672 -7.113 1 97.25 200 THR B CA 1
ATOM 6198 C C . THR B 1 200 ? 9.586 -12.445 -7.453 1 97.25 200 THR B C 1
ATOM 6200 O O . THR B 1 200 ? 10.359 -12.016 -6.602 1 97.25 200 THR B O 1
ATOM 6203 N N . ALA B 1 201 ? 9.977 -12.805 -8.688 1 96.19 201 ALA B N 1
ATOM 6204 C CA . ALA B 1 201 ? 11.367 -12.672 -9.102 1 96.19 201 ALA B CA 1
ATOM 6205 C C . ALA B 1 201 ? 11.594 -11.352 -9.844 1 96.19 201 ALA B C 1
ATOM 6207 O O . ALA B 1 201 ? 12.609 -10.688 -9.633 1 96.19 201 ALA B O 1
ATOM 6208 N N . ARG B 1 202 ? 10.719 -11.07 -10.727 1 94.31 202 ARG B N 1
ATOM 6209 C CA . ARG B 1 202 ? 10.859 -9.836 -11.492 1 94.31 202 ARG B CA 1
ATOM 6210 C C . ARG B 1 202 ? 10.625 -8.617 -10.609 1 94.31 202 ARG B C 1
ATOM 6212 O O . ARG B 1 202 ? 11.211 -7.555 -10.852 1 94.31 202 ARG B O 1
ATOM 6219 N N . ASN B 1 203 ? 9.695 -8.781 -9.688 1 91.5 203 ASN B N 1
ATOM 6220 C CA . ASN B 1 203 ? 9.461 -7.848 -8.586 1 91.5 203 ASN B CA 1
ATOM 6221 C C . ASN B 1 203 ? 9.336 -8.578 -7.25 1 91.5 203 ASN B C 1
ATOM 6223 O O . ASN B 1 203 ? 8.672 -9.609 -7.16 1 91.5 203 ASN B O 1
ATOM 6227 N N . TRP B 1 204 ? 10.07 -8.047 -6.234 1 91.38 204 TRP B N 1
ATOM 6228 C CA . TRP B 1 204 ? 9.914 -8.617 -4.898 1 91.38 204 TRP B CA 1
ATOM 6229 C C . TRP B 1 204 ? 8.664 -8.062 -4.215 1 91.38 204 TRP B C 1
ATOM 6231 O O . TRP B 1 204 ? 8.391 -6.863 -4.285 1 91.38 204 TRP B O 1
ATOM 6241 N N . PHE B 1 205 ? 7.883 -8.898 -3.611 1 92.19 205 PHE B N 1
ATOM 6242 C CA . PHE B 1 205 ? 6.734 -8.547 -2.785 1 92.19 205 PHE B CA 1
ATOM 6243 C C . PHE B 1 205 ? 6.93 -9.023 -1.353 1 92.19 205 PHE B C 1
ATOM 6245 O O . PHE B 1 205 ? 7.332 -10.172 -1.125 1 92.19 205 PHE B O 1
ATOM 6252 N N . SER B 1 206 ? 6.625 -8.203 -0.411 1 87.06 206 SER B N 1
ATOM 6253 C CA . SER B 1 206 ? 6.777 -8.602 0.985 1 87.06 206 SER B CA 1
ATOM 6254 C C . SER B 1 206 ? 5.797 -9.703 1.356 1 87.06 206 SER B C 1
ATOM 6256 O O . SER B 1 206 ? 4.777 -9.891 0.69 1 87.06 206 SER B O 1
ATOM 6258 N N . VAL B 1 207 ? 6.105 -10.438 2.408 1 90.56 207 VAL B N 1
ATOM 6259 C CA . VAL B 1 207 ? 5.211 -11.469 2.924 1 90.56 207 VAL B CA 1
ATOM 6260 C C . VAL B 1 207 ? 3.848 -10.859 3.24 1 90.56 207 VAL B C 1
ATOM 6262 O O . VAL B 1 207 ? 2.811 -11.453 2.941 1 90.56 207 VAL B O 1
ATOM 6265 N N . GLU B 1 208 ? 3.822 -9.617 3.758 1 85.88 208 GLU B N 1
ATOM 6266 C CA . GLU B 1 208 ? 2.57 -8.938 4.082 1 85.88 208 GLU B CA 1
ATOM 6267 C C . GLU B 1 208 ? 1.776 -8.609 2.822 1 85.88 208 GLU B C 1
ATOM 6269 O O . GLU B 1 208 ? 0.551 -8.742 2.803 1 85.88 208 GLU B O 1
ATOM 6274 N N . ASP B 1 209 ? 2.498 -8.141 1.794 1 89.12 209 ASP B N 1
ATOM 6275 C CA . ASP B 1 209 ? 1.819 -7.875 0.529 1 89.12 209 ASP B CA 1
ATOM 6276 C C . ASP B 1 209 ? 1.172 -9.148 -0.02 1 89.12 209 ASP B C 1
ATOM 6278 O O . ASP B 1 209 ? 0.028 -9.117 -0.479 1 89.12 209 ASP B O 1
ATOM 6282 N N . ILE B 1 210 ? 1.898 -10.234 0.022 1 96.44 210 ILE B N 1
ATOM 6283 C CA . ILE B 1 210 ? 1.392 -11.5 -0.491 1 96.44 210 ILE B CA 1
ATOM 6284 C C . ILE B 1 210 ? 0.157 -11.922 0.304 1 96.44 210 ILE B C 1
ATOM 6286 O O . ILE B 1 210 ? -0.851 -12.336 -0.275 1 96.44 210 ILE B O 1
ATOM 6290 N N . LYS B 1 211 ? 0.185 -11.781 1.592 1 95.12 211 LYS B N 1
ATOM 6291 C CA . LYS B 1 211 ? -0.933 -12.18 2.443 1 95.12 211 LYS B CA 1
ATOM 6292 C C . LYS B 1 211 ? -2.148 -11.289 2.205 1 95.12 211 LYS B C 1
ATOM 6294 O O . LYS B 1 211 ? -3.23 -11.781 1.88 1 95.12 211 LYS B O 1
ATOM 6299 N N . LYS B 1 212 ? -1.942 -9.984 2.207 1 90.62 212 LYS B N 1
ATOM 6300 C CA . LYS B 1 212 ? -3.051 -9.039 2.277 1 90.62 212 LYS B CA 1
ATOM 6301 C C . LYS B 1 212 ? -3.582 -8.711 0.884 1 90.62 212 LYS B C 1
ATOM 6303 O O . LYS B 1 212 ? -4.789 -8.531 0.7 1 90.62 212 LYS B O 1
ATOM 6308 N N . LYS B 1 213 ? -2.664 -8.602 -0.056 1 94.06 213 LYS B N 1
ATOM 6309 C CA . LYS B 1 213 ? -3.084 -8.125 -1.37 1 94.06 213 LYS B CA 1
ATOM 6310 C C . LYS B 1 213 ? -3.404 -9.289 -2.305 1 94.06 213 LYS B C 1
ATOM 6312 O O . LYS B 1 213 ? -4.039 -9.102 -3.342 1 94.06 213 LYS B O 1
ATOM 6317 N N . VAL B 1 214 ? -2.895 -10.477 -1.939 1 98.19 214 VAL B N 1
ATOM 6318 C CA . VAL B 1 214 ? -3.055 -11.602 -2.852 1 98.19 214 VAL B CA 1
ATOM 6319 C C . VAL B 1 214 ? -3.922 -12.68 -2.197 1 98.19 214 VAL B C 1
ATOM 6321 O O . VAL B 1 214 ? -5.078 -12.867 -2.584 1 98.19 214 VAL B O 1
ATOM 6324 N N . ILE B 1 215 ? -3.529 -13.18 -1.048 1 98.56 215 ILE B N 1
ATOM 6325 C CA . ILE B 1 215 ? -4.16 -14.344 -0.448 1 98.56 215 ILE B CA 1
ATOM 6326 C C . ILE B 1 215 ? -5.531 -13.969 0.108 1 98.56 215 ILE B C 1
ATOM 6328 O O . ILE B 1 215 ? -6.512 -14.688 -0.093 1 98.56 215 ILE B O 1
ATOM 6332 N N . ASP B 1 216 ? -5.672 -12.875 0.777 1 96.62 216 ASP B N 1
ATOM 6333 C CA . ASP B 1 216 ? -6.938 -12.492 1.394 1 96.62 216 ASP B CA 1
ATOM 6334 C C . ASP B 1 216 ? -8.031 -12.312 0.34 1 96.62 216 ASP B C 1
ATOM 6336 O O . ASP B 1 216 ? -9.117 -12.883 0.458 1 96.62 216 ASP B O 1
ATOM 6340 N N . PRO B 1 217 ? -7.746 -11.539 -0.723 1 97.5 217 PRO B N 1
ATOM 6341 C CA . PRO B 1 217 ? -8.797 -11.445 -1.74 1 97.5 217 PRO B CA 1
ATOM 6342 C C . PRO B 1 217 ? -9.062 -12.773 -2.441 1 97.5 217 PRO B C 1
ATOM 6344 O O . PRO B 1 217 ? -10.188 -13.047 -2.854 1 97.5 217 PRO B O 1
ATOM 6347 N N . MET B 1 218 ? -8.031 -13.648 -2.602 1 98.69 218 MET B N 1
ATOM 6348 C CA . MET B 1 218 ? -8.258 -14.984 -3.135 1 98.69 218 MET B CA 1
ATOM 6349 C C . MET B 1 218 ? -9.258 -15.75 -2.275 1 98.69 218 MET B C 1
ATOM 6351 O O . MET B 1 218 ? -10.164 -16.406 -2.801 1 98.69 218 MET B O 1
ATOM 6355 N N . HIS B 1 219 ? -9.07 -15.625 -0.979 1 98.12 219 HIS B N 1
ATOM 6356 C CA . HIS B 1 219 ? -9.992 -16.25 -0.044 1 98.12 219 HIS B CA 1
ATOM 6357 C C . HIS B 1 219 ? -11.414 -15.75 -0.243 1 98.12 219 HIS B C 1
ATOM 6359 O O . HIS B 1 219 ? -12.359 -16.547 -0.328 1 98.12 219 HIS B O 1
ATOM 6365 N N . LEU B 1 220 ? -11.586 -14.469 -0.405 1 95.69 220 LEU B N 1
ATOM 6366 C CA . LEU B 1 220 ? -12.914 -13.859 -0.521 1 95.69 220 LEU B CA 1
ATOM 6367 C C . LEU B 1 220 ? -13.57 -14.242 -1.842 1 95.69 220 LEU B C 1
ATOM 6369 O O . LEU B 1 220 ? -14.789 -14.156 -1.979 1 95.69 220 LEU B O 1
ATOM 6373 N N . THR B 1 221 ? -12.75 -14.617 -2.801 1 98.31 221 THR B N 1
ATOM 6374 C CA . THR B 1 221 ? -13.273 -14.984 -4.109 1 98.31 221 THR B CA 1
ATOM 6375 C C . THR B 1 221 ? -13.18 -16.5 -4.324 1 98.31 221 THR B C 1
ATOM 6377 O O . THR B 1 221 ? -13.398 -16.984 -5.434 1 98.31 221 THR B O 1
ATOM 6380 N N . LYS B 1 222 ? -12.773 -17.234 -3.312 1 98.5 222 LYS B N 1
ATOM 6381 C CA . LYS B 1 222 ? -12.758 -18.688 -3.199 1 98.5 222 LYS B CA 1
ATOM 6382 C C . LYS B 1 222 ? -11.82 -19.312 -4.238 1 98.5 222 LYS B C 1
ATOM 6384 O O . LYS B 1 222 ? -12.117 -20.375 -4.785 1 98.5 222 LYS B O 1
ATOM 6389 N N . MET B 1 223 ? -10.852 -18.578 -4.629 1 98.81 223 MET B N 1
ATOM 6390 C CA . MET B 1 223 ? -9.727 -19.188 -5.324 1 98.81 223 MET B CA 1
ATOM 6391 C C . MET B 1 223 ? -8.938 -20.109 -4.387 1 98.81 223 MET B C 1
ATOM 6393 O O . MET B 1 223 ? -8.945 -19.906 -3.172 1 98.81 223 MET B O 1
ATOM 6397 N N . ASN B 1 224 ? -8.234 -21.141 -4.973 1 98.81 224 ASN B N 1
ATOM 6398 C CA . ASN B 1 224 ? -7.734 -22.109 -4.012 1 98.81 224 ASN B CA 1
ATOM 6399 C C . ASN B 1 224 ? -6.277 -22.469 -4.289 1 98.81 224 ASN B C 1
ATOM 6401 O O . ASN B 1 224 ? -5.703 -23.328 -3.609 1 98.81 224 ASN B O 1
ATOM 6405 N N . VAL B 1 225 ? -5.641 -21.891 -5.289 1 98.88 225 VAL B N 1
ATOM 6406 C CA . VAL B 1 225 ? -4.246 -22.203 -5.578 1 98.88 225 VAL B CA 1
ATOM 6407 C C . VAL B 1 225 ? -3.475 -20.906 -5.844 1 98.88 225 VAL B C 1
ATOM 6409 O O . VAL B 1 225 ? -3.844 -20.125 -6.723 1 98.88 225 VAL B O 1
ATOM 6412 N N . LEU B 1 226 ? -2.521 -20.625 -5.078 1 98.88 226 LEU B N 1
ATOM 6413 C CA . LEU B 1 226 ? -1.514 -19.625 -5.426 1 98.88 226 LEU B CA 1
ATOM 6414 C C . LEU B 1 226 ? -0.266 -20.281 -5.996 1 98.88 226 LEU B C 1
ATOM 6416 O O . LEU B 1 226 ? 0.459 -20.984 -5.273 1 98.88 226 LEU B O 1
ATOM 6420 N N . LYS B 1 227 ? -0.109 -20.234 -7.285 1 98.75 227 LYS B N 1
ATOM 6421 C CA . LYS B 1 227 ? 1.141 -20.688 -7.895 1 98.75 227 LYS B CA 1
ATOM 6422 C C . LYS B 1 227 ? 2.246 -19.641 -7.703 1 98.75 227 LYS B C 1
ATOM 6424 O O . LYS B 1 227 ? 2.199 -18.562 -8.289 1 98.75 227 LYS B O 1
ATOM 6429 N N . TRP B 1 228 ? 3.152 -19.953 -6.898 1 98.69 228 TRP B N 1
ATOM 6430 C CA . TRP B 1 228 ? 4.238 -19.062 -6.531 1 98.69 228 TRP B CA 1
ATOM 6431 C C . TRP B 1 228 ? 5.445 -19.25 -7.441 1 98.69 228 TRP B C 1
ATOM 6433 O O . TRP B 1 228 ? 6.188 -20.234 -7.293 1 98.69 228 TRP B O 1
ATOM 6443 N N . HIS B 1 229 ? 5.582 -18.422 -8.445 1 98.44 229 HIS B N 1
ATOM 6444 C CA . HIS B 1 229 ? 6.773 -18.359 -9.281 1 98.44 229 HIS B CA 1
ATOM 6445 C C . HIS B 1 229 ? 7.941 -17.734 -8.539 1 98.44 229 HIS B C 1
ATOM 6447 O O . HIS B 1 229 ? 8.078 -16.5 -8.531 1 98.44 229 HIS B O 1
ATOM 6453 N N . VAL B 1 230 ? 8.766 -18.531 -7.977 1 96.31 230 VAL B N 1
ATOM 6454 C CA . VAL B 1 230 ? 9.625 -18.156 -6.855 1 96.31 230 VAL B CA 1
ATOM 6455 C C . VAL B 1 230 ? 10.828 -17.375 -7.371 1 96.31 230 VAL B C 1
ATOM 6457 O O . VAL B 1 230 ? 11.203 -16.344 -6.793 1 96.31 230 VAL B O 1
ATOM 6460 N N . TYR B 1 231 ? 11.469 -17.891 -8.383 1 97.38 231 TYR B N 1
ATOM 6461 C CA . TYR B 1 231 ? 12.617 -17.234 -8.977 1 97.38 231 TYR B CA 1
ATOM 6462 C C . TYR B 1 231 ? 12.484 -17.141 -10.492 1 97.38 231 TYR B C 1
ATOM 6464 O O . TYR B 1 231 ? 11.633 -17.812 -11.086 1 97.38 231 TYR B O 1
ATOM 6472 N N . ASP B 1 232 ? 13.227 -16.344 -11.094 1 97.75 232 ASP B N 1
ATOM 6473 C CA . ASP B 1 232 ? 13.406 -16.219 -12.539 1 97.75 232 ASP B CA 1
ATOM 6474 C C . ASP B 1 232 ? 14.781 -15.633 -12.867 1 97.75 232 ASP B C 1
ATOM 6476 O O . ASP B 1 232 ? 15.641 -15.531 -11.984 1 97.75 232 ASP B O 1
ATOM 6480 N N . SER B 1 233 ? 15.031 -15.32 -14.062 1 96.75 233 SER B N 1
ATOM 6481 C CA . SER B 1 233 ? 16.328 -14.836 -14.523 1 96.75 233 SER B CA 1
ATOM 6482 C C . SER B 1 233 ? 16.75 -13.586 -13.75 1 96.75 233 SER B C 1
ATOM 6484 O O . SER B 1 233 ? 17.953 -13.305 -13.625 1 96.75 233 SER B O 1
ATOM 6486 N N . GLN B 1 234 ? 15.844 -12.875 -13.117 1 95.75 234 GLN B N 1
ATOM 6487 C CA . GLN B 1 234 ? 16.109 -11.555 -12.555 1 95.75 234 GLN B CA 1
ATOM 6488 C C . GLN B 1 234 ? 16.547 -11.648 -11.094 1 95.75 234 GLN B C 1
ATOM 6490 O O . GLN B 1 234 ? 17.328 -10.836 -10.625 1 95.75 234 GLN B O 1
ATOM 6495 N N . SER B 1 235 ? 15.961 -12.586 -10.375 1 96.62 235 SER B N 1
ATOM 6496 C CA . SER B 1 235 ? 16.328 -12.734 -8.977 1 96.62 235 SER B CA 1
ATOM 6497 C C . SER B 1 235 ? 15.922 -14.109 -8.445 1 96.62 235 SER B C 1
ATOM 6499 O O . SER B 1 235 ? 15.117 -14.805 -9.062 1 96.62 235 SER B O 1
ATOM 6501 N N . GLN B 1 236 ? 16.547 -14.562 -7.457 1 97.75 236 GLN B N 1
ATOM 6502 C CA . GLN B 1 236 ? 16.219 -15.727 -6.648 1 97.75 236 GLN B CA 1
ATOM 6503 C C . GLN B 1 236 ? 16.141 -15.367 -5.168 1 97.75 236 GLN B C 1
ATOM 6505 O O . GLN B 1 236 ? 17.109 -15.531 -4.43 1 97.75 236 GLN B O 1
ATOM 6510 N N . PRO B 1 237 ? 14.945 -14.984 -4.688 1 96.38 237 PRO B N 1
ATOM 6511 C CA . PRO B 1 237 ? 14.828 -14.391 -3.354 1 96.38 237 PRO B CA 1
ATOM 6512 C C . PRO B 1 237 ? 14.602 -15.438 -2.264 1 96.38 237 PRO B C 1
ATOM 6514 O O . PRO B 1 237 ? 14.648 -15.117 -1.074 1 96.38 237 PRO B O 1
ATOM 6517 N N . LEU B 1 238 ? 14.375 -16.672 -2.59 1 97.5 238 LEU B N 1
ATOM 6518 C CA . LEU B 1 238 ? 14.125 -17.719 -1.606 1 97.5 238 LEU B CA 1
ATOM 6519 C C . LEU B 1 238 ? 15.438 -18.266 -1.039 1 97.5 238 LEU B C 1
ATOM 6521 O O . LEU B 1 238 ? 16.359 -18.562 -1.79 1 97.5 238 LEU B O 1
ATOM 6525 N N . GLU B 1 239 ? 15.445 -18.406 0.232 1 95.81 239 GLU B N 1
ATOM 6526 C CA . GLU B 1 239 ? 16.594 -18.969 0.94 1 95.81 239 GLU B CA 1
ATOM 6527 C C . GLU B 1 239 ? 16.938 -20.359 0.426 1 95.81 239 GLU B C 1
ATOM 6529 O O . GLU B 1 239 ? 16.047 -21.188 0.246 1 95.81 239 GLU B O 1
ATOM 6534 N N . VAL B 1 240 ? 18.188 -20.609 0.085 1 96.12 240 VAL B N 1
ATOM 6535 C CA . VAL B 1 240 ? 18.703 -21.922 -0.299 1 96.12 240 VAL B CA 1
ATOM 6536 C C . VAL B 1 240 ? 19.781 -22.359 0.698 1 96.12 240 VAL B C 1
ATOM 6538 O O . VAL B 1 240 ? 20.781 -21.672 0.883 1 96.12 240 VAL B O 1
ATOM 6541 N N . ARG B 1 241 ? 19.641 -23.453 1.289 1 93.94 241 ARG B N 1
ATOM 6542 C CA . ARG B 1 241 ? 20.562 -23.906 2.332 1 93.94 241 ARG B CA 1
ATOM 6543 C C . ARG B 1 241 ? 21.688 -24.734 1.744 1 93.94 241 ARG B C 1
ATOM 6545 O O . ARG B 1 241 ? 22.844 -24.594 2.135 1 93.94 241 ARG B O 1
ATOM 6552 N N . TRP B 1 242 ? 21.438 -25.625 0.833 1 95.38 242 TRP B N 1
ATOM 6553 C CA . TRP B 1 242 ? 22.422 -26.531 0.257 1 95.38 242 TRP B CA 1
ATOM 6554 C C . TRP B 1 242 ? 23.453 -25.766 -0.568 1 95.38 242 TRP B C 1
ATOM 6556 O O . TRP B 1 242 ? 24.609 -26.156 -0.63 1 95.38 242 TRP B O 1
ATOM 6566 N N . TRP B 1 243 ? 23 -24.688 -1.224 1 96.81 243 TRP B N 1
ATOM 6567 C CA . TRP B 1 243 ? 23.859 -23.828 -2.047 1 96.81 243 TRP B CA 1
ATOM 6568 C C . TRP B 1 243 ? 23.609 -22.359 -1.751 1 96.81 243 TRP B C 1
ATOM 6570 O O . TRP B 1 243 ? 23.047 -21.641 -2.584 1 96.81 243 TRP B O 1
ATOM 6580 N N . PRO B 1 244 ? 24.094 -21.859 -0.691 1 94.38 244 PRO B N 1
ATOM 6581 C CA . PRO B 1 244 ? 23.781 -20.516 -0.203 1 94.38 244 PRO B CA 1
ATOM 6582 C C . PRO B 1 244 ? 24.141 -19.422 -1.216 1 94.38 244 PRO B C 1
ATOM 6584 O O . PRO B 1 244 ? 23.5 -18.375 -1.243 1 94.38 244 PRO B O 1
ATOM 6587 N N . ALA B 1 245 ? 25.094 -19.703 -2.098 1 95.19 245 ALA B N 1
ATOM 6588 C CA . ALA B 1 245 ? 25.5 -18.703 -3.092 1 95.19 245 ALA B CA 1
ATOM 6589 C C . ALA B 1 245 ? 24.359 -18.406 -4.062 1 95.19 245 ALA B C 1
ATOM 6591 O O . ALA B 1 245 ? 24.328 -17.359 -4.707 1 95.19 245 ALA B O 1
ATOM 6592 N N . LEU B 1 246 ? 23.344 -19.297 -4.137 1 97.25 246 LEU B N 1
ATOM 6593 C CA . LEU B 1 246 ? 22.219 -19.141 -5.055 1 97.25 246 LEU B CA 1
ATOM 6594 C C . LEU B 1 246 ? 21.156 -18.219 -4.453 1 97.25 246 LEU B C 1
ATOM 6596 O O . LEU B 1 246 ? 20.219 -17.828 -5.141 1 97.25 246 LEU B O 1
ATOM 6600 N N . TRP B 1 247 ? 21.219 -17.891 -3.131 1 94.5 247 TRP B N 1
ATOM 6601 C CA . TRP B 1 247 ? 20.312 -16.922 -2.521 1 94.5 247 TRP B CA 1
ATOM 6602 C C . TRP B 1 247 ? 20.609 -15.508 -3.016 1 94.5 247 TRP B C 1
ATOM 6604 O O . TRP B 1 247 ? 21.328 -14.75 -2.355 1 94.5 247 TRP B O 1
ATOM 6614 N N . GLN B 1 248 ? 20.031 -15.133 -4.234 1 93.75 248 GLN B N 1
ATOM 6615 C CA . GLN B 1 248 ? 20.328 -13.914 -4.969 1 93.75 248 GLN B CA 1
ATOM 6616 C C . GLN B 1 248 ? 19.125 -12.992 -5.035 1 93.75 248 GLN B C 1
ATOM 6618 O O . GLN B 1 248 ? 18.5 -12.836 -6.094 1 93.75 248 GLN B O 1
ATOM 6623 N N . PRO B 1 249 ? 18.812 -12.312 -3.893 1 91.19 249 PRO B N 1
ATOM 6624 C CA . PRO B 1 249 ? 17.734 -11.328 -3.854 1 91.19 249 PRO B CA 1
ATOM 6625 C C . PRO B 1 249 ? 18.156 -9.953 -4.363 1 91.19 249 PRO B C 1
ATOM 6627 O O . PRO B 1 249 ? 19.328 -9.758 -4.715 1 91.19 249 PRO B O 1
ATOM 6630 N N . TYR B 1 250 ? 17.219 -9.039 -4.48 1 85.06 250 TYR B N 1
ATOM 6631 C CA . TYR B 1 250 ? 17.531 -7.668 -4.859 1 85.06 250 TYR B CA 1
ATOM 6632 C C . TYR B 1 250 ? 18.281 -6.949 -3.744 1 85.06 250 TYR B C 1
ATOM 6634 O O . TYR B 1 250 ? 19.078 -6.043 -4.004 1 85.06 250 TYR B O 1
ATOM 6642 N N . SER B 1 251 ? 17.922 -7.312 -2.52 1 77 251 SER B N 1
ATOM 6643 C CA . SER B 1 251 ? 18.594 -6.781 -1.337 1 77 251 SER B CA 1
ATOM 6644 C C . SER B 1 251 ? 18.5 -7.762 -0.17 1 77 251 SER B C 1
ATOM 6646 O O . SER B 1 251 ? 17.781 -8.758 -0.236 1 77 251 SER B O 1
ATOM 6648 N N . ARG B 1 252 ? 19.109 -7.484 0.852 1 75 252 ARG B N 1
ATOM 6649 C CA . ARG B 1 252 ? 19.141 -8.367 2.014 1 75 252 ARG B CA 1
ATOM 6650 C C . ARG B 1 252 ? 17.781 -8.398 2.705 1 75 252 ARG B C 1
ATOM 6652 O O . ARG B 1 252 ? 17.5 -9.297 3.502 1 75 252 ARG B O 1
ATOM 6659 N N . GLN B 1 253 ? 16.984 -7.402 2.367 1 72.19 253 GLN B N 1
ATOM 6660 C CA . GLN B 1 253 ? 15.688 -7.324 3.016 1 72.19 253 GLN B CA 1
ATOM 6661 C C . GLN B 1 253 ? 14.586 -7.871 2.107 1 72.19 253 GLN B C 1
ATOM 6663 O O . GLN B 1 253 ? 13.461 -8.109 2.557 1 72.19 253 GLN B O 1
ATOM 6668 N N . GLN B 1 254 ? 14.961 -7.977 0.907 1 83.69 254 GLN B N 1
ATOM 6669 C CA . GLN B 1 254 ? 13.977 -8.445 -0.065 1 83.69 254 GLN B CA 1
ATOM 6670 C C . GLN B 1 254 ? 14.164 -9.93 -0.36 1 83.69 254 GLN B C 1
ATOM 6672 O O . GLN B 1 254 ? 14.414 -10.312 -1.505 1 83.69 254 GLN B O 1
ATOM 6677 N N . VAL B 1 255 ? 13.992 -10.719 0.724 1 89.31 255 VAL B N 1
ATOM 6678 C CA . VAL B 1 255 ? 14.234 -12.156 0.7 1 89.31 255 VAL B CA 1
ATOM 6679 C C . VAL B 1 255 ? 13.008 -12.898 1.215 1 89.31 255 VAL B C 1
ATOM 6681 O O . VAL B 1 255 ? 12.109 -12.289 1.8 1 89.31 255 VAL B O 1
ATOM 6684 N N . TYR B 1 256 ? 12.945 -14.164 0.953 1 94.62 256 TYR B N 1
ATOM 6685 C CA . TYR B 1 256 ? 12.07 -15.117 1.625 1 94.62 256 TYR B CA 1
ATOM 6686 C C . TYR B 1 256 ? 12.875 -16.188 2.338 1 94.62 256 TYR B C 1
ATOM 6688 O O . TYR B 1 256 ? 13.469 -17.062 1.694 1 94.62 256 TYR B O 1
ATOM 6696 N N . THR B 1 257 ? 12.891 -16.094 3.611 1 93.62 257 THR B N 1
ATOM 6697 C CA . THR B 1 257 ? 13.477 -17.188 4.367 1 93.62 257 THR B CA 1
ATOM 6698 C C . THR B 1 257 ? 12.594 -18.438 4.309 1 93.62 257 THR B C 1
ATOM 6700 O O . THR B 1 257 ? 11.422 -18.344 3.932 1 93.62 257 THR B O 1
ATOM 6703 N N . VAL B 1 258 ? 13.148 -19.578 4.625 1 95.25 258 VAL B N 1
ATOM 6704 C CA . VAL B 1 258 ? 12.367 -20.812 4.68 1 95.25 258 VAL B CA 1
ATOM 6705 C C . VAL B 1 258 ? 11.203 -20.641 5.656 1 95.25 258 VAL B C 1
ATOM 6707 O O . VAL B 1 258 ? 10.078 -21.062 5.371 1 95.25 258 VAL B O 1
ATOM 6710 N N . ASP B 1 259 ? 11.438 -19.953 6.77 1 94.25 259 ASP B N 1
ATOM 6711 C CA . ASP B 1 259 ? 10.391 -19.719 7.758 1 94.25 259 ASP B CA 1
ATOM 6712 C C . ASP B 1 259 ? 9.289 -18.828 7.191 1 94.25 259 ASP B C 1
ATOM 6714 O O . ASP B 1 259 ? 8.109 -19.047 7.453 1 94.25 259 ASP B O 1
ATOM 6718 N N . GLN B 1 260 ? 9.688 -17.828 6.453 1 93.5 260 GLN B N 1
ATOM 6719 C CA . GLN B 1 260 ? 8.711 -16.938 5.84 1 93.5 260 GLN B CA 1
ATOM 6720 C C . GLN B 1 260 ? 7.871 -17.688 4.797 1 93.5 260 GLN B C 1
ATOM 6722 O O . GLN B 1 260 ? 6.664 -17.453 4.688 1 93.5 260 GLN B O 1
ATOM 6727 N N . ALA B 1 261 ? 8.531 -18.547 4.051 1 97.38 261 ALA B N 1
ATOM 6728 C CA . ALA B 1 261 ? 7.785 -19.359 3.096 1 97.38 261 ALA B CA 1
ATOM 6729 C C . ALA B 1 261 ? 6.762 -20.234 3.807 1 97.38 261 ALA B C 1
ATOM 6731 O O . ALA B 1 261 ? 5.609 -20.328 3.381 1 97.38 261 ALA B O 1
ATOM 6732 N N . LYS B 1 262 ? 7.148 -20.812 4.887 1 97 262 LYS B N 1
ATOM 6733 C CA . LYS B 1 262 ? 6.246 -21.656 5.668 1 97 262 LYS B CA 1
ATOM 6734 C C . LYS B 1 262 ? 5.105 -20.828 6.258 1 97 262 LYS B C 1
ATOM 6736 O O . LYS B 1 262 ? 3.975 -21.312 6.355 1 97 262 LYS B O 1
ATOM 6741 N N . GLU B 1 263 ? 5.434 -19.641 6.656 1 96.38 263 GLU B N 1
ATOM 6742 C CA . GLU B 1 263 ? 4.406 -18.734 7.156 1 96.38 263 GLU B CA 1
ATOM 6743 C C . GLU B 1 263 ? 3.35 -18.469 6.09 1 96.38 263 GLU B C 1
ATOM 6745 O O . GLU B 1 263 ? 2.15 -18.5 6.375 1 96.38 263 GLU B O 1
ATOM 6750 N N . VAL B 1 264 ? 3.787 -18.188 4.898 1 98.12 264 VAL B N 1
ATOM 6751 C CA . VAL B 1 264 ? 2.875 -17.938 3.789 1 98.12 264 VAL B CA 1
ATOM 6752 C C . VAL B 1 264 ? 2.023 -19.172 3.518 1 98.12 264 VAL B C 1
ATOM 6754 O O . VAL B 1 264 ? 0.811 -19.062 3.324 1 98.12 264 VAL B O 1
ATOM 6757 N N . ILE B 1 265 ? 2.648 -20.344 3.561 1 98.62 265 ILE B N 1
ATOM 6758 C CA . ILE B 1 265 ? 1.961 -21.609 3.309 1 98.62 265 ILE B CA 1
ATOM 6759 C C . ILE B 1 265 ? 0.884 -21.828 4.367 1 98.62 265 ILE B C 1
ATOM 6761 O O . ILE B 1 265 ? -0.259 -22.156 4.043 1 98.62 265 ILE B O 1
ATOM 6765 N N . ASP B 1 266 ? 1.193 -21.594 5.594 1 97.81 266 ASP B N 1
ATOM 6766 C CA . ASP B 1 266 ? 0.267 -21.797 6.707 1 97.81 266 ASP B CA 1
ATOM 6767 C C . ASP B 1 266 ? -0.891 -20.797 6.633 1 97.81 266 ASP B C 1
ATOM 6769 O O . ASP B 1 266 ? -2.051 -21.172 6.816 1 97.81 266 ASP B O 1
ATOM 6773 N N . TYR B 1 267 ? -0.532 -19.531 6.375 1 97.94 267 TYR B N 1
ATOM 6774 C CA . TYR B 1 267 ? -1.545 -18.484 6.242 1 97.94 267 TYR B CA 1
ATOM 6775 C C . TYR B 1 267 ? -2.533 -18.828 5.133 1 97.94 267 TYR B C 1
ATOM 6777 O O . TYR B 1 267 ? -3.748 -18.75 5.328 1 97.94 267 TYR B O 1
ATOM 6785 N N . ALA B 1 268 ? -1.989 -19.234 3.992 1 98.81 268 ALA B N 1
ATOM 6786 C CA . ALA B 1 268 ? -2.812 -19.578 2.838 1 98.81 268 ALA B CA 1
ATOM 6787 C C . ALA B 1 268 ? -3.699 -20.781 3.143 1 98.81 268 ALA B C 1
ATOM 6789 O O . ALA B 1 268 ? -4.883 -20.797 2.799 1 98.81 268 ALA B O 1
ATOM 6790 N N . PHE B 1 269 ? -3.139 -21.766 3.791 1 98.62 269 PHE B N 1
ATOM 6791 C CA . PHE B 1 269 ? -3.871 -22.984 4.121 1 98.62 269 PHE B CA 1
ATOM 6792 C C . PHE B 1 269 ? -5.105 -22.656 4.953 1 98.62 269 PHE B C 1
ATOM 6794 O O . PHE B 1 269 ? -6.191 -23.172 4.691 1 98.62 269 PHE B O 1
ATOM 6801 N N . HIS B 1 270 ? -4.98 -21.766 5.855 1 98.25 270 HIS B N 1
ATOM 6802 C CA . HIS B 1 270 ? -6.094 -21.406 6.73 1 98.25 270 HIS B CA 1
ATOM 6803 C C . HIS B 1 270 ? -7.074 -20.484 6.031 1 98.25 270 HIS B C 1
ATOM 6805 O O . HIS B 1 270 ? -8.141 -20.172 6.57 1 98.25 270 HIS B O 1
ATOM 6811 N N . ARG B 1 271 ? -6.688 -20.031 4.836 1 98.31 271 ARG B N 1
ATOM 6812 C CA . ARG B 1 271 ? -7.598 -19.281 3.98 1 98.31 271 ARG B CA 1
ATOM 6813 C C . ARG B 1 271 ? -8.156 -20.156 2.863 1 98.31 271 ARG B C 1
ATOM 6815 O O . ARG B 1 271 ? -8.781 -19.656 1.93 1 98.31 271 ARG B O 1
ATOM 6822 N N . GLY B 1 272 ? -7.918 -21.5 2.93 1 98.31 272 GLY B N 1
ATOM 6823 C CA . GLY B 1 272 ? -8.43 -22.453 1.947 1 98.31 272 GLY B CA 1
ATOM 6824 C C . GLY B 1 272 ? -7.656 -22.422 0.64 1 98.31 272 GLY B C 1
ATOM 6825 O O . GLY B 1 272 ? -8.219 -22.688 -0.423 1 98.31 272 GLY B O 1
ATOM 6826 N N . ILE B 1 273 ? -6.383 -22.031 0.701 1 98.81 273 ILE B N 1
ATOM 6827 C CA . ILE B 1 273 ? -5.555 -21.891 -0.491 1 98.81 273 ILE B CA 1
ATOM 6828 C C . ILE B 1 273 ? -4.289 -22.719 -0.348 1 98.81 273 ILE B C 1
ATOM 6830 O O . ILE B 1 273 ? -3.66 -22.734 0.713 1 98.81 273 ILE B O 1
ATOM 6834 N N . ARG B 1 274 ? -3.967 -23.469 -1.326 1 98.25 274 ARG B N 1
ATOM 6835 C CA . ARG B 1 274 ? -2.691 -24.188 -1.325 1 98.25 274 ARG B CA 1
ATOM 6836 C C . ARG B 1 274 ? -1.649 -23.438 -2.15 1 98.25 274 ARG B C 1
ATOM 6838 O O . ARG B 1 274 ? -1.989 -22.766 -3.129 1 98.25 274 ARG B O 1
ATOM 6845 N N . ILE B 1 275 ? -0.408 -23.547 -1.779 1 98.75 275 ILE B N 1
ATOM 6846 C CA . ILE B 1 275 ? 0.701 -22.906 -2.488 1 98.75 275 ILE B CA 1
ATOM 6847 C C . ILE B 1 275 ? 1.349 -23.922 -3.432 1 98.75 275 ILE B C 1
ATOM 6849 O O . ILE B 1 275 ? 1.875 -24.938 -2.99 1 98.75 275 ILE B O 1
ATOM 6853 N N . LEU B 1 276 ? 1.226 -23.703 -4.703 1 98.62 276 LEU B N 1
ATOM 6854 C CA . LEU B 1 276 ? 1.896 -24.484 -5.734 1 98.62 276 LEU B CA 1
ATOM 6855 C C . LEU B 1 276 ? 3.191 -23.812 -6.176 1 98.62 276 LEU B C 1
ATOM 6857 O O . LEU B 1 276 ? 3.16 -22.797 -6.863 1 98.62 276 LEU B O 1
ATOM 6861 N N . PRO B 1 277 ? 4.332 -24.375 -5.758 1 98.19 277 PRO B N 1
ATOM 6862 C CA . PRO B 1 277 ? 5.586 -23.719 -6.156 1 98.19 277 PRO B CA 1
ATOM 6863 C C . PRO B 1 277 ? 5.945 -23.984 -7.621 1 98.19 277 PRO B C 1
ATOM 6865 O O . PRO B 1 277 ? 5.656 -25.062 -8.148 1 98.19 277 PRO B O 1
ATOM 6868 N N . GLU B 1 278 ? 6.492 -23.062 -8.203 1 98.62 278 GLU B N 1
ATOM 6869 C CA . GLU B 1 278 ? 7.078 -23.234 -9.531 1 98.62 278 GLU B CA 1
ATOM 6870 C C . GLU B 1 278 ? 8.57 -22.906 -9.523 1 98.62 278 GLU B C 1
ATOM 6872 O O . GLU B 1 278 ? 8.961 -21.781 -9.164 1 98.62 278 GLU B O 1
ATOM 6877 N N . PHE B 1 279 ? 9.328 -23.828 -9.891 1 98.12 279 PHE B N 1
ATOM 6878 C CA . PHE B 1 279 ? 10.766 -23.719 -10.094 1 98.12 279 PHE B CA 1
ATOM 6879 C C . PHE B 1 279 ? 11.125 -23.922 -11.562 1 98.12 279 PHE B C 1
ATOM 6881 O O . PHE B 1 279 ? 11.531 -25.016 -11.961 1 98.12 279 PHE B O 1
ATOM 6888 N N . ASP B 1 280 ? 11.055 -22.859 -12.266 1 97.88 280 ASP B N 1
ATOM 6889 C CA . ASP B 1 280 ? 11.172 -22.906 -13.719 1 97.88 280 ASP B CA 1
ATOM 6890 C C . ASP B 1 280 ? 12.562 -23.375 -14.148 1 97.88 280 ASP B C 1
ATOM 6892 O O . ASP B 1 280 ? 13.562 -22.938 -13.578 1 97.88 280 ASP B O 1
ATOM 6896 N N . MET B 1 281 ? 12.625 -24.297 -15.094 1 97.75 281 MET B N 1
ATOM 6897 C CA . MET B 1 281 ? 13.852 -24.844 -15.672 1 97.75 281 MET B CA 1
ATOM 6898 C C . MET B 1 281 ? 13.562 -25.594 -16.969 1 97.75 281 MET B C 1
ATOM 6900 O O . MET B 1 281 ? 12.469 -26.141 -17.141 1 97.75 281 MET B O 1
ATOM 6904 N N . PRO B 1 282 ? 14.391 -25.656 -17.906 1 97.31 282 PRO B N 1
ATOM 6905 C CA . PRO B 1 282 ? 15.719 -25.062 -17.797 1 97.31 282 PRO B CA 1
ATOM 6906 C C . PRO B 1 282 ? 15.727 -23.578 -18.156 1 97.31 282 PRO B C 1
ATOM 6908 O O . PRO B 1 282 ? 16.734 -22.891 -17.922 1 97.31 282 PRO B O 1
ATOM 6911 N N . GLY B 1 283 ? 14.695 -23.047 -18.766 1 94.88 283 GLY B N 1
ATOM 6912 C CA . GLY B 1 283 ? 14.602 -21.641 -19.109 1 94.88 283 GLY B CA 1
ATOM 6913 C C . GLY B 1 283 ? 14.5 -20.734 -17.891 1 94.88 283 GLY B C 1
ATOM 6914 O O . GLY B 1 283 ? 14.336 -21.219 -16.766 1 94.88 283 GLY B O 1
ATOM 6915 N N . HIS B 1 284 ? 14.711 -19.406 -18.094 1 95.31 284 HIS B N 1
ATOM 6916 C CA . HIS B 1 284 ? 14.453 -18.391 -17.078 1 95.31 284 HIS B CA 1
ATOM 6917 C C . HIS B 1 284 ? 15.336 -18.625 -15.844 1 95.31 284 HIS B C 1
ATOM 6919 O O . HIS B 1 284 ? 14.844 -18.578 -14.711 1 95.31 284 HIS B O 1
ATOM 6925 N N . THR B 1 285 ? 16.625 -18.891 -16.078 1 97.62 285 THR B N 1
ATOM 6926 C CA . THR B 1 285 ? 17.484 -19.266 -14.961 1 97.62 285 THR B CA 1
ATOM 6927 C C . THR B 1 285 ? 18.797 -18.5 -15 1 97.62 285 THR B C 1
ATOM 6929 O O . THR B 1 285 ? 19.812 -18.938 -14.453 1 97.62 285 THR B O 1
ATOM 6932 N N . ASP B 1 286 ? 18.828 -17.375 -15.633 1 97.25 286 ASP B N 1
ATOM 6933 C CA . ASP B 1 286 ? 20.078 -16.609 -15.742 1 97.25 286 ASP B CA 1
ATOM 6934 C C . ASP B 1 286 ? 20.641 -16.281 -14.359 1 97.25 286 ASP B C 1
ATOM 6936 O O . ASP B 1 286 ? 21.859 -16.188 -14.195 1 97.25 286 ASP B O 1
ATOM 6940 N N . ILE B 1 287 ? 19.844 -16.109 -13.375 1 97.69 287 ILE B N 1
ATOM 6941 C CA . ILE B 1 287 ? 20.234 -15.672 -12.039 1 97.69 287 ILE B CA 1
ATOM 6942 C C . ILE B 1 287 ? 21.203 -16.688 -11.43 1 97.69 287 ILE B C 1
ATOM 6944 O O . ILE B 1 287 ? 21.969 -16.344 -10.523 1 97.69 287 ILE B O 1
ATOM 6948 N N . PHE B 1 288 ? 21.203 -17.938 -11.883 1 98.19 288 PHE B N 1
ATOM 6949 C CA . PHE B 1 288 ? 22.094 -18.969 -11.391 1 98.19 288 PHE B CA 1
ATOM 6950 C C . PHE B 1 288 ? 23.547 -18.641 -11.75 1 98.19 288 PHE B C 1
ATOM 6952 O O . PHE B 1 288 ? 24.469 -19.109 -11.086 1 98.19 288 PHE B O 1
ATOM 6959 N N . ALA B 1 289 ? 23.766 -17.875 -12.797 1 97.81 289 ALA B N 1
ATOM 6960 C CA . ALA B 1 289 ? 25.109 -17.484 -13.219 1 97.81 289 ALA B CA 1
ATOM 6961 C C . ALA B 1 289 ? 25.797 -16.625 -12.156 1 97.81 289 ALA B C 1
ATOM 6963 O O . ALA B 1 289 ? 27.016 -16.641 -12.031 1 97.81 289 ALA B O 1
ATOM 6964 N N . LYS B 1 290 ? 25 -15.914 -11.383 1 95.38 290 LYS B N 1
ATOM 6965 C CA . LYS B 1 290 ? 25.578 -15.102 -10.312 1 95.38 290 LYS B CA 1
ATOM 6966 C C . LYS B 1 290 ? 26.219 -15.977 -9.234 1 95.38 290 LYS B C 1
ATOM 6968 O O . LYS B 1 290 ? 27.188 -15.57 -8.594 1 95.38 290 LYS B O 1
ATOM 6973 N N . ALA B 1 291 ? 25.625 -17.141 -9.078 1 96.44 291 ALA B N 1
ATOM 6974 C CA . ALA B 1 291 ? 26.188 -18.094 -8.125 1 96.44 291 ALA B CA 1
ATOM 6975 C C . ALA B 1 291 ? 27.359 -18.859 -8.75 1 96.44 291 ALA B C 1
ATOM 6977 O O . ALA B 1 291 ? 28.375 -19.078 -8.094 1 96.44 291 ALA B O 1
ATOM 6978 N N . ASP B 1 292 ? 27.219 -19.297 -9.961 1 97.31 292 ASP B N 1
ATOM 6979 C CA . ASP B 1 292 ? 28.219 -20.047 -10.711 1 97.31 292 ASP B CA 1
ATOM 6980 C C . ASP B 1 292 ? 28.016 -19.875 -12.219 1 97.31 292 ASP B C 1
ATOM 6982 O O . ASP B 1 292 ? 27.141 -20.531 -12.797 1 97.31 292 ASP B O 1
ATOM 6986 N N . PRO B 1 293 ? 28.859 -19.109 -12.898 1 96.62 293 PRO B N 1
ATOM 6987 C CA . PRO B 1 293 ? 28.672 -18.844 -14.32 1 96.62 293 PRO B CA 1
ATOM 6988 C C . PRO B 1 293 ? 28.672 -20.109 -15.172 1 96.62 293 PRO B C 1
ATOM 6990 O O . PRO B 1 293 ? 28.109 -20.141 -16.266 1 96.62 293 PRO B O 1
ATOM 6993 N N . SER B 1 294 ? 29.312 -21.125 -14.688 1 96.44 294 SER B N 1
ATOM 6994 C CA . SER B 1 294 ? 29.406 -22.359 -15.453 1 96.44 294 SER B CA 1
ATOM 6995 C C . SER B 1 294 ? 28.062 -23.078 -15.516 1 96.44 294 SER B C 1
ATOM 6997 O O . SER B 1 294 ? 27.875 -23.984 -16.328 1 96.44 294 SER B O 1
ATOM 6999 N N . MET B 1 295 ? 27.109 -22.641 -14.719 1 97.69 295 MET B N 1
ATOM 7000 C CA . MET B 1 295 ? 25.797 -23.281 -14.625 1 97.69 295 MET B CA 1
ATOM 7001 C C . MET B 1 295 ? 24.922 -22.906 -15.82 1 97.69 295 MET B C 1
ATOM 7003 O O . MET B 1 295 ? 24.016 -23.672 -16.203 1 97.69 295 MET B O 1
ATOM 7007 N N . VAL B 1 296 ? 25.172 -21.75 -16.5 1 98.19 296 VAL B N 1
ATOM 7008 C CA . VAL B 1 296 ? 24.156 -21.141 -17.375 1 98.19 296 VAL B CA 1
ATOM 7009 C C . VAL B 1 296 ? 24.75 -20.906 -18.766 1 98.19 296 VAL B C 1
ATOM 7011 O O . VAL B 1 296 ? 25.891 -20.453 -18.891 1 98.19 296 VAL B O 1
ATOM 7014 N N . ALA B 1 297 ? 24 -21.312 -19.734 1 96.62 297 ALA B N 1
ATOM 7015 C CA . ALA B 1 297 ? 24.328 -21 -21.109 1 96.62 297 ALA B CA 1
ATOM 7016 C C . ALA B 1 297 ? 23.797 -19.641 -21.516 1 96.62 297 ALA B C 1
ATOM 7018 O O . ALA B 1 297 ? 22.703 -19.234 -21.094 1 96.62 297 ALA B O 1
ATOM 7019 N N . CYS B 1 298 ? 24.531 -18.875 -22.359 1 94.56 298 CYS B N 1
ATOM 7020 C CA . CYS B 1 298 ? 24.188 -17.641 -23.047 1 94.56 298 CYS B CA 1
ATOM 7021 C C . CYS B 1 298 ? 23.875 -16.516 -22.062 1 94.56 298 CYS B C 1
ATOM 7023 O O . CYS B 1 298 ? 23.094 -15.617 -22.359 1 94.56 298 CYS B O 1
ATOM 7025 N N . SER B 1 299 ? 24.312 -16.578 -20.859 1 94.56 299 SER B N 1
ATOM 7026 C CA . SER B 1 299 ? 24.141 -15.508 -19.891 1 94.56 299 SER B CA 1
ATOM 7027 C C . SER B 1 299 ? 24.672 -14.18 -20.422 1 94.56 299 SER B C 1
ATOM 7029 O O . SER B 1 299 ? 25.812 -14.109 -20.875 1 94.56 299 SER B O 1
ATOM 7031 N N . GLY B 1 300 ? 23.859 -13.18 -20.453 1 88.12 300 GLY B N 1
ATOM 7032 C CA . GLY B 1 300 ? 24.281 -11.836 -20.828 1 88.12 300 GLY B CA 1
ATOM 7033 C C . GLY B 1 300 ? 24.328 -11.625 -22.328 1 88.12 300 GLY B C 1
ATOM 7034 O O . GLY B 1 300 ? 24.766 -10.578 -22.812 1 88.12 300 GLY B O 1
ATOM 7035 N N . PHE B 1 301 ? 23.922 -12.617 -23 1 91.25 301 PHE B N 1
ATOM 7036 C CA . PHE B 1 301 ? 23.969 -12.484 -24.453 1 91.25 301 PHE B CA 1
ATOM 7037 C C . PHE B 1 301 ? 22.984 -11.422 -24.922 1 91.25 301 PHE B C 1
ATOM 7039 O O . PHE B 1 301 ? 21.859 -11.328 -24.406 1 91.25 301 PHE B O 1
ATOM 7046 N N . LEU B 1 302 ? 23.359 -10.609 -25.922 1 88.38 302 LEU B N 1
ATOM 7047 C CA . LEU B 1 302 ? 22.578 -9.539 -26.547 1 88.38 302 LEU B CA 1
ATOM 7048 C C . LEU B 1 302 ? 22.688 -9.609 -28.062 1 88.38 302 LEU B C 1
ATOM 7050 O O . LEU B 1 302 ? 23.656 -10.148 -28.594 1 88.38 302 LEU B O 1
ATOM 7054 N N . PRO B 1 303 ? 21.75 -8.992 -28.859 1 88.56 303 PRO B N 1
ATOM 7055 C CA . PRO B 1 303 ? 20.453 -8.539 -28.359 1 88.56 303 PRO B CA 1
ATOM 7056 C C . PRO B 1 303 ? 19.625 -9.68 -27.766 1 88.56 303 PRO B C 1
ATOM 7058 O O . PRO B 1 303 ? 19.797 -10.836 -28.141 1 88.56 303 PRO B O 1
ATOM 7061 N N . TRP B 1 304 ? 18.828 -9.266 -26.812 1 84.38 304 TRP B N 1
ATOM 7062 C CA . TRP B 1 304 ? 18.156 -10.32 -26.047 1 84.38 304 TRP B CA 1
ATOM 7063 C C . TRP B 1 304 ? 17.156 -11.07 -26.922 1 84.38 304 TRP B C 1
ATOM 7065 O O . TRP B 1 304 ? 16.891 -12.25 -26.688 1 84.38 304 TRP B O 1
ATOM 7075 N N . ASP B 1 305 ? 16.562 -10.18 -27.797 1 77.62 305 ASP B N 1
ATOM 7076 C CA . ASP B 1 305 ? 15.547 -10.789 -28.656 1 77.62 305 ASP B CA 1
ATOM 7077 C C . ASP B 1 305 ? 16.109 -11.133 -30.031 1 77.62 305 ASP B C 1
ATOM 7079 O O . ASP B 1 305 ? 16.938 -10.383 -30.562 1 77.62 305 ASP B O 1
ATOM 7083 N N . GLY B 1 306 ? 17 -12.031 -30.25 1 55.12 306 GLY B N 1
ATOM 7084 C CA . GLY B 1 306 ? 17.531 -12.242 -31.594 1 55.12 306 GLY B CA 1
ATOM 7085 C C . GLY B 1 306 ? 16.516 -11.992 -32.688 1 55.12 306 GLY B C 1
ATOM 7086 O O . GLY B 1 306 ? 15.406 -11.531 -32.406 1 55.12 306 GLY B O 1
ATOM 7087 N N . LEU B 1 307 ? 16.984 -12.094 -33.969 1 44.47 307 LEU B N 1
ATOM 7088 C CA . LEU B 1 307 ? 16.266 -11.883 -35.219 1 44.47 307 LEU B CA 1
ATOM 7089 C C . LEU B 1 307 ? 14.977 -12.688 -35.25 1 44.47 307 LEU B C 1
ATOM 7091 O O . LEU B 1 307 ? 15 -13.898 -35.469 1 44.47 307 LEU B O 1
ATOM 7095 N N . GLY B 1 308 ? 13.727 -12.18 -34.688 1 43.09 308 GLY B N 1
ATOM 7096 C CA . GLY B 1 308 ? 12.328 -12.562 -34.812 1 43.09 308 GLY B CA 1
ATOM 7097 C C . GLY B 1 308 ? 11.969 -13.781 -33.969 1 43.09 308 GLY B C 1
ATOM 7098 O O . GLY B 1 308 ? 12.844 -14.57 -33.625 1 43.09 308 GLY B O 1
ATOM 7099 N N . TRP B 1 309 ? 10.805 -13.891 -33.344 1 42.69 309 TRP B N 1
ATOM 7100 C CA . TRP B 1 309 ? 10.352 -15.094 -32.656 1 42.69 309 TRP B CA 1
ATOM 7101 C C . TRP B 1 309 ? 10.742 -16.344 -33.406 1 42.69 309 TRP B C 1
ATOM 7103 O O . TRP B 1 309 ? 11.062 -17.375 -32.812 1 42.69 309 TRP B O 1
ATOM 7113 N N . ASP B 1 310 ? 10.305 -16.344 -34.656 1 43.25 310 ASP B N 1
ATOM 7114 C CA . ASP B 1 310 ? 10.656 -17.344 -35.656 1 43.25 310 ASP B CA 1
ATOM 7115 C C . ASP B 1 310 ? 12.148 -17.297 -35.969 1 43.25 310 ASP B C 1
ATOM 7117 O O . ASP B 1 310 ? 12.664 -18.172 -36.688 1 43.25 310 ASP B O 1
ATOM 7121 N N . VAL B 1 311 ? 12.898 -16.141 -35.531 1 48.62 311 VAL B N 1
ATOM 7122 C CA . VAL B 1 311 ? 14.266 -15.922 -36 1 48.62 311 VAL B CA 1
ATOM 7123 C C . VAL B 1 311 ? 15.211 -15.883 -34.812 1 48.62 311 VAL B C 1
ATOM 7125 O O . VAL B 1 311 ? 14.898 -15.273 -33.781 1 48.62 311 VAL B O 1
ATOM 7128 N N . GLY B 1 312 ? 16.062 -16.75 -34.438 1 60.62 312 GLY B N 1
ATOM 7129 C CA . GLY B 1 312 ? 17.312 -17.031 -33.75 1 60.62 312 GLY B CA 1
ATOM 7130 C C . GLY B 1 312 ? 17.578 -16.078 -32.594 1 60.62 312 GLY B C 1
ATOM 7131 O O . GLY B 1 312 ? 18.469 -15.234 -32.656 1 60.62 312 GLY B O 1
ATOM 7132 N N . THR B 1 313 ? 16.562 -16 -31.5 1 78.62 313 THR B N 1
ATOM 7133 C CA . THR B 1 313 ? 16.75 -15.125 -30.359 1 78.62 313 THR B CA 1
ATOM 7134 C C . THR B 1 313 ? 17.391 -15.883 -29.203 1 78.62 313 THR B C 1
ATOM 7136 O O . THR B 1 313 ? 17.391 -17.109 -29.172 1 78.62 313 THR B O 1
ATOM 7139 N N . TRP B 1 314 ? 18.016 -15.078 -28.375 1 87.56 314 TRP B N 1
ATOM 7140 C CA . TRP B 1 314 ? 18.609 -15.656 -27.156 1 87.56 314 TRP B CA 1
ATOM 7141 C C . TRP B 1 314 ? 17.531 -15.891 -26.094 1 87.56 314 TRP B C 1
ATOM 7143 O O . TRP B 1 314 ? 17.625 -16.844 -25.312 1 87.56 314 TRP B O 1
ATOM 7153 N N . CYS B 1 315 ? 16.5 -15.016 -26.031 1 89.19 315 CYS B N 1
ATOM 7154 C CA . CYS B 1 315 ? 15.414 -15.117 -25.062 1 89.19 315 CYS B CA 1
ATOM 7155 C C . CYS B 1 315 ? 14.266 -14.188 -25.453 1 89.19 315 CYS B C 1
ATOM 7157 O O . CYS B 1 315 ? 14.422 -13.336 -26.328 1 89.19 315 CYS B O 1
ATOM 7159 N N . ASN B 1 316 ? 13.109 -14.406 -24.828 1 83 316 ASN B N 1
ATOM 7160 C CA . ASN B 1 316 ? 11.938 -13.57 -25.078 1 83 316 ASN B CA 1
ATOM 7161 C C . ASN B 1 316 ? 11.898 -12.367 -24.141 1 83 316 ASN B C 1
ATOM 7163 O O . ASN B 1 316 ? 11.258 -11.359 -24.438 1 83 316 ASN B O 1
ATOM 7167 N N . GLN B 1 317 ? 12.508 -12.469 -22.984 1 84.56 317 GLN B N 1
ATOM 7168 C CA . GLN B 1 317 ? 12.688 -11.398 -22.016 1 84.56 317 GLN B CA 1
ATOM 7169 C C . GLN B 1 317 ? 14.062 -11.469 -21.359 1 84.56 317 GLN B C 1
ATOM 7171 O O . GLN B 1 317 ? 14.5 -12.547 -20.938 1 84.56 317 GLN B O 1
ATOM 7176 N N . PRO B 1 318 ? 14.75 -10.344 -21.359 1 89.38 318 PRO B N 1
ATOM 7177 C CA . PRO B 1 318 ? 16.094 -10.383 -20.75 1 89.38 318 PRO B CA 1
ATOM 7178 C C . PRO B 1 318 ? 16.047 -10.539 -19.234 1 89.38 318 PRO B C 1
ATOM 7180 O O . PRO B 1 318 ? 15.031 -10.219 -18.609 1 89.38 318 PRO B O 1
ATOM 7183 N N . PRO B 1 319 ? 17.062 -10.969 -18.641 1 92.25 319 PRO B N 1
ATOM 7184 C CA . PRO B 1 319 ? 18.312 -11.391 -19.281 1 92.25 319 PRO B CA 1
ATOM 7185 C C . PRO B 1 319 ? 18.219 -12.805 -19.859 1 92.25 319 PRO B C 1
ATOM 7187 O O . PRO B 1 319 ? 17.484 -13.641 -19.344 1 92.25 319 PRO B O 1
ATOM 7190 N N . ALA B 1 320 ? 19.031 -12.992 -20.906 1 92.12 320 ALA B N 1
ATOM 7191 C CA . ALA B 1 320 ? 19.141 -14.336 -21.469 1 92.12 320 ALA B CA 1
ATOM 7192 C C . ALA B 1 320 ? 19.953 -15.25 -20.562 1 92.12 320 ALA B C 1
ATOM 7194 O O . ALA B 1 320 ? 20.906 -14.812 -19.906 1 92.12 320 ALA B O 1
ATOM 7195 N N . GLY B 1 321 ? 19.578 -16.484 -20.516 1 94.44 321 GLY B N 1
ATOM 7196 C CA . GLY B 1 321 ? 20.297 -17.484 -19.75 1 94.44 321 GLY B CA 1
ATOM 7197 C C . GLY B 1 321 ? 19.453 -18.688 -19.391 1 94.44 321 GLY B C 1
ATOM 7198 O O . GLY B 1 321 ? 18.297 -18.547 -19 1 94.44 321 GLY B O 1
ATOM 7199 N N . GLN B 1 322 ? 20.031 -19.891 -19.609 1 96.62 322 GLN B N 1
ATOM 7200 C CA . GLN B 1 322 ? 19.359 -21.156 -19.281 1 96.62 322 GLN B CA 1
ATOM 7201 C C . GLN B 1 322 ? 20.328 -22.156 -18.672 1 96.62 322 GLN B C 1
ATOM 7203 O O . GLN B 1 322 ? 21.484 -22.234 -19.094 1 96.62 322 GLN B O 1
ATOM 7208 N N . ILE B 1 323 ? 19.906 -22.891 -17.766 1 98.06 323 ILE B N 1
ATOM 7209 C CA . ILE B 1 323 ? 20.734 -23.922 -17.156 1 98.06 323 ILE B CA 1
ATOM 7210 C C . ILE B 1 323 ? 21.25 -24.875 -18.234 1 98.06 323 ILE B C 1
ATOM 7212 O O . ILE B 1 323 ? 20.484 -25.375 -19.047 1 98.06 323 ILE B O 1
ATOM 7216 N N . ARG B 1 324 ? 22.547 -25.141 -18.188 1 97.44 324 ARG B N 1
ATOM 7217 C CA . ARG B 1 324 ? 23.156 -26.094 -19.109 1 97.44 324 ARG B CA 1
ATOM 7218 C C . ARG B 1 324 ? 22.656 -27.516 -18.828 1 97.44 324 ARG B C 1
ATOM 7220 O O . ARG B 1 324 ? 22.5 -27.906 -17.672 1 97.44 324 ARG B O 1
ATOM 7227 N N . PRO B 1 325 ? 22.469 -28.266 -19.922 1 96.06 325 PRO B N 1
ATOM 7228 C CA . PRO B 1 325 ? 21.906 -29.609 -19.734 1 96.06 325 PRO B CA 1
ATOM 7229 C C . PRO B 1 325 ? 22.781 -30.484 -18.859 1 96.06 325 PRO B C 1
ATOM 7231 O O . PRO B 1 325 ? 22.281 -31.344 -18.125 1 96.06 325 PRO B O 1
ATOM 7234 N N . GLU B 1 326 ? 24.078 -30.312 -18.844 1 94.38 326 GLU B N 1
ATOM 7235 C CA . GLU B 1 326 ? 25 -31.141 -18.062 1 94.38 326 GLU B CA 1
ATOM 7236 C C . GLU B 1 326 ? 24.859 -30.891 -16.578 1 94.38 326 GLU B C 1
ATOM 7238 O O . GLU B 1 326 ? 25.375 -31.656 -15.75 1 94.38 326 GLU B O 1
ATOM 7243 N N . ASN B 1 327 ? 24.156 -29.797 -16.234 1 97 327 ASN B N 1
ATOM 7244 C CA . ASN B 1 327 ? 24.031 -29.422 -14.828 1 97 327 ASN B CA 1
ATOM 7245 C C . ASN B 1 327 ? 22.672 -29.828 -14.258 1 97 327 ASN B C 1
ATOM 7247 O O . ASN B 1 327 ? 22.266 -29.312 -13.219 1 97 327 ASN B O 1
ATOM 7251 N N . VAL B 1 328 ? 21.969 -30.75 -14.859 1 97.44 328 VAL B N 1
ATOM 7252 C CA . VAL B 1 328 ? 20.656 -31.203 -14.43 1 97.44 328 VAL B CA 1
ATOM 7253 C C . VAL B 1 328 ? 20.734 -31.781 -13.023 1 97.44 328 VAL B C 1
ATOM 7255 O O . VAL B 1 328 ? 19.797 -31.656 -12.234 1 97.44 328 VAL B O 1
ATOM 7258 N N . SER B 1 329 ? 21.891 -32.344 -12.641 1 96.75 329 SER B N 1
ATOM 7259 C CA . SER B 1 329 ? 22.031 -32.969 -11.32 1 96.75 329 SER B CA 1
ATOM 7260 C C . SER B 1 329 ? 21.969 -31.906 -10.219 1 96.75 329 SER B C 1
ATOM 7262 O O . SER B 1 329 ? 21.438 -32.156 -9.141 1 96.75 329 SER B O 1
ATOM 7264 N N . VAL B 1 330 ? 22.531 -30.781 -10.477 1 97.75 330 VAL B N 1
ATOM 7265 C CA . VAL B 1 330 ? 22.453 -29.672 -9.531 1 97.75 330 VAL B CA 1
ATOM 7266 C C . VAL B 1 330 ? 21 -29.234 -9.375 1 97.75 330 VAL B C 1
ATOM 7268 O O . VAL B 1 330 ? 20.531 -29 -8.258 1 97.75 330 VAL B O 1
ATOM 7271 N N . MET B 1 331 ? 20.281 -29.156 -10.461 1 97.88 331 MET B N 1
ATOM 7272 C CA . MET B 1 331 ? 18.906 -28.703 -10.445 1 97.88 331 MET B CA 1
ATOM 7273 C C . MET B 1 331 ? 18.016 -29.703 -9.703 1 97.88 331 MET B C 1
ATOM 7275 O O . MET B 1 331 ? 17.109 -29.297 -8.969 1 97.88 331 MET B O 1
ATOM 7279 N N . THR B 1 332 ? 18.25 -31 -9.906 1 97.69 332 THR B N 1
ATOM 7280 C CA . THR B 1 332 ? 17.422 -32 -9.234 1 97.69 332 THR B CA 1
ATOM 7281 C C . THR B 1 332 ? 17.703 -32 -7.734 1 97.69 332 THR B C 1
ATOM 7283 O O . THR B 1 332 ? 16.797 -32.219 -6.934 1 97.69 332 THR B O 1
ATOM 7286 N N . ARG B 1 333 ? 18.922 -31.766 -7.32 1 97.44 333 ARG B N 1
ATOM 7287 C CA . ARG B 1 333 ? 19.234 -31.641 -5.902 1 97.44 333 ARG B CA 1
ATOM 7288 C C . ARG B 1 333 ? 18.531 -30.438 -5.281 1 97.44 333 ARG B C 1
ATOM 7290 O O . ARG B 1 333 ? 18 -30.531 -4.168 1 97.44 333 ARG B O 1
ATOM 7297 N N . LEU B 1 334 ? 18.578 -29.344 -5.957 1 97.81 334 LEU B N 1
ATOM 7298 C CA . LEU B 1 334 ? 17.859 -28.156 -5.5 1 97.81 334 LEU B CA 1
ATOM 7299 C C . LEU B 1 334 ? 16.359 -28.422 -5.402 1 97.81 334 LEU B C 1
ATOM 7301 O O . LEU B 1 334 ? 15.719 -27.984 -4.445 1 97.81 334 LEU B O 1
ATOM 7305 N N . LEU B 1 335 ? 15.875 -29.062 -6.406 1 97.81 335 LEU B N 1
ATOM 7306 C CA . LEU B 1 335 ? 14.453 -29.391 -6.43 1 97.81 335 LEU B CA 1
ATOM 7307 C C . LEU B 1 335 ? 14.062 -30.203 -5.199 1 97.81 335 LEU B C 1
ATOM 7309 O O . LEU B 1 335 ? 12.992 -29.984 -4.629 1 97.81 335 LEU B O 1
ATOM 7313 N N . GLU B 1 336 ? 14.891 -31.125 -4.777 1 97.44 336 GLU B N 1
ATOM 7314 C CA . GLU B 1 336 ? 14.641 -31.906 -3.572 1 97.44 336 GLU B CA 1
ATOM 7315 C C . GLU B 1 336 ? 14.547 -31.016 -2.338 1 97.44 336 GLU B C 1
ATOM 7317 O O . GLU B 1 336 ? 13.633 -31.172 -1.524 1 97.44 336 GLU B O 1
ATOM 7322 N N . GLU B 1 337 ? 15.438 -30.109 -2.215 1 96.75 337 GLU B N 1
ATOM 7323 C CA . GLU B 1 337 ? 15.391 -29.188 -1.088 1 96.75 337 GLU B CA 1
ATOM 7324 C C . GLU B 1 337 ? 14.125 -28.328 -1.12 1 96.75 337 GLU B C 1
ATOM 7326 O O . GLU B 1 337 ? 13.469 -28.141 -0.094 1 96.75 337 GLU B O 1
ATOM 7331 N N . TRP B 1 338 ? 13.836 -27.828 -2.293 1 96.81 338 TRP B N 1
ATOM 7332 C CA . TRP B 1 338 ? 12.695 -26.938 -2.432 1 96.81 338 TRP B CA 1
ATOM 7333 C C . TRP B 1 338 ? 11.391 -27.672 -2.15 1 96.81 338 TRP B C 1
ATOM 7335 O O . TRP B 1 338 ? 10.461 -27.109 -1.567 1 96.81 338 TRP B O 1
ATOM 7345 N N . MET B 1 339 ? 11.32 -28.922 -2.541 1 96.94 339 MET B N 1
ATOM 7346 C CA . MET B 1 339 ? 10.117 -29.719 -2.287 1 96.94 339 MET B CA 1
ATOM 7347 C C . MET B 1 339 ? 9.953 -30 -0.797 1 96.94 339 MET B C 1
ATOM 7349 O O . MET B 1 339 ? 8.844 -30.25 -0.324 1 96.94 339 MET B O 1
ATOM 7353 N N . GLU B 1 340 ? 11.008 -29.938 -0.055 1 96.25 340 GLU B N 1
ATOM 7354 C CA . GLU B 1 340 ? 10.922 -30.047 1.397 1 96.25 340 GLU B CA 1
ATOM 7355 C C . GLU B 1 340 ? 10.305 -28.797 2.01 1 96.25 340 GLU B C 1
ATOM 7357 O O . GLU B 1 340 ? 9.586 -28.875 3.014 1 96.25 340 GLU B O 1
ATOM 7362 N N . VAL B 1 341 ? 10.555 -27.688 1.404 1 97 341 VAL B N 1
ATOM 7363 C CA . VAL B 1 341 ? 10.031 -26.422 1.886 1 97 341 VAL B CA 1
ATOM 7364 C C . VAL B 1 341 ? 8.547 -26.312 1.545 1 97 341 VAL B C 1
ATOM 7366 O O . VAL B 1 341 ? 7.754 -25.812 2.352 1 97 341 VAL B O 1
ATOM 7369 N N . PHE B 1 342 ? 8.172 -26.781 0.378 1 98.19 342 PHE B N 1
ATOM 7370 C CA . PHE B 1 342 ? 6.805 -26.656 -0.123 1 98.19 342 PHE B CA 1
ATOM 7371 C C . PHE B 1 342 ? 6.113 -28.016 -0.137 1 98.19 342 PHE B C 1
ATOM 7373 O O . PHE B 1 342 ? 6.363 -28.844 -1.022 1 98.19 342 PHE B O 1
ATOM 7380 N N . PRO B 1 343 ? 5.168 -28.25 0.673 1 96.94 343 PRO B N 1
ATOM 7381 C CA . PRO B 1 343 ? 4.609 -29.578 0.841 1 96.94 343 PRO B CA 1
ATOM 7382 C C . PRO B 1 343 ? 3.518 -29.906 -0.182 1 96.94 343 PRO B C 1
ATOM 7384 O O . PRO B 1 343 ? 2.969 -31 -0.182 1 96.94 343 PRO B O 1
ATOM 7387 N N . ASN B 1 344 ? 3.191 -29 -1.071 1 97.38 344 ASN B N 1
ATOM 7388 C CA . ASN B 1 344 ? 2.121 -29.203 -2.041 1 97.38 344 ASN B CA 1
ATOM 7389 C C . ASN B 1 344 ? 2.338 -30.469 -2.861 1 97.38 344 ASN B C 1
ATOM 7391 O O . ASN B 1 344 ? 3.473 -30.812 -3.191 1 97.38 344 ASN B O 1
ATOM 7395 N N . SER B 1 345 ? 1.271 -31.125 -3.197 1 97.12 345 SER B N 1
ATOM 7396 C CA . SER B 1 345 ? 1.319 -32.375 -3.922 1 97.12 345 SER B CA 1
ATOM 7397 C C . SER B 1 345 ? 1.73 -32.188 -5.375 1 97.12 345 SER B C 1
ATOM 7399 O O . SER B 1 345 ? 2.119 -33.125 -6.059 1 97.12 345 SER B O 1
ATOM 7401 N N . VAL B 1 346 ? 1.655 -31.031 -5.852 1 98.19 346 VAL B N 1
ATOM 7402 C CA . VAL B 1 346 ? 2.041 -30.688 -7.219 1 98.19 346 VAL B CA 1
ATOM 7403 C C . VAL B 1 346 ? 3.256 -29.766 -7.199 1 98.19 346 VAL B C 1
ATOM 7405 O O . VAL B 1 346 ? 3.346 -28.859 -6.359 1 98.19 346 VAL B O 1
ATOM 7408 N N . VAL B 1 347 ? 4.164 -30 -8.047 1 98 347 VAL B N 1
ATOM 7409 C CA . VAL B 1 347 ? 5.316 -29.125 -8.25 1 98 347 VAL B CA 1
ATOM 7410 C C . VAL B 1 347 ? 5.445 -28.781 -9.734 1 98 347 VAL B C 1
ATOM 7412 O O . VAL B 1 347 ? 5.398 -29.672 -10.594 1 98 347 VAL B O 1
ATOM 7415 N N . SER B 1 348 ? 5.512 -27.547 -10 1 98.69 348 SER B N 1
ATOM 7416 C CA . SER B 1 348 ? 5.711 -27.094 -11.375 1 98.69 348 SER B CA 1
ATOM 7417 C C . SER B 1 348 ? 7.172 -26.734 -11.633 1 98.69 348 SER B C 1
ATOM 7419 O O . SER B 1 348 ? 7.828 -26.125 -10.781 1 98.69 348 SER B O 1
ATOM 7421 N N . THR B 1 349 ? 7.656 -27.141 -12.781 1 98.5 349 THR B N 1
ATOM 7422 C CA . THR B 1 349 ? 9 -26.719 -13.188 1 98.5 349 THR B CA 1
ATOM 7423 C C . THR B 1 349 ? 8.945 -25.906 -14.477 1 98.5 349 THR B C 1
ATOM 7425 O O . THR B 1 349 ? 9.969 -25.719 -15.133 1 98.5 349 THR B O 1
ATOM 7428 N N . GLY B 1 350 ? 7.758 -25.516 -14.812 1 97.44 350 GLY B N 1
ATOM 7429 C CA . GLY B 1 350 ? 7.504 -24.578 -15.891 1 97.44 350 GLY B CA 1
ATOM 7430 C C . GLY B 1 350 ? 7.871 -25.125 -17.266 1 97.44 350 GLY B C 1
ATOM 7431 O O . GLY B 1 350 ? 6.996 -25.359 -18.094 1 97.44 350 GLY B O 1
ATOM 7432 N N . ALA B 1 351 ? 9.211 -25.438 -17.422 1 96.75 351 ALA B N 1
ATOM 7433 C CA . ALA B 1 351 ? 9.758 -25.734 -18.75 1 96.75 351 ALA B CA 1
ATOM 7434 C C . ALA B 1 351 ? 9.352 -24.656 -19.75 1 96.75 351 ALA B C 1
ATOM 7436 O O . ALA B 1 351 ? 8.875 -24.984 -20.844 1 96.75 351 ALA B O 1
ATOM 7437 N N . ASP B 1 352 ? 9.445 -23.453 -19.266 1 93.75 352 ASP B N 1
ATOM 7438 C CA . ASP B 1 352 ? 8.977 -22.297 -20.031 1 93.75 352 ASP B CA 1
ATOM 7439 C C . ASP B 1 352 ? 10.047 -21.812 -21 1 93.75 352 ASP B C 1
ATOM 7441 O O . ASP B 1 352 ? 11.18 -21.547 -20.609 1 93.75 352 ASP B O 1
ATOM 7445 N N . GLU B 1 353 ? 9.727 -21.797 -22.234 1 92.12 353 GLU B N 1
ATOM 7446 C CA . GLU B 1 353 ? 10.453 -21.094 -23.281 1 92.12 353 GLU B CA 1
ATOM 7447 C C . GLU B 1 353 ? 11.906 -21.562 -23.359 1 92.12 353 GLU B C 1
ATOM 7449 O O . GLU B 1 353 ? 12.828 -20.75 -23.422 1 92.12 353 GLU B O 1
ATOM 7454 N N . TRP B 1 354 ? 12.117 -22.812 -23.266 1 94.19 354 TRP B N 1
ATOM 7455 C CA . TRP B 1 354 ? 13.438 -23.344 -23.578 1 94.19 354 TRP B CA 1
ATOM 7456 C C . TRP B 1 354 ? 13.883 -22.922 -24.984 1 94.19 354 TRP B C 1
ATOM 7458 O O . TRP B 1 354 ? 13.078 -22.891 -25.906 1 94.19 354 TRP B O 1
ATOM 7468 N N . ASN B 1 355 ? 15.18 -22.578 -25.078 1 92.38 355 ASN B N 1
ATOM 7469 C CA . ASN B 1 355 ? 15.75 -22.062 -26.312 1 92.38 355 ASN B CA 1
ATOM 7470 C C . ASN B 1 355 ? 17 -22.844 -26.734 1 92.38 355 ASN B C 1
ATOM 7472 O O . ASN B 1 355 ? 18.031 -22.75 -26.078 1 92.38 355 ASN B O 1
ATOM 7476 N N . ALA B 1 356 ? 16.953 -23.516 -27.875 1 92.69 356 ALA B N 1
ATOM 7477 C CA . ALA B 1 356 ? 18.047 -24.359 -28.375 1 92.69 356 ALA B CA 1
ATOM 7478 C C . ALA B 1 356 ? 19.266 -23.5 -28.734 1 92.69 356 ALA B C 1
ATOM 7480 O O . ALA B 1 356 ? 20.406 -23.922 -28.516 1 92.69 356 ALA B O 1
ATOM 7481 N N . ASN B 1 357 ? 19.062 -22.312 -29.312 1 91.69 357 ASN B N 1
ATOM 7482 C CA . ASN B 1 357 ? 20.156 -21.406 -29.641 1 91.69 357 ASN B CA 1
ATOM 7483 C C . ASN B 1 357 ? 20.953 -21.016 -28.406 1 91.69 357 ASN B C 1
ATOM 7485 O O . ASN B 1 357 ? 22.188 -20.938 -28.453 1 91.69 357 ASN B O 1
ATOM 7489 N N . CYS B 1 358 ? 20.25 -20.766 -27.359 1 92.88 358 CYS B N 1
ATOM 7490 C CA . CYS B 1 358 ? 20.891 -20.422 -26.109 1 92.88 358 CYS B CA 1
ATOM 7491 C C . CYS B 1 358 ? 21.781 -21.562 -25.609 1 92.88 358 CYS B C 1
ATOM 7493 O O . CYS B 1 358 ? 22.953 -21.344 -25.297 1 92.88 358 CYS B O 1
ATOM 7495 N N . TRP B 1 359 ? 21.234 -22.812 -25.641 1 94.19 359 TRP B N 1
ATOM 7496 C CA . TRP B 1 359 ? 21.984 -23.969 -25.188 1 94.19 359 TRP B CA 1
ATOM 7497 C C . TRP B 1 359 ? 23.234 -24.188 -26.047 1 94.19 359 TRP B C 1
ATOM 7499 O O . TRP B 1 359 ? 24.281 -24.594 -25.531 1 94.19 359 TRP B O 1
ATOM 7509 N N . ALA B 1 360 ? 23.125 -23.906 -27.297 1 92.88 360 ALA B N 1
ATOM 7510 C CA . ALA B 1 360 ? 24.25 -24.094 -28.219 1 92.88 360 ALA B CA 1
ATOM 7511 C C . ALA B 1 360 ? 25.156 -22.875 -28.25 1 92.88 360 ALA B C 1
ATOM 7513 O O . ALA B 1 360 ? 26.266 -22.922 -28.781 1 92.88 360 ALA B O 1
ATOM 7514 N N . GLU B 1 361 ? 24.641 -21.734 -27.766 1 92.5 361 GLU B N 1
ATOM 7515 C CA . GLU B 1 361 ? 25.297 -20.438 -27.797 1 92.5 361 GLU B CA 1
ATOM 7516 C C . GLU B 1 361 ? 25.672 -20.031 -29.219 1 92.5 361 GLU B C 1
ATOM 7518 O O . GLU B 1 361 ? 26.766 -19.531 -29.453 1 92.5 361 GLU B O 1
ATOM 7523 N N . ARG B 1 362 ? 24.766 -20.406 -30.031 1 89.06 362 ARG B N 1
ATOM 7524 C CA . ARG B 1 362 ? 24.844 -20.016 -31.438 1 89.06 362 ARG B CA 1
ATOM 7525 C C . ARG B 1 362 ? 23.469 -19.984 -32.094 1 89.06 362 ARG B C 1
ATOM 7527 O O . ARG B 1 362 ? 22.625 -20.828 -31.797 1 89.06 362 ARG B O 1
ATOM 7534 N N . ILE B 1 363 ? 23.359 -19.062 -33 1 87.56 363 ILE B N 1
ATOM 7535 C CA . ILE B 1 363 ? 22.078 -18.922 -33.688 1 87.56 363 ILE B CA 1
ATOM 7536 C C . ILE B 1 363 ? 22.062 -19.797 -34.938 1 87.56 363 ILE B C 1
ATOM 7538 O O . ILE B 1 363 ? 22.922 -19.656 -35.812 1 87.56 363 ILE B O 1
ATOM 7542 N N . VAL B 1 364 ? 21.156 -20.672 -35 1 88.31 364 VAL B N 1
ATOM 7543 C CA . VAL B 1 364 ? 20.938 -21.484 -36.188 1 88.31 364 VAL B CA 1
ATOM 7544 C C . VAL B 1 364 ? 19.594 -21.109 -36.812 1 88.31 364 VAL B C 1
ATOM 7546 O O . VAL B 1 364 ? 18.547 -21.453 -36.281 1 88.31 364 VAL B O 1
ATOM 7549 N N . PRO B 1 365 ? 19.625 -20.453 -37.969 1 83.75 365 PRO B N 1
ATOM 7550 C CA . PRO B 1 365 ? 18.375 -20.031 -38.594 1 83.75 365 PRO B CA 1
ATOM 7551 C C . PRO B 1 365 ? 17.469 -21.219 -38.969 1 83.75 365 PRO B C 1
ATOM 7553 O O . PRO B 1 365 ? 17.953 -22.25 -39.406 1 83.75 365 PRO B O 1
ATOM 7556 N N . LYS B 1 366 ? 16.234 -21.078 -38.844 1 86.25 366 LYS B N 1
ATOM 7557 C CA . LYS B 1 366 ? 15.258 -22.156 -39.062 1 86.25 366 LYS B CA 1
ATOM 7558 C C . LYS B 1 366 ? 15.242 -22.609 -40.5 1 86.25 366 LYS B C 1
ATOM 7560 O O . LYS B 1 366 ? 14.945 -23.781 -40.781 1 86.25 366 LYS B O 1
ATOM 7565 N N . ASN B 1 367 ? 15.609 -21.734 -41.406 1 86.81 367 ASN B N 1
ATOM 7566 C CA . ASN B 1 367 ? 15.57 -22.062 -42.812 1 86.81 367 ASN B CA 1
ATOM 7567 C C . ASN B 1 367 ? 16.906 -22.594 -43.312 1 86.81 367 ASN B C 1
ATOM 7569 O O . ASN B 1 367 ? 17.062 -22.906 -44.5 1 86.81 367 ASN B O 1
ATOM 7573 N N . SER B 1 368 ? 17.812 -22.766 -42.406 1 89.12 368 SER B N 1
ATOM 7574 C CA . SER B 1 368 ? 19.109 -23.297 -42.812 1 89.12 368 SER B CA 1
ATOM 7575 C C . SER B 1 368 ? 19.078 -24.812 -42.969 1 89.12 368 SER B C 1
ATOM 7577 O O . SER B 1 368 ? 18.234 -25.484 -42.375 1 89.12 368 SER B O 1
ATOM 7579 N N . SER B 1 369 ? 20.031 -25.312 -43.781 1 94.12 369 SER B N 1
ATOM 7580 C CA . SER B 1 369 ? 20.094 -26.75 -44.031 1 94.12 369 SER B CA 1
ATOM 7581 C C . SER B 1 369 ? 20.531 -27.516 -42.781 1 94.12 369 SER B C 1
ATOM 7583 O O . SER B 1 369 ? 20.266 -28.719 -42.656 1 94.12 369 SER B O 1
ATOM 7585 N N . GLU B 1 370 ? 21.125 -26.844 -41.875 1 93.69 370 GLU B N 1
ATOM 7586 C CA . GLU B 1 370 ? 21.641 -27.5 -40.656 1 93.69 370 GLU B CA 1
ATOM 7587 C C . GLU B 1 370 ? 20.578 -27.562 -39.562 1 93.69 370 GLU B C 1
ATOM 7589 O O . GLU B 1 370 ? 20.719 -28.297 -38.594 1 93.69 370 GLU B O 1
ATOM 7594 N N . TYR B 1 371 ? 19.516 -26.812 -39.719 1 92.62 371 TYR B N 1
ATOM 7595 C CA . TYR B 1 371 ? 18.562 -26.594 -38.625 1 92.62 371 TYR B CA 1
ATOM 7596 C C . TYR B 1 371 ? 17.906 -27.906 -38.219 1 92.62 371 TYR B C 1
ATOM 7598 O O . TYR B 1 371 ? 17.781 -28.203 -37.031 1 92.62 371 TYR B O 1
ATOM 7606 N N . PRO B 1 372 ? 17.547 -28.797 -39.188 1 95 372 PRO B N 1
ATOM 7607 C CA . PRO B 1 372 ? 16.844 -30.016 -38.75 1 95 372 PRO B CA 1
ATOM 7608 C C . PRO B 1 372 ? 17.688 -30.891 -37.812 1 95 372 PRO B C 1
ATOM 7610 O O . PRO B 1 372 ? 17.188 -31.359 -36.812 1 95 372 PRO B O 1
ATOM 7613 N N . GLN B 1 373 ? 18.906 -31.094 -38.156 1 96.38 373 GLN B N 1
ATOM 7614 C CA . GLN B 1 373 ? 19.781 -31.891 -37.312 1 96.38 373 GLN B CA 1
ATOM 7615 C C . GLN B 1 373 ? 20.078 -31.172 -36 1 96.38 373 GLN B C 1
ATOM 7617 O O . GLN B 1 373 ? 20.109 -31.797 -34.938 1 96.38 373 GLN B O 1
ATOM 7622 N N . PHE B 1 374 ? 20.391 -29.922 -36.062 1 94.69 374 PHE B N 1
ATOM 7623 C CA . PHE B 1 374 ? 20.609 -29.094 -34.875 1 94.69 374 PHE B CA 1
ATOM 7624 C C . PHE B 1 374 ? 19.453 -29.203 -33.906 1 94.69 374 PHE B C 1
ATOM 7626 O O . PHE B 1 374 ? 19.672 -29.438 -32.719 1 94.69 374 PHE B O 1
ATOM 7633 N N . TRP B 1 375 ? 18.156 -29.094 -34.438 1 94.5 375 TRP B N 1
ATOM 7634 C CA . TRP B 1 375 ? 16.953 -29.156 -33.625 1 94.5 375 TRP B CA 1
ATOM 7635 C C . TRP B 1 375 ? 16.797 -30.531 -33 1 94.5 375 TRP B C 1
ATOM 7637 O O . TRP B 1 375 ? 16.531 -30.641 -31.797 1 94.5 375 TRP B O 1
ATOM 7647 N N . ALA B 1 376 ? 17.031 -31.578 -33.781 1 96 376 ALA B N 1
ATOM 7648 C CA . ALA B 1 376 ? 16.891 -32.938 -33.281 1 96 376 ALA B CA 1
ATOM 7649 C C . ALA B 1 376 ? 17.859 -33.219 -32.156 1 96 376 ALA B C 1
ATOM 7651 O O . ALA B 1 376 ? 17.484 -33.781 -31.141 1 96 376 ALA B O 1
ATOM 7652 N N . ASP B 1 377 ? 19.078 -32.781 -32.344 1 96.5 377 ASP B N 1
ATOM 7653 C CA . ASP B 1 377 ? 20.094 -32.969 -31.297 1 96.5 377 ASP B CA 1
ATOM 7654 C C . ASP B 1 377 ? 19.734 -32.188 -30.031 1 96.5 377 ASP B C 1
ATOM 7656 O O . ASP B 1 377 ? 19.906 -32.688 -28.922 1 96.5 377 ASP B O 1
ATOM 7660 N N . SER B 1 378 ? 19.312 -30.984 -30.234 1 95.38 378 SER B N 1
ATOM 7661 C CA . SER B 1 378 ? 18.938 -30.141 -29.094 1 95.38 378 SER B CA 1
ATOM 7662 C C . SER B 1 378 ? 17.75 -30.734 -28.344 1 95.38 378 SER B C 1
ATOM 7664 O O . SER B 1 378 ? 17.734 -30.734 -27.109 1 95.38 378 SER B O 1
ATOM 7666 N N . LEU B 1 379 ? 16.75 -31.25 -29.047 1 96.69 379 LEU B N 1
ATOM 7667 C CA . LEU B 1 379 ? 15.562 -31.844 -28.453 1 96.69 379 LEU B CA 1
ATOM 7668 C C . LEU B 1 379 ? 15.922 -33.062 -27.625 1 96.69 379 LEU B C 1
ATOM 7670 O O . LEU B 1 379 ? 15.305 -33.312 -26.594 1 96.69 379 LEU B O 1
ATOM 7674 N N . GLU B 1 380 ? 16.891 -33.844 -28.125 1 97.25 380 GLU B N 1
ATOM 7675 C CA . GLU B 1 380 ? 17.312 -35 -27.375 1 97.25 380 GLU B CA 1
ATOM 7676 C C . GLU B 1 380 ? 17.906 -34.594 -26.016 1 97.25 380 GLU B C 1
ATOM 7678 O O . GLU B 1 380 ? 17.703 -35.281 -25.016 1 97.25 380 GLU B O 1
ATOM 7683 N N . LYS B 1 381 ? 18.656 -33.562 -26.031 1 97.38 381 LYS B N 1
ATOM 7684 C CA . LYS B 1 381 ? 19.219 -33.062 -24.781 1 97.38 381 LYS B CA 1
ATOM 7685 C C . LYS B 1 381 ? 18.109 -32.594 -23.844 1 97.38 381 LYS B C 1
ATOM 7687 O O . LYS B 1 381 ? 18.172 -32.844 -22.641 1 97.38 381 LYS B O 1
ATOM 7692 N N . LEU B 1 382 ? 17.125 -31.891 -24.422 1 97.62 382 LEU B N 1
ATOM 7693 C CA . LEU B 1 382 ? 16 -31.422 -23.609 1 97.62 382 LEU B CA 1
ATOM 7694 C C . LEU B 1 382 ? 15.234 -32.594 -23 1 97.62 382 LEU B C 1
ATOM 7696 O O . LEU B 1 382 ? 14.859 -32.562 -21.828 1 97.62 382 LEU B O 1
ATOM 7700 N N . LYS B 1 383 ? 15.016 -33.625 -23.828 1 97.81 383 LYS B N 1
ATOM 7701 C CA . LYS B 1 383 ? 14.336 -34.844 -23.359 1 97.81 383 LYS B CA 1
ATOM 7702 C C . LYS B 1 383 ? 15.062 -35.438 -22.172 1 97.81 383 LYS B C 1
ATOM 7704 O O . LYS B 1 383 ? 14.438 -35.781 -21.156 1 97.81 383 LYS B O 1
ATOM 7709 N N . ALA B 1 384 ? 16.375 -35.594 -22.328 1 97.94 384 ALA B N 1
ATOM 7710 C CA . ALA B 1 384 ? 17.172 -36.188 -21.25 1 97.94 384 ALA B CA 1
ATOM 7711 C C . ALA B 1 384 ? 17.062 -35.344 -19.969 1 97.94 384 ALA B C 1
ATOM 7713 O O . ALA B 1 384 ? 16.953 -35.906 -18.875 1 97.94 384 ALA B O 1
ATOM 7714 N N . PHE B 1 385 ? 17.156 -34.094 -20.078 1 98.06 385 PHE B N 1
ATOM 7715 C CA . PHE B 1 385 ? 17.016 -33.156 -18.953 1 98.06 385 PHE B CA 1
ATOM 7716 C C . PHE B 1 385 ? 15.68 -33.344 -18.266 1 98.06 385 PHE B C 1
ATOM 7718 O O . PHE B 1 385 ? 15.625 -33.531 -17.047 1 98.06 385 PHE B O 1
ATOM 7725 N N . GLN B 1 386 ? 14.539 -33.344 -19.047 1 98.31 386 GLN B N 1
ATOM 7726 C CA . GLN B 1 386 ? 13.18 -33.438 -18.516 1 98.31 386 GLN B CA 1
ATOM 7727 C C . GLN B 1 386 ? 12.93 -34.781 -17.859 1 98.31 386 GLN B C 1
ATOM 7729 O O . GLN B 1 386 ? 12.172 -34.875 -16.891 1 98.31 386 GLN B O 1
ATOM 7734 N N . VAL B 1 387 ? 13.547 -35.844 -18.453 1 98.56 387 VAL B N 1
ATOM 7735 C CA . VAL B 1 387 ? 13.398 -37.156 -17.859 1 98.56 387 VAL B CA 1
ATOM 7736 C C . VAL B 1 387 ? 13.906 -37.156 -16.422 1 98.56 387 VAL B C 1
ATOM 7738 O O . VAL B 1 387 ? 13.25 -37.688 -15.523 1 98.56 387 VAL B O 1
ATOM 7741 N N . GLU B 1 388 ? 15.047 -36.562 -16.203 1 98.38 388 GLU B N 1
ATOM 7742 C CA . GLU B 1 388 ? 15.633 -36.5 -14.875 1 98.38 388 GLU B CA 1
ATOM 7743 C C . GLU B 1 388 ? 14.766 -35.688 -13.93 1 98.38 388 GLU B C 1
ATOM 7745 O O . GLU B 1 388 ? 14.578 -36.031 -12.766 1 98.38 388 GLU B O 1
ATOM 7750 N N . VAL B 1 389 ? 14.273 -34.562 -14.391 1 98.38 389 VAL B N 1
ATOM 7751 C CA . VAL B 1 389 ? 13.438 -33.688 -13.578 1 98.38 389 VAL B CA 1
ATOM 7752 C C . VAL B 1 389 ? 12.148 -34.406 -13.195 1 98.38 389 VAL B C 1
ATOM 7754 O O . VAL B 1 389 ? 11.781 -34.438 -12.016 1 98.38 389 VAL B O 1
ATOM 7757 N N . ALA B 1 390 ? 11.484 -35 -14.195 1 98.31 390 ALA B N 1
ATOM 7758 C CA . ALA B 1 390 ? 10.242 -35.75 -13.953 1 98.31 390 ALA B CA 1
ATOM 7759 C C . ALA B 1 390 ? 10.461 -36.875 -12.945 1 98.31 390 ALA B C 1
ATOM 7761 O O . ALA B 1 390 ? 9.633 -37.094 -12.062 1 98.31 390 ALA B O 1
ATOM 7762 N N . ALA B 1 391 ? 11.562 -37.562 -13.102 1 98.19 391 ALA B N 1
ATOM 7763 C CA . ALA B 1 391 ? 11.883 -38.656 -12.203 1 98.19 391 ALA B CA 1
ATOM 7764 C C . ALA B 1 391 ? 12.086 -38.156 -10.773 1 98.19 391 ALA B C 1
ATOM 7766 O O . ALA B 1 391 ? 11.688 -38.844 -9.82 1 98.19 391 ALA B O 1
ATOM 7767 N N . THR B 1 392 ? 12.734 -37.062 -10.641 1 98.38 392 THR B N 1
ATOM 7768 C CA . THR B 1 392 ? 12.984 -36.5 -9.32 1 98.38 392 THR B CA 1
ATOM 7769 C C . THR B 1 392 ? 11.672 -36.125 -8.641 1 98.38 392 THR B C 1
ATOM 7771 O O . THR B 1 392 ? 11.477 -36.406 -7.457 1 98.38 392 THR B O 1
ATOM 7774 N N . VAL B 1 393 ? 10.711 -35.5 -9.375 1 98.25 393 VAL B N 1
ATOM 7775 C CA . VAL B 1 393 ? 9.414 -35.125 -8.828 1 98.25 393 VAL B CA 1
ATOM 7776 C C . VAL B 1 393 ? 8.633 -36.375 -8.438 1 98.25 393 VAL B C 1
ATOM 7778 O O . VAL B 1 393 ? 8.062 -36.438 -7.352 1 98.25 393 VAL B O 1
ATOM 7781 N N . ALA B 1 394 ? 8.68 -37.344 -9.336 1 97.5 394 ALA B N 1
ATOM 7782 C CA . ALA B 1 394 ? 7.988 -38.625 -9.078 1 97.5 394 ALA B CA 1
ATOM 7783 C C . ALA B 1 394 ? 8.578 -39.312 -7.855 1 97.5 394 ALA B C 1
ATOM 7785 O O . ALA B 1 394 ? 7.848 -39.938 -7.07 1 97.5 394 ALA B O 1
ATOM 7786 N N . GLY B 1 395 ? 9.867 -39.281 -7.77 1 97.31 395 GLY B N 1
ATOM 7787 C CA . GLY B 1 395 ? 10.547 -39.906 -6.645 1 97.31 395 GLY B CA 1
ATOM 7788 C C . GLY B 1 395 ? 10.117 -39.344 -5.305 1 97.31 395 GLY B C 1
ATOM 7789 O O . GLY B 1 395 ? 10.141 -40.031 -4.289 1 97.31 395 GLY B O 1
ATOM 7790 N N . ALA B 1 396 ? 9.734 -38.094 -5.312 1 96.75 396 ALA B N 1
ATOM 7791 C CA . ALA B 1 396 ? 9.25 -37.438 -4.102 1 96.75 396 ALA B CA 1
ATOM 7792 C C . ALA B 1 396 ? 7.742 -37.625 -3.938 1 96.75 396 ALA B C 1
ATOM 7794 O O . ALA B 1 396 ? 7.125 -37.031 -3.059 1 96.75 396 ALA B O 1
ATOM 7795 N N . GLN B 1 397 ? 7.145 -38.406 -4.824 1 95.94 397 GLN B N 1
ATOM 7796 C CA . GLN B 1 397 ? 5.723 -38.719 -4.812 1 95.94 397 GLN B CA 1
ATOM 7797 C C . GLN B 1 397 ? 4.867 -37.469 -5.027 1 95.94 397 GLN B C 1
ATOM 7799 O O . GLN B 1 397 ? 3.863 -37.281 -4.34 1 95.94 397 GLN B O 1
ATOM 7804 N N . ARG B 1 398 ? 5.344 -36.688 -5.859 1 97.06 398 ARG B N 1
ATOM 7805 C CA . ARG B 1 398 ? 4.602 -35.469 -6.254 1 97.06 398 ARG B CA 1
ATOM 7806 C C . ARG B 1 398 ? 4.145 -35.562 -7.703 1 97.06 398 ARG B C 1
ATOM 7808 O O . ARG B 1 398 ? 4.707 -36.344 -8.492 1 97.06 398 ARG B O 1
ATOM 7815 N N . GLN B 1 399 ? 3.082 -34.906 -7.992 1 97.81 399 GLN B N 1
ATOM 7816 C CA . GLN B 1 399 ? 2.652 -34.75 -9.383 1 97.81 399 GLN B CA 1
ATOM 7817 C C . GLN B 1 399 ? 3.396 -33.594 -10.062 1 97.81 399 GLN B C 1
ATOM 7819 O O . GLN B 1 399 ? 3.592 -32.531 -9.477 1 97.81 399 GLN B O 1
ATOM 7824 N N . TRP B 1 400 ? 3.889 -33.906 -11.273 1 98.38 400 TRP B N 1
ATOM 7825 C CA . TRP B 1 400 ? 4.672 -32.938 -12.039 1 98.38 400 TRP B CA 1
ATOM 7826 C C . TRP B 1 400 ? 3.77 -32.031 -12.867 1 98.38 400 TRP B C 1
ATOM 7828 O O . TRP B 1 400 ? 2.688 -32.438 -13.289 1 98.38 400 TRP B O 1
ATOM 7838 N N . ALA B 1 401 ? 4.098 -30.75 -13.055 1 98.75 401 ALA B N 1
ATOM 7839 C CA . ALA B 1 401 ? 3.379 -29.797 -13.898 1 98.75 401 ALA B CA 1
ATOM 7840 C C . ALA B 1 401 ? 4.348 -28.969 -14.742 1 98.75 401 ALA B C 1
ATOM 7842 O O . ALA B 1 401 ? 5.426 -28.594 -14.273 1 98.75 401 ALA B O 1
ATOM 7843 N N . VAL B 1 402 ? 4.023 -28.734 -15.992 1 98.69 402 VAL B N 1
ATOM 7844 C CA . VAL B 1 402 ? 4.812 -27.922 -16.906 1 98.69 402 VAL B CA 1
ATOM 7845 C C . VAL B 1 402 ? 3.883 -27.109 -17.812 1 98.69 402 VAL B C 1
ATOM 7847 O O . VAL B 1 402 ? 2.668 -27.328 -17.812 1 98.69 402 VAL B O 1
ATOM 7850 N N . TYR B 1 403 ? 4.398 -26.172 -18.562 1 98.44 403 TYR B N 1
ATOM 7851 C CA . TYR B 1 403 ? 3.627 -25.422 -19.531 1 98.44 403 TYR B CA 1
ATOM 7852 C C . TYR B 1 403 ? 3.432 -26.219 -20.812 1 98.44 403 TYR B C 1
ATOM 7854 O O . TYR B 1 403 ? 4.039 -27.266 -21 1 98.44 403 TYR B O 1
ATOM 7862 N N . ASP B 1 404 ? 2.633 -25.781 -21.703 1 97.81 404 ASP B N 1
ATOM 7863 C CA . ASP B 1 404 ? 2.086 -26.578 -22.797 1 97.81 404 ASP B CA 1
ATOM 7864 C C . ASP B 1 404 ? 3.08 -26.703 -23.953 1 97.81 404 ASP B C 1
ATOM 7866 O O . ASP B 1 404 ? 2.895 -27.5 -24.859 1 97.81 404 ASP B O 1
ATOM 7870 N N . GLU B 1 405 ? 4.242 -26.031 -23.906 1 96.12 405 GLU B N 1
ATOM 7871 C CA . GLU B 1 405 ? 5.277 -26.172 -24.922 1 96.12 405 GLU B CA 1
ATOM 7872 C C . GLU B 1 405 ? 5.797 -27.609 -24.984 1 96.12 405 GLU B C 1
ATOM 7874 O O . GLU B 1 405 ? 6.129 -28.109 -26.062 1 96.12 405 GLU B O 1
ATOM 7879 N N . SER B 1 406 ? 5.91 -28.219 -23.859 1 97.12 406 SER B N 1
ATOM 7880 C CA . SER B 1 406 ? 6.414 -29.594 -23.781 1 97.12 406 SER B CA 1
ATOM 7881 C C . SER B 1 406 ? 5.582 -30.531 -24.641 1 97.12 406 SER B C 1
ATOM 7883 O O . SER B 1 406 ? 6.102 -31.516 -25.172 1 97.12 406 SER B O 1
ATOM 7885 N N . PHE B 1 407 ? 4.316 -30.25 -24.797 1 97.94 407 PHE B N 1
ATOM 7886 C CA . PHE B 1 407 ? 3.4 -31.078 -25.562 1 97.94 407 PHE B CA 1
ATOM 7887 C C . PHE B 1 407 ? 3.332 -30.609 -27.016 1 97.94 407 PHE B C 1
ATOM 7889 O O . PHE B 1 407 ? 3.443 -31.422 -27.938 1 97.94 407 PHE B O 1
ATOM 7896 N N . VAL B 1 408 ? 3.219 -29.328 -27.219 1 97.19 408 VAL B N 1
ATOM 7897 C CA . VAL B 1 408 ? 2.867 -28.844 -28.547 1 97.19 408 VAL B CA 1
ATOM 7898 C C . VAL B 1 408 ? 4.137 -28.5 -29.328 1 97.19 408 VAL B C 1
ATOM 7900 O O . VAL B 1 408 ? 4.332 -28.969 -30.453 1 97.19 408 VAL B O 1
ATOM 7903 N N . ASP B 1 409 ? 4.98 -27.734 -28.75 1 94.56 409 ASP B N 1
ATOM 7904 C CA . ASP B 1 409 ? 6.164 -27.266 -29.453 1 94.56 409 ASP B CA 1
ATOM 7905 C C . ASP B 1 409 ? 7.215 -28.359 -29.547 1 94.56 409 ASP B C 1
ATOM 7907 O O . ASP B 1 409 ? 7.84 -28.531 -30.609 1 94.56 409 ASP B O 1
ATOM 7911 N N . TRP B 1 410 ? 7.434 -29.141 -28.531 1 96.38 410 TRP B N 1
ATOM 7912 C CA . TRP B 1 410 ? 8.547 -30.094 -28.469 1 96.38 410 TRP B CA 1
ATOM 7913 C C . TRP B 1 410 ? 8.047 -31.516 -28.625 1 96.38 410 TRP B C 1
ATOM 7915 O O . TRP B 1 410 ? 8.844 -32.469 -28.719 1 96.38 410 TRP B O 1
ATOM 7925 N N . LYS B 1 411 ? 6.781 -31.734 -28.578 1 96.44 411 LYS B N 1
ATOM 7926 C CA . LYS B 1 411 ? 6.141 -33.031 -28.859 1 96.44 411 LYS B CA 1
ATOM 7927 C C . LYS B 1 411 ? 6.766 -34.125 -28.031 1 96.44 411 LYS B C 1
ATOM 7929 O O . LYS B 1 411 ? 7.141 -35.188 -28.562 1 96.44 411 LYS B O 1
ATOM 7934 N N . LEU B 1 412 ? 6.809 -33.844 -26.766 1 97.25 412 LEU B N 1
ATOM 7935 C CA . LEU B 1 412 ? 7.477 -34.781 -25.875 1 97.25 412 LEU B CA 1
ATOM 7936 C C . LEU B 1 412 ? 6.5 -35.844 -25.375 1 97.25 412 LEU B C 1
ATOM 7938 O O . LEU B 1 412 ? 6.898 -36.781 -24.688 1 97.25 412 LEU B O 1
ATOM 7942 N N . ASN B 1 413 ? 5.195 -35.719 -25.688 1 95.81 413 ASN B N 1
ATOM 7943 C CA . ASN B 1 413 ? 4.203 -36.719 -25.25 1 95.81 413 ASN B CA 1
ATOM 7944 C C . ASN B 1 413 ? 4.555 -38.094 -25.75 1 95.81 413 ASN B C 1
ATOM 7946 O O . ASN B 1 413 ? 5.09 -38.281 -26.844 1 95.81 413 ASN B O 1
ATOM 7950 N N . GLY B 1 414 ? 4.258 -39.094 -24.922 1 94.25 414 GLY B N 1
ATOM 7951 C CA . GLY B 1 414 ? 4.559 -40.5 -25.266 1 94.25 414 GLY B CA 1
ATOM 7952 C C . GLY B 1 414 ? 5.953 -40.906 -24.844 1 94.25 414 GLY B C 1
ATOM 7953 O O . GLY B 1 414 ? 6.363 -42.062 -25.094 1 94.25 414 GLY B O 1
ATOM 7954 N N . THR B 1 415 ? 6.668 -40 -24.25 1 96.06 415 THR B N 1
ATOM 7955 C CA . THR B 1 415 ? 8 -40.312 -23.75 1 96.06 415 THR B CA 1
ATOM 7956 C C . THR B 1 415 ? 8.078 -40.062 -22.25 1 96.06 415 THR B C 1
ATOM 7958 O O . THR B 1 415 ? 7.164 -39.5 -21.656 1 96.06 415 THR B O 1
ATOM 7961 N N . ASP B 1 416 ? 9.227 -40.5 -21.625 1 96.81 416 ASP B N 1
ATOM 7962 C CA . ASP B 1 416 ? 9.461 -40.281 -20.203 1 96.81 416 ASP B CA 1
ATOM 7963 C C . ASP B 1 416 ? 9.789 -38.844 -19.906 1 96.81 416 ASP B C 1
ATOM 7965 O O . ASP B 1 416 ? 9.812 -38.438 -18.734 1 96.81 416 ASP B O 1
ATOM 7969 N N . ALA B 1 417 ? 9.992 -38.062 -20.938 1 98.25 417 ALA B N 1
ATOM 7970 C CA . ALA B 1 417 ? 10.273 -36.625 -20.781 1 98.25 417 ALA B CA 1
ATOM 7971 C C . ALA B 1 417 ? 9 -35.844 -20.469 1 98.25 417 ALA B C 1
ATOM 7973 O O . ALA B 1 417 ? 9.062 -34.719 -20.016 1 98.25 417 ALA B O 1
ATOM 7974 N N . LEU B 1 418 ? 7.895 -36.469 -20.719 1 98.56 418 LEU B N 1
ATOM 7975 C CA . LEU B 1 418 ? 6.586 -35.906 -20.375 1 98.56 418 LEU B CA 1
ATOM 7976 C C . LEU B 1 418 ? 5.613 -37.031 -20.016 1 98.56 418 LEU B C 1
ATOM 7978 O O . LEU B 1 418 ? 4.688 -37.312 -20.781 1 98.56 418 LEU B O 1
ATOM 7982 N N . PRO B 1 419 ? 5.75 -37.594 -18.875 1 98.25 419 PRO B N 1
ATOM 7983 C CA . PRO B 1 419 ? 4.938 -38.75 -18.484 1 98.25 419 PRO B CA 1
ATOM 7984 C C . PRO B 1 419 ? 3.449 -38.438 -18.406 1 98.25 419 PRO B C 1
ATOM 7986 O O . PRO B 1 419 ? 3.08 -37.312 -18.094 1 98.25 419 PRO B O 1
ATOM 7989 N N . LYS B 1 420 ? 2.619 -39.438 -18.703 1 97 420 LYS B N 1
ATOM 7990 C CA . LYS B 1 420 ? 1.182 -39.312 -18.5 1 97 420 LYS B CA 1
ATOM 7991 C C . LYS B 1 420 ? 0.872 -38.906 -17.047 1 97 420 LYS B C 1
ATOM 7993 O O . LYS B 1 420 ? 1.63 -39.219 -16.141 1 97 420 LYS B O 1
ATOM 7998 N N . GLY B 1 421 ? -0.201 -38.156 -16.891 1 96.06 421 GLY B N 1
ATOM 7999 C CA . GLY B 1 421 ? -0.589 -37.719 -15.57 1 96.06 421 GLY B CA 1
ATOM 8000 C C . GLY B 1 421 ? -0.007 -36.375 -15.203 1 96.06 421 GLY B C 1
ATOM 8001 O O . GLY B 1 421 ? -0.436 -35.75 -14.234 1 96.06 421 GLY B O 1
ATOM 8002 N N . THR B 1 422 ? 1.02 -35.938 -15.969 1 98.31 422 THR B N 1
ATOM 8003 C CA . THR B 1 422 ? 1.544 -34.562 -15.789 1 98.31 422 THR B CA 1
ATOM 8004 C C . THR B 1 422 ? 0.45 -33.531 -16.016 1 98.31 422 THR B C 1
ATOM 8006 O O . THR B 1 422 ? -0.423 -33.719 -16.859 1 98.31 422 THR B O 1
ATOM 8009 N N . ILE B 1 423 ? 0.399 -32.5 -15.195 1 98.62 423 ILE B N 1
ATOM 8010 C CA . ILE B 1 423 ? -0.505 -31.375 -15.422 1 98.62 423 ILE B CA 1
ATOM 8011 C C . ILE B 1 423 ? 0.115 -30.406 -16.422 1 98.62 423 ILE B C 1
ATOM 8013 O O . ILE B 1 423 ? 1.271 -30 -16.266 1 98.62 423 ILE B O 1
ATOM 8017 N N . LEU B 1 424 ? -0.614 -30.109 -17.469 1 98.75 424 LEU B N 1
ATOM 8018 C CA . LEU B 1 424 ? -0.179 -29.109 -18.453 1 98.75 424 LEU B CA 1
ATOM 8019 C C . LEU B 1 424 ? -0.897 -27.781 -18.234 1 98.75 424 LEU B C 1
ATOM 8021 O O . LEU B 1 424 ? -2.129 -27.719 -18.281 1 98.75 424 LEU B O 1
ATOM 8025 N N . PHE B 1 425 ? -0.16 -26.766 -17.875 1 98.75 425 PHE B N 1
ATOM 8026 C CA . PHE B 1 425 ? -0.699 -25.406 -17.875 1 98.75 425 PHE B CA 1
ATOM 8027 C C . PHE B 1 425 ? -0.737 -24.828 -19.281 1 98.75 425 PHE B C 1
ATOM 8029 O O . PHE B 1 425 ? 0.305 -24.672 -19.922 1 98.75 425 PHE B O 1
ATOM 8036 N N . VAL B 1 426 ? -1.901 -24.484 -19.766 1 98.31 426 VAL B N 1
ATOM 8037 C CA . VAL B 1 426 ? -2.1 -24.156 -21.188 1 98.31 426 VAL B CA 1
ATOM 8038 C C . VAL B 1 426 ? -2.264 -22.656 -21.344 1 98.31 426 VAL B C 1
ATOM 8040 O O . VAL B 1 426 ? -3.35 -22.109 -21.125 1 98.31 426 VAL B O 1
ATOM 8043 N N . TRP B 1 427 ? -1.232 -21.984 -21.734 1 96.25 427 TRP B N 1
ATOM 8044 C CA . TRP B 1 427 ? -1.283 -20.531 -21.859 1 96.25 427 TRP B CA 1
ATOM 8045 C C . TRP B 1 427 ? -1.384 -20.109 -23.312 1 96.25 427 TRP B C 1
ATOM 8047 O O . TRP B 1 427 ? -1.866 -19.016 -23.609 1 96.25 427 TRP B O 1
ATOM 8057 N N . GLU B 1 428 ? -0.977 -20.938 -24.25 1 92.81 428 GLU B N 1
ATOM 8058 C CA . GLU B 1 428 ? -0.913 -20.5 -25.641 1 92.81 428 GLU B CA 1
ATOM 8059 C C . GLU B 1 428 ? -1.808 -21.375 -26.516 1 92.81 428 GLU B C 1
ATOM 8061 O O . GLU B 1 428 ? -2.406 -20.875 -27.484 1 92.81 428 GLU B O 1
ATOM 8066 N N . TYR B 1 429 ? -1.968 -22.656 -26.219 1 94.62 429 TYR B N 1
ATOM 8067 C CA . TYR B 1 429 ? -2.566 -23.609 -27.156 1 94.62 429 TYR B CA 1
ATOM 8068 C C . TYR B 1 429 ? -3.883 -24.156 -26.609 1 94.62 429 TYR B C 1
ATOM 8070 O O . TYR B 1 429 ? -4.078 -25.375 -26.547 1 94.62 429 TYR B O 1
ATOM 8078 N N . GLU B 1 430 ? -4.758 -23.297 -26.391 1 94.19 430 GLU B N 1
ATOM 8079 C CA . GLU B 1 430 ? -6.062 -23.672 -25.859 1 94.19 430 GLU B CA 1
ATOM 8080 C C . GLU B 1 430 ? -6.758 -24.688 -26.75 1 94.19 430 GLU B C 1
ATOM 8082 O O . GLU B 1 430 ? -7.461 -25.578 -26.281 1 94.19 430 GLU B O 1
ATOM 8087 N N . ASP B 1 431 ? -6.578 -24.547 -28.062 1 94.75 431 ASP B N 1
ATOM 8088 C CA . ASP B 1 431 ? -7.238 -25.391 -29.047 1 94.75 431 ASP B CA 1
ATOM 8089 C C . ASP B 1 431 ? -6.715 -26.828 -28.984 1 94.75 431 ASP B C 1
ATOM 8091 O O . ASP B 1 431 ? -7.328 -27.75 -29.531 1 94.75 431 ASP B O 1
ATOM 8095 N N . GLN B 1 432 ? -5.629 -27.078 -28.297 1 96.62 432 GLN B N 1
ATOM 8096 C CA . GLN B 1 432 ? -5.016 -28.391 -28.219 1 96.62 432 GLN B CA 1
ATOM 8097 C C . GLN B 1 432 ? -5.406 -29.109 -26.922 1 96.62 432 GLN B C 1
ATOM 8099 O O . GLN B 1 432 ? -5.004 -30.25 -26.688 1 96.62 432 GLN B O 1
ATOM 8104 N N . MET B 1 433 ? -6.219 -28.516 -26.078 1 97.75 433 MET B N 1
ATOM 8105 C CA . MET B 1 433 ? -6.594 -29.109 -24.797 1 97.75 433 MET B CA 1
ATOM 8106 C C . MET B 1 433 ? -7.273 -30.469 -25 1 97.75 433 MET B C 1
ATOM 8108 O O . MET B 1 433 ? -7 -31.422 -24.266 1 97.75 433 MET B O 1
ATOM 8112 N N . PRO B 1 434 ? -8.148 -30.656 -26.062 1 97.5 434 PRO B N 1
ATOM 8113 C CA . PRO B 1 434 ? -8.734 -31.984 -26.297 1 97.5 434 PRO B CA 1
ATOM 8114 C C . PRO B 1 434 ? -7.68 -33.031 -26.594 1 97.5 434 PRO B C 1
ATOM 8116 O O . PRO B 1 434 ? -7.762 -34.156 -26.078 1 97.5 434 PRO B O 1
ATOM 8119 N N . ALA B 1 435 ? -6.715 -32.656 -27.359 1 97.38 435 ALA B N 1
ATOM 8120 C CA . ALA B 1 435 ? -5.648 -33.594 -27.688 1 97.38 435 ALA B CA 1
ATOM 8121 C C . ALA B 1 435 ? -4.816 -33.938 -26.453 1 97.38 435 ALA B C 1
ATOM 8123 O O . ALA B 1 435 ? -4.422 -35.094 -26.266 1 97.38 435 ALA B O 1
ATOM 8124 N N . MET B 1 436 ? -4.52 -32.969 -25.625 1 98.19 436 MET B N 1
ATOM 8125 C CA . MET B 1 436 ? -3.75 -33.156 -24.391 1 98.19 436 MET B CA 1
ATOM 8126 C C . MET B 1 436 ? -4.457 -34.125 -23.453 1 98.19 436 MET B C 1
ATOM 8128 O O . MET B 1 436 ? -3.842 -35.062 -22.938 1 98.19 436 MET B O 1
ATOM 8132 N N . THR B 1 437 ? -5.766 -33.906 -23.25 1 98 437 THR B N 1
ATOM 8133 C CA . THR B 1 437 ? -6.52 -34.75 -22.328 1 98 437 THR B CA 1
ATOM 8134 C C . THR B 1 437 ? -6.648 -36.188 -22.891 1 98 437 THR B C 1
ATOM 8136 O O . THR B 1 437 ? -6.559 -37.156 -22.141 1 98 437 THR B O 1
ATOM 8139 N N . ALA B 1 438 ? -6.781 -36.312 -24.188 1 97.38 438 ALA B N 1
ATOM 8140 C CA . ALA B 1 438 ? -6.855 -37.625 -24.828 1 97.38 438 ALA B CA 1
ATOM 8141 C C . ALA B 1 438 ? -5.551 -38.375 -24.656 1 97.38 438 ALA B C 1
ATOM 8143 O O . ALA B 1 438 ? -5.555 -39.625 -24.562 1 97.38 438 ALA B O 1
ATOM 8144 N N . ALA B 1 439 ? -4.488 -37.656 -24.578 1 97.62 439 ALA B N 1
ATOM 8145 C CA . ALA B 1 439 ? -3.168 -38.25 -24.469 1 97.62 439 ALA B CA 1
ATOM 8146 C C . ALA B 1 439 ? -2.855 -38.625 -23.016 1 97.62 439 ALA B C 1
ATOM 8148 O O . ALA B 1 439 ? -1.79 -39.156 -22.734 1 97.62 439 ALA B O 1
ATOM 8149 N N . GLY B 1 440 ? -3.732 -38.312 -22.078 1 97.31 440 GLY B N 1
ATOM 8150 C CA . GLY B 1 440 ? -3.58 -38.781 -20.719 1 97.31 440 GLY B CA 1
ATOM 8151 C C . GLY B 1 440 ? -3.059 -37.719 -19.766 1 97.31 440 GLY B C 1
ATOM 8152 O O . GLY B 1 440 ? -2.576 -38.031 -18.688 1 97.31 440 GLY B O 1
ATOM 8153 N N . TYR B 1 441 ? -3.129 -36.469 -20.141 1 98.19 441 TYR B N 1
ATOM 8154 C CA . TYR B 1 441 ? -2.674 -35.375 -19.297 1 98.19 441 TYR B CA 1
ATOM 8155 C C . TYR B 1 441 ? -3.855 -34.625 -18.672 1 98.19 441 TYR B C 1
ATOM 8157 O O . TYR B 1 441 ? -4.961 -34.656 -19.219 1 98.19 441 TYR B O 1
ATOM 8165 N N . ASP B 1 442 ? -3.709 -34.125 -17.469 1 97.94 442 ASP B N 1
ATOM 8166 C CA . ASP B 1 442 ? -4.613 -33.125 -16.922 1 97.94 442 ASP B CA 1
ATOM 8167 C C . ASP B 1 442 ? -4.227 -31.703 -17.375 1 97.94 442 ASP B C 1
ATOM 8169 O O . ASP B 1 442 ? -3.053 -31.438 -17.656 1 97.94 442 ASP B O 1
ATOM 8173 N N . VAL B 1 443 ? -5.258 -30.859 -17.547 1 98.31 443 VAL B N 1
ATOM 8174 C CA . VAL B 1 443 ? -4.926 -29.547 -18.078 1 98.31 443 VAL B CA 1
ATOM 8175 C C . VAL B 1 443 ? -5.52 -28.453 -17.203 1 98.31 443 VAL B C 1
ATOM 8177 O O . VAL B 1 443 ? -6.586 -28.625 -16.609 1 98.31 443 VAL B O 1
ATOM 8180 N N . VAL B 1 444 ? -4.84 -27.375 -16.969 1 98.69 444 VAL B N 1
ATOM 8181 C CA . VAL B 1 444 ? -5.297 -26.125 -16.359 1 98.69 444 VAL B CA 1
ATOM 8182 C C . VAL B 1 444 ? -5.242 -25 -17.391 1 98.69 444 VAL B C 1
ATOM 8184 O O . VAL B 1 444 ? -4.176 -24.688 -17.938 1 98.69 444 VAL B O 1
ATOM 8187 N N . ALA B 1 445 ? -6.355 -24.406 -17.688 1 98.44 445 ALA B N 1
ATOM 8188 C CA . ALA B 1 445 ? -6.426 -23.328 -18.672 1 98.44 445 ALA B CA 1
ATOM 8189 C C . ALA B 1 445 ? -5.883 -22.031 -18.109 1 98.44 445 ALA B C 1
ATOM 8191 O O . ALA B 1 445 ? -6.266 -21.609 -17.016 1 98.44 445 ALA B O 1
ATOM 8192 N N . MET B 1 446 ? -5 -21.391 -18.781 1 97.5 446 MET B N 1
ATOM 8193 C CA . MET B 1 446 ? -4.508 -20.062 -18.422 1 97.5 446 MET B CA 1
ATOM 8194 C C . MET B 1 446 ? -4.16 -19.25 -19.672 1 97.5 446 MET B C 1
ATOM 8196 O O . MET B 1 446 ? -3.062 -18.703 -19.781 1 97.5 446 MET B O 1
ATOM 8200 N N . PRO B 1 447 ? -5.109 -19.109 -20.609 1 96.38 447 PRO B N 1
ATOM 8201 C CA . PRO B 1 447 ? -4.82 -18.453 -21.875 1 96.38 447 PRO B CA 1
ATOM 8202 C C . PRO B 1 447 ? -4.422 -16.984 -21.703 1 96.38 447 PRO B C 1
ATOM 8204 O O . PRO B 1 447 ? -5.125 -16.219 -21.031 1 96.38 447 PRO B O 1
ATOM 8207 N N . TYR B 1 448 ? -3.305 -16.562 -22.344 1 94 448 TYR B N 1
ATOM 8208 C CA . TYR B 1 448 ? -2.824 -15.195 -22.234 1 94 448 TYR B CA 1
ATOM 8209 C C . TYR B 1 448 ? -3.85 -14.211 -22.797 1 94 448 TYR B C 1
ATOM 8211 O O . TYR B 1 448 ? -3.922 -13.062 -22.344 1 94 448 TYR B O 1
ATOM 8219 N N . LYS B 1 449 ? -4.742 -14.625 -23.641 1 92.06 449 LYS B N 1
ATOM 8220 C CA . LYS B 1 449 ? -5.719 -13.773 -24.297 1 92.06 449 LYS B CA 1
ATOM 8221 C C . LYS B 1 449 ? -6.828 -13.359 -23.344 1 92.06 449 LYS B C 1
ATOM 8223 O O . LYS B 1 449 ? -7.539 -12.375 -23.594 1 92.06 449 LYS B O 1
ATOM 8228 N N . HIS B 1 450 ? -6.914 -14.141 -22.234 1 94.81 450 HIS B N 1
ATOM 8229 C CA . HIS B 1 450 ? -8.055 -13.875 -21.375 1 94.81 450 HIS B CA 1
ATOM 8230 C C . HIS B 1 450 ? -7.613 -13.672 -19.922 1 94.81 450 HIS B C 1
ATOM 8232 O O . HIS B 1 450 ? -8.203 -12.867 -19.203 1 94.81 450 HIS B O 1
ATOM 8238 N N . TRP B 1 451 ? -6.562 -14.352 -19.516 1 97.19 451 TRP B N 1
ATOM 8239 C CA . TRP B 1 451 ? -6.379 -14.43 -18.078 1 97.19 451 TRP B CA 1
ATOM 8240 C C . TRP B 1 451 ? -4.965 -14.016 -17.688 1 97.19 451 TRP B C 1
ATOM 8242 O O . TRP B 1 451 ? -4.484 -14.375 -16.609 1 97.19 451 TRP B O 1
ATOM 8252 N N . TYR B 1 452 ? -4.238 -13.234 -18.562 1 94.69 452 TYR B N 1
ATOM 8253 C CA . TYR B 1 452 ? -3.041 -12.516 -18.141 1 94.69 452 TYR B CA 1
ATOM 8254 C C . TYR B 1 452 ? -3.395 -11.148 -17.562 1 94.69 452 TYR B C 1
ATOM 8256 O O . TYR B 1 452 ? -4.184 -10.406 -18.156 1 94.69 452 TYR B O 1
ATOM 8264 N N . LEU B 1 453 ? -2.785 -10.805 -16.484 1 92.62 453 LEU B N 1
ATOM 8265 C CA . LEU B 1 453 ? -3.209 -9.625 -15.742 1 92.62 453 LEU B CA 1
ATOM 8266 C C . LEU B 1 453 ? -2.279 -8.445 -16.016 1 92.62 453 LEU B C 1
ATOM 8268 O O . LEU B 1 453 ? -2.662 -7.293 -15.828 1 92.62 453 LEU B O 1
ATOM 8272 N N . ASP B 1 454 ? -1.002 -8.617 -16.312 1 83.5 454 ASP B N 1
ATOM 8273 C CA . ASP B 1 454 ? -0.084 -7.488 -16.422 1 83.5 454 ASP B CA 1
ATOM 8274 C C . ASP B 1 454 ? 0.491 -7.395 -17.844 1 83.5 454 ASP B C 1
ATOM 8276 O O . ASP B 1 454 ? 1.703 -7.246 -18.016 1 83.5 454 ASP B O 1
ATOM 8280 N N . CYS B 1 455 ? -0.32 -7.57 -18.828 1 75.62 455 CYS B N 1
ATOM 8281 C CA . CYS B 1 455 ? 0.082 -7.301 -20.203 1 75.62 455 CYS B CA 1
ATOM 8282 C C . CYS B 1 455 ? -0.912 -6.375 -20.891 1 75.62 455 CYS B C 1
ATOM 8284 O O . CYS B 1 455 ? -2.078 -6.305 -20.5 1 75.62 455 CYS B O 1
ATOM 8286 N N . GLY B 1 456 ? -0.434 -5.629 -21.75 1 70.38 456 GLY B N 1
ATOM 8287 C CA . GLY B 1 456 ? -1.248 -4.691 -22.516 1 70.38 456 GLY B CA 1
ATOM 8288 C C . GLY B 1 456 ? -1.439 -3.361 -21.812 1 70.38 456 GLY B C 1
ATOM 8289 O O . GLY B 1 456 ? -2.188 -2.504 -22.297 1 70.38 456 GLY B O 1
ATOM 8290 N N . LEU B 1 457 ? -0.789 -3.283 -20.656 1 67.12 457 LEU B N 1
ATOM 8291 C CA . LEU B 1 457 ? -0.864 -2.016 -19.938 1 67.12 457 LEU B CA 1
ATOM 8292 C C . LEU B 1 457 ? -0.091 -0.927 -20.672 1 67.12 457 LEU B C 1
ATOM 8294 O O . LEU B 1 457 ? 1.038 -1.152 -21.125 1 67.12 457 LEU B O 1
ATOM 8298 N N . GLY B 1 458 ? -0.63 0.249 -20.844 1 56 458 GLY B N 1
ATOM 8299 C CA . GLY B 1 458 ? 0.069 1.391 -21.406 1 56 458 GLY B CA 1
ATOM 8300 C C . GLY B 1 458 ? 0.118 1.369 -22.922 1 56 458 GLY B C 1
ATOM 8301 O O . GLY B 1 458 ? 0.758 2.223 -23.547 1 56 458 GLY B O 1
ATOM 8302 N N . THR B 1 459 ? -0.17 0.282 -23.5 1 53.25 459 THR B N 1
ATOM 8303 C CA . THR B 1 459 ? 0.012 0.218 -24.953 1 53.25 459 THR B CA 1
ATOM 8304 C C . THR B 1 459 ? -1.321 0.394 -25.672 1 53.25 459 THR B C 1
ATOM 8306 O O . THR B 1 459 ? -2.348 -0.124 -25.219 1 53.25 459 THR B O 1
ATOM 8309 N N . LYS B 1 460 ? -1.347 1.638 -26.359 1 47.84 460 LYS B N 1
ATOM 8310 C CA . LYS B 1 460 ? -2.496 1.793 -27.25 1 47.84 460 LYS B CA 1
ATOM 8311 C C . LYS B 1 460 ? -2.48 0.746 -28.359 1 47.84 460 LYS B C 1
ATOM 8313 O O . LYS B 1 460 ? -3.512 0.469 -28.984 1 47.84 460 LYS B O 1
ATOM 8318 N N . ASP B 1 461 ? -1.311 0.407 -28.641 1 45.62 461 ASP B N 1
ATOM 8319 C CA . ASP B 1 461 ? -1.108 -0.277 -29.922 1 45.62 461 ASP B CA 1
ATOM 8320 C C . ASP B 1 461 ? -1.546 -1.737 -29.828 1 45.62 461 ASP B C 1
ATOM 8322 O O . ASP B 1 461 ? -1.097 -2.475 -28.953 1 45.62 461 ASP B O 1
ATOM 8326 N N . LYS B 1 462 ? -2.479 -1.99 -30.562 1 53.09 462 LYS B N 1
ATOM 8327 C CA . LYS B 1 462 ? -3.01 -3.324 -30.828 1 53.09 462 LYS B CA 1
ATOM 8328 C C . LYS B 1 462 ? -1.893 -4.301 -31.188 1 53.09 462 LYS B C 1
ATOM 8330 O O . LYS B 1 462 ? -2.104 -5.516 -31.188 1 53.09 462 LYS B O 1
ATOM 8335 N N . ASP B 1 463 ? -0.628 -3.705 -31.172 1 52.28 463 ASP B N 1
ATOM 8336 C CA . ASP B 1 463 ? 0.319 -4.621 -31.797 1 52.28 463 ASP B CA 1
ATOM 8337 C C . ASP B 1 463 ? 1.228 -5.273 -30.75 1 52.28 463 ASP B C 1
ATOM 8339 O O . ASP B 1 463 ? 2.199 -5.945 -31.109 1 52.28 463 ASP B O 1
ATOM 8343 N N . ASN B 1 464 ? 0.985 -5.156 -29.484 1 60.44 464 ASN B N 1
ATOM 8344 C CA . ASN B 1 464 ? 1.707 -5.906 -28.453 1 60.44 464 ASN B CA 1
ATOM 8345 C C . ASN B 1 464 ? 1.165 -7.328 -28.312 1 60.44 464 ASN B C 1
ATOM 8347 O O . ASN B 1 464 ? -0.029 -7.562 -28.516 1 60.44 464 ASN B O 1
ATOM 8351 N N . TRP B 1 465 ? 2.174 -8.242 -28.25 1 68.81 465 TRP B N 1
ATOM 8352 C CA . TRP B 1 465 ? 1.817 -9.648 -28.328 1 68.81 465 TRP B CA 1
ATOM 8353 C C . TRP B 1 465 ? 0.728 -10 -27.312 1 68.81 465 TRP B C 1
ATOM 8355 O O . TRP B 1 465 ? -0.027 -10.953 -27.516 1 68.81 465 TRP B O 1
ATOM 8365 N N . CYS B 1 466 ? 0.637 -9.125 -26.312 1 77 466 CYS B N 1
ATOM 8366 C CA . CYS B 1 466 ? -0.326 -9.477 -25.281 1 77 466 CYS B CA 1
ATOM 8367 C C . CYS B 1 466 ? -1.362 -8.375 -25.094 1 77 466 CYS B C 1
ATOM 8369 O O . CYS B 1 466 ? -2.1 -8.359 -24.109 1 77 466 CYS B O 1
ATOM 8371 N N . ALA B 1 467 ? -1.307 -7.445 -26.016 1 75.69 467 ALA B N 1
ATOM 8372 C CA . ALA B 1 467 ? -2.361 -6.434 -26.016 1 75.69 467 ALA B CA 1
ATOM 8373 C C . ALA B 1 467 ? -3.68 -7.02 -26.516 1 75.69 467 ALA B C 1
ATOM 8375 O O . ALA B 1 467 ? -3.689 -8.016 -27.25 1 75.69 467 ALA B O 1
ATOM 8376 N N . PRO B 1 468 ? -4.844 -6.523 -26.188 1 78.25 468 PRO B N 1
ATOM 8377 C CA . PRO B 1 468 ? -5.078 -5.41 -25.266 1 78.25 468 PRO B CA 1
ATOM 8378 C C . PRO B 1 468 ? -5.102 -5.852 -23.812 1 78.25 468 PRO B C 1
ATOM 8380 O O . PRO B 1 468 ? -5 -7.047 -23.516 1 78.25 468 PRO B O 1
ATOM 8383 N N . LEU B 1 469 ? -5.176 -4.891 -22.906 1 79.38 469 LEU B N 1
ATOM 8384 C CA . LEU B 1 469 ? -5.418 -5.191 -21.5 1 79.38 469 LEU B CA 1
ATOM 8385 C C . LEU B 1 469 ? -6.688 -6.02 -21.328 1 79.38 469 LEU B C 1
ATOM 8387 O O . LEU B 1 469 ? -7.707 -5.738 -21.969 1 79.38 469 LEU B O 1
ATOM 8391 N N . LYS B 1 470 ? -6.648 -7.059 -20.578 1 89.56 470 LYS B N 1
ATOM 8392 C CA . LYS B 1 470 ? -7.82 -7.879 -20.297 1 89.56 470 LYS B CA 1
ATOM 8393 C C . LYS B 1 470 ? -8.633 -7.297 -19.141 1 89.56 470 LYS B C 1
ATOM 8395 O O . LYS B 1 470 ? -8.281 -7.477 -17.984 1 89.56 470 LYS B O 1
ATOM 8400 N N . ASP B 1 471 ? -9.75 -6.598 -19.453 1 86.75 471 ASP B N 1
ATOM 8401 C CA . ASP B 1 471 ? -10.602 -6.082 -18.391 1 86.75 471 ASP B CA 1
ATOM 8402 C C . ASP B 1 471 ? -11.422 -7.203 -17.75 1 86.75 471 ASP B C 1
ATOM 8404 O O . ASP B 1 471 ? -11.328 -8.359 -18.156 1 86.75 471 ASP B O 1
ATOM 8408 N N . TRP B 1 472 ? -12.227 -6.879 -16.719 1 92.94 472 TRP B N 1
ATOM 8409 C CA . TRP B 1 472 ? -12.906 -7.926 -15.961 1 92.94 472 TRP B CA 1
ATOM 8410 C C . TRP B 1 472 ? -13.953 -8.625 -16.828 1 92.94 472 TRP B C 1
ATOM 8412 O O . TRP B 1 472 ? -14.219 -9.812 -16.656 1 92.94 472 TRP B O 1
ATOM 8422 N N . LYS B 1 473 ? -14.555 -7.906 -17.844 1 93.44 473 LYS B N 1
ATOM 8423 C CA . LYS B 1 473 ? -15.562 -8.516 -18.703 1 93.44 473 LYS B CA 1
ATOM 8424 C C . LYS B 1 473 ? -14.938 -9.57 -19.609 1 93.44 473 LYS B C 1
ATOM 8426 O O . LYS B 1 473 ? -15.5 -10.656 -19.797 1 93.44 473 LYS B O 1
ATOM 8431 N N . ASN B 1 474 ? -13.797 -9.195 -20.188 1 91.56 474 ASN B N 1
ATOM 8432 C CA . ASN B 1 474 ? -13.062 -10.172 -20.984 1 91.56 474 ASN B CA 1
ATOM 8433 C C . ASN B 1 474 ? -12.727 -11.422 -20.172 1 91.56 474 ASN B C 1
ATOM 8435 O O . ASN B 1 474 ? -12.922 -12.539 -20.641 1 91.56 474 ASN B O 1
ATOM 8439 N N . MET B 1 475 ? -12.289 -11.234 -19.016 1 95.38 475 MET B N 1
ATOM 8440 C CA . MET B 1 475 ? -11.922 -12.359 -18.156 1 95.38 475 MET B CA 1
ATOM 8441 C C . MET B 1 475 ? -13.148 -13.172 -17.766 1 95.38 475 MET B C 1
ATOM 8443 O O . MET B 1 475 ? -13.078 -14.398 -17.672 1 95.38 475 MET B O 1
ATOM 8447 N N . TYR B 1 476 ? -14.273 -12.516 -17.578 1 96.94 476 TYR B N 1
ATOM 8448 C CA . TYR B 1 476 ? -15.508 -13.156 -17.156 1 96.94 476 TYR B CA 1
ATOM 8449 C C . TYR B 1 476 ? -16.109 -13.984 -18.281 1 96.94 476 TYR B C 1
ATOM 8451 O O . TYR B 1 476 ? -16.797 -14.977 -18.031 1 96.94 476 TYR B O 1
ATOM 8459 N N . GLN B 1 477 ? -15.852 -13.648 -19.469 1 95.06 477 GLN B N 1
ATOM 8460 C CA . GLN B 1 477 ? -16.5 -14.258 -20.625 1 95.06 477 GLN B CA 1
ATOM 8461 C C . GLN B 1 477 ? -15.859 -15.594 -20.969 1 95.06 477 GLN B C 1
ATOM 8463 O O . GLN B 1 477 ? -16.5 -16.469 -21.578 1 95.06 477 GLN B O 1
ATOM 8468 N N . TYR B 1 478 ? -14.711 -15.812 -20.578 1 96 478 TYR B N 1
ATOM 8469 C CA . TYR B 1 478 ? -14.008 -17.031 -20.953 1 96 478 TYR B CA 1
ATOM 8470 C C . TYR B 1 478 ? -14.43 -18.203 -20.078 1 96 478 TYR B C 1
ATOM 8472 O O . TYR B 1 478 ? -14.602 -18.031 -18.859 1 96 478 TYR B O 1
ATOM 8480 N N . ASP B 1 479 ? -14.672 -19.328 -20.703 1 96.5 479 ASP B N 1
ATOM 8481 C CA . ASP B 1 479 ? -14.969 -20.609 -20.078 1 96.5 479 ASP B CA 1
ATOM 8482 C C . ASP B 1 479 ? -14.117 -21.734 -20.672 1 96.5 479 ASP B C 1
ATOM 8484 O O . ASP B 1 479 ? -14.25 -22.047 -21.859 1 96.5 479 ASP B O 1
ATOM 8488 N N . PRO B 1 480 ? -13.336 -22.391 -19.859 1 96.38 480 PRO B N 1
ATOM 8489 C CA . PRO B 1 480 ? -12.414 -23.406 -20.375 1 96.38 480 PRO B CA 1
ATOM 8490 C C . PRO B 1 480 ? -13.141 -24.562 -21.078 1 96.38 480 PRO B C 1
ATOM 8492 O O . PRO B 1 480 ? -12.539 -25.281 -21.891 1 96.38 480 PRO B O 1
ATOM 8495 N N . LEU B 1 481 ? -14.398 -24.734 -20.812 1 96.69 481 LEU B N 1
ATOM 8496 C CA . LEU B 1 481 ? -15.094 -25.891 -21.344 1 96.69 481 LEU B CA 1
ATOM 8497 C C . LEU B 1 481 ? -16.031 -25.5 -22.484 1 96.69 481 LEU B C 1
ATOM 8499 O O . LEU B 1 481 ? -16.609 -26.344 -23.156 1 96.69 481 LEU B O 1
ATOM 8503 N N . ALA B 1 482 ? -16.203 -24.219 -22.719 1 91.56 482 ALA B N 1
ATOM 8504 C CA . ALA B 1 482 ? -17.172 -23.75 -23.703 1 91.56 482 ALA B CA 1
ATOM 8505 C C . ALA B 1 482 ? -16.906 -24.359 -25.062 1 91.56 482 ALA B C 1
ATOM 8507 O O . ALA B 1 482 ? -17.828 -24.766 -25.766 1 91.56 482 ALA B O 1
ATOM 8508 N N . ASN B 1 483 ? -15.617 -24.484 -25.484 1 87.19 483 ASN B N 1
ATOM 8509 C CA . ASN B 1 483 ? -15.266 -25 -26.797 1 87.19 483 ASN B CA 1
ATOM 8510 C C . ASN B 1 483 ? -14.445 -26.281 -26.688 1 87.19 483 ASN B C 1
ATOM 8512 O O . ASN B 1 483 ? -13.727 -26.641 -27.625 1 87.19 483 ASN B O 1
ATOM 8516 N N . PHE B 1 484 ? -14.594 -26.859 -25.578 1 94.06 484 PHE B N 1
ATOM 8517 C CA . PHE B 1 484 ? -13.828 -28.078 -25.375 1 94.06 484 PHE B CA 1
ATOM 8518 C C . PHE B 1 484 ? -14.508 -29.266 -26.047 1 94.06 484 PHE B C 1
ATOM 8520 O O . PHE B 1 484 ? -15.664 -29.578 -25.766 1 94.06 484 PHE B O 1
ATOM 8527 N N . THR B 1 485 ? -13.828 -29.984 -26.938 1 91.81 485 THR B N 1
ATOM 8528 C CA . THR B 1 485 ? -14.414 -31.078 -27.719 1 91.81 485 THR B CA 1
ATOM 8529 C C . THR B 1 485 ? -13.828 -32.438 -27.297 1 91.81 485 THR B C 1
ATOM 8531 O O . THR B 1 485 ? -14.078 -33.438 -27.953 1 91.81 485 THR B O 1
ATOM 8534 N N . GLY B 1 486 ? -13.055 -32.469 -26.328 1 90.81 486 GLY B N 1
ATOM 8535 C CA . GLY B 1 486 ? -12.469 -33.719 -25.859 1 90.81 486 GLY B CA 1
ATOM 8536 C C . GLY B 1 486 ? -13.477 -34.625 -25.219 1 90.81 486 GLY B C 1
ATOM 8537 O O . GLY B 1 486 ? -14.586 -34.219 -24.875 1 90.81 486 GLY B O 1
ATOM 8538 N N . ARG B 1 487 ? -13.016 -35.844 -24.969 1 91.06 487 ARG B N 1
ATOM 8539 C CA . ARG B 1 487 ? -13.914 -36.875 -24.469 1 91.06 487 ARG B CA 1
ATOM 8540 C C . ARG B 1 487 ? -14.047 -36.812 -22.953 1 91.06 487 ARG B C 1
ATOM 8542 O O . ARG B 1 487 ? -15.055 -37.25 -22.391 1 91.06 487 ARG B O 1
ATOM 8549 N N . ASP B 1 488 ? -13.062 -36.281 -22.328 1 93.44 488 ASP B N 1
ATOM 8550 C CA . ASP B 1 488 ? -13.055 -36.281 -20.875 1 93.44 488 ASP B CA 1
ATOM 8551 C C . ASP B 1 488 ? -12.883 -34.875 -20.297 1 93.44 488 ASP B C 1
ATOM 8553 O O . ASP B 1 488 ? -11.781 -34.5 -19.891 1 93.44 488 ASP B O 1
ATOM 8557 N N . PRO B 1 489 ? -13.953 -34.188 -20.141 1 95.31 489 PRO B N 1
ATOM 8558 C CA . PRO B 1 489 ? -13.875 -32.844 -19.609 1 95.31 489 PRO B CA 1
ATOM 8559 C C . PRO B 1 489 ? -13.367 -32.781 -18.172 1 95.31 489 PRO B C 1
ATOM 8561 O O . PRO B 1 489 ? -12.938 -31.734 -17.703 1 95.31 489 PRO B O 1
ATOM 8564 N N . SER B 1 490 ? -13.438 -33.906 -17.469 1 95.5 490 SER B N 1
ATOM 8565 C CA . SER B 1 490 ? -13 -33.938 -16.078 1 95.5 490 SER B CA 1
ATOM 8566 C C . SER B 1 490 ? -11.492 -33.75 -15.961 1 95.5 490 SER B C 1
ATOM 8568 O O . SER B 1 490 ? -10.977 -33.438 -14.891 1 95.5 490 SER B O 1
ATOM 8570 N N . ARG B 1 491 ? -10.758 -33.906 -17.031 1 97.31 491 ARG B N 1
ATOM 8571 C CA . ARG B 1 491 ? -9.305 -33.719 -17.047 1 97.31 491 ARG B CA 1
ATOM 8572 C C . ARG B 1 491 ? -8.938 -32.25 -17.203 1 97.31 491 ARG B C 1
ATOM 8574 O O . ARG B 1 491 ? -7.77 -31.875 -17.031 1 97.31 491 ARG B O 1
ATOM 8581 N N . VAL B 1 492 ? -9.922 -31.469 -17.547 1 98.25 492 VAL B N 1
ATOM 8582 C CA . VAL B 1 492 ? -9.75 -30.031 -17.406 1 98.25 492 VAL B CA 1
ATOM 8583 C C . VAL B 1 492 ? -9.977 -29.625 -15.953 1 98.25 492 VAL B C 1
ATOM 8585 O O . VAL B 1 492 ? -11.125 -29.5 -15.508 1 98.25 492 VAL B O 1
ATOM 8588 N N . LEU B 1 493 ? -8.93 -29.312 -15.258 1 98.44 493 LEU B N 1
ATOM 8589 C CA . LEU B 1 493 ? -8.992 -29.141 -13.812 1 98.44 493 LEU B CA 1
ATOM 8590 C C . LEU B 1 493 ? -9.523 -27.75 -13.453 1 98.44 493 LEU B C 1
ATOM 8592 O O . LEU B 1 493 ? -9.938 -27.516 -12.312 1 98.44 493 LEU B O 1
ATOM 8596 N N . GLY B 1 494 ? -9.461 -26.844 -14.375 1 98.38 494 GLY B N 1
ATOM 8597 C CA . GLY B 1 494 ? -9.898 -25.469 -14.148 1 98.38 494 GLY B CA 1
ATOM 8598 C C . GLY B 1 494 ? -9.039 -24.438 -14.859 1 98.38 494 GLY B C 1
ATOM 8599 O O . GLY B 1 494 ? -8.758 -24.578 -16.047 1 98.38 494 GLY B O 1
ATOM 8600 N N . GLY B 1 495 ? -8.711 -23.406 -14.055 1 98.62 495 GLY B N 1
ATOM 8601 C CA . GLY B 1 495 ? -7.957 -22.328 -14.68 1 98.62 495 GLY B CA 1
ATOM 8602 C C . GLY B 1 495 ? -7.141 -21.516 -13.695 1 98.62 495 GLY B C 1
ATOM 8603 O O . GLY B 1 495 ? -7.223 -21.734 -12.484 1 98.62 495 GLY B O 1
ATOM 8604 N N . GLU B 1 496 ? -6.344 -20.609 -14.312 1 98.56 496 GLU B N 1
ATOM 8605 C CA . GLU B 1 496 ? -5.406 -19.797 -13.547 1 98.56 496 GLU B CA 1
ATOM 8606 C C . GLU B 1 496 ? -5.168 -18.438 -14.219 1 98.56 496 GLU B C 1
ATOM 8608 O O . GLU B 1 496 ? -4.949 -18.375 -15.43 1 98.56 496 GLU B O 1
ATOM 8613 N N . ALA B 1 497 ? -5.391 -17.344 -13.43 1 98.38 497 ALA B N 1
ATOM 8614 C CA . ALA B 1 497 ? -4.922 -16.047 -13.891 1 98.38 497 ALA B CA 1
ATOM 8615 C C . ALA B 1 497 ? -3.432 -15.867 -13.625 1 98.38 497 ALA B C 1
ATOM 8617 O O . ALA B 1 497 ? -2.889 -16.469 -12.688 1 98.38 497 ALA B O 1
ATOM 8618 N N . ALA B 1 498 ? -2.799 -15.094 -14.438 1 97.81 498 ALA B N 1
ATOM 8619 C CA . ALA B 1 498 ? -1.345 -15.016 -14.32 1 97.81 498 ALA B CA 1
ATOM 8620 C C . ALA B 1 498 ? -0.891 -13.578 -14.102 1 97.81 498 ALA B C 1
ATOM 8622 O O . ALA B 1 498 ? -1.181 -12.695 -14.906 1 97.81 498 ALA B O 1
ATOM 8623 N N . MET B 1 499 ? -0.241 -13.336 -13.008 1 96.81 499 MET B N 1
ATOM 8624 C CA . MET B 1 499 ? 0.487 -12.109 -12.711 1 96.81 499 MET B CA 1
ATOM 8625 C C . MET B 1 499 ? 1.993 -12.336 -12.773 1 96.81 499 MET B C 1
ATOM 8627 O O . MET B 1 499 ? 2.619 -12.664 -11.766 1 96.81 499 MET B O 1
ATOM 8631 N N . TRP B 1 500 ? 2.588 -12.062 -13.906 1 94.88 500 TRP B N 1
ATOM 8632 C CA . TRP B 1 500 ? 4.008 -12.297 -14.133 1 94.88 500 TRP B CA 1
ATOM 8633 C C . TRP B 1 500 ? 4.848 -11.148 -13.578 1 94.88 500 TRP B C 1
ATOM 8635 O O . TRP B 1 500 ? 6.066 -11.266 -13.461 1 94.88 500 TRP B O 1
ATOM 8645 N N . SER B 1 501 ? 4.191 -10.055 -13.188 1 90.62 501 SER B N 1
ATOM 8646 C CA . SER B 1 501 ? 4.797 -8.875 -12.57 1 90.62 501 SER B CA 1
ATOM 8647 C C . SER B 1 501 ? 5.809 -8.219 -13.5 1 90.62 501 SER B C 1
ATOM 8649 O O . SER B 1 501 ? 6.84 -7.711 -13.055 1 90.62 501 SER B O 1
ATOM 8651 N N . GLU B 1 502 ? 5.547 -8.328 -14.773 1 85.62 502 GLU B N 1
ATOM 8652 C CA . GLU B 1 502 ? 6.398 -7.668 -15.758 1 85.62 502 GLU B CA 1
ATOM 8653 C C . GLU B 1 502 ? 6.121 -6.168 -15.812 1 85.62 502 GLU B C 1
ATOM 8655 O O . GLU B 1 502 ? 7.008 -5.379 -16.156 1 85.62 502 GLU B O 1
ATOM 8660 N N . MET B 1 503 ? 4.875 -5.852 -15.477 1 80.75 503 MET B N 1
ATOM 8661 C CA . MET B 1 503 ? 4.445 -4.461 -15.586 1 80.75 503 MET B CA 1
ATOM 8662 C C . MET B 1 503 ? 3.756 -4.004 -14.305 1 80.75 503 MET B C 1
ATOM 8664 O O . MET B 1 503 ? 2.779 -3.254 -14.352 1 80.75 503 MET B O 1
ATOM 8668 N N . VAL B 1 504 ? 4.238 -4.562 -13.227 1 82.88 504 VAL B N 1
ATOM 8669 C CA . VAL B 1 504 ? 3.555 -4.207 -11.984 1 82.88 504 VAL B CA 1
ATOM 8670 C C . VAL B 1 504 ? 4.559 -4.148 -10.844 1 82.88 504 VAL B C 1
ATOM 8672 O O . VAL B 1 504 ? 5.297 -5.109 -10.602 1 82.88 504 VAL B O 1
ATOM 8675 N N . ARG B 1 505 ? 4.602 -3.088 -10.234 1 82.44 505 ARG B N 1
ATOM 8676 C CA . ARG B 1 505 ? 5.34 -2.955 -8.984 1 82.44 505 ARG B CA 1
ATOM 8677 C C . ARG B 1 505 ? 4.406 -3.059 -7.781 1 82.44 505 ARG B C 1
ATOM 8679 O O . ARG B 1 505 ? 3.184 -3.012 -7.934 1 82.44 505 ARG B O 1
ATOM 8686 N N . PRO B 1 506 ? 4.949 -3.256 -6.641 1 81.81 506 PRO B N 1
ATOM 8687 C CA . PRO B 1 506 ? 4.109 -3.506 -5.469 1 81.81 506 PRO B CA 1
ATOM 8688 C C . PRO B 1 506 ? 3.061 -2.416 -5.25 1 81.81 506 PRO B C 1
ATOM 8690 O O . PRO B 1 506 ? 1.947 -2.705 -4.805 1 81.81 506 PRO B O 1
ATOM 8693 N N . VAL B 1 507 ? 3.268 -1.236 -5.688 1 76.12 507 VAL B N 1
ATOM 8694 C CA . VAL B 1 507 ? 2.406 -0.093 -5.406 1 76.12 507 VAL B CA 1
ATOM 8695 C C . VAL B 1 507 ? 1.078 -0.253 -6.145 1 76.12 507 VAL B C 1
ATOM 8697 O O . VAL B 1 507 ? 0.035 0.191 -5.66 1 76.12 507 VAL B O 1
ATOM 8700 N N . ILE B 1 508 ? 1.062 -0.961 -7.262 1 80.31 508 ILE B N 1
ATOM 8701 C CA . ILE B 1 508 ? -0.182 -1.081 -8.008 1 80.31 508 ILE B CA 1
ATOM 8702 C C . ILE B 1 508 ? -0.575 -2.553 -8.125 1 80.31 508 ILE B C 1
ATOM 8704 O O . ILE B 1 508 ? -1.382 -2.922 -8.984 1 80.31 508 ILE B O 1
ATOM 8708 N N . LEU B 1 509 ? -0.012 -3.434 -7.301 1 88.88 509 LEU B N 1
ATOM 8709 C CA . LEU B 1 509 ? -0.278 -4.863 -7.383 1 88.88 509 LEU B CA 1
ATOM 8710 C C . LEU B 1 509 ? -1.769 -5.152 -7.238 1 88.88 509 LEU B C 1
ATOM 8712 O O . LEU B 1 509 ? -2.375 -5.766 -8.117 1 88.88 509 LEU B O 1
ATOM 8716 N N . ASP B 1 510 ? -2.355 -4.684 -6.105 1 89.62 510 ASP B N 1
ATOM 8717 C CA . ASP B 1 510 ? -3.762 -4.988 -5.867 1 89.62 510 ASP B CA 1
ATOM 8718 C C . ASP B 1 510 ? -4.66 -4.25 -6.859 1 89.62 510 ASP B C 1
ATOM 8720 O O . ASP B 1 510 ? -5.73 -4.746 -7.223 1 89.62 510 ASP B O 1
ATOM 8724 N N . TYR B 1 511 ? -4.203 -3.096 -7.379 1 84.5 511 TYR B N 1
ATOM 8725 C CA . TYR B 1 511 ? -4.945 -2.334 -8.375 1 84.5 511 TYR B CA 1
ATOM 8726 C C . TYR B 1 511 ? -5.07 -3.119 -9.68 1 84.5 511 TYR B C 1
ATOM 8728 O O . TYR B 1 511 ? -6.098 -3.043 -10.359 1 84.5 511 TYR B O 1
ATOM 8736 N N . ILE B 1 512 ? -4.016 -3.836 -10.023 1 87.56 512 ILE B N 1
ATOM 8737 C CA . ILE B 1 512 ? -3.996 -4.562 -11.289 1 87.56 512 ILE B CA 1
ATOM 8738 C C . ILE B 1 512 ? -4.637 -5.938 -11.102 1 87.56 512 ILE B C 1
ATOM 8740 O O . ILE B 1 512 ? -5.309 -6.441 -12.008 1 87.56 512 ILE B O 1
ATOM 8744 N N . LEU B 1 513 ? -4.547 -6.535 -9.984 1 94.44 513 LEU B N 1
ATOM 8745 C CA . LEU B 1 513 ? -5.086 -7.863 -9.711 1 94.44 513 LEU B CA 1
ATOM 8746 C C . LEU B 1 513 ? -6.609 -7.828 -9.641 1 94.44 513 LEU B C 1
ATOM 8748 O O . LEU B 1 513 ? -7.285 -8.656 -10.258 1 94.44 513 LEU B O 1
ATOM 8752 N N . TRP B 1 514 ? -7.078 -6.84 -8.891 1 93.88 514 TRP B N 1
ATOM 8753 C CA . TRP B 1 514 ? -8.492 -6.887 -8.531 1 93.88 514 TRP B CA 1
ATOM 8754 C C . TRP B 1 514 ? -9.234 -5.688 -9.109 1 93.88 514 TRP B C 1
ATOM 8756 O O . TRP B 1 514 ? -8.68 -4.594 -9.219 1 93.88 514 TRP B O 1
ATOM 8766 N N . PRO B 1 515 ? -10.461 -5.961 -9.484 1 94.19 515 PRO B N 1
ATOM 8767 C CA . PRO B 1 515 ? -11.273 -7.164 -9.32 1 94.19 515 PRO B CA 1
ATOM 8768 C C . PRO B 1 515 ? -11.18 -8.109 -10.523 1 94.19 515 PRO B C 1
ATOM 8770 O O . PRO B 1 515 ? -12 -9.023 -10.664 1 94.19 515 PRO B O 1
ATOM 8773 N N . ARG B 1 516 ? -10.227 -7.938 -11.383 1 94.94 516 ARG B N 1
ATOM 8774 C CA . ARG B 1 516 ? -10.164 -8.703 -12.625 1 94.94 516 ARG B CA 1
ATOM 8775 C C . ARG B 1 516 ? -10.008 -10.195 -12.336 1 94.94 516 ARG B C 1
ATOM 8777 O O . ARG B 1 516 ? -10.711 -11.023 -12.922 1 94.94 516 ARG B O 1
ATOM 8784 N N . ALA B 1 517 ? -9.156 -10.562 -11.438 1 97.69 517 ALA B N 1
ATOM 8785 C CA . ALA B 1 517 ? -8.984 -11.977 -11.094 1 97.69 517 ALA B CA 1
ATOM 8786 C C . ALA B 1 517 ? -10.25 -12.555 -10.469 1 97.69 517 ALA B C 1
ATOM 8788 O O . ALA B 1 517 ? -10.516 -13.75 -10.586 1 97.69 517 ALA B O 1
ATOM 8789 N N . ALA B 1 518 ? -11.031 -11.734 -9.828 1 98.12 518 ALA B N 1
ATOM 8790 C CA . ALA B 1 518 ? -12.281 -12.188 -9.234 1 98.12 518 ALA B CA 1
ATOM 8791 C C . ALA B 1 518 ? -13.273 -12.617 -10.305 1 98.12 518 ALA B C 1
ATOM 8793 O O . ALA B 1 518 ? -14.094 -13.516 -10.086 1 98.12 518 ALA B O 1
ATOM 8794 N N . ALA B 1 519 ? -13.227 -11.938 -11.43 1 97.56 519 ALA B N 1
ATOM 8795 C CA . ALA B 1 519 ? -14.094 -12.32 -12.547 1 97.56 519 ALA B CA 1
ATOM 8796 C C . ALA B 1 519 ? -13.844 -13.766 -12.961 1 97.56 519 ALA B C 1
ATOM 8798 O O . ALA B 1 519 ? -14.781 -14.547 -13.117 1 97.56 519 ALA B O 1
ATOM 8799 N N . MET B 1 520 ? -12.617 -14.141 -13.086 1 98.06 520 MET B N 1
ATOM 8800 C CA . MET B 1 520 ? -12.266 -15.523 -13.406 1 98.06 520 MET B CA 1
ATOM 8801 C C . MET B 1 520 ? -12.703 -16.469 -12.289 1 98.06 520 MET B C 1
ATOM 8803 O O . MET B 1 520 ? -13.227 -17.547 -12.562 1 98.06 520 MET B O 1
ATOM 8807 N N . ALA B 1 521 ? -12.492 -16.047 -11.055 1 98.69 521 ALA B N 1
ATOM 8808 C CA . ALA B 1 521 ? -12.828 -16.891 -9.906 1 98.69 521 ALA B CA 1
ATOM 8809 C C . ALA B 1 521 ? -14.281 -17.344 -9.961 1 98.69 521 ALA B C 1
ATOM 8811 O O . ALA B 1 521 ? -14.578 -18.531 -9.734 1 98.69 521 ALA B O 1
ATOM 8812 N N . GLU B 1 522 ? -15.164 -16.469 -10.297 1 98.44 522 GLU B N 1
ATOM 8813 C CA . GLU B 1 522 ? -16.562 -16.844 -10.352 1 98.44 522 GLU B CA 1
ATOM 8814 C C . GLU B 1 522 ? -16.828 -17.828 -11.484 1 98.44 522 GLU B C 1
ATOM 8816 O O . GLU B 1 522 ? -17.578 -18.797 -11.312 1 98.44 522 GLU B O 1
ATOM 8821 N N . ARG B 1 523 ? -16.203 -17.625 -12.586 1 97.56 523 ARG B N 1
ATOM 8822 C CA . ARG B 1 523 ? -16.391 -18.516 -13.727 1 97.56 523 ARG B CA 1
ATOM 8823 C C . ARG B 1 523 ? -15.938 -19.922 -13.406 1 97.56 523 ARG B C 1
ATOM 8825 O O . ARG B 1 523 ? -16.484 -20.906 -13.938 1 97.56 523 ARG B O 1
ATOM 8832 N N . LEU B 1 524 ? -15.039 -20.031 -12.539 1 98.44 524 LEU B N 1
ATOM 8833 C CA . LEU B 1 524 ? -14.469 -21.344 -12.203 1 98.44 524 LEU B CA 1
ATOM 8834 C C . LEU B 1 524 ? -15.156 -21.938 -10.984 1 98.44 524 LEU B C 1
ATOM 8836 O O . LEU B 1 524 ? -14.977 -23.125 -10.688 1 98.44 524 LEU B O 1
ATOM 8840 N N . TRP B 1 525 ? -15.93 -21.188 -10.273 1 98.56 525 TRP B N 1
ATOM 8841 C CA . TRP B 1 525 ? -16.594 -21.656 -9.062 1 98.56 525 TRP B CA 1
ATOM 8842 C C . TRP B 1 525 ? -18.062 -21.938 -9.32 1 98.56 525 TRP B C 1
ATOM 8844 O O . TRP B 1 525 ? -18.578 -23 -8.945 1 98.56 525 TRP B O 1
ATOM 8854 N N . SER B 1 526 ? -18.734 -21.094 -9.945 1 98.25 526 SER B N 1
ATOM 8855 C CA . SER B 1 526 ? -20.188 -21.062 -10.031 1 98.25 526 SER B CA 1
ATOM 8856 C C . SER B 1 526 ? -20.703 -21.922 -11.18 1 98.25 526 SER B C 1
ATOM 8858 O O . SER B 1 526 ? -19.984 -22.188 -12.141 1 98.25 526 SER B O 1
ATOM 8860 N N . PRO B 1 527 ? -21.953 -22.359 -11.078 1 96.88 527 PRO B N 1
ATOM 8861 C CA . PRO B 1 527 ? -22.531 -23.078 -12.203 1 96.88 527 PRO B CA 1
ATOM 8862 C C . PRO B 1 527 ? -22.453 -22.297 -13.516 1 96.88 527 PRO B C 1
ATOM 8864 O O . PRO B 1 527 ? -22.781 -21.094 -13.539 1 96.88 527 PRO B O 1
ATOM 8867 N N . ALA B 1 528 ? -22.062 -23 -14.555 1 95.38 528 ALA B N 1
ATOM 8868 C CA . ALA B 1 528 ? -21.797 -22.359 -15.844 1 95.38 528 ALA B CA 1
ATOM 8869 C C . ALA B 1 528 ? -23.047 -21.625 -16.344 1 95.38 528 ALA B C 1
ATOM 8871 O O . ALA B 1 528 ? -22.938 -20.516 -16.859 1 95.38 528 ALA B O 1
ATOM 8872 N N . ASP B 1 529 ? -24.188 -22.141 -16.141 1 94.25 529 ASP B N 1
ATOM 8873 C CA . ASP B 1 529 ? -25.422 -21.609 -16.688 1 94.25 529 ASP B CA 1
ATOM 8874 C C . ASP B 1 529 ? -25.859 -20.344 -15.938 1 94.25 529 ASP B C 1
ATOM 8876 O O . ASP B 1 529 ? -26.547 -19.484 -16.5 1 94.25 529 ASP B O 1
ATOM 8880 N N . ALA B 1 530 ? -25.422 -20.203 -14.695 1 94.38 530 ALA B N 1
ATOM 8881 C CA . ALA B 1 530 ? -25.844 -19.078 -13.875 1 94.38 530 ALA B CA 1
ATOM 8882 C C . ALA B 1 530 ? -24.922 -17.875 -14.086 1 94.38 530 ALA B C 1
ATOM 8884 O O . ALA B 1 530 ? -25.203 -16.766 -13.602 1 94.38 530 ALA B O 1
ATOM 8885 N N . THR B 1 531 ? -23.812 -18.078 -14.844 1 94.06 531 THR B N 1
ATOM 8886 C CA . THR B 1 531 ? -22.797 -17.031 -14.914 1 94.06 531 THR B CA 1
ATOM 8887 C C . THR B 1 531 ? -22.406 -16.75 -16.359 1 94.06 531 THR B C 1
ATOM 8889 O O . THR B 1 531 ? -21.219 -16.609 -16.672 1 94.06 531 THR B O 1
ATOM 8892 N N . LYS B 1 532 ? -23.344 -16.609 -17.203 1 91.25 532 LYS B N 1
ATOM 8893 C CA . LYS B 1 532 ? -23.109 -16.375 -18.625 1 91.25 532 LYS B CA 1
ATOM 8894 C C . LYS B 1 532 ? -23.062 -14.891 -18.938 1 91.25 532 LYS B C 1
ATOM 8896 O O . LYS B 1 532 ? -22.562 -14.492 -20 1 91.25 532 LYS B O 1
ATOM 8901 N N . SER B 1 533 ? -23.578 -14.086 -18 1 93.75 533 SER B N 1
ATOM 8902 C CA . SER B 1 533 ? -23.703 -12.664 -18.281 1 93.75 533 SER B CA 1
ATOM 8903 C C . SER B 1 533 ? -22.828 -11.828 -17.344 1 93.75 533 SER B C 1
ATOM 8905 O O . SER B 1 533 ? -23.094 -11.75 -16.156 1 93.75 533 SER B O 1
ATOM 8907 N N . ALA B 1 534 ? -21.859 -11.18 -17.969 1 94.19 534 ALA B N 1
ATOM 8908 C CA . ALA B 1 534 ? -21.047 -10.242 -17.188 1 94.19 534 ALA B CA 1
ATOM 8909 C C . ALA B 1 534 ? -21.906 -9.109 -16.641 1 94.19 534 ALA B C 1
ATOM 8911 O O . ALA B 1 534 ? -21.672 -8.633 -15.523 1 94.19 534 ALA B O 1
ATOM 8912 N N . GLU B 1 535 ? -22.859 -8.648 -17.391 1 92.81 535 GLU B N 1
ATOM 8913 C CA . GLU B 1 535 ? -23.75 -7.566 -16.969 1 92.81 535 GLU B CA 1
ATOM 8914 C C . GLU B 1 535 ? -24.516 -7.934 -15.711 1 92.81 535 GLU B C 1
ATOM 8916 O O . GLU B 1 535 ? -24.672 -7.105 -14.812 1 92.81 535 GLU B O 1
ATOM 8921 N N . ALA B 1 536 ? -24.922 -9.133 -15.68 1 93.44 536 ALA B N 1
ATOM 8922 C CA . ALA B 1 536 ? -25.688 -9.602 -14.523 1 93.44 536 ALA B CA 1
ATOM 8923 C C . ALA B 1 536 ? -24.797 -9.719 -13.289 1 93.44 536 ALA B C 1
ATOM 8925 O O . ALA B 1 536 ? -25.266 -9.602 -12.156 1 93.44 536 ALA B O 1
ATOM 8926 N N . ALA B 1 537 ? -23.516 -9.906 -13.531 1 95.5 537 ALA B N 1
ATOM 8927 C CA . ALA B 1 537 ? -22.562 -10.109 -12.438 1 95.5 537 ALA B CA 1
ATOM 8928 C C . ALA B 1 537 ? -22.094 -8.781 -11.867 1 95.5 537 ALA B C 1
ATOM 8930 O O . ALA B 1 537 ? -21.578 -8.719 -10.742 1 95.5 537 ALA B O 1
ATOM 8931 N N . ARG B 1 538 ? -22.25 -7.738 -12.594 1 93.81 538 ARG B N 1
ATOM 8932 C CA . ARG B 1 538 ? -21.625 -6.449 -12.32 1 93.81 538 ARG B CA 1
ATOM 8933 C C . ARG B 1 538 ? -22 -5.941 -10.93 1 93.81 538 ARG B C 1
ATOM 8935 O O . ARG B 1 538 ? -21.125 -5.539 -10.156 1 93.81 538 ARG B O 1
ATOM 8942 N N . PRO B 1 539 ? -23.297 -5.977 -10.531 1 89.75 539 PRO B N 1
ATOM 8943 C CA . PRO B 1 539 ? -23.625 -5.438 -9.203 1 89.75 539 PRO B CA 1
ATOM 8944 C C . PRO B 1 539 ? -22.938 -6.199 -8.078 1 89.75 539 PRO B C 1
ATOM 8946 O O . PRO B 1 539 ? -22.516 -5.594 -7.086 1 89.75 539 PRO B O 1
ATOM 8949 N N . ARG B 1 540 ? -22.781 -7.457 -8.227 1 92.44 540 ARG B N 1
ATOM 8950 C CA . ARG B 1 540 ? -22.109 -8.258 -7.207 1 92.44 540 ARG B CA 1
ATOM 8951 C C . ARG B 1 540 ? -20.625 -7.973 -7.176 1 92.44 540 ARG B C 1
ATOM 8953 O O . ARG B 1 540 ? -20.016 -7.934 -6.105 1 92.44 540 ARG B O 1
ATOM 8960 N N . LEU B 1 541 ? -20.094 -7.777 -8.336 1 94.19 541 LEU B N 1
ATOM 8961 C CA . LEU B 1 541 ? -18.672 -7.465 -8.406 1 94.19 541 LEU B CA 1
ATOM 8962 C C . LEU B 1 541 ? -18.391 -6.094 -7.812 1 94.19 541 LEU B C 1
ATOM 8964 O O . LEU B 1 541 ? -17.359 -5.898 -7.156 1 94.19 541 LEU B O 1
ATOM 8968 N N . GLU B 1 542 ? -19.281 -5.121 -8.047 1 88 542 GLU B N 1
ATOM 8969 C CA . GLU B 1 542 ? -19.141 -3.799 -7.445 1 88 542 GLU B CA 1
ATOM 8970 C C . GLU B 1 542 ? -19.141 -3.883 -5.922 1 88 542 GLU B C 1
ATOM 8972 O O . GLU B 1 542 ? -18.375 -3.182 -5.258 1 88 542 GLU B O 1
ATOM 8977 N N . ARG B 1 543 ? -19.984 -4.695 -5.426 1 86.56 543 ARG B N 1
ATOM 8978 C CA . ARG B 1 543 ? -20.016 -4.891 -3.98 1 86.56 543 ARG B CA 1
ATOM 8979 C C . ARG B 1 543 ? -18.703 -5.48 -3.475 1 86.56 543 ARG B C 1
ATOM 8981 O O . ARG B 1 543 ? -18.219 -5.09 -2.414 1 86.56 543 ARG B O 1
ATOM 8988 N N . LEU B 1 544 ? -18.188 -6.453 -4.199 1 91.06 544 LEU B N 1
ATOM 8989 C CA . LEU B 1 544 ? -16.906 -7.016 -3.826 1 91.06 544 LEU B CA 1
ATOM 8990 C C . LEU B 1 544 ? -15.82 -5.938 -3.811 1 91.06 544 LEU B C 1
ATOM 8992 O O . LEU B 1 544 ? -15.008 -5.887 -2.889 1 91.06 544 LEU B O 1
ATOM 8996 N N . VAL B 1 545 ? -15.797 -5.102 -4.82 1 87.88 545 VAL B N 1
ATOM 8997 C CA . VAL B 1 545 ? -14.828 -4.016 -4.906 1 87.88 545 VAL B CA 1
ATOM 8998 C C . VAL B 1 545 ? -14.922 -3.137 -3.66 1 87.88 545 VAL B C 1
ATOM 9000 O O . VAL B 1 545 ? -13.906 -2.82 -3.035 1 87.88 545 VAL B O 1
ATOM 9003 N N . ALA B 1 546 ? -16.094 -2.816 -3.297 1 79.81 546 ALA B N 1
ATOM 9004 C CA . ALA B 1 546 ? -16.312 -1.998 -2.107 1 79.81 546 ALA B CA 1
ATOM 9005 C C . ALA B 1 546 ? -15.789 -2.699 -0.857 1 79.81 546 ALA B C 1
ATOM 9007 O O . ALA B 1 546 ? -15.18 -2.064 0.008 1 79.81 546 ALA B O 1
ATOM 9008 N N . GLN B 1 547 ? -16 -3.947 -0.805 1 82.88 547 GLN B N 1
ATOM 9009 C CA . GLN B 1 547 ? -15.547 -4.727 0.344 1 82.88 547 GLN B CA 1
ATOM 9010 C C . GLN B 1 547 ? -14.023 -4.773 0.411 1 82.88 547 GLN B C 1
ATOM 9012 O O . GLN B 1 547 ? -13.438 -4.715 1.496 1 82.88 547 GLN B O 1
ATOM 9017 N N . LEU B 1 548 ? -13.414 -4.961 -0.705 1 87.12 548 LEU B N 1
ATOM 9018 C CA . LEU B 1 548 ? -11.953 -4.984 -0.752 1 87.12 548 LEU B CA 1
ATOM 9019 C C . LEU B 1 548 ? -11.375 -3.645 -0.319 1 87.12 548 LEU B C 1
ATOM 9021 O O . LEU B 1 548 ? -10.375 -3.6 0.407 1 87.12 548 LEU B O 1
ATOM 9025 N N . GLU B 1 549 ? -12 -2.582 -0.73 1 77.12 549 GLU B N 1
ATOM 9026 C CA . GLU B 1 549 ? -11.547 -1.252 -0.335 1 77.12 549 GLU B CA 1
ATOM 9027 C C . GLU B 1 549 ? -11.625 -1.067 1.178 1 77.12 549 GLU B C 1
ATOM 9029 O O . GLU B 1 549 ? -10.719 -0.496 1.787 1 77.12 549 GLU B O 1
ATOM 9034 N N . LEU B 1 550 ? -12.711 -1.559 1.69 1 72.44 550 LEU B N 1
ATOM 9035 C CA . LEU B 1 550 ? -12.914 -1.439 3.131 1 72.44 550 LEU B CA 1
ATOM 9036 C C . LEU B 1 550 ? -11.852 -2.217 3.896 1 72.44 550 LEU B C 1
ATOM 9038 O O . LEU B 1 550 ? -11.562 -1.907 5.055 1 72.44 550 LEU B O 1
ATOM 9042 N N . ARG B 1 551 ? -11.273 -3.123 3.215 1 76.69 551 ARG B N 1
ATOM 9043 C CA . ARG B 1 551 ? -10.258 -3.961 3.844 1 76.69 551 ARG B CA 1
ATOM 9044 C C . ARG B 1 551 ? -8.859 -3.412 3.588 1 76.69 551 ARG B C 1
ATOM 9046 O O . ARG B 1 551 ? -7.859 -4.078 3.873 1 76.69 551 ARG B O 1
ATOM 9053 N N . GLY B 1 552 ? -8.82 -2.305 3.008 1 72.06 552 GLY B N 1
ATOM 9054 C CA . GLY B 1 552 ? -7.547 -1.61 2.859 1 72.06 552 GLY B CA 1
ATOM 9055 C C . GLY B 1 552 ? -6.902 -1.833 1.506 1 72.06 552 GLY B C 1
ATOM 9056 O O . GLY B 1 552 ? -5.797 -1.35 1.253 1 72.06 552 GLY B O 1
ATOM 9057 N N . LEU B 1 553 ? -7.566 -2.582 0.678 1 83.19 553 LEU B N 1
ATOM 9058 C CA . LEU B 1 553 ? -7.055 -2.781 -0.674 1 83.19 553 LEU B CA 1
ATOM 9059 C C . LEU B 1 553 ? -7.465 -1.629 -1.585 1 83.19 553 LEU B C 1
ATOM 9061 O O . LEU B 1 553 ? -8.281 -0.787 -1.199 1 83.19 553 LEU B O 1
ATOM 9065 N N . ARG B 1 554 ? -6.805 -1.642 -2.742 1 78.88 554 ARG B N 1
ATOM 9066 C CA . ARG B 1 554 ? -7.109 -0.624 -3.742 1 78.88 554 ARG B CA 1
ATOM 9067 C C . ARG B 1 554 ? -7.355 -1.255 -5.109 1 78.88 554 ARG B C 1
ATOM 9069 O O . ARG B 1 554 ? -6.586 -1.041 -6.047 1 78.88 554 ARG B O 1
ATOM 9076 N N . PRO B 1 555 ? -8.469 -1.91 -5.137 1 87.19 555 PRO B N 1
ATOM 9077 C CA . PRO B 1 555 ? -8.812 -2.496 -6.438 1 87.19 555 PRO B CA 1
ATOM 9078 C C . PRO B 1 555 ? -9.141 -1.441 -7.492 1 87.19 555 PRO B C 1
ATOM 9080 O O . PRO B 1 555 ? -9.484 -0.306 -7.152 1 87.19 555 PRO B O 1
ATOM 9083 N N . SER B 1 556 ? -8.953 -1.804 -8.727 1 80.69 556 SER B N 1
ATOM 9084 C CA . SER B 1 556 ? -9.344 -0.896 -9.797 1 80.69 556 SER B CA 1
ATOM 9085 C C . SER B 1 556 ? -10.859 -0.776 -9.891 1 80.69 556 SER B C 1
ATOM 9087 O O . SER B 1 556 ? -11.586 -1.73 -9.594 1 80.69 556 SER B O 1
ATOM 9089 N N . PRO B 1 557 ? -11.359 0.422 -10.312 1 75 557 PRO B N 1
ATOM 9090 C CA . PRO B 1 557 ? -12.773 0.487 -10.68 1 75 557 PRO B CA 1
ATOM 9091 C C . PRO B 1 557 ? -13.125 -0.431 -11.852 1 75 557 PRO B C 1
ATOM 9093 O O . PRO B 1 557 ? -12.242 -0.804 -12.625 1 75 557 PRO B O 1
ATOM 9096 N N . LEU B 1 558 ? -14.445 -0.846 -11.891 1 82.19 558 LEU B N 1
ATOM 9097 C CA . LEU B 1 558 ? -14.867 -1.805 -12.906 1 82.19 558 LEU B CA 1
ATOM 9098 C C . LEU B 1 558 ? -14.688 -1.226 -14.305 1 82.19 558 LEU B C 1
ATOM 9100 O O . LEU B 1 558 ? -14.352 -1.95 -15.242 1 82.19 558 LEU B O 1
ATOM 9104 N N . ASP B 1 559 ? -15.141 0.018 -14.539 1 67.88 559 ASP B N 1
ATOM 9105 C CA . ASP B 1 559 ? -15.117 0.597 -15.883 1 67.88 559 ASP B CA 1
ATOM 9106 C C . ASP B 1 559 ? -13.727 1.137 -16.219 1 67.88 559 ASP B C 1
ATOM 9108 O O . ASP B 1 559 ? -13.547 1.823 -17.219 1 67.88 559 ASP B O 1
ATOM 9112 N N . PHE B 1 560 ? -12.727 0.772 -15.633 1 55.59 560 PHE B N 1
ATOM 9113 C CA . PHE B 1 560 ? -11.359 0.794 -16.125 1 55.59 560 PHE B CA 1
ATOM 9114 C C . PHE B 1 560 ? -10.414 1.393 -15.094 1 55.59 560 PHE B C 1
ATOM 9116 O O . PHE B 1 560 ? -10.75 2.377 -14.438 1 55.59 560 PHE B O 1
ATOM 9123 N N . PRO B 1 561 ? -9.242 0.641 -14.992 1 53.81 561 PRO B N 1
ATOM 9124 C CA . PRO B 1 561 ? -8.078 1.081 -14.211 1 53.81 561 PRO B CA 1
ATOM 9125 C C . PRO B 1 561 ? -7.461 2.369 -14.75 1 53.81 561 PRO B C 1
ATOM 9127 O O . PRO B 1 561 ? -6.883 2.373 -15.836 1 53.81 561 PRO B O 1
ATOM 9130 N N . ASN B 1 562 ? -8.164 3.574 -14.586 1 57.66 562 ASN B N 1
ATOM 9131 C CA . ASN B 1 562 ? -7.547 4.848 -14.938 1 57.66 562 ASN B CA 1
ATOM 9132 C C . ASN B 1 562 ? -6.742 5.426 -13.781 1 57.66 562 ASN B C 1
ATOM 9134 O O . ASN B 1 562 ? -7.285 5.664 -12.703 1 57.66 562 ASN B O 1
ATOM 9138 N N . PHE B 1 563 ? -5.434 5.383 -14.078 1 61.19 563 PHE B N 1
ATOM 9139 C CA . PHE B 1 563 ? -4.543 5.883 -13.039 1 61.19 563 PHE B CA 1
ATOM 9140 C C . PHE B 1 563 ? -4.926 7.301 -12.633 1 61.19 563 PHE B C 1
ATOM 9142 O O . PHE B 1 563 ? -4.52 7.777 -11.57 1 61.19 563 PHE B O 1
ATOM 9149 N N . LYS B 1 564 ? -5.828 7.918 -13.453 1 63.53 564 LYS B N 1
ATOM 9150 C CA . LYS B 1 564 ? -6.316 9.242 -13.102 1 63.53 564 LYS B CA 1
ATOM 9151 C C . LYS B 1 564 ? -7.148 9.203 -11.82 1 63.53 564 LYS B C 1
ATOM 9153 O O . LYS B 1 564 ? -7.281 10.211 -11.125 1 63.53 564 LYS B O 1
ATOM 9158 N N . TYR B 1 565 ? -7.57 8.078 -11.648 1 69.62 565 TYR B N 1
ATOM 9159 C CA . TYR B 1 565 ? -8.375 7.867 -10.453 1 69.62 565 TYR B CA 1
ATOM 9160 C C . TYR B 1 565 ? -7.555 8.117 -9.195 1 69.62 565 TYR B C 1
ATOM 9162 O O . TYR B 1 565 ? -8.102 8.516 -8.164 1 69.62 565 TYR B O 1
ATOM 9170 N N . PHE B 1 566 ? -6.227 8.062 -9.43 1 72.62 566 PHE B N 1
ATOM 9171 C CA . PHE B 1 566 ? -5.359 8.25 -8.273 1 72.62 566 PHE B CA 1
ATOM 9172 C C . PHE B 1 566 ? -5.246 9.727 -7.914 1 72.62 566 PHE B C 1
ATOM 9174 O O . PHE B 1 566 ? -4.809 10.07 -6.812 1 72.62 566 PHE B O 1
ATOM 9181 N N . LEU B 1 567 ? -5.738 10.625 -8.828 1 75.88 567 LEU B N 1
ATOM 9182 C CA . LEU B 1 567 ? -5.516 12.055 -8.664 1 75.88 567 LEU B CA 1
ATOM 9183 C C . LEU B 1 567 ? -6.809 12.766 -8.281 1 75.88 567 LEU B C 1
ATOM 9185 O O . LEU B 1 567 ? -6.918 13.984 -8.422 1 75.88 567 LEU B O 1
ATOM 9189 N N . LEU B 1 568 ? -7.848 12.023 -7.809 1 78.5 568 LEU B N 1
ATOM 9190 C CA . LEU B 1 568 ? -9.109 12.609 -7.383 1 78.5 568 LEU B CA 1
ATOM 9191 C C . LEU B 1 568 ? -9.352 12.375 -5.895 1 78.5 568 LEU B C 1
ATOM 9193 O O . LEU B 1 568 ? -8.969 11.328 -5.363 1 78.5 568 LEU B O 1
ATOM 9197 N N . PRO B 1 569 ? -9.992 13.422 -5.258 1 85.81 569 PRO B N 1
ATOM 9198 C CA . PRO B 1 569 ? -10.422 13.141 -3.887 1 85.81 569 PRO B CA 1
ATOM 9199 C C . PRO B 1 569 ? -11.406 11.977 -3.805 1 85.81 569 PRO B C 1
ATOM 9201 O O . PRO B 1 569 ? -12.211 11.773 -4.719 1 85.81 569 PRO B O 1
ATOM 9204 N N . GLN B 1 570 ? -11.344 11.195 -2.771 1 84.69 570 GLN B N 1
ATOM 9205 C CA . GLN B 1 570 ? -12.297 10.117 -2.529 1 84.69 570 GLN B CA 1
ATOM 9206 C C . GLN B 1 570 ? -13.734 10.633 -2.561 1 84.69 570 GLN B C 1
ATOM 9208 O O . GLN B 1 570 ? -14.648 9.914 -2.969 1 84.69 570 GLN B O 1
ATOM 9213 N N . TRP B 1 571 ? -13.922 11.922 -2.238 1 87.69 571 TRP B N 1
ATOM 9214 C CA . TRP B 1 571 ? -15.219 12.578 -2.25 1 87.69 571 TRP B CA 1
ATOM 9215 C C . TRP B 1 571 ? -15.875 12.477 -3.625 1 87.69 571 TRP B C 1
ATOM 9217 O O . TRP B 1 571 ? -17.094 12.367 -3.732 1 87.69 571 TRP B O 1
ATOM 9227 N N . CYS B 1 572 ? -15.18 12.43 -4.652 1 84.19 572 CYS B N 1
ATOM 9228 C CA . CYS B 1 572 ? -15.664 12.406 -6.027 1 84.19 572 CYS B CA 1
ATOM 9229 C C . CYS B 1 572 ? -16.328 11.078 -6.348 1 84.19 572 CYS B C 1
ATOM 9231 O O . CYS B 1 572 ? -17.047 10.961 -7.348 1 84.19 572 CYS B O 1
ATOM 9233 N N . ASP B 1 573 ? -16.062 10.109 -5.5 1 75.81 573 ASP B N 1
ATOM 9234 C CA . ASP B 1 573 ? -16.656 8.797 -5.75 1 75.81 573 ASP B CA 1
ATOM 9235 C C . ASP B 1 573 ? -18.188 8.867 -5.648 1 75.81 573 ASP B C 1
ATOM 9237 O O . ASP B 1 573 ? -18.891 8.094 -6.305 1 75.81 573 ASP B O 1
ATOM 9241 N N . THR B 1 574 ? -18.734 9.836 -4.805 1 77.38 574 THR B N 1
ATOM 9242 C CA . THR B 1 574 ? -20.172 9.852 -4.547 1 77.38 574 THR B CA 1
ATOM 9243 C C . THR B 1 574 ? -20.75 11.258 -4.707 1 77.38 574 THR B C 1
ATOM 9245 O O . THR B 1 574 ? -21.953 11.461 -4.59 1 77.38 574 THR B O 1
ATOM 9248 N N . ALA B 1 575 ? -19.859 12.203 -5.004 1 86.5 575 ALA B N 1
ATOM 9249 C CA . ALA B 1 575 ? -20.312 13.586 -5.105 1 86.5 575 ALA B CA 1
ATOM 9250 C C . ALA B 1 575 ? -21.219 13.789 -6.309 1 86.5 575 ALA B C 1
ATOM 9252 O O . ALA B 1 575 ? -21 13.203 -7.371 1 86.5 575 ALA B O 1
ATOM 9253 N N . PRO B 1 576 ? -22.312 14.555 -6.055 1 85.94 576 PRO B N 1
ATOM 9254 C CA . PRO B 1 576 ? -23.031 14.984 -7.254 1 85.94 576 PRO B CA 1
ATOM 9255 C C . PRO B 1 576 ? -22.188 15.859 -8.172 1 85.94 576 PRO B C 1
ATOM 9257 O O . PRO B 1 576 ? -21.141 16.359 -7.758 1 85.94 576 PRO B O 1
ATOM 9260 N N . PRO B 1 577 ? -22.562 16.047 -9.422 1 87.44 577 PRO B N 1
ATOM 9261 C CA . PRO B 1 577 ? -21.797 16.938 -10.312 1 87.44 577 PRO B CA 1
ATOM 9262 C C . PRO B 1 577 ? -21.578 18.312 -9.719 1 87.44 577 PRO B C 1
ATOM 9264 O O . PRO B 1 577 ? -22.484 18.906 -9.148 1 87.44 577 PRO B O 1
ATOM 9267 N N . GLN B 1 578 ? -20.438 18.75 -9.812 1 89.44 578 GLN B N 1
ATOM 9268 C CA . GLN B 1 578 ? -20.016 20.062 -9.305 1 89.44 578 GLN B CA 1
ATOM 9269 C C . GLN B 1 578 ? -19.469 20.938 -10.43 1 89.44 578 GLN B C 1
ATOM 9271 O O . GLN B 1 578 ? -18.266 21.234 -10.469 1 89.44 578 GLN B O 1
ATOM 9276 N N . PRO B 1 579 ? -20.328 21.453 -11.266 1 87.94 579 PRO B N 1
ATOM 9277 C CA . PRO B 1 579 ? -19.859 22.266 -12.391 1 87.94 579 PRO B CA 1
ATOM 9278 C C . PRO B 1 579 ? -19.297 23.625 -11.938 1 87.94 579 PRO B C 1
ATOM 9280 O O . PRO B 1 579 ? -19.812 24.234 -11.008 1 87.94 579 PRO B O 1
ATOM 9283 N N . ASP B 1 580 ? -18.219 24.031 -12.602 1 85 580 ASP B N 1
ATOM 9284 C CA . ASP B 1 580 ? -17.703 25.375 -12.414 1 85 580 ASP B CA 1
ATOM 9285 C C . ASP B 1 580 ? -18.438 26.375 -13.312 1 85 580 ASP B C 1
ATOM 9287 O O . ASP B 1 580 ? -19.453 26.031 -13.922 1 85 580 ASP B O 1
ATOM 9291 N N . SER B 1 581 ? -18.016 27.578 -13.312 1 83.75 581 SER B N 1
ATOM 9292 C CA . SER B 1 581 ? -18.672 28.625 -14.086 1 83.75 581 SER B CA 1
ATOM 9293 C C . SER B 1 581 ? -18.641 28.328 -15.578 1 83.75 581 SER B C 1
ATOM 9295 O O . SER B 1 581 ? -19.438 28.859 -16.344 1 83.75 581 SER B O 1
ATOM 9297 N N . GLU B 1 582 ? -17.734 27.453 -16.016 1 82.12 582 GLU B N 1
ATOM 9298 C CA . GLU B 1 582 ? -17.625 27.047 -17.422 1 82.12 582 GLU B CA 1
ATOM 9299 C C . GLU B 1 582 ? -18.391 25.75 -17.688 1 82.12 582 GLU B C 1
ATOM 9301 O O . GLU B 1 582 ? -18.391 25.25 -18.812 1 82.12 582 GLU B O 1
ATOM 9306 N N . GLY B 1 583 ? -19 25.281 -16.641 1 82.38 583 GLY B N 1
ATOM 9307 C CA . GLY B 1 583 ? -19.797 24.078 -16.797 1 82.38 583 GLY B CA 1
ATOM 9308 C C . GLY B 1 583 ? -18.984 22.797 -16.656 1 82.38 583 GLY B C 1
ATOM 9309 O O . GLY B 1 583 ? -19.5 21.703 -16.922 1 82.38 583 GLY B O 1
ATOM 9310 N N . VAL B 1 584 ? -17.75 22.953 -16.203 1 82 584 VAL B N 1
ATOM 9311 C CA . VAL B 1 584 ? -16.891 21.781 -16.078 1 82 584 VAL B CA 1
ATOM 9312 C C . VAL B 1 584 ? -17.031 21.203 -14.664 1 82 584 VAL B C 1
ATOM 9314 O O . VAL B 1 584 ? -16.844 21.922 -13.68 1 82 584 VAL B O 1
ATOM 9317 N N . ASP B 1 585 ? -17.266 19.891 -14.656 1 86.12 585 ASP B N 1
ATOM 9318 C CA . ASP B 1 585 ? -17.438 19.219 -13.375 1 86.12 585 ASP B CA 1
ATOM 9319 C C . ASP B 1 585 ? -16.094 19.062 -12.664 1 86.12 585 ASP B C 1
ATOM 9321 O O . ASP B 1 585 ? -15.117 18.594 -13.258 1 86.12 585 ASP B O 1
ATOM 9325 N N . TYR B 1 586 ? -16.047 19.375 -11.406 1 84.75 586 TYR B N 1
ATOM 9326 C CA . TYR B 1 586 ? -14.844 19.266 -10.594 1 84.75 586 TYR B CA 1
ATOM 9327 C C . TYR B 1 586 ? -14.305 17.844 -10.594 1 84.75 586 TYR B C 1
ATOM 9329 O O . TYR B 1 586 ? -13.094 17.625 -10.633 1 84.75 586 TYR B O 1
ATOM 9337 N N . CYS B 1 587 ? -15.203 16.828 -10.562 1 81.75 587 CYS B N 1
ATOM 9338 C CA . CYS B 1 587 ? -14.812 15.43 -10.422 1 81.75 587 CYS B CA 1
ATOM 9339 C C . CYS B 1 587 ? -14.609 14.773 -11.781 1 81.75 587 CYS B C 1
ATOM 9341 O O . CYS B 1 587 ? -14.352 13.57 -11.867 1 81.75 587 CYS B O 1
ATOM 9343 N N . ALA B 1 588 ? -14.891 15.523 -12.836 1 71.56 588 ALA B N 1
ATOM 9344 C CA . ALA B 1 588 ? -14.633 14.977 -14.172 1 71.56 588 ALA B CA 1
ATOM 9345 C C . ALA B 1 588 ? -13.141 14.914 -14.461 1 71.56 588 ALA B C 1
ATOM 9347 O O . ALA B 1 588 ? -12.406 15.859 -14.156 1 71.56 588 ALA B O 1
ATOM 9348 N N . PRO B 1 589 ? -12.656 13.688 -14.711 1 54.72 589 PRO B N 1
ATOM 9349 C CA . PRO B 1 589 ? -11.227 13.562 -14.984 1 54.72 589 PRO B CA 1
ATOM 9350 C C . PRO B 1 589 ? -10.711 14.633 -15.945 1 54.72 589 PRO B C 1
ATOM 9352 O O . PRO B 1 589 ? -9.531 15 -15.898 1 54.72 589 PRO B O 1
ATOM 9355 N N . ALA B 1 590 ? -11.508 15.195 -16.969 1 44.41 590 ALA B N 1
ATOM 9356 C CA . ALA B 1 590 ? -11.07 16.156 -17.969 1 44.41 590 ALA B CA 1
ATOM 9357 C C . ALA B 1 590 ? -10.641 17.469 -17.328 1 44.41 590 ALA B C 1
ATOM 9359 O O . ALA B 1 590 ? -9.711 18.125 -17.797 1 44.41 590 ALA B O 1
ATOM 9360 N N . LYS B 1 591 ? -11.422 17.969 -16.578 1 45.31 591 LYS B N 1
ATOM 9361 C CA . LYS B 1 591 ? -11.148 19.312 -16.062 1 45.31 591 LYS B CA 1
ATOM 9362 C C . LYS B 1 591 ? -9.898 19.328 -15.195 1 45.31 591 LYS B C 1
ATOM 9364 O O . LYS B 1 591 ? -9.086 20.25 -15.289 1 45.31 591 LYS B O 1
ATOM 9369 N N . LEU B 1 592 ? -10.016 18.391 -14.18 1 41.47 592 LEU B N 1
ATOM 9370 C CA . LEU B 1 592 ? -8.82 18.438 -13.344 1 41.47 592 LEU B CA 1
ATOM 9371 C C . LEU B 1 592 ? -7.562 18.375 -14.203 1 41.47 592 LEU B C 1
ATOM 9373 O O . LEU B 1 592 ? -6.508 18.875 -13.805 1 41.47 592 LEU B O 1
ATOM 9377 N N . TYR B 1 593 ? -7.824 17.656 -15.43 1 40.88 593 TYR B N 1
ATOM 9378 C CA . TYR B 1 593 ? -6.691 17.344 -16.297 1 40.88 593 TYR B CA 1
ATOM 9379 C C . TYR B 1 593 ? -6.867 17.953 -17.672 1 40.88 593 TYR B C 1
ATOM 9381 O O . TYR B 1 593 ? -6.32 17.469 -18.656 1 40.88 593 TYR B O 1
ATOM 9389 N N . ALA B 1 594 ? -7.797 18.797 -17.828 1 37.44 594 ALA B N 1
ATOM 9390 C CA . ALA B 1 594 ? -8.109 19.297 -19.156 1 37.44 594 ALA B CA 1
ATOM 9391 C C . ALA B 1 594 ? -6.84 19.469 -19.984 1 37.44 594 ALA B C 1
ATOM 9393 O O . ALA B 1 594 ? -6.844 19.234 -21.203 1 37.44 594 ALA B O 1
ATOM 9394 N N . ASP B 1 595 ? -5.977 20.094 -19.359 1 36.19 595 ASP B N 1
ATOM 9395 C CA . ASP B 1 595 ? -4.805 20.328 -20.203 1 36.19 595 ASP B CA 1
ATOM 9396 C C . ASP B 1 595 ? -3.842 19.141 -20.141 1 36.19 595 ASP B C 1
ATOM 9398 O O . ASP B 1 595 ? -2.688 19.25 -20.562 1 36.19 595 ASP B O 1
ATOM 9402 N N . VAL B 1 596 ? -4.211 18.219 -19.344 1 34.06 596 VAL B N 1
ATOM 9403 C CA . VAL B 1 596 ? -3.439 16.984 -19.312 1 34.06 596 VAL B CA 1
ATOM 9404 C C . VAL B 1 596 ? -3.91 16.047 -20.438 1 34.06 596 VAL B C 1
ATOM 9406 O O . VAL B 1 596 ? -5.105 15.789 -20.562 1 34.06 596 VAL B O 1
ATOM 9409 N N . ASP B 1 597 ? -3.328 16.141 -21.562 1 32.75 597 ASP B N 1
ATOM 9410 C CA . ASP B 1 597 ? -3.664 15.086 -22.516 1 32.75 597 ASP B CA 1
ATOM 9411 C C . ASP B 1 597 ? -3.793 13.734 -21.797 1 32.75 597 ASP B C 1
ATOM 9413 O O . ASP B 1 597 ? -2.791 13.078 -21.531 1 32.75 597 ASP B O 1
ATOM 9417 N N . LEU B 1 598 ? -4.805 13.617 -21.141 1 35.38 598 LEU B N 1
ATOM 9418 C CA . LEU B 1 598 ? -5.246 12.414 -20.438 1 35.38 598 LEU B CA 1
ATOM 9419 C C . LEU B 1 598 ? -5.289 11.219 -21.391 1 35.38 598 LEU B C 1
ATOM 9421 O O . LEU B 1 598 ? -5.609 10.102 -20.969 1 35.38 598 LEU B O 1
ATOM 9425 N N . SER B 1 599 ? -5.281 11.625 -22.672 1 35.72 599 SER B N 1
ATOM 9426 C CA . SER B 1 599 ? -5.289 10.523 -23.641 1 35.72 599 SER B CA 1
ATOM 9427 C C . SER B 1 599 ? -4.242 9.477 -23.281 1 35.72 599 SER B C 1
ATOM 9429 O O . SER B 1 599 ? -4.34 8.32 -23.703 1 35.72 599 SER B O 1
ATOM 9431 N N . VAL B 1 600 ? -3.348 9.969 -22.609 1 34.28 600 VAL B N 1
ATOM 9432 C CA . VAL B 1 600 ? -2.279 9.047 -22.25 1 34.28 600 VAL B CA 1
ATOM 9433 C C . VAL B 1 600 ? -2.805 8.008 -21.25 1 34.28 600 VAL B C 1
ATOM 9435 O O . VAL B 1 600 ? -2.426 6.84 -21.312 1 34.28 600 VAL B O 1
ATOM 9438 N N . PHE B 1 601 ? -3.471 8.5 -20.266 1 36.66 601 PHE B N 1
ATOM 9439 C CA . PHE B 1 601 ? -4.102 7.527 -19.391 1 36.66 601 PHE B CA 1
ATOM 9440 C C . PHE B 1 601 ? -5.207 6.77 -20.109 1 36.66 601 PHE B C 1
ATOM 9442 O O . PHE B 1 601 ? -5.48 5.613 -19.797 1 36.66 601 PHE B O 1
ATOM 9449 N N . ASP B 1 602 ? -5.855 7.555 -20.969 1 36.88 602 ASP B N 1
ATOM 9450 C CA . ASP B 1 602 ? -6.828 6.852 -21.797 1 36.88 602 ASP B CA 1
ATOM 9451 C C . ASP B 1 602 ? -6.168 5.719 -22.578 1 36.88 602 ASP B C 1
ATOM 9453 O O . ASP B 1 602 ? -6.789 4.688 -22.828 1 36.88 602 ASP B O 1
ATOM 9457 N N . ASN B 1 603 ? -5.023 6.062 -23.078 1 32.69 603 ASN B N 1
ATOM 9458 C CA . ASN B 1 603 ? -4.344 5.039 -23.875 1 32.69 603 ASN B CA 1
ATOM 9459 C C . ASN B 1 603 ? -3.773 3.939 -22.984 1 32.69 603 ASN B C 1
ATOM 9461 O O . ASN B 1 603 ? -3.266 2.934 -23.484 1 32.69 603 ASN B O 1
ATOM 9465 N N . LEU B 1 604 ? -3.371 4.293 -21.906 1 33.41 604 LEU B N 1
ATOM 9466 C CA . LEU B 1 604 ? -2.949 3.176 -21.062 1 33.41 604 LEU B CA 1
ATOM 9467 C C . LEU B 1 604 ? -4.078 2.164 -20.906 1 33.41 604 LEU B C 1
ATOM 9469 O O . LEU B 1 604 ? -3.83 1.004 -20.562 1 33.41 604 LEU B O 1
ATOM 9473 N N . VAL B 1 605 ? -5.406 2.742 -20.75 1 30.94 605 VAL B N 1
ATOM 9474 C CA . VAL B 1 605 ? -6.586 1.885 -20.75 1 30.94 605 VAL B CA 1
ATOM 9475 C C . VAL B 1 605 ? -7.273 1.965 -22.109 1 30.94 605 VAL B C 1
ATOM 9477 O O . VAL B 1 605 ? -7.297 3.025 -22.75 1 30.94 605 VAL B O 1
ATOM 9480 N N . GLY B 1 606 ? -6.965 1.318 -23.141 1 28.64 606 GLY B N 1
ATOM 9481 C CA . GLY B 1 606 ? -7.73 1.359 -24.375 1 28.64 606 GLY B CA 1
ATOM 9482 C C . GLY B 1 606 ? -9.055 2.086 -24.234 1 28.64 606 GLY B C 1
ATOM 9483 O O . GLY B 1 606 ? -9.539 2.293 -23.125 1 28.64 606 GLY B O 1
ATOM 9484 N N . PRO B 1 607 ? -9.391 3.031 -25.297 1 27.91 607 PRO B N 1
ATOM 9485 C CA . PRO B 1 607 ? -10.766 3.535 -25.281 1 27.91 607 PRO B CA 1
ATOM 9486 C C . PRO B 1 607 ? -11.75 2.539 -24.672 1 27.91 607 PRO B C 1
ATOM 9488 O O . PRO B 1 607 ? -11.695 1.345 -24.984 1 27.91 607 PRO B O 1
ATOM 9491 N N . ILE B 1 608 ? -12.133 2.811 -23.438 1 24.61 608 ILE B N 1
ATOM 9492 C CA . ILE B 1 608 ? -13.336 2.049 -23.109 1 24.61 608 ILE B CA 1
ATOM 9493 C C . ILE B 1 608 ? -14.422 2.332 -24.141 1 24.61 608 ILE B C 1
ATOM 9495 O O . ILE B 1 608 ? -14.695 3.492 -24.469 1 24.61 608 ILE B O 1
#

Secondary structure (DSSP, 8-state):
----------------------------------------SS--SS--SSPPSEEEE-TT--TT-EE--TT-EEEEEESSB-HHHHHHHHHHHHHHHHHHH-TTHHHHGGG-PPPPEEEEEES-B---SGGG--TT----EEEEE-TTS-EEEEESSHHHHHHHHHHHHHHSBTTB-EESSSEEEEE--SSSEEEEEEE-SSS---HHHIIIIIIHHHHHTT--EEEEE--BTTBB-B--SS-GGG-B-SSTTS-B-HHHHHHHHHHHHTTT-EEEEEEEESSS-TTHHHH-GGGEESTT-SSSS-SSTTS--S-SSSSP-EE-GGGHHHHHHHHHHHHHH---SEEEEE--S--HHHHHTS---TTSTTHHHHHHHHHHHHHHHHHHHHHHHHHTT-EEEEETHHHHTS--TTSTTS-TT-EEEESS-GGGHHHHHHTT-EEEE--HHHHBSSSSTT---TTSTTPSP--HHHHHH--TTTT---S-GGGEEEEEEEE--SS--GGGHHHHHTTHHHHHHHHHHS-GGG---HHHHHHHHHHHHHHHHHTT--PPPSS---GGGGGS-GGGGTPPP-B-TTS-BTTSHHHHTTTS-THHHHHHS---/-----------------------------------------S--SS--SSPPSEEEE-TT--TT-EE--TT-EEEEEESSB-HHHHHHHHHHHHHHHHHHH-TTHHHHGGG-PPPPEEEEEES-B---SGGG--TT----EEEEE-TTS-EEEEESSHHHHHHH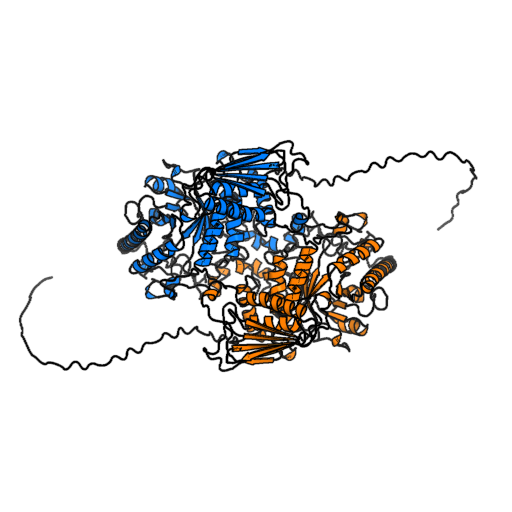HHHHHHHSBTTB-EESSSEEEEE--SSSEEEEEEE-SSS---HHHIIIIIIHHHHHTT--EEEEE--BTTBB-B--SS-GGG-B-SSTTS-B-HHHHHHHHHHHHTTT-EEEEEEEESSS-TTHHHH-GGGEESTT-SSSS-S-TTS--S-SSSSP-EE-GGGHHHHHHHHHHHHHH---SEEEEE--S--HHHHHTS---TTSTTHHHHHHHHHHHHHHHHHHHHHHHHHTT-EEEEETHHHHTS--TTSTTS-TT-EEEESS-GGGHHHHHHTT-EEEE--HHHHBSSSSTT---TTSTTPSP--HHHHHH--TTTT---S-GGGEEEEEEEE--SS--GGGHHHHHTTHHHHHHHHHHS-GGG---HHHHHHHHHHHHHHHHHTT--PPPTT---GGGGGS-GGGGTPPP-B-TTS-BTTSHHHHTTTS-THHHHHHS---

pLDDT: mean 83.34, std 22.96, range [13.77, 98.88]

Nearest PDB structures (foldseek):
  6yhh-assembly1_A  TM=7.920E-01  e=4.014E-32  Flavobacterium johnsoniae UW101
  4pys-assembly1_A  TM=7.895E-01  e=1.040E-25  Bacteroides fragilis NCTC 9343
  4pys-assembly2_B  TM=7.797E-01  e=1.458E-25  Bacteroides fragilis NCTC 9343
  1c7t-assembly1_A-2  TM=7.326E-01  e=7.127E-24  Serratia marcescens
  1c7s-assembly1_A-2  TM=7.138E-01  e=1.402E-23  Serratia marcescens

Organism: Chlorella sorokiniana (NCBI:txid3076)

Solvent-accessible surface area (backbone atoms only — not comparable to full-atom values): 63414 Å² total; per-residue (Å²): 141,86,80,86,80,88,86,78,76,85,86,80,85,78,83,91,83,84,81,84,76,77,74,77,75,75,76,74,75,75,74,78,72,78,68,72,73,73,74,74,78,75,53,64,93,67,49,50,58,42,53,58,68,36,77,47,61,34,86,77,44,51,90,82,30,55,40,62,68,62,67,48,43,82,46,82,47,70,72,34,55,50,59,65,54,34,47,52,47,52,53,52,28,47,57,56,42,46,53,56,36,42,66,62,47,74,72,62,65,63,62,76,61,82,28,35,51,35,40,40,38,29,51,44,24,69,54,66,50,63,52,62,55,52,70,79,57,58,51,32,28,36,39,36,35,41,75,90,43,44,34,40,35,40,16,53,16,57,48,3,46,35,44,48,46,27,45,49,34,43,44,24,36,60,72,36,56,26,59,21,46,34,37,41,37,41,36,51,62,64,33,65,38,31,31,38,35,42,31,39,18,36,22,72,65,53,74,64,48,46,46,62,55,44,45,47,54,31,25,44,30,64,25,36,31,40,33,38,30,46,43,29,29,67,13,25,26,49,62,40,81,95,50,52,68,52,44,38,39,91,44,81,65,48,56,33,46,66,67,52,50,45,49,52,44,52,55,30,39,45,42,36,20,44,55,32,49,28,59,47,35,50,13,51,28,24,41,48,30,79,49,38,55,87,45,28,25,41,59,74,46,71,40,20,33,29,66,50,98,82,23,54,35,48,32,95,59,76,57,12,18,24,46,34,68,90,45,44,67,58,52,46,54,50,48,54,55,50,47,69,68,46,52,35,43,44,42,29,30,31,44,46,79,67,49,63,32,21,72,67,63,46,72,61,48,69,86,43,89,59,26,66,61,54,50,53,55,43,48,52,50,51,37,56,42,33,28,54,48,49,49,51,38,46,72,70,70,28,43,45,29,32,34,41,46,49,51,68,75,64,54,31,62,92,36,69,43,39,47,71,60,29,34,31,38,26,41,81,53,68,89,45,48,37,59,43,40,73,68,44,26,31,34,32,40,30,38,52,89,38,30,31,55,49,36,23,65,38,34,54,46,75,76,41,96,48,33,62,54,46,49,39,59,56,21,32,68,57,55,82,63,77,81,57,79,41,92,56,68,80,34,51,34,32,34,33,36,37,33,63,20,57,38,31,27,74,76,45,41,35,31,53,44,27,57,32,55,48,31,37,29,26,55,38,27,20,54,67,86,80,55,75,47,58,76,75,44,44,56,51,51,53,51,48,50,53,48,42,39,70,71,71,45,54,49,32,59,84,93,54,63,42,75,63,61,43,46,36,30,58,47,52,79,75,52,72,89,46,31,30,75,85,63,47,32,64,73,38,71,52,60,74,23,57,70,22,63,50,58,32,49,38,24,30,34,57,84,124,138,85,89,84,95,86,82,91,82,84,85,85,80,87,78,83,80,76,79,79,74,78,74,77,74,74,75,73,75,75,71,78,69,76,66,72,74,71,73,74,78,75,52,64,94,67,50,50,58,42,54,58,68,34,76,45,61,36,87,78,46,50,90,82,31,56,40,62,69,61,66,50,42,82,46,81,45,71,71,34,54,50,61,65,54,34,50,52,47,51,52,52,29,46,56,56,40,46,53,57,37,42,66,63,46,74,72,59,64,65,63,74,62,82,27,34,52,35,40,38,39,28,52,42,24,69,54,66,50,63,54,63,56,51,70,79,59,60,50,32,28,34,39,36,34,42,75,89,44,44,33,41,36,41,15,53,16,57,46,3,46,35,46,47,45,25,45,50,33,44,42,24,36,60,70,36,57,26,58,20,45,34,37,40,36,42,37,51,63,67,32,64,37,34,31,38,37,43,30,40,18,36,20,71,65,52,73,64,49,47,44,62,56,44,44,48,54,31,25,45,28,64,25,35,32,39,33,37,30,46,44,28,29,67,13,24,26,51,61,40,81,95,50,53,67,54,45,39,40,92,42,80,65,47,55,34,46,66,67,54,49,44,48,51,45,54,57,30,39,44,41,36,21,44,53,32,50,29,56,47,36,49,13,50,27,23,39,48,31,79,49,38,56,88,46,27,25,42,59,76,45,73,37,20,34,25,62,51,97,86,24,49,35,46,30,97,57,73,58,12,16,23,46,35,66,91,46,44,66,60,52,46,54,49,48,54,55,51,48,68,70,43,53,36,44,46,43,29,31,31,45,48,78,68,48,64,32,19,72,67,63,45,70,61,49,72,86,42,90,59,26,66,61,53,50,52,54,44,48,52,50,51,38,56,42,33,28,53,47,49,49,50,37,47,72,70,71,30,44,44,30,32,33,42,47,48,51,70,76,64,53,31,61,94,36,70,44,38,47,71,61,28,33,29,39,26,42,84,55,68,89,45,50,37,59,44,40,73,67,44,26,31,33,32,40,29,39,54,87,37,32,32,54,51,36,23,66,36,32,55,46,74,77,40,97,47,33,61,53,46,49,36,59,55,21,31,66,56,54,84,63,78,81,55,78,41,94,54,67,81,32,52,34,30,34,33,35,37,34,62,20,55,38,32,26,75,77,46,39,36,31,54,46,26,55,31,54,47,29,38,28,26,54,37,27,21,54,68,85,82,55,76,47,59,75,77,44,44,56,51,50,52,51,48,49,52,50,41,40,72,69,73,45,54,49,31,56,86,94,50,65,41,73,63,60,44,45,36,30,58,49,51,78,75,52,73,89,48,30,29,75,85,63,47,31,62,71,37,73,51,58,74,23,57,68,19,61,49,58,32,48,38,24,29,33,55,84,123

Sequence (1216 aa):
MRRLQARGVRATAGGPRGTLALRTLCALLVVAQGRGAAVSDGTPPVSIWPLPESLSVNSACSANETLSLHGAQLSVQIRSGDQQAAGDYVRKAWRLAQQDWSVNSAAMAMTGASGPAVQVVVRDASCATPACYTTATNESYSLSISKQGGVQIEAQTLIGVSHAFSSLASLASADADVSCLPIQVVDRPRFPHRGLLLDTARNWFSVEDIKKKVIDPMHLTKMNVLKWHVYDSQSQPLEVRWWPALWQPYSRQQVYTVDQAKEVIDYAFHRGIRILPEFDMPGHTDIFAKADPSMVACSGFLPWDGLGWDVGTWCNQPPAGQIRPENVSVMTRLLEEWMEVFPNSVVSTGADEWNANCWAERIVPKNSSEYPQFWADSLEKLKAFQVEVAATVAGAQRQWAVYDESFVDWKLNGTDALPKGTILFVWEYEDQMPAMTAAGYDVVAMPYKHWYLDCGLGTKDKDNWCAPLKDWKNMYQYDPLANFTGRDPSRVLGGEAAMWSEMVRPVILDYILWPRAAAMAERLWSPADATKSAEAARPRLERLVAQLELRGLRPSPLDFPNFKYFLLPQWCDTAPPQPDSEGVDYCAPAKLYADVDLSVFDNLVGPIMRRLQARGVRATAGGPRGTLALRTLCALLVVAQGRGAAVSDGTPPVSIWPLPESLSVNSACSANETLSLHGAQLSVQIRSGDQQAAGDYVRKAWRLAQQDWSVNSAAMAMTGASGPAVQVVVRDASCATPACYTTATNESYSLSISKQGGVQIEAQTLIGVSHAFSSLASLASADADVSCLPIQVVDRPRFPHRGLLLDTARNWFSVEDIKKKVIDPMHLTKMNVLKWHVYDSQSQPLEVRWWPALWQPYSRQQVYTVDQAKEVIDYAFHRGIRILPEFDMPGHTDIFAKADPSMVACSGFLPWDGLGWDVGTWCNQPPAGQIRPENVSVMTRLLEEWMEVFPNSVVSTGADEWNANCWAERIVPKNSSEYPQFWADSLEKLKAFQVEVAATVAGAQRQWAVYDESFVDWKLNGTDALPKGTILFVWEYEDQMPAMTAAGYDVVAMPYKHWYLDCGLGTKDKDNWCAPLKDWKNMYQYDPLANFTGRDPSRVLGGEAAMWSEMVRPVILDYILWPRAAAMAERLWSPADATKSAEAARPRLERLVAQLELRGLRPSPLDFPNFKYFLLPQWCDTAPPQPDSEGVDYCAPAKLYADVDLSVFDNLVGPI

Foldseek 3Di:
DDDDDDDDDDDDDDDDDDDDPPPPPPPPPPPPPVPPPPPPVVQPLFFAALDFQDKDFQPVFDPPQFFDQQQEDEDEAEQEADPVLLVVLLVVLVVVLCCLQPVPVVVPVPPPDHHEYEYEYEHYANDNALLPDALPDWQWKKWWAASVGHIYIYGPYSLVSLLNSLRVSSQRFNVGTRIRDTMIGTGGFQFSAQEAEDECALPFDDLVLCLQLPLVLCLNNVGAEYEYAQHFLRAHQEQDDVQRLLNGHPDPPRHQYLVSLVVSQSSNVSSNYHYAYEAAAQHRHNSVCSSPVVQKFCFPPPPQQADDVLWFHQFPDDDGIGGALVCLVVVLVRVVVVCVSGSYQEYEHAPDDDHLCRNVVHGDHCPDPCNVVSLVVSLVSLLVSLLSNLVSSVVVNHAYEYECCCCPVSNCQPHSSQDAAHEYEYADCLVCCQVQVVSRYAYAYAHLQAQEQAPCFLALDPPPPSDDHHALQSNLQDASCPPHPHDDCSSHNYYYHYDNVPHDHSVCSSQRCPPNSSSRSSNRGYDVVVRNDPVVCVSSRVSSCVSSVVSVTDYADRVDRQVLVVVDDPCLVPDDFDQDPVGDGPSPSCVVQVVPCSVSSCSSVPPD/DDDDDDDDDDDDDDDDPPDPPPPPPPPPPPPPPVPPPPPCVVQPLFFAALDFQDKDFQPVFDPPQFFDQPQEDEDEAEQEADPVLLVVLLVVLVVVLCCLQPVPVPVPVPVPDHHEYEYEYEHYANDSALLVDALPDWQWKKWWAASVGHIYIYGPYSLVSLLVSLRVSRQRFNVGTRIRDTMIGTGGWQFSAQEAEDECALPFDDLVLCLQLPLVLCLNNVGAEYEYAQHFLRAHQEQDDVQRLLNGHPDPPRHQYLVSLVVSQSSNVSSNYHYAYEAAAQHRHNSVCSSPVVQKFCFQPPPQQPDDPLFFHQFPDDDRIGGALVCLVVVLVRVVVVCVSGSYQEYEHAPDDDDLCRNVVHGDHCPDPCNVVSLVVSLVSLLVSLLSNLVSCVVVNHAYEYECCCCPVSNVQPHSSQDAAHEYEYADCLVCCQVQVVSRYAYAYAHLQAFEQQPCFQALDPPPPNDDHHALQSNLQDASCPPHDHDDCSSHNYYYHYDNVPRDHSVCSSQRCPPNSSSRSSNRGYDVVVRNDPVVCVSSRVSSCVSSVVSVTDYADRVDNQCLVVVDDPCLVDDDFDQDPVGDGPSPSCVVQVVPCSVSSCSSNPPD

Radius of gyration: 34.67 Å; Cα contacts (8 Å, |Δi|>4): 2567; chains: 2; bounding box: 128×114×93 Å